Protein AF-A0A8T5Y228-F1 (afdb_monomer_lite)

Radius of gyration: 40.04 Å; chains: 1; bounding box: 99×86×116 Å

Secondary structure (DSSP, 8-state):
-EEEEEEE--SS-HHHHHHHHHHHHHHHHHHH-----SB--EE-----TT---SPPGGGGHHHHHHHHHTT-B--EEE---SSSSTTSSHHHHHHHHHHTT--SS-EEETT-SSS--EEEEE---SS-SEEEEEGGGTT-S--EEEEE-EEETTTEEESHHHHHHHHHB-HHHHHHHHSSS--EE-GGG-----HHHHT-TT--EEESSSEEE-TTT--S--HHHHH-TTS-EE-----S-HHHHHHHHHHHHHTT---EEEEEE-S-BSS-TTSSSPPPBSS---EEEEES-HHHHHHHHHHHHHHHHTS-TTGGGHHHHHHHHHTTS--S-EEEEETT---------------S--SSS-SS---TTSTTTHHHHTTSS-----SPEEEEEEEEEEE--HHHHHHHT-HHHHHHHHH-GGGGGTTTHHHHTT-SEEEEEE-S-B-SS-S---TT-SS---B-HHHHHHHHHHTTEEEEE--SSSTTTT-HHHHHHHHHHHHHTT-EEESEESSHHHHTPPEEEEEE-SS-EEEEEEEEEEE--HIIIIIS--B--SSS-EEPB--HHHHHHHHHHHHHH-TT-EEEEEEEETT-TTSPPPHHHHHHHHHHHHTT-SEEE-BSSSS---EEEETTEEEES---EEEE-SPP-HHHHT---EEEEEEEEEEEETTEEEEEEEEEEEE--HHHHTT--EEPPTTS-SS--GGGG-TTPEEEEETTEEEEE-PPPPS--HHHHHHTT--GGGS-TTSHHHHHHHHHHHHHHHHHHHHHHHHHHHHHTTSGGGTS-SHHHHHHHHHHHHH--GGG--HHHHHHHHHTT---TTT--HHHHHHHHHHHHHTT---GGGGGSSHHHHHHHHHHTT-----B----B-GGG-PPP-SSEEEEESS-STTTT-EEEEETTEEEETTTTEEESSHHHHHHHHHHHHHHHHTTS--S--SS-EEEEE--BSSTT-S-BPEEEEEEE-SS-EEEEEEE-SSSSTT--EEEETTSPBP--SSSGGG--------HHHHHHHHHHHHTS--S-EEEEEEEETTEEEEEEEESS-SSGGGS-HHHHHHHHHHHHHHHHHHHHHHHTT---HHHHHTT-

pLDDT: mean 83.0, std 16.74, range [26.05, 98.5]

Foldseek 3Di:
DFAKEWEWDDDLDLQSLLQQLLVQVVVCCVPVVDDDDLEAEAEADLFFAAEDLGNQLSSNVSVVVNCVVVNRAYAYEWEADLADGLSQFPVSVQVSSVVSPRPPHHYYHQQHGRLQAFDWFAQPDDLDRTATFRRNLVVAQEYAHEWEWAAAPPQLTTFSLLCQQCGRHGSLRVQVLQHVFDKDFQLVQFCLPCQLCVPDPQNQWDGDNGIDGFRVSGRNSSSSCSRRPRNGIGHPSDDPPNLLSSLSSSVSSPPSHQYKYKYFQASHANHDSNPNHYGDRPDHGTHMMITSARLCNSLVSQVSVCVVSVHNRSVSNVVSSVSSVVSPSGHSDYDYHYPPPPPPDDDDDDDDDDPDDDPPPPPDDDDDPVVVPVVVVVVPPDQPQPKDKAKEKEAFEDDLFPVFVVVVPDVVSNVCLVPPSLQQCVQVLLVQVRHPAYEYAHQAFADDPDDDFAPPDDDAHHDHLVSVLVNCVVSVHQEYEDQEDRLQRRHQVRNVVRQVSCVVSNHHYEQWDQAQVRNQAWDWDWADMPPGIAIETEGEHEEDDPCVVPVRVADGHHRHTHGHHPPLVVLLVVLLVVCVVHVQYAYEYEYEYPPQALHADDPVLVVSVLSNVVSPHAEYEYAHNQAWAAWDFFQQHIYGSHQHHDQDPHQFCCVVSVHAQKGWMWMWMWGQGPVGIDIWIWIWIWGQGCVVPVSHIHTDAPVNPPPDDCCSHPDPWDWDDRPRGTITTDDGDDPDDPPSQLQGPPPPSNQPCVPPVSVVVSVVSVVVSCVVVLVVLLVVVVVVCVDPLCVDLDPSNLVVLQVVLAVDEQSNCDPSNVVSCVVSVHHNLPHFFLVVVQVVQVVVVVVVDHFQLVVFQDPVLVVLLCVLVVNAAWDWPPDWDQLVRDDQDQDQKWKAAPAFPDQVLIKGDHGQQWIARLNPLDTHGGPVRSSVVSVVLVVCVVVVNHPGRPDSTMTMTHFFAADVSDSAGFWKWKFKDQQLDTAKIKTDGRHPLNPAIFIAGPVRDTDDQQPPVVRHDDDPGDDPVLSNVVSVSSNLGLARIWIFIWGQHPVGTHGDGIHRDPPVSVSGDSVVRNVSRVSSVVSNVVSVVCVVVPNDSCSSVVSVD

Structure (mmCIF, N/CA/C/O backbone):
data_AF-A0A8T5Y228-F1
#
_entry.id   AF-A0A8T5Y228-F1
#
loop_
_atom_site.group_PDB
_atom_site.id
_atom_site.type_symbol
_atom_site.label_atom_id
_atom_site.label_alt_id
_atom_site.label_comp_id
_atom_site.label_asym_id
_atom_site.label_entity_id
_atom_site.label_seq_id
_atom_site.pdbx_PDB_ins_code
_atom_site.Cartn_x
_atom_site.Cartn_y
_atom_site.Cartn_z
_atom_site.occupancy
_atom_site.B_iso_or_equiv
_atom_site.auth_seq_id
_atom_site.auth_comp_id
_atom_site.auth_asym_id
_atom_site.auth_atom_id
_atom_site.pdbx_PDB_model_num
ATOM 1 N N . MET A 1 1 ? -17.163 30.231 -22.251 1.00 75.31 1 MET A N 1
ATOM 2 C CA . MET A 1 1 ? -16.610 31.031 -21.138 1.00 75.31 1 MET A CA 1
ATOM 3 C C . MET A 1 1 ? -16.583 30.118 -19.931 1.00 75.31 1 MET A C 1
ATOM 5 O O . MET A 1 1 ? -17.630 29.567 -19.609 1.00 75.31 1 MET A O 1
ATOM 9 N N . SER A 1 2 ? -15.411 29.878 -19.354 1.00 91.62 2 SER A N 1
ATOM 10 C CA . SER A 1 2 ? -15.236 28.918 -18.253 1.00 91.62 2 SER A CA 1
ATOM 11 C C . SER A 1 2 ? -15.605 29.572 -16.919 1.00 91.62 2 SER A C 1
ATOM 13 O O . SER A 1 2 ? -15.329 30.753 -16.725 1.00 91.62 2 SER A O 1
ATOM 15 N N . LYS A 1 3 ? -16.245 28.858 -15.988 1.00 95.12 3 LYS A N 1
ATOM 16 C CA . LYS A 1 3 ? -16.592 29.443 -14.681 1.00 95.12 3 LYS A CA 1
ATOM 17 C C . LYS A 1 3 ? -15.433 29.323 -13.703 1.00 95.12 3 LYS A C 1
ATOM 19 O O . LYS A 1 3 ? -14.858 28.247 -13.556 1.00 95.12 3 LYS A O 1
ATOM 24 N N . VAL A 1 4 ? -15.144 30.410 -12.997 1.00 97.81 4 VAL A N 1
ATOM 25 C CA . VAL A 1 4 ? -14.143 30.451 -11.931 1.00 97.81 4 VAL A CA 1
ATOM 26 C C . VAL A 1 4 ? -14.820 30.906 -10.646 1.00 97.81 4 VAL A C 1
ATOM 28 O O . VAL A 1 4 ? -15.328 32.020 -10.555 1.00 97.81 4 VAL A O 1
ATOM 31 N N . TYR A 1 5 ? -14.832 30.038 -9.640 1.00 97.69 5 TYR A N 1
ATOM 32 C CA . TYR A 1 5 ? -15.422 30.332 -8.338 1.00 97.69 5 TYR A CA 1
ATOM 33 C C . TYR A 1 5 ? -14.361 30.929 -7.431 1.00 97.69 5 TYR A C 1
ATOM 35 O O . TYR A 1 5 ? -13.305 30.327 -7.263 1.00 97.69 5 TYR A O 1
ATOM 43 N N . PHE A 1 6 ? -14.636 32.080 -6.826 1.00 97.69 6 PHE A N 1
ATOM 44 C CA . PHE A 1 6 ? -13.676 32.793 -5.988 1.00 97.69 6 PHE A CA 1
ATOM 45 C C . PHE A 1 6 ? -14.248 33.046 -4.598 1.00 97.69 6 PHE A C 1
ATOM 47 O O . PHE A 1 6 ? -15.376 33.516 -4.451 1.00 97.69 6 PHE A O 1
ATOM 54 N N . LYS A 1 7 ? -13.461 32.755 -3.562 1.00 95.75 7 LYS A N 1
ATOM 55 C CA . LYS A 1 7 ? -13.769 33.125 -2.184 1.00 95.75 7 LYS A CA 1
ATOM 56 C C . LYS A 1 7 ? -12.626 33.957 -1.613 1.00 95.75 7 LYS A C 1
ATOM 58 O O . LYS A 1 7 ? -11.517 33.452 -1.437 1.00 95.75 7 LYS A O 1
ATOM 63 N N . ARG A 1 8 ? -12.928 35.221 -1.308 1.00 93.12 8 ARG A N 1
ATOM 64 C CA . ARG A 1 8 ? -12.016 36.139 -0.620 1.00 93.12 8 ARG A CA 1
ATOM 65 C C . ARG A 1 8 ? -11.765 35.679 0.818 1.00 93.12 8 ARG A C 1
ATOM 67 O O . ARG A 1 8 ? -12.718 35.258 1.484 1.00 93.12 8 ARG A O 1
ATOM 74 N N . VAL A 1 9 ? -10.515 35.798 1.266 1.00 90.69 9 VAL A N 1
ATOM 75 C CA . VAL A 1 9 ? -10.104 35.638 2.671 1.00 90.69 9 VAL A CA 1
ATOM 76 C C . VAL A 1 9 ? -9.750 37.006 3.240 1.00 90.69 9 VAL A C 1
ATOM 78 O O . VAL A 1 9 ? -9.217 37.856 2.532 1.00 90.69 9 VAL A O 1
ATOM 81 N N . SER A 1 10 ? -10.140 37.248 4.484 1.00 71.00 10 SER A N 1
ATOM 82 C CA . SER A 1 10 ? -10.078 38.566 5.125 1.00 71.00 10 SER A CA 1
ATOM 83 C C . SER A 1 10 ? -8.995 38.664 6.197 1.00 71.00 10 SER A C 1
ATOM 85 O O . SER A 1 10 ? -8.538 39.763 6.496 1.00 71.00 10 SER A O 1
ATOM 87 N N . ASN A 1 11 ? -8.543 37.526 6.725 1.00 59.50 11 ASN A N 1
ATOM 88 C CA . ASN A 1 11 ? -7.426 37.425 7.651 1.00 59.50 11 ASN A CA 1
ATOM 89 C C . ASN A 1 11 ? -6.384 36.439 7.102 1.00 59.50 11 ASN A C 1
ATOM 91 O O . ASN A 1 11 ? -6.749 35.449 6.470 1.00 59.50 11 ASN A O 1
ATOM 95 N N . ASN A 1 12 ? -5.103 36.622 7.449 1.00 64.62 12 ASN A N 1
ATOM 96 C CA . ASN A 1 12 ? -4.016 35.643 7.223 1.00 64.62 12 ASN A CA 1
ATOM 97 C C . ASN A 1 12 ? -4.210 34.342 8.052 1.00 64.62 12 ASN A C 1
ATOM 99 O O . ASN A 1 12 ? -3.250 33.705 8.491 1.00 64.62 12 ASN A O 1
ATOM 103 N N . SER A 1 13 ? -5.460 33.975 8.351 1.00 84.44 13 SER A N 1
ATOM 104 C CA . SER A 1 13 ? -5.845 32.773 9.070 1.00 84.44 13 SER A CA 1
ATOM 105 C C . SER A 1 13 ? -5.902 31.603 8.103 1.00 84.44 13 SER A C 1
ATOM 107 O O . SER A 1 13 ? -6.719 31.554 7.181 1.00 84.44 13 SER A O 1
ATOM 109 N N . ILE A 1 14 ? -5.059 30.609 8.360 1.00 90.25 14 ILE A N 1
ATOM 110 C CA . ILE A 1 14 ? -5.024 29.387 7.563 1.00 90.25 14 ILE A CA 1
ATOM 111 C C . ILE A 1 14 ? -6.339 28.591 7.640 1.00 90.25 14 ILE A C 1
ATOM 113 O O . ILE A 1 14 ? -6.699 27.912 6.680 1.00 90.25 14 ILE A O 1
ATOM 117 N N . ASP A 1 15 ? -7.103 28.735 8.727 1.00 87.94 15 ASP A N 1
ATOM 118 C CA . ASP A 1 15 ? -8.418 28.103 8.878 1.00 87.94 15 ASP A CA 1
ATOM 119 C C . ASP A 1 15 ? -9.449 28.718 7.919 1.00 87.94 15 ASP A C 1
ATOM 121 O O . ASP A 1 15 ? -10.268 28.006 7.334 1.00 87.94 15 ASP A O 1
ATOM 125 N N . GLU A 1 16 ? -9.382 30.038 7.700 1.00 91.31 16 GLU A N 1
ATOM 126 C CA . GLU A 1 16 ? -10.244 30.741 6.742 1.00 91.31 16 GLU A CA 1
ATOM 127 C C . GLU A 1 16 ? -9.912 30.332 5.302 1.00 91.31 16 GLU A C 1
ATOM 129 O O . GLU A 1 16 ? -10.818 30.104 4.497 1.00 91.31 16 GLU A O 1
ATOM 134 N N . VAL A 1 17 ? -8.623 30.160 4.991 1.00 93.56 17 VAL A N 1
ATOM 135 C CA . VAL A 1 17 ? -8.153 29.622 3.704 1.00 93.56 17 VAL A CA 1
ATOM 136 C C . VAL A 1 17 ? -8.683 28.207 3.484 1.00 93.56 17 VAL A C 1
ATOM 138 O O . VAL A 1 17 ? -9.256 27.917 2.433 1.00 93.56 17 VAL A O 1
ATOM 141 N N . SER A 1 18 ? -8.544 27.342 4.488 1.00 95.19 18 SER A N 1
ATOM 142 C CA . SER A 1 18 ? -8.988 25.948 4.446 1.00 95.19 18 SER A CA 1
ATOM 143 C C . SER A 1 18 ? -10.501 25.831 4.231 1.00 95.19 18 SER A C 1
ATOM 145 O O . SER A 1 18 ? -10.979 25.094 3.359 1.00 95.19 18 SER A O 1
ATOM 147 N N . LEU A 1 19 ? -11.280 26.638 4.958 1.00 93.44 19 LEU A N 1
ATOM 148 C CA . LEU A 1 19 ? -12.725 26.730 4.777 1.00 93.44 19 LEU A CA 1
ATOM 149 C C . LEU A 1 19 ? -13.093 27.280 3.392 1.00 93.44 19 LEU A C 1
ATOM 151 O O . LEU A 1 19 ? -14.011 26.769 2.750 1.00 93.44 19 LEU A O 1
ATOM 155 N N . SER A 1 20 ? -12.376 28.293 2.910 1.00 94.69 20 SER A N 1
ATOM 156 C CA . SER A 1 20 ? -12.613 28.889 1.594 1.00 94.69 20 SER A CA 1
ATOM 157 C C . SER A 1 20 ? -12.362 27.887 0.471 1.00 94.69 20 SER A C 1
ATOM 159 O O . SER A 1 20 ? -13.207 27.762 -0.414 1.00 94.69 20 SER A O 1
ATOM 161 N N . ALA A 1 21 ? -11.284 27.101 0.562 1.00 96.50 21 ALA A N 1
ATOM 162 C CA . ALA A 1 21 ? -10.969 26.018 -0.367 1.00 96.50 21 ALA A CA 1
ATOM 163 C C . ALA A 1 21 ? -12.088 24.964 -0.432 1.00 96.50 21 ALA A C 1
ATOM 165 O O . ALA A 1 21 ? -12.522 24.575 -1.517 1.00 96.50 21 ALA A O 1
ATOM 166 N N . LYS A 1 22 ? -12.634 24.569 0.726 1.00 96.69 22 LYS A N 1
ATOM 167 C CA . LYS A 1 22 ? -13.810 23.689 0.804 1.00 96.69 22 LYS A CA 1
ATOM 168 C C . LYS A 1 22 ? -15.040 24.286 0.122 1.00 96.69 22 LYS A C 1
ATOM 170 O O . LYS A 1 22 ? -15.768 23.567 -0.559 1.00 96.69 22 LYS A O 1
ATOM 175 N N . LEU A 1 23 ? -15.311 25.574 0.334 1.00 95.62 23 LEU A N 1
ATOM 176 C CA . LEU A 1 23 ? -16.505 26.237 -0.194 1.00 95.62 23 LEU A CA 1
ATOM 177 C C . LEU A 1 23 ? -16.464 26.382 -1.716 1.00 95.62 23 LEU A C 1
ATOM 179 O O . LEU A 1 23 ? -17.464 26.074 -2.366 1.00 95.62 23 LEU A O 1
ATOM 183 N N . VAL A 1 24 ? -15.328 26.803 -2.286 1.00 96.19 24 VAL A N 1
ATOM 184 C CA . VAL A 1 24 ? -15.187 26.902 -3.749 1.00 96.19 24 VAL A CA 1
ATOM 185 C C . VAL A 1 24 ? -15.253 25.525 -4.409 1.00 96.19 24 VAL A C 1
ATOM 187 O O . VAL A 1 24 ? -15.942 25.379 -5.415 1.00 96.19 24 VAL A O 1
ATOM 190 N N . LEU A 1 25 ? -14.644 24.499 -3.799 1.00 95.31 25 LEU A N 1
ATOM 191 C CA . LEU A 1 25 ? -14.707 23.120 -4.287 1.00 95.31 25 LEU A CA 1
ATOM 192 C C . LEU A 1 25 ? -16.139 22.577 -4.262 1.00 95.31 25 LEU A C 1
ATOM 194 O O . LEU A 1 25 ? -16.640 22.084 -5.270 1.00 95.31 25 LEU A O 1
ATOM 198 N N . LYS A 1 26 ? -16.826 22.719 -3.123 1.00 93.75 26 LYS A N 1
ATOM 199 C CA . LYS A 1 26 ? -18.222 22.304 -2.972 1.00 93.75 26 LYS A CA 1
ATOM 200 C C . LYS A 1 26 ? -19.115 22.990 -4.008 1.00 93.75 26 LYS A C 1
ATOM 202 O O . LYS A 1 26 ? -19.934 22.322 -4.630 1.00 93.75 26 LYS A O 1
ATOM 207 N N . LYS A 1 27 ? -18.954 24.304 -4.212 1.00 92.94 27 LYS A N 1
ATOM 208 C CA . LYS A 1 27 ? -19.769 25.042 -5.183 1.00 92.94 27 LYS A CA 1
ATOM 209 C C . LYS A 1 27 ? -19.527 24.567 -6.612 1.00 92.94 27 LYS A C 1
ATOM 211 O O . LYS A 1 27 ? -20.490 24.391 -7.355 1.00 92.94 27 LYS A O 1
ATOM 216 N N . LEU A 1 28 ? -18.264 24.363 -6.980 1.00 92.50 28 LEU A N 1
ATOM 217 C CA . LEU A 1 28 ? -17.889 23.860 -8.295 1.00 92.50 28 LEU A CA 1
ATOM 218 C C . LEU A 1 28 ? -18.551 22.503 -8.571 1.00 92.50 28 LEU A C 1
ATOM 220 O O . LEU A 1 28 ? -19.144 22.322 -9.627 1.00 92.50 28 LEU A O 1
ATOM 224 N N . ILE A 1 29 ? -18.552 21.592 -7.599 1.00 87.25 29 ILE A N 1
ATOM 225 C CA . ILE A 1 29 ? -19.192 20.274 -7.728 1.00 87.25 29 ILE A CA 1
ATOM 226 C C . ILE A 1 29 ? -20.712 20.387 -7.847 1.00 87.25 29 ILE A C 1
ATOM 228 O O . ILE A 1 29 ? -21.306 19.739 -8.704 1.00 87.25 29 ILE A O 1
ATOM 232 N N . GLU A 1 30 ? -21.346 21.227 -7.025 1.00 86.19 30 GLU A N 1
ATOM 233 C CA . GLU A 1 30 ? -22.800 21.435 -7.062 1.00 86.19 30 GLU A CA 1
ATOM 234 C C . GLU A 1 30 ? -23.284 21.971 -8.416 1.00 86.19 30 GLU A C 1
ATOM 236 O O . GLU A 1 30 ? -24.354 21.584 -8.884 1.00 86.19 30 GLU A O 1
ATOM 241 N N . VAL A 1 31 ? -22.524 22.878 -9.034 1.00 84.62 31 VAL A N 1
ATOM 242 C CA . VAL A 1 31 ? -22.946 23.5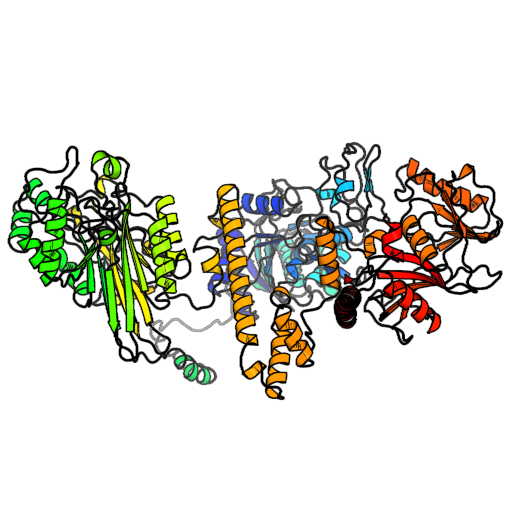68 -10.262 1.00 84.62 31 VAL A CA 1
ATOM 243 C C . VAL A 1 31 ? -22.485 22.836 -11.520 1.00 84.62 31 VAL A C 1
ATOM 245 O O . VAL A 1 31 ? -23.265 22.719 -12.462 1.00 84.62 31 VAL A O 1
ATOM 248 N N . GLU A 1 32 ? -21.250 22.336 -11.539 1.00 82.25 32 GLU A N 1
ATOM 249 C CA . GLU A 1 32 ? -20.654 21.677 -12.710 1.00 82.25 32 GLU A CA 1
ATOM 250 C C . GLU A 1 32 ? -20.854 20.151 -12.705 1.00 82.25 32 GLU A C 1
ATOM 252 O O . GLU A 1 32 ? -20.461 19.480 -13.653 1.00 82.25 32 GLU A O 1
ATOM 257 N N . ARG A 1 33 ? -21.484 19.589 -11.658 1.00 78.06 33 ARG A N 1
ATOM 258 C CA . ARG A 1 33 ? -21.792 18.150 -11.516 1.00 78.06 33 ARG A CA 1
ATOM 259 C C . ARG A 1 33 ? -20.565 17.239 -11.660 1.00 78.06 33 ARG A C 1
ATOM 261 O O . ARG A 1 33 ? -20.658 16.143 -12.207 1.00 78.06 33 ARG A O 1
ATOM 268 N N . CYS A 1 34 ? -19.416 17.689 -11.157 1.00 76.69 34 CYS A N 1
ATOM 269 C CA . CYS A 1 34 ? -18.181 16.907 -11.155 1.00 76.69 34 CYS A CA 1
ATOM 270 C C . CYS A 1 34 ? -18.334 15.656 -10.270 1.00 76.69 34 CYS A C 1
ATOM 272 O O . CYS A 1 34 ? -18.764 15.756 -9.120 1.00 76.69 34 CYS A O 1
ATOM 274 N N . ILE A 1 35 ? -17.976 14.485 -10.801 1.00 77.88 35 ILE A N 1
ATOM 275 C CA . ILE A 1 35 ? -17.981 13.209 -10.075 1.00 77.88 35 ILE A CA 1
ATOM 276 C C . ILE A 1 35 ? -16.533 12.841 -9.759 1.00 77.88 35 ILE A C 1
ATOM 278 O O . ILE A 1 35 ? -15.676 12.877 -10.644 1.00 77.88 35 ILE A O 1
ATOM 282 N N . PHE A 1 36 ? -16.263 12.490 -8.501 1.00 83.12 36 PHE A N 1
ATOM 283 C CA . PHE A 1 36 ? -14.939 12.033 -8.090 1.00 83.12 36 PHE A CA 1
ATOM 284 C C . PHE A 1 36 ? -14.790 10.516 -8.195 1.00 83.12 36 PHE A C 1
ATOM 286 O O . PHE A 1 36 ? -15.689 9.766 -7.808 1.00 83.12 36 PHE A O 1
ATOM 293 N N . SER A 1 37 ? -13.621 10.070 -8.653 1.00 77.50 37 SER A N 1
ATOM 294 C CA . SER A 1 37 ? -13.177 8.678 -8.539 1.00 77.50 37 SER A CA 1
ATOM 295 C C . SER A 1 37 ? -13.093 8.240 -7.066 1.00 77.50 37 SER A C 1
ATOM 297 O O . SER A 1 37 ? -12.904 9.052 -6.164 1.00 77.50 37 SER A O 1
ATOM 299 N N . HIS A 1 38 ? -13.157 6.931 -6.791 1.00 78.06 38 HIS A N 1
ATOM 300 C CA . HIS A 1 38 ? -13.000 6.396 -5.424 1.00 78.06 38 HIS A CA 1
ATOM 301 C C . HIS A 1 38 ? -11.646 6.736 -4.769 1.00 78.06 38 HIS A C 1
ATOM 303 O O . HIS A 1 38 ? -11.506 6.647 -3.544 1.00 78.06 38 HIS A O 1
ATOM 309 N N . PHE A 1 39 ? -10.646 7.097 -5.576 1.00 88.00 39 PHE A N 1
ATOM 310 C CA . PHE A 1 39 ? -9.381 7.665 -5.134 1.00 88.00 39 PHE A CA 1
ATOM 311 C C . PHE A 1 39 ? -9.018 8.863 -6.024 1.00 88.00 39 PHE A C 1
ATOM 313 O O . PHE A 1 39 ? -8.858 8.693 -7.232 1.00 88.00 39 PHE A O 1
ATOM 320 N N . THR A 1 40 ? -8.865 10.049 -5.432 1.00 92.31 40 THR A N 1
ATOM 321 C CA . THR A 1 40 ? -8.490 11.284 -6.140 1.00 92.31 40 THR A CA 1
ATOM 322 C C . THR A 1 40 ? -7.344 11.977 -5.398 1.00 92.31 40 THR A C 1
ATOM 324 O O . THR A 1 40 ? -7.572 12.579 -4.344 1.00 92.31 40 THR A O 1
ATOM 327 N N . PRO A 1 41 ? -6.099 11.908 -5.895 1.00 96.75 41 PRO A N 1
ATOM 328 C CA . PRO A 1 41 ? -4.961 12.550 -5.247 1.00 96.75 41 PRO A CA 1
ATOM 329 C C . PRO A 1 41 ? -4.969 14.082 -5.405 1.00 96.75 41 PRO A C 1
ATOM 331 O O . PRO A 1 41 ? -5.447 14.634 -6.400 1.00 96.75 41 PRO A O 1
ATOM 334 N N . ILE A 1 42 ? -4.399 14.775 -4.416 1.00 97.88 42 ILE A N 1
ATOM 335 C CA . ILE A 1 42 ? -4.228 16.231 -4.395 1.00 97.88 42 ILE A CA 1
ATOM 336 C C . ILE A 1 42 ? -2.784 16.549 -4.793 1.00 97.88 42 ILE A C 1
ATOM 338 O O . ILE A 1 42 ? -1.838 16.330 -4.029 1.00 97.88 42 ILE A O 1
ATOM 342 N N . LYS A 1 43 ? -2.600 17.083 -6.002 1.00 97.31 43 LYS A N 1
ATOM 343 C CA . LYS A 1 43 ? -1.298 17.540 -6.491 1.00 97.31 43 LYS A CA 1
ATOM 344 C C . LYS A 1 43 ? -0.959 18.874 -5.833 1.00 97.31 43 LYS A C 1
ATOM 346 O O . LYS A 1 43 ? -1.522 19.902 -6.199 1.00 97.31 43 LYS A O 1
ATOM 351 N N . VAL A 1 44 ? 0.024 18.867 -4.937 1.00 95.44 44 VAL A N 1
ATOM 352 C CA . VAL A 1 44 ? 0.480 20.051 -4.180 1.00 95.44 44 VAL A CA 1
ATOM 353 C C . VAL A 1 44 ? 1.958 20.355 -4.447 1.00 95.44 44 VAL A C 1
ATOM 355 O O . VAL A 1 44 ? 2.600 19.697 -5.264 1.00 95.44 44 VAL A O 1
ATOM 358 N N . THR A 1 45 ? 2.516 21.378 -3.798 1.00 91.00 45 THR A N 1
ATOM 359 C CA . THR A 1 45 ? 3.970 21.576 -3.671 1.00 91.00 45 THR A CA 1
ATOM 360 C C . THR A 1 45 ? 4.326 21.574 -2.192 1.00 91.00 45 THR A C 1
ATOM 362 O O . THR A 1 45 ? 3.768 22.352 -1.427 1.00 91.00 45 THR A O 1
ATOM 365 N N . PHE A 1 46 ? 5.294 20.753 -1.788 1.00 92.75 46 PHE A N 1
ATOM 366 C CA . PHE A 1 46 ? 5.720 20.699 -0.385 1.00 92.75 46 PHE A CA 1
ATOM 367 C C . PHE A 1 46 ? 6.634 21.860 0.028 1.00 92.75 46 PHE A C 1
ATOM 369 O O . PHE A 1 46 ? 6.933 22.016 1.204 1.00 92.75 46 PHE A O 1
ATOM 376 N N . GLY A 1 47 ? 7.091 22.685 -0.923 1.00 88.50 47 GLY A N 1
ATOM 377 C CA . GLY A 1 47 ? 8.099 23.718 -0.667 1.00 88.50 47 GLY A CA 1
ATOM 378 C C . GLY A 1 47 ? 9.506 23.137 -0.478 1.00 88.50 47 GLY A C 1
ATOM 379 O O . GLY A 1 47 ? 9.692 21.936 -0.321 1.00 88.50 47 GLY A O 1
ATOM 380 N N . GLU A 1 48 ? 10.535 23.979 -0.570 1.00 90.19 48 GLU A N 1
ATOM 381 C CA . GLU A 1 48 ? 11.924 23.563 -0.329 1.00 90.19 48 GLU A CA 1
ATOM 382 C C . GLU A 1 48 ? 12.346 23.829 1.120 1.00 90.19 48 GLU A C 1
ATOM 384 O O . GLU A 1 48 ? 11.848 24.768 1.740 1.00 90.19 48 GLU A O 1
ATOM 389 N N . LYS A 1 49 ? 13.311 23.065 1.648 1.00 89.38 49 LYS A N 1
ATOM 390 C CA . LYS A 1 49 ? 13.838 23.281 3.003 1.00 89.38 49 LYS A CA 1
ATOM 391 C C . LYS A 1 49 ? 14.234 24.745 3.219 1.00 89.38 49 LYS A C 1
ATOM 393 O O . LYS A 1 49 ? 15.002 25.307 2.439 1.00 89.38 49 LYS A O 1
ATOM 398 N N . GLY A 1 50 ? 13.709 25.352 4.284 1.00 86.00 50 GLY A N 1
ATOM 399 C CA . GLY A 1 50 ? 13.938 26.760 4.636 1.00 86.00 50 GLY A CA 1
ATOM 400 C C . GLY A 1 50 ? 12.965 27.755 3.991 1.00 86.00 50 GLY A C 1
ATOM 401 O O . GLY A 1 50 ? 12.942 28.922 4.386 1.00 86.00 50 GLY A O 1
ATOM 402 N N . ASN A 1 51 ? 12.140 27.319 3.036 1.00 86.94 51 ASN A N 1
ATOM 403 C CA . ASN A 1 51 ? 10.987 28.083 2.576 1.00 86.94 51 ASN A CA 1
ATOM 404 C C . ASN A 1 51 ? 9.849 27.963 3.605 1.00 86.94 51 ASN A C 1
ATOM 406 O O . ASN A 1 51 ? 9.625 26.886 4.143 1.00 86.94 51 ASN A O 1
ATOM 410 N N . LYS A 1 52 ? 9.147 29.063 3.889 1.00 86.38 52 LYS A N 1
ATOM 411 C CA . LYS A 1 52 ? 7.985 29.100 4.800 1.00 86.38 52 LYS A CA 1
ATOM 412 C C . LYS A 1 52 ? 6.778 29.830 4.198 1.00 86.38 52 LYS A C 1
ATOM 414 O O . LYS A 1 52 ? 5.874 30.208 4.927 1.00 86.38 52 LYS A O 1
ATOM 419 N N . THR A 1 53 ? 6.821 30.114 2.898 1.00 89.69 53 THR A N 1
ATOM 420 C CA . THR A 1 53 ? 5.809 30.897 2.173 1.00 89.69 53 THR A CA 1
ATOM 421 C C . THR A 1 53 ? 4.951 30.030 1.255 1.00 89.69 53 THR A C 1
ATOM 423 O O . THR A 1 53 ? 4.095 30.563 0.571 1.00 89.69 53 THR A O 1
ATOM 426 N N . PHE A 1 54 ? 5.175 28.713 1.201 1.00 91.69 54 PHE A N 1
ATOM 427 C CA . PHE A 1 54 ? 4.268 27.784 0.519 1.00 91.69 54 PHE A CA 1
ATOM 428 C C . PHE A 1 54 ? 2.934 27.672 1.281 1.00 91.69 54 PHE A C 1
ATOM 430 O O . PHE A 1 54 ? 2.863 28.026 2.457 1.00 91.69 54 PHE A O 1
ATOM 437 N N . VAL A 1 55 ? 1.883 27.164 0.629 1.00 93.56 55 VAL A N 1
ATOM 438 C CA . VAL A 1 55 ? 0.578 26.924 1.272 1.00 93.56 55 VAL A CA 1
ATOM 439 C C . VAL A 1 55 ? 0.741 25.874 2.381 1.00 93.56 55 VAL A C 1
ATOM 441 O O . VAL A 1 55 ? 1.100 24.734 2.073 1.00 93.56 55 VAL A O 1
ATOM 444 N N . PRO A 1 56 ? 0.499 26.217 3.660 1.00 92.56 56 PRO A N 1
ATOM 445 C CA . PRO A 1 56 ? 0.638 25.265 4.756 1.00 92.56 56 PRO A CA 1
ATOM 446 C C . PRO A 1 56 ? -0.283 24.046 4.580 1.00 92.56 56 PRO A C 1
ATOM 448 O O . PRO A 1 56 ? -1.384 24.204 4.050 1.00 92.56 56 PRO A O 1
ATOM 451 N N . PRO A 1 57 ? 0.096 22.854 5.085 1.00 94.06 57 PRO A N 1
ATOM 452 C CA . PRO A 1 57 ? -0.714 21.641 4.957 1.00 94.06 57 PRO A CA 1
ATOM 453 C C . PRO A 1 57 ? -2.158 21.807 5.447 1.00 94.06 57 PRO A C 1
ATOM 455 O O . PRO A 1 57 ? -3.083 21.305 4.815 1.00 94.06 57 PRO A O 1
ATOM 458 N N . SER A 1 58 ? -2.366 22.570 6.527 1.00 93.69 58 SER A N 1
ATOM 459 C CA . SER A 1 58 ? -3.698 22.832 7.087 1.00 93.69 58 SER A CA 1
ATOM 460 C C . SER A 1 58 ? -4.614 23.635 6.156 1.00 93.69 58 SER A C 1
ATOM 462 O O . SER A 1 58 ? -5.838 23.529 6.244 1.00 93.69 58 SER A O 1
ATOM 464 N N . GLY A 1 59 ? -4.051 24.367 5.188 1.00 93.06 59 GLY A N 1
ATOM 465 C CA . GLY A 1 59 ? -4.812 25.033 4.129 1.00 93.06 59 GLY A CA 1
ATOM 466 C C . GLY A 1 59 ? -5.548 24.059 3.200 1.00 93.06 59 GLY A C 1
ATOM 467 O O . GLY A 1 59 ? -6.491 24.463 2.522 1.00 93.06 59 GLY A O 1
ATOM 468 N N . TYR A 1 60 ? -5.161 22.778 3.187 1.00 97.19 60 TYR A N 1
ATOM 469 C CA . TYR A 1 60 ? -5.821 21.722 2.413 1.00 97.19 60 TYR A CA 1
ATOM 470 C C . TYR A 1 60 ? -6.867 20.936 3.216 1.00 97.19 60 TYR A C 1
ATOM 472 O O . TYR A 1 60 ? -7.624 20.163 2.629 1.00 97.19 60 TYR A O 1
ATOM 480 N N . ASP A 1 61 ? -6.952 21.131 4.535 1.00 96.00 61 ASP A N 1
ATOM 481 C CA . ASP A 1 61 ? -7.801 20.322 5.420 1.00 96.00 61 ASP A CA 1
ATOM 482 C C . ASP A 1 61 ? -9.278 20.344 5.013 1.00 96.00 61 ASP A C 1
ATOM 484 O O . ASP A 1 61 ? -9.930 19.303 4.985 1.00 96.00 61 ASP A O 1
ATOM 488 N N . GLY A 1 62 ? -9.797 21.504 4.609 1.00 94.56 62 GLY A N 1
ATOM 489 C CA . GLY A 1 62 ? -11.170 21.644 4.146 1.00 94.56 62 GLY A CA 1
ATOM 490 C C . GLY A 1 62 ? -11.464 20.863 2.862 1.00 94.56 62 GLY A C 1
ATOM 491 O O . GLY A 1 62 ? -12.579 20.355 2.713 1.00 94.56 62 GLY A O 1
ATOM 492 N N . ILE A 1 63 ? -10.481 20.726 1.962 1.00 96.12 63 ILE A N 1
ATOM 493 C CA . ILE A 1 63 ? -10.579 19.872 0.766 1.00 96.12 63 ILE A CA 1
ATOM 494 C C . ILE A 1 63 ? -10.611 18.402 1.198 1.00 96.12 63 ILE A C 1
ATOM 496 O O . ILE A 1 63 ? -11.503 17.662 0.788 1.00 96.12 63 ILE A O 1
ATOM 500 N N . ILE A 1 64 ? -9.680 17.996 2.065 1.00 96.56 64 ILE A N 1
ATOM 501 C CA . ILE A 1 64 ? -9.542 16.612 2.546 1.00 96.56 64 ILE A CA 1
ATOM 502 C C . ILE A 1 64 ? -10.808 16.155 3.276 1.00 96.56 64 ILE A C 1
ATOM 504 O O . ILE A 1 64 ? -11.357 15.098 2.973 1.00 96.56 64 ILE A O 1
ATOM 508 N N . ASP A 1 65 ? -11.322 16.976 4.190 1.00 93.62 65 ASP A N 1
ATOM 509 C CA . ASP A 1 65 ? -12.540 16.678 4.945 1.00 93.62 65 ASP A CA 1
ATOM 510 C C . ASP A 1 65 ? -13.767 16.580 4.051 1.00 93.62 65 ASP A C 1
ATOM 512 O O . ASP A 1 65 ? -14.665 15.771 4.296 1.00 93.62 65 ASP A O 1
ATOM 516 N N . TYR A 1 66 ? -13.821 17.408 3.009 1.00 92.94 66 TYR A N 1
ATOM 517 C CA . TYR A 1 66 ? -14.893 17.335 2.035 1.00 92.94 66 TYR A CA 1
ATOM 518 C C . TYR A 1 66 ? -14.834 16.024 1.240 1.00 92.94 66 TYR A C 1
ATOM 520 O O . TYR A 1 66 ? -15.852 15.335 1.170 1.00 92.94 66 TYR A O 1
ATOM 528 N N . LEU A 1 67 ? -13.662 15.635 0.725 1.00 89.44 67 LEU A N 1
ATOM 529 C CA . LEU A 1 67 ? -13.472 14.378 -0.009 1.00 89.44 67 LEU A CA 1
ATOM 530 C C . LEU A 1 67 ? -13.787 13.145 0.848 1.00 89.44 67 LEU A C 1
ATOM 532 O O . LEU A 1 67 ? -14.568 12.290 0.432 1.00 89.44 67 LEU A O 1
ATOM 536 N N . HIS A 1 68 ? -13.267 13.082 2.076 1.00 88.12 68 HIS A N 1
ATOM 537 C CA . HIS A 1 68 ? -13.532 11.966 2.987 1.00 88.12 68 HIS A CA 1
ATOM 538 C C . HIS A 1 68 ? -15.019 11.843 3.333 1.00 88.12 68 HIS A C 1
ATOM 540 O O . HIS A 1 68 ? -15.547 10.735 3.390 1.00 88.12 68 HIS A O 1
ATOM 546 N N . LYS A 1 69 ? -15.730 12.969 3.493 1.00 87.25 69 LYS A N 1
ATOM 547 C CA . LYS A 1 69 ? -17.186 12.957 3.697 1.00 87.25 69 LYS A CA 1
ATOM 548 C C . LYS A 1 69 ? -17.948 12.396 2.489 1.00 87.25 69 LYS A C 1
ATOM 550 O O . LYS A 1 69 ? -19.050 11.888 2.665 1.00 87.25 69 LYS A O 1
ATOM 555 N N . GLN A 1 70 ? -17.385 12.496 1.284 1.00 79.12 70 GLN A N 1
ATOM 556 C CA . GLN A 1 70 ? -17.929 11.886 0.065 1.00 79.12 70 GLN A CA 1
ATOM 557 C C . GLN A 1 70 ? -17.412 10.453 -0.174 1.00 79.12 70 GLN A C 1
ATOM 559 O O . GLN A 1 70 ? -17.636 9.905 -1.248 1.00 79.12 70 GLN A O 1
ATOM 564 N N . ASN A 1 71 ? -16.730 9.832 0.799 1.00 80.12 71 ASN A N 1
ATOM 565 C CA . ASN A 1 71 ? -16.078 8.521 0.661 1.00 80.12 71 ASN A CA 1
ATOM 566 C C . ASN A 1 71 ? -15.023 8.454 -0.465 1.00 80.12 71 ASN A C 1
ATOM 568 O O . ASN A 1 71 ? -14.757 7.382 -1.011 1.00 80.12 71 ASN A O 1
ATOM 572 N N . VAL A 1 72 ? -14.397 9.585 -0.803 1.00 84.50 72 VAL A N 1
ATOM 573 C CA . VAL A 1 72 ? -13.280 9.654 -1.753 1.00 84.50 72 VAL A CA 1
ATOM 574 C C . VAL A 1 72 ? -11.973 9.551 -0.975 1.00 84.50 72 VAL A C 1
ATOM 576 O O . VAL A 1 72 ? -11.680 10.395 -0.127 1.00 84.50 72 VAL A O 1
ATOM 579 N N . ARG A 1 73 ? -11.172 8.518 -1.252 1.00 87.31 73 ARG A N 1
ATOM 580 C CA . ARG A 1 73 ? -9.820 8.395 -0.689 1.00 87.31 73 ARG A CA 1
ATOM 581 C C . ARG A 1 73 ? -8.875 9.367 -1.393 1.00 87.31 73 ARG A C 1
ATOM 583 O O . ARG A 1 73 ? -9.049 9.667 -2.570 1.00 87.31 73 ARG A O 1
ATOM 590 N N . THR A 1 74 ? -7.857 9.853 -0.692 1.00 92.56 74 THR A N 1
ATOM 591 C CA . THR A 1 74 ? -6.921 10.823 -1.267 1.00 92.56 74 THR A CA 1
ATOM 592 C C . THR A 1 74 ? -5.510 10.679 -0.696 1.00 92.56 74 THR A C 1
ATOM 594 O O . THR A 1 74 ? -5.299 10.019 0.322 1.00 92.56 74 THR A O 1
ATOM 597 N N . ALA A 1 75 ? -4.543 11.287 -1.376 1.00 95.81 75 ALA A N 1
ATOM 598 C CA . ALA A 1 75 ? -3.142 11.381 -0.989 1.00 95.81 75 ALA A CA 1
ATOM 599 C C . ALA A 1 75 ? -2.563 12.698 -1.520 1.00 95.81 75 ALA A C 1
ATOM 601 O O . ALA A 1 75 ? -3.000 13.196 -2.561 1.00 95.81 75 ALA A O 1
ATOM 602 N N . TYR A 1 76 ? -1.559 13.247 -0.841 1.00 97.62 76 TYR A N 1
ATOM 603 C CA . TYR A 1 76 ? -0.718 14.281 -1.429 1.00 97.62 76 TYR A CA 1
ATOM 604 C C . TYR A 1 76 ? 0.184 13.648 -2.483 1.00 97.62 76 TYR A C 1
ATOM 606 O O . TYR A 1 76 ? 0.813 12.628 -2.208 1.00 97.62 76 TYR A O 1
ATOM 614 N N . ILE A 1 77 ? 0.286 14.254 -3.666 1.00 96.31 77 ILE A N 1
ATOM 615 C CA . ILE A 1 77 ? 1.126 13.717 -4.743 1.00 96.31 77 ILE A CA 1
ATOM 616 C C . ILE A 1 77 ? 2.064 14.767 -5.356 1.00 96.31 77 ILE A C 1
ATOM 618 O O . ILE A 1 77 ? 1.703 15.939 -5.512 1.00 96.31 77 ILE A O 1
ATOM 622 N N . GLU A 1 78 ? 3.293 14.361 -5.685 1.00 95.12 78 GLU A N 1
ATOM 623 C CA . GLU A 1 78 ? 4.368 15.222 -6.205 1.00 95.12 78 GLU A CA 1
ATOM 624 C C . GLU A 1 78 ? 5.397 14.444 -7.058 1.00 95.12 78 GLU A C 1
ATOM 626 O O . GLU A 1 78 ? 5.253 13.242 -7.254 1.00 95.12 78 GLU A O 1
ATOM 631 N N . THR A 1 79 ? 6.415 15.122 -7.602 1.00 95.81 79 THR A N 1
ATOM 632 C CA . THR A 1 79 ? 7.506 14.562 -8.416 1.00 95.81 79 THR A CA 1
ATOM 633 C C . THR A 1 79 ? 8.851 15.209 -8.072 1.00 95.81 79 THR A C 1
ATOM 635 O O . THR A 1 79 ? 8.986 16.425 -7.966 1.00 95.81 79 THR A O 1
ATOM 638 N N . ASN A 1 80 ? 9.916 14.425 -7.973 1.00 93.94 80 ASN A N 1
ATOM 639 C CA . ASN A 1 80 ? 11.238 14.910 -7.580 1.00 93.94 80 ASN A CA 1
ATOM 640 C C . ASN A 1 80 ? 11.739 16.114 -8.396 1.00 93.94 80 ASN A C 1
ATOM 642 O O . ASN A 1 80 ? 11.562 16.223 -9.615 1.00 93.94 80 ASN A O 1
ATOM 646 N N . VAL A 1 81 ? 12.408 17.054 -7.721 1.00 89.12 81 VAL A N 1
ATOM 647 C CA . VAL A 1 81 ? 12.860 18.293 -8.367 1.00 89.12 81 VAL A CA 1
ATOM 648 C C . VAL A 1 81 ? 14.132 18.079 -9.190 1.00 89.12 81 VAL A C 1
ATOM 650 O O . VAL A 1 81 ? 15.005 17.276 -8.864 1.00 89.12 81 VAL A O 1
ATOM 653 N N . LEU A 1 82 ? 14.276 18.869 -10.257 1.00 85.69 82 LEU A N 1
ATOM 654 C CA . LEU A 1 82 ? 15.443 18.811 -11.141 1.00 85.69 82 LEU A CA 1
ATOM 655 C C . 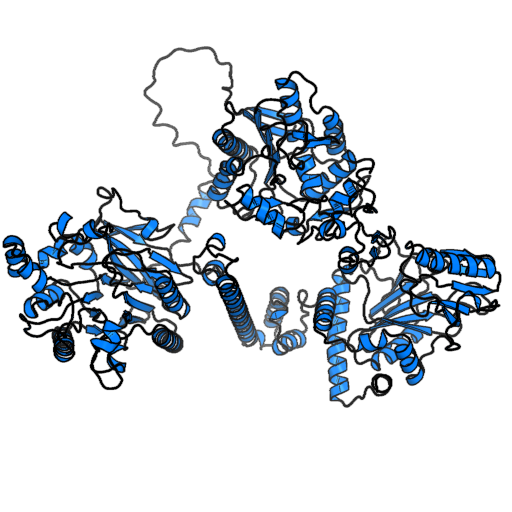LEU A 1 82 ? 16.749 19.222 -10.437 1.00 85.69 82 LEU A C 1
ATOM 657 O O . LEU A 1 82 ? 17.810 18.637 -10.672 1.00 85.69 82 LEU A O 1
ATOM 661 N N . TYR A 1 83 ? 16.675 20.253 -9.593 1.00 81.12 83 TYR A N 1
ATOM 662 C CA . TYR A 1 83 ? 17.820 20.814 -8.880 1.00 81.12 83 TYR A CA 1
ATOM 663 C C . TYR A 1 83 ? 18.177 19.981 -7.638 1.00 81.12 83 TYR A C 1
ATOM 665 O O . TYR A 1 83 ? 17.451 19.076 -7.247 1.00 81.12 83 TYR A O 1
ATOM 673 N N . ARG A 1 84 ? 19.314 20.276 -6.996 1.00 80.44 84 ARG A N 1
ATOM 674 C CA . ARG A 1 84 ? 19.711 19.581 -5.764 1.00 80.44 84 ARG A CA 1
ATOM 675 C C . ARG A 1 84 ? 19.201 20.327 -4.528 1.00 80.44 84 ARG A C 1
ATOM 677 O O . ARG A 1 84 ? 19.609 21.460 -4.278 1.00 80.44 84 ARG A O 1
ATOM 684 N N . GLY A 1 85 ? 18.339 19.666 -3.767 1.00 82.19 85 GLY A N 1
ATOM 685 C CA . GLY A 1 85 ? 17.712 20.127 -2.524 1.00 82.19 85 GLY A CA 1
ATOM 686 C C . GLY A 1 85 ? 17.236 18.947 -1.672 1.00 82.19 85 GLY A C 1
ATOM 687 O O . GLY A 1 85 ? 17.675 17.817 -1.884 1.00 82.19 85 GLY A O 1
ATOM 688 N N . SER A 1 86 ? 16.329 19.182 -0.730 1.00 88.00 86 SER A N 1
ATOM 689 C CA . SER A 1 86 ? 15.749 18.099 0.083 1.00 88.00 86 SER A CA 1
ATOM 690 C C . SER A 1 86 ? 14.692 17.305 -0.699 1.00 88.00 86 SER A C 1
ATOM 692 O O . SER A 1 86 ? 14.357 16.196 -0.326 1.00 88.00 86 SER A O 1
ATOM 694 N N . ARG A 1 87 ? 14.251 17.814 -1.856 1.00 91.31 87 ARG A N 1
ATOM 695 C CA . ARG A 1 87 ? 13.294 17.161 -2.771 1.00 91.31 87 ARG A CA 1
ATOM 696 C C . ARG A 1 87 ? 13.938 16.365 -3.914 1.00 91.31 87 ARG A C 1
ATOM 698 O O . ARG A 1 87 ? 13.348 16.196 -4.977 1.00 91.31 87 ARG A O 1
ATOM 705 N N . THR A 1 88 ? 15.207 15.988 -3.746 1.00 85.56 88 THR A N 1
ATOM 706 C CA . THR A 1 88 ? 16.025 15.399 -4.823 1.00 85.56 88 THR A CA 1
ATOM 707 C C . THR A 1 88 ? 15.712 13.926 -5.074 1.00 85.56 88 THR A C 1
ATOM 709 O O . THR A 1 88 ? 15.844 13.488 -6.216 1.00 85.56 88 THR A O 1
ATOM 712 N N . THR A 1 89 ? 15.385 13.183 -4.017 1.00 87.12 89 THR A N 1
ATOM 713 C CA . THR A 1 89 ? 15.073 11.748 -4.035 1.00 87.12 89 THR A CA 1
ATOM 714 C C . THR A 1 89 ? 13.785 11.516 -3.262 1.00 87.12 89 THR A C 1
ATOM 716 O O . THR A 1 89 ? 13.525 12.259 -2.315 1.00 87.12 89 THR A O 1
ATOM 719 N N . THR A 1 90 ? 13.018 10.487 -3.616 1.00 90.31 90 THR A N 1
ATOM 720 C CA . THR A 1 90 ? 11.691 10.226 -3.039 1.00 90.31 90 THR A CA 1
ATOM 721 C C . THR A 1 90 ? 11.730 10.098 -1.523 1.00 90.31 90 THR A C 1
ATOM 723 O O . THR A 1 90 ? 10.966 10.771 -0.841 1.00 90.31 90 THR A O 1
ATOM 726 N N . GLU A 1 91 ? 12.692 9.357 -0.979 1.00 87.88 91 GLU A N 1
ATOM 727 C CA . GLU A 1 91 ? 12.888 9.244 0.472 1.00 87.88 91 GLU A CA 1
ATOM 728 C C . GLU A 1 91 ? 13.082 10.610 1.165 1.00 87.88 91 GLU A C 1
ATOM 730 O O . GLU A 1 91 ? 12.358 10.959 2.099 1.00 87.88 91 GLU A O 1
ATOM 735 N N . ASN A 1 92 ? 14.017 11.435 0.676 1.00 88.19 92 ASN A N 1
ATOM 736 C CA . ASN A 1 92 ? 14.277 12.757 1.255 1.00 88.19 92 ASN A CA 1
ATOM 737 C C . ASN A 1 92 ? 13.104 13.721 1.033 1.00 88.19 92 ASN A C 1
ATOM 739 O O . ASN A 1 92 ? 12.851 14.598 1.859 1.00 88.19 92 ASN A O 1
ATOM 743 N N . HIS A 1 93 ? 12.392 13.560 -0.079 1.00 94.81 93 HIS A N 1
ATOM 744 C CA . HIS A 1 93 ? 11.251 14.380 -0.445 1.00 94.81 93 HIS A CA 1
ATOM 745 C C . HIS A 1 93 ? 10.056 14.102 0.469 1.00 94.81 93 HIS A C 1
ATOM 747 O O . HIS A 1 93 ? 9.468 15.048 0.989 1.00 94.81 93 HIS A O 1
ATOM 753 N N . ILE A 1 94 ? 9.753 12.827 0.731 1.00 93.38 94 ILE A N 1
ATOM 754 C CA . ILE A 1 94 ? 8.742 12.410 1.708 1.00 93.38 94 ILE A CA 1
ATOM 755 C C . ILE A 1 94 ? 9.140 12.907 3.096 1.00 93.38 94 ILE A C 1
ATOM 757 O O . ILE A 1 94 ? 8.325 13.526 3.776 1.00 93.38 94 ILE A O 1
ATOM 761 N N . LYS A 1 95 ? 10.409 12.736 3.491 1.00 94.12 95 LYS A N 1
ATOM 762 C CA . LYS A 1 95 ? 10.909 13.260 4.767 1.00 94.12 95 LYS A CA 1
ATOM 763 C C . LYS A 1 95 ? 10.687 14.769 4.892 1.00 94.12 95 LYS A C 1
ATOM 765 O O . LYS A 1 95 ? 10.163 15.218 5.905 1.00 94.12 95 LYS A O 1
ATOM 770 N N . LEU A 1 96 ? 11.021 15.546 3.860 1.00 93.19 96 LEU A N 1
ATOM 771 C CA . LEU A 1 96 ? 10.781 16.990 3.853 1.00 93.19 96 LEU A CA 1
ATOM 772 C C . LEU A 1 96 ? 9.286 17.323 3.930 1.00 93.19 96 LEU A C 1
ATOM 774 O O . LEU A 1 96 ? 8.908 18.239 4.654 1.00 93.19 96 LEU A O 1
ATOM 778 N N . ALA A 1 97 ? 8.438 16.598 3.195 1.00 93.88 97 ALA A N 1
ATOM 779 C CA . ALA A 1 97 ? 6.993 16.789 3.238 1.00 93.88 97 ALA A CA 1
ATOM 780 C C . ALA A 1 97 ? 6.463 16.593 4.669 1.00 93.88 97 ALA A C 1
ATOM 782 O O . ALA A 1 97 ? 5.731 17.442 5.176 1.00 93.88 97 ALA A O 1
ATOM 783 N N . LEU A 1 98 ? 6.911 15.540 5.360 1.00 92.94 98 LEU A N 1
ATOM 784 C CA . LEU A 1 98 ? 6.571 15.282 6.761 1.00 92.94 98 LEU A CA 1
ATOM 785 C C . LEU A 1 98 ? 7.134 16.357 7.707 1.00 92.94 98 LEU A C 1
ATOM 787 O O . LEU A 1 98 ? 6.401 16.837 8.569 1.00 92.94 98 LEU A O 1
ATOM 791 N N . GLU A 1 99 ? 8.384 16.800 7.516 1.00 92.88 99 GLU A N 1
ATOM 792 C CA . GLU A 1 99 ? 8.989 17.916 8.270 1.00 92.88 99 GLU A CA 1
ATOM 793 C C . GLU A 1 99 ? 8.201 19.227 8.095 1.00 92.88 99 GLU A C 1
ATOM 795 O O . GLU A 1 99 ? 8.112 20.037 9.017 1.00 92.88 99 GLU A O 1
ATOM 800 N N . HIS A 1 100 ? 7.607 19.437 6.919 1.00 93.31 100 HIS A N 1
ATOM 801 C CA . HIS A 1 100 ? 6.740 20.573 6.611 1.00 93.31 100 HIS A CA 1
ATOM 802 C C . HIS A 1 100 ? 5.271 20.355 7.029 1.00 93.31 100 HIS A C 1
ATOM 804 O O . HIS A 1 100 ? 4.451 21.250 6.826 1.00 93.31 100 HIS A O 1
ATOM 810 N N . GLY A 1 101 ? 4.938 19.208 7.637 1.00 91.75 101 GLY A N 1
ATOM 811 C CA . GLY A 1 101 ? 3.628 18.906 8.224 1.00 91.75 101 GLY A CA 1
ATOM 812 C C . GLY A 1 101 ? 2.631 18.187 7.306 1.00 91.75 101 GLY A C 1
ATOM 813 O O . GLY A 1 101 ? 1.462 18.057 7.666 1.00 91.75 101 GLY A O 1
ATOM 814 N N . PHE A 1 102 ? 3.043 17.707 6.129 1.00 93.25 102 PHE A N 1
ATOM 815 C CA . PHE A 1 102 ? 2.187 16.950 5.204 1.00 93.25 102 PHE A CA 1
ATOM 816 C C . PHE A 1 102 ? 2.018 15.486 5.652 1.00 93.25 102 PHE A C 1
ATOM 818 O O . PHE A 1 102 ? 2.492 14.570 4.990 1.00 93.25 102 PHE A O 1
ATOM 825 N N . SER A 1 103 ? 1.351 15.256 6.789 1.00 89.81 103 SER A N 1
ATOM 826 C CA . SER A 1 103 ? 1.171 13.919 7.395 1.00 89.81 103 SER A CA 1
ATOM 827 C C . SER A 1 103 ? -0.288 13.458 7.532 1.00 89.81 103 SER A C 1
ATOM 829 O O . SER A 1 103 ? -0.541 12.322 7.929 1.00 89.81 103 SER A O 1
ATOM 831 N N . ARG A 1 104 ? -1.264 14.322 7.207 1.00 85.94 104 ARG A N 1
ATOM 832 C CA . ARG A 1 104 ? -2.707 14.046 7.374 1.00 85.94 104 ARG A CA 1
ATOM 833 C C . ARG A 1 104 ? -3.237 12.926 6.472 1.00 85.94 104 ARG A C 1
ATOM 835 O O . ARG A 1 104 ? -4.137 12.194 6.870 1.00 85.94 104 ARG A O 1
ATOM 842 N N . ILE A 1 105 ? -2.703 12.825 5.260 1.00 93.81 105 ILE A N 1
ATOM 843 C CA . ILE A 1 105 ? -3.022 11.810 4.246 1.00 93.81 105 ILE A CA 1
ATOM 844 C C . ILE A 1 105 ? -1.700 11.294 3.654 1.00 93.81 105 ILE A C 1
ATOM 846 O O . ILE A 1 105 ? -0.684 11.981 3.808 1.00 93.81 105 ILE A O 1
ATOM 850 N N . PRO A 1 106 ? -1.669 10.114 3.003 1.00 92.50 106 PRO A N 1
ATOM 851 C CA . PRO A 1 106 ? -0.436 9.562 2.442 1.00 92.50 106 PRO A CA 1
ATOM 852 C C . PRO A 1 106 ? 0.277 10.537 1.498 1.00 92.50 106 PRO A C 1
ATOM 854 O O . PRO A 1 106 ? -0.373 11.332 0.820 1.00 92.50 106 PRO A O 1
ATOM 857 N N . VAL A 1 107 ? 1.607 10.456 1.436 1.00 94.44 107 VAL A N 1
ATOM 858 C CA . VAL A 1 107 ? 2.442 11.217 0.495 1.00 94.44 107 VAL A CA 1
ATOM 859 C C . VAL A 1 107 ? 2.956 10.270 -0.582 1.00 94.44 107 VAL A C 1
ATOM 861 O O . VAL A 1 107 ? 3.551 9.242 -0.272 1.00 94.44 107 VAL A O 1
ATOM 864 N N . ILE A 1 108 ? 2.746 10.634 -1.844 1.00 93.88 108 ILE A N 1
ATOM 865 C CA . ILE A 1 108 ? 3.163 9.873 -3.020 1.00 93.88 108 ILE A CA 1
ATOM 866 C C . ILE A 1 108 ? 4.126 10.732 -3.844 1.00 93.88 108 ILE A C 1
ATOM 868 O O . ILE A 1 108 ? 3.815 11.874 -4.187 1.00 93.88 108 ILE A O 1
ATOM 872 N N . ILE A 1 109 ? 5.283 10.175 -4.201 1.00 96.75 109 ILE A N 1
ATOM 873 C CA . ILE A 1 109 ? 6.192 10.763 -5.192 1.00 96.75 109 ILE A CA 1
ATOM 874 C C . ILE A 1 109 ? 6.149 9.884 -6.443 1.00 96.75 109 ILE A C 1
ATOM 876 O O . ILE A 1 109 ? 6.482 8.705 -6.384 1.00 96.75 109 ILE A O 1
ATOM 880 N N . ALA A 1 110 ? 5.677 10.443 -7.555 1.00 93.94 110 ALA A N 1
ATOM 881 C CA . ALA A 1 110 ? 5.174 9.673 -8.693 1.00 93.94 110 ALA A CA 1
ATOM 882 C C . ALA A 1 110 ? 6.215 9.356 -9.785 1.00 93.94 110 ALA A C 1
ATOM 884 O O . ALA A 1 110 ? 5.859 8.753 -10.797 1.00 93.94 110 ALA A O 1
ATOM 885 N N . ASP A 1 111 ? 7.473 9.788 -9.634 1.00 93.06 111 ASP A N 1
ATOM 886 C CA . ASP A 1 111 ? 8.516 9.680 -10.668 1.00 93.06 111 ASP A CA 1
ATOM 887 C C . ASP A 1 111 ? 9.710 8.783 -10.289 1.00 93.06 111 ASP A C 1
ATOM 889 O O . ASP A 1 111 ? 10.790 8.936 -10.852 1.00 93.06 111 ASP A O 1
ATOM 893 N N . GLY A 1 112 ? 9.538 7.821 -9.378 1.00 85.50 112 GLY A N 1
ATOM 894 C CA . GLY A 1 112 ? 10.605 6.885 -8.980 1.00 85.50 112 GLY A CA 1
ATOM 895 C C . GLY A 1 112 ? 11.548 7.453 -7.917 1.00 85.50 112 GLY A C 1
ATOM 896 O O . GLY A 1 112 ? 11.343 8.560 -7.420 1.00 85.50 112 GLY A O 1
ATOM 897 N N . GLN A 1 113 ? 12.579 6.705 -7.510 1.00 87.19 113 GLN A N 1
ATOM 898 C CA . GLN A 1 113 ? 13.398 7.076 -6.342 1.00 87.19 113 GLN A CA 1
ATOM 899 C C . GLN A 1 113 ? 14.236 8.339 -6.578 1.00 87.19 113 GLN A C 1
ATOM 901 O O . GLN A 1 113 ? 14.477 9.106 -5.641 1.00 87.19 113 GLN A O 1
ATOM 906 N N . VAL A 1 114 ? 14.685 8.585 -7.807 1.00 82.50 114 VAL A N 1
ATOM 907 C CA . VAL A 1 114 ? 15.476 9.766 -8.178 1.00 82.50 114 VAL A CA 1
ATOM 908 C C . VAL A 1 114 ? 14.847 10.614 -9.280 1.00 82.50 114 VAL A C 1
ATOM 910 O O . VAL A 1 114 ? 15.473 11.586 -9.719 1.00 82.50 114 VAL A O 1
ATOM 913 N N . GLY A 1 115 ? 13.605 10.323 -9.667 1.00 82.81 115 GLY A N 1
ATOM 914 C CA . GLY A 1 115 ? 12.844 11.055 -10.678 1.00 82.81 115 GLY A CA 1
ATOM 915 C C . GLY A 1 115 ? 12.936 10.476 -12.097 1.00 82.81 115 GLY A C 1
ATOM 916 O O . GLY A 1 115 ? 12.647 11.177 -13.066 1.00 82.81 115 GLY A O 1
ATOM 917 N N . GLU A 1 116 ? 13.419 9.244 -12.221 1.00 83.06 116 GLU A N 1
ATOM 918 C CA . GLU A 1 116 ? 13.731 8.514 -13.446 1.00 83.06 116 GLU A CA 1
ATOM 919 C C . GLU A 1 116 ? 12.524 7.877 -14.142 1.00 83.06 116 GLU A C 1
ATOM 921 O O . GLU A 1 116 ? 12.608 7.599 -15.339 1.00 83.06 116 GLU A O 1
ATOM 926 N N . GLU A 1 117 ? 11.415 7.657 -13.433 1.00 85.88 117 GLU A N 1
ATOM 927 C CA . GLU A 1 117 ? 10.254 6.950 -13.971 1.00 85.88 117 GLU A CA 1
ATOM 928 C C . GLU A 1 117 ? 9.293 7.901 -14.684 1.00 85.88 117 GLU A C 1
ATOM 930 O O . GLU A 1 117 ? 8.807 8.889 -14.123 1.00 85.88 117 GLU A O 1
ATOM 935 N N . TYR A 1 118 ? 8.986 7.590 -15.941 1.00 92.75 118 TYR A N 1
ATOM 936 C CA . TYR A 1 118 ? 8.050 8.362 -16.745 1.00 92.75 118 TYR A CA 1
ATOM 937 C C . TYR A 1 118 ? 7.327 7.516 -17.780 1.00 92.75 118 TYR A C 1
ATOM 939 O O . TYR A 1 118 ? 7.832 6.490 -18.233 1.00 92.75 118 TYR A O 1
ATOM 947 N N . GLU A 1 119 ? 6.171 8.016 -18.187 1.00 91.19 119 GLU A N 1
ATOM 948 C CA . GLU A 1 119 ? 5.464 7.629 -19.395 1.00 91.19 119 GLU A CA 1
ATOM 949 C C . GLU A 1 119 ? 5.621 8.729 -20.451 1.00 91.19 119 GLU A C 1
ATOM 951 O O . GLU A 1 119 ? 5.744 9.917 -20.131 1.00 91.19 119 GLU A O 1
ATOM 956 N N . GLN A 1 120 ? 5.670 8.333 -21.722 1.00 92.69 120 GLN A N 1
ATOM 957 C CA . GLN A 1 120 ? 5.684 9.267 -22.841 1.00 92.69 120 GLN A CA 1
ATOM 958 C C . GLN A 1 120 ? 4.260 9.479 -23.341 1.00 92.69 120 GLN A C 1
ATOM 960 O O . GLN A 1 120 ? 3.690 8.598 -23.973 1.00 92.69 120 GLN A O 1
ATOM 965 N N . ILE A 1 121 ? 3.710 10.661 -23.072 1.00 94.00 121 ILE A N 1
ATOM 966 C CA . ILE A 1 121 ? 2.377 11.049 -23.529 1.00 94.00 121 ILE A CA 1
ATOM 967 C C . ILE A 1 121 ? 2.509 11.747 -24.875 1.00 94.00 121 ILE A C 1
ATOM 969 O O . ILE A 1 121 ? 3.164 12.788 -24.972 1.00 94.00 121 ILE A O 1
ATOM 973 N N . GLU A 1 122 ? 1.906 11.167 -25.906 1.00 94.44 122 GLU A N 1
ATOM 974 C CA . GLU A 1 122 ? 1.859 11.741 -27.247 1.00 94.44 122 GLU A CA 1
ATOM 975 C C . GLU A 1 122 ? 0.887 12.931 -27.293 1.00 94.44 122 GLU A C 1
ATOM 977 O O . GLU A 1 122 ? -0.260 12.833 -26.861 1.00 94.44 122 GLU A O 1
ATOM 982 N N . ILE A 1 123 ? 1.353 14.072 -27.805 1.00 93.56 123 ILE A N 1
ATOM 983 C CA . ILE A 1 123 ? 0.564 15.312 -27.918 1.00 93.56 123 ILE A CA 1
ATOM 984 C C . ILE A 1 123 ? 0.663 15.979 -29.294 1.00 93.56 123 ILE A C 1
ATOM 986 O O . ILE A 1 123 ? -0.174 16.827 -29.608 1.00 93.56 123 ILE A O 1
ATOM 990 N N . ASN A 1 124 ? 1.679 15.622 -30.093 1.00 90.56 124 ASN A N 1
ATOM 991 C CA . ASN A 1 124 ? 1.919 16.142 -31.444 1.00 90.56 124 ASN A CA 1
ATOM 992 C C . ASN A 1 124 ? 1.824 17.676 -31.550 1.00 90.56 124 ASN A C 1
ATOM 994 O O . ASN A 1 124 ? 1.156 18.215 -32.434 1.00 90.56 124 ASN A O 1
ATOM 998 N N . LYS A 1 125 ? 2.487 18.386 -30.629 1.00 91.88 125 LYS A N 1
ATOM 999 C CA . LYS A 1 125 ? 2.564 19.853 -30.619 1.00 91.88 125 LYS A CA 1
ATOM 1000 C C . LYS A 1 125 ? 3.891 20.337 -31.221 1.00 91.88 125 LYS A C 1
ATOM 1002 O O . LYS A 1 125 ? 4.708 19.545 -31.687 1.00 91.88 125 LYS A O 1
ATOM 1007 N N . ALA A 1 126 ? 4.066 21.655 -31.290 1.00 87.88 126 ALA A N 1
ATOM 1008 C CA . ALA A 1 126 ? 5.124 22.299 -32.063 1.00 87.88 126 ALA A CA 1
ATOM 1009 C C . ALA A 1 126 ? 6.538 21.984 -31.547 1.00 87.88 126 ALA A C 1
ATOM 1011 O O . ALA A 1 126 ? 7.462 21.853 -32.349 1.00 87.88 126 ALA A O 1
ATOM 1012 N N . PHE A 1 127 ? 6.718 21.868 -30.229 1.00 88.56 127 PHE A N 1
ATOM 1013 C CA . PHE A 1 127 ? 8.019 21.599 -29.616 1.00 88.56 127 PHE A CA 1
ATOM 1014 C C . PHE A 1 127 ? 8.216 20.122 -29.283 1.00 88.56 127 PHE A C 1
ATOM 1016 O O . PHE A 1 127 ? 9.336 19.620 -29.405 1.00 88.56 127 PHE A O 1
ATOM 1023 N N . TYR A 1 128 ? 7.151 19.416 -28.904 1.00 89.75 128 TYR A N 1
ATOM 1024 C CA . TYR A 1 128 ? 7.203 18.007 -28.546 1.00 89.75 128 TYR A CA 1
ATOM 1025 C C . TYR A 1 128 ? 6.106 17.188 -29.218 1.00 89.75 128 TYR A C 1
ATOM 1027 O O . TYR A 1 128 ? 4.911 17.455 -29.099 1.00 89.75 128 TYR A O 1
ATOM 1035 N N . LYS A 1 129 ? 6.532 16.083 -29.839 1.00 85.62 129 LYS A N 1
ATOM 1036 C CA . LYS A 1 129 ? 5.624 14.986 -30.193 1.00 85.62 129 LYS A CA 1
ATOM 1037 C C . LYS A 1 129 ? 5.168 14.220 -28.950 1.00 85.62 129 LYS A C 1
ATOM 1039 O O . LYS A 1 129 ? 4.001 13.862 -28.858 1.00 85.62 129 LYS A O 1
ATOM 1044 N N . HIS A 1 130 ? 6.075 14.038 -27.984 1.00 92.00 130 HIS A N 1
ATOM 1045 C CA . HIS A 1 130 ? 5.832 13.313 -26.738 1.00 92.00 130 HIS A CA 1
ATOM 1046 C C . HIS A 1 130 ? 6.399 14.069 -25.534 1.00 92.00 130 HIS A C 1
ATOM 1048 O O . HIS A 1 130 ? 7.522 14.570 -25.599 1.00 92.00 130 HIS A O 1
ATOM 1054 N N . CYS A 1 131 ? 5.674 14.074 -24.418 1.00 94.19 131 CYS A N 1
ATOM 1055 C CA . CYS A 1 131 ? 6.120 14.639 -23.144 1.00 94.19 131 CYS A CA 1
ATOM 1056 C C . CYS A 1 131 ? 6.333 13.542 -22.094 1.00 94.19 131 CYS A C 1
ATOM 1058 O O . CYS A 1 131 ? 5.552 12.600 -22.000 1.00 94.19 131 CYS A O 1
ATOM 1060 N N . LYS A 1 132 ? 7.382 13.678 -21.275 1.00 94.56 132 LYS A N 1
ATOM 1061 C CA . LYS A 1 132 ? 7.746 12.720 -20.219 1.00 94.56 132 LYS A CA 1
ATOM 1062 C C . LYS A 1 132 ? 7.034 13.053 -18.903 1.00 94.56 132 LYS A C 1
ATOM 1064 O O . LYS A 1 132 ? 7.559 13.802 -18.071 1.00 94.56 132 LYS A O 1
ATOM 1069 N N . ILE A 1 133 ? 5.836 12.511 -18.723 1.00 96.31 133 ILE A N 1
ATOM 1070 C CA . ILE A 1 133 ? 5.023 12.666 -17.508 1.00 96.31 133 ILE A CA 1
ATOM 1071 C C . ILE A 1 133 ? 5.399 11.573 -16.507 1.00 96.31 133 ILE A C 1
ATOM 1073 O O . ILE A 1 133 ? 5.739 10.465 -16.901 1.00 96.31 133 ILE A O 1
ATOM 1077 N N . ALA A 1 134 ? 5.409 11.879 -15.213 1.00 96.00 134 ALA A N 1
ATOM 1078 C CA . ALA A 1 134 ? 5.762 10.900 -14.191 1.00 96.00 134 ALA A CA 1
ATOM 1079 C C . ALA A 1 134 ? 4.821 9.687 -14.219 1.00 96.00 134 ALA A C 1
ATOM 1081 O O . ALA A 1 134 ? 3.600 9.844 -14.251 1.00 96.00 134 ALA A O 1
ATOM 1082 N N . LYS A 1 135 ? 5.405 8.484 -14.200 1.00 91.88 135 LYS A N 1
ATOM 1083 C CA . LYS A 1 135 ? 4.688 7.227 -14.455 1.00 91.88 135 LYS A CA 1
ATOM 1084 C C . LYS A 1 135 ? 3.546 6.985 -13.464 1.00 91.88 135 LYS A C 1
ATOM 1086 O O . LYS A 1 135 ? 2.470 6.563 -13.868 1.00 91.88 135 LYS A O 1
ATOM 1091 N N . GLY A 1 136 ? 3.745 7.319 -12.189 1.00 88.44 136 GLY A N 1
ATOM 1092 C CA . GLY A 1 136 ? 2.728 7.136 -11.151 1.00 88.44 136 GLY A CA 1
ATOM 1093 C C . GLY A 1 136 ? 1.475 7.999 -11.333 1.00 88.44 136 GLY A C 1
ATOM 1094 O O . GLY A 1 136 ? 0.502 7.797 -10.619 1.00 88.44 136 GLY A O 1
ATOM 1095 N N . PHE A 1 137 ? 1.452 8.964 -12.262 1.00 91.06 137 PHE A N 1
ATOM 1096 C CA . PHE A 1 137 ? 0.224 9.701 -12.581 1.00 91.06 137 PHE A CA 1
ATOM 1097 C C . PHE A 1 137 ? -0.714 8.962 -13.537 1.00 91.06 137 PHE A C 1
ATOM 1099 O O . PHE A 1 137 ? -1.896 9.307 -13.619 1.00 91.06 137 PHE A O 1
ATOM 1106 N N . SER A 1 138 ? -0.222 7.954 -14.251 1.00 85.88 138 SER A N 1
ATOM 1107 C CA . SER A 1 138 ? -1.023 7.183 -15.202 1.00 85.88 138 SER A CA 1
ATOM 1108 C C . SER A 1 138 ? -2.063 6.305 -14.513 1.00 85.88 138 SER A C 1
ATOM 1110 O O . SER A 1 138 ? -3.132 6.080 -15.075 1.00 85.88 138 SER A O 1
ATOM 1112 N N . ASP A 1 139 ? -1.814 5.953 -13.251 1.00 83.69 139 ASP A N 1
ATOM 1113 C CA . ASP A 1 139 ? -2.721 5.190 -12.389 1.00 83.69 139 ASP A CA 1
ATOM 1114 C C . ASP A 1 139 ? -4.003 5.957 -12.011 1.00 83.69 139 ASP A C 1
ATOM 1116 O O . ASP A 1 139 ? -4.950 5.367 -11.489 1.00 83.69 139 ASP A O 1
ATOM 1120 N N . TYR A 1 140 ? -4.059 7.273 -12.261 1.00 88.69 140 TYR A N 1
ATOM 1121 C CA . TYR A 1 140 ? -5.176 8.125 -11.848 1.00 88.69 140 TYR A CA 1
ATOM 1122 C C . TYR A 1 140 ? -5.756 8.890 -13.029 1.00 88.69 140 TYR A C 1
ATOM 1124 O O . TYR A 1 140 ? -5.054 9.642 -13.696 1.00 88.69 140 TYR A O 1
ATOM 1132 N N . ASN A 1 141 ? -7.057 8.770 -13.265 1.00 88.94 141 ASN A N 1
ATOM 1133 C CA . ASN A 1 141 ? -7.781 9.528 -14.291 1.00 88.94 141 ASN A CA 1
ATOM 1134 C C . ASN A 1 141 ? -8.213 10.937 -13.833 1.00 88.94 141 ASN A C 1
ATOM 1136 O O . ASN A 1 141 ? -8.779 11.688 -14.620 1.00 88.94 141 ASN A O 1
ATOM 1140 N N . GLN A 1 142 ? -7.957 11.308 -12.576 1.00 94.12 142 GLN A N 1
ATOM 1141 C CA . GLN A 1 142 ? -8.434 12.561 -11.999 1.00 94.12 142 GLN A CA 1
ATOM 1142 C C . GLN A 1 142 ? -7.548 13.034 -10.844 1.00 94.12 142 GLN A C 1
ATOM 1144 O O . GLN A 1 142 ? -7.160 12.241 -9.987 1.00 94.12 142 GLN A O 1
ATOM 1149 N N . PHE A 1 143 ? -7.293 14.343 -10.786 1.00 97.50 143 PHE A N 1
ATOM 1150 C CA . PHE A 1 143 ? -6.533 15.010 -9.729 1.00 97.50 143 PHE A CA 1
ATOM 1151 C C . PHE A 1 143 ? -7.248 16.270 -9.237 1.00 97.50 143 PHE A C 1
ATOM 1153 O O . PHE A 1 143 ? -7.885 16.979 -10.018 1.00 97.50 143 PHE A O 1
ATOM 1160 N N . ILE A 1 144 ? -7.045 16.617 -7.962 1.00 97.81 144 ILE A N 1
ATOM 1161 C CA . ILE A 1 144 ? -7.188 18.009 -7.517 1.00 97.81 144 ILE A CA 1
ATOM 1162 C C . ILE A 1 144 ? -5.823 18.682 -7.654 1.00 97.81 144 ILE A C 1
ATOM 1164 O O . ILE A 1 144 ? -4.901 18.412 -6.884 1.00 97.81 144 ILE A O 1
ATOM 1168 N N . VAL A 1 145 ? -5.678 19.563 -8.638 1.00 98.12 145 VAL A N 1
ATOM 1169 C CA . VAL A 1 145 ? -4.454 20.325 -8.896 1.00 98.12 145 VAL A CA 1
ATOM 1170 C C . VAL A 1 145 ? -4.481 21.609 -8.072 1.00 98.12 145 VAL A C 1
ATOM 1172 O O . VAL A 1 145 ? -5.000 22.644 -8.492 1.00 98.12 145 VAL A O 1
ATOM 1175 N N . ALA A 1 146 ? -3.919 21.520 -6.869 1.00 97.88 146 ALA A N 1
ATOM 1176 C CA . ALA A 1 146 ? -3.862 22.595 -5.891 1.00 97.88 146 ALA A CA 1
ATOM 1177 C C . ALA A 1 146 ? -2.552 23.393 -6.022 1.00 97.88 146 ALA A C 1
ATOM 1179 O O . ALA A 1 146 ? -1.467 22.931 -5.655 1.00 97.88 146 ALA A O 1
ATOM 1180 N N . SER A 1 147 ? -2.654 24.619 -6.531 1.00 97.06 147 SER A N 1
ATOM 1181 C CA . SER A 1 147 ? -1.512 25.457 -6.898 1.00 97.06 147 SER A CA 1
ATOM 1182 C C . SER A 1 147 ? -1.392 26.684 -6.002 1.00 97.06 147 SER A C 1
ATOM 1184 O O . SER A 1 147 ? -2.366 27.379 -5.729 1.00 97.06 147 SER A O 1
ATOM 1186 N N . HIS A 1 148 ? -0.168 26.992 -5.580 1.00 95.69 148 HIS A N 1
ATOM 1187 C CA . HIS A 1 148 ? 0.155 28.256 -4.924 1.00 95.69 148 HIS A CA 1
ATOM 1188 C C . HIS A 1 148 ? 0.443 29.324 -5.989 1.00 95.69 148 HIS A C 1
ATOM 1190 O O . HIS A 1 148 ? 1.434 29.204 -6.720 1.00 95.69 148 HIS A O 1
ATOM 1196 N N . PHE A 1 149 ? -0.421 30.340 -6.095 1.00 96.50 149 PHE A N 1
ATOM 1197 C CA . PHE A 1 149 ? -0.300 31.390 -7.103 1.00 96.50 149 PHE A CA 1
ATOM 1198 C C . PHE A 1 149 ? 0.706 32.463 -6.678 1.00 96.50 149 PHE A C 1
ATOM 1200 O O . PHE A 1 149 ? 0.451 33.250 -5.771 1.00 96.50 149 PHE A O 1
ATOM 1207 N N . LYS A 1 150 ? 1.867 32.508 -7.343 1.00 93.94 150 LYS A N 1
ATOM 1208 C CA . LYS A 1 150 ? 2.977 33.410 -6.970 1.00 93.94 150 LYS A CA 1
ATOM 1209 C C . LYS A 1 150 ? 3.995 33.608 -8.091 1.00 93.94 150 LYS A C 1
ATOM 1211 O O . LYS A 1 150 ? 4.088 32.799 -9.015 1.00 93.94 150 LYS A O 1
ATOM 1216 N N . GLY A 1 151 ? 4.850 34.619 -7.989 1.00 90.50 151 GLY A N 1
ATOM 1217 C CA . GLY A 1 151 ? 5.794 35.026 -9.032 1.00 90.50 151 GLY A CA 1
ATOM 1218 C C . GLY A 1 151 ? 6.820 33.972 -9.467 1.00 90.50 151 GLY A C 1
ATOM 1219 O O . GLY A 1 151 ? 7.288 33.119 -8.702 1.00 90.50 151 GLY A O 1
ATOM 1220 N N . HIS A 1 152 ? 7.192 33.994 -10.747 1.00 89.44 152 HIS A N 1
ATOM 1221 C CA . HIS A 1 152 ? 8.232 33.135 -11.304 1.00 89.44 152 HIS A CA 1
ATOM 1222 C C . HIS A 1 152 ? 9.012 33.827 -12.429 1.00 89.44 152 HIS A C 1
ATOM 1224 O O . HIS A 1 152 ? 8.470 34.167 -13.475 1.00 89.44 152 HIS A O 1
ATOM 1230 N N . HIS A 1 153 ? 10.332 33.914 -12.252 1.00 80.56 153 HIS A N 1
ATOM 1231 C CA . HIS A 1 153 ? 11.260 34.632 -13.136 1.00 80.56 153 HIS A CA 1
ATOM 1232 C C . HIS A 1 153 ? 11.173 34.324 -14.647 1.00 80.56 153 HIS A C 1
ATOM 1234 O O . HIS A 1 153 ? 11.512 35.194 -15.443 1.00 80.56 153 HIS A O 1
ATOM 1240 N N . ARG A 1 154 ? 10.735 33.122 -15.064 1.00 82.44 154 ARG A N 1
ATOM 1241 C CA . ARG A 1 154 ? 10.652 32.735 -16.493 1.00 82.44 154 ARG A CA 1
ATOM 1242 C C . ARG A 1 154 ? 9.240 32.658 -17.071 1.00 82.44 154 ARG A C 1
ATOM 1244 O O . ARG A 1 154 ? 9.103 32.762 -18.278 1.00 82.44 154 ARG A O 1
ATOM 1251 N N . THR A 1 155 ? 8.220 32.456 -16.240 1.00 86.38 155 THR A N 1
ATOM 1252 C CA . THR A 1 155 ? 6.821 32.232 -16.682 1.00 86.38 155 THR A CA 1
ATOM 1253 C C . THR A 1 155 ? 5.883 33.347 -16.244 1.00 86.38 155 THR A C 1
ATOM 1255 O O . THR A 1 155 ? 4.681 33.245 -16.447 1.00 86.38 155 THR A O 1
ATOM 1258 N N . GLY A 1 156 ? 6.407 34.392 -15.597 1.00 89.06 156 GLY A N 1
ATOM 1259 C CA . GLY A 1 156 ? 5.619 35.436 -14.942 1.00 89.06 156 GLY A CA 1
ATOM 1260 C C . GLY A 1 156 ? 5.157 34.992 -13.559 1.00 89.06 156 GLY A C 1
ATOM 1261 O O . GLY A 1 156 ? 5.628 35.524 -12.556 1.00 89.06 156 GLY A O 1
ATOM 1262 N N . PHE A 1 157 ? 4.323 33.955 -13.503 1.00 94.00 157 PHE A N 1
ATOM 1263 C CA . PHE A 1 157 ? 3.798 33.366 -12.270 1.00 94.00 157 PHE A CA 1
ATOM 1264 C C . PHE A 1 157 ? 3.922 31.831 -12.283 1.00 94.00 157 PHE A C 1
ATOM 1266 O O . PHE A 1 157 ? 4.341 31.211 -13.264 1.00 94.00 157 PHE A O 1
ATOM 1273 N N . GLY A 1 158 ? 3.640 31.206 -11.147 1.00 92.00 158 GLY A N 1
ATOM 1274 C CA . GLY A 1 158 ? 3.318 29.793 -11.033 1.00 92.00 158 GLY A CA 1
ATOM 1275 C C . GLY A 1 158 ? 1.884 29.666 -10.555 1.00 92.00 158 GLY A C 1
ATOM 1276 O O . GLY A 1 158 ? 1.563 30.268 -9.544 1.00 92.00 158 GLY A O 1
ATOM 1277 N N . GLY A 1 159 ? 1.077 28.922 -11.301 1.00 94.56 159 GLY A N 1
ATOM 1278 C CA . GLY A 1 159 ? -0.324 28.599 -11.035 1.00 94.56 159 GLY A CA 1
ATOM 1279 C C . GLY A 1 159 ? -0.623 27.200 -11.580 1.00 94.56 159 GLY A C 1
ATOM 1280 O O . GLY A 1 159 ? 0.310 26.395 -11.715 1.00 94.56 159 GLY A O 1
ATOM 1281 N N . ALA A 1 160 ? -1.875 26.922 -11.927 1.00 97.62 160 ALA A N 1
ATOM 1282 C CA . ALA A 1 160 ? -2.338 25.635 -12.437 1.00 97.62 160 ALA A CA 1
ATOM 1283 C C . ALA A 1 160 ? -1.522 25.136 -13.641 1.00 97.62 160 ALA A C 1
ATOM 1285 O O . ALA A 1 160 ? -1.065 23.993 -13.627 1.00 97.62 160 ALA A O 1
ATOM 1286 N N . ILE A 1 161 ? -1.229 25.989 -14.630 1.00 97.56 161 ILE A N 1
ATOM 1287 C CA . ILE A 1 161 ? -0.469 25.595 -15.832 1.00 97.56 161 ILE A CA 1
ATOM 1288 C C . ILE A 1 161 ? 0.948 25.150 -15.461 1.00 97.56 161 ILE A C 1
ATOM 1290 O O . ILE A 1 161 ? 1.441 24.130 -15.939 1.00 97.56 161 ILE A O 1
ATOM 1294 N N . LYS A 1 162 ? 1.621 25.880 -14.562 1.00 94.81 162 LYS A N 1
ATOM 1295 C CA . LYS A 1 162 ? 2.965 25.492 -14.111 1.00 94.81 162 LYS A CA 1
ATOM 1296 C C . LYS A 1 162 ? 2.918 24.221 -13.263 1.00 94.81 162 LYS A C 1
ATOM 1298 O O . LYS A 1 162 ? 3.862 23.434 -13.320 1.00 94.81 162 LYS A O 1
ATOM 1303 N N . GLN A 1 163 ? 1.872 24.040 -12.463 1.00 95.12 163 GLN A N 1
ATOM 1304 C CA . GLN A 1 163 ? 1.705 22.853 -11.634 1.00 95.12 163 GLN A CA 1
ATOM 1305 C C . GLN A 1 163 ? 1.446 21.609 -12.491 1.00 95.12 163 GLN A C 1
ATOM 1307 O O . GLN A 1 163 ? 2.057 20.580 -12.221 1.00 95.12 163 GLN A O 1
ATOM 1312 N N . LEU A 1 164 ? 0.651 21.726 -13.558 1.00 96.19 164 LEU A N 1
ATOM 1313 C CA . LEU A 1 164 ? 0.501 20.702 -14.591 1.00 96.19 164 LEU A CA 1
ATOM 1314 C C . LEU A 1 164 ? 1.830 20.459 -15.317 1.00 96.19 164 LEU A C 1
ATOM 1316 O O . LEU A 1 164 ? 2.394 19.380 -15.222 1.00 96.19 164 LEU A O 1
ATOM 1320 N N . GLY A 1 165 ? 2.405 21.470 -15.968 1.00 95.12 165 GLY A N 1
ATOM 1321 C CA . GLY A 1 165 ? 3.571 21.260 -16.828 1.00 95.12 165 GLY A CA 1
ATOM 1322 C C . GLY A 1 165 ? 4.843 20.851 -16.079 1.00 95.12 165 GLY A C 1
ATOM 1323 O O . GLY A 1 165 ? 5.490 19.864 -16.422 1.00 95.12 165 GLY A O 1
ATOM 1324 N N . MET A 1 166 ? 5.216 21.581 -15.025 1.00 93.19 166 MET A N 1
ATOM 1325 C CA . MET A 1 166 ? 6.437 21.297 -14.259 1.00 93.19 166 MET A CA 1
ATOM 1326 C C . MET A 1 166 ? 6.194 20.277 -13.146 1.00 93.19 166 MET A C 1
ATOM 1328 O O . MET A 1 166 ? 7.094 19.507 -12.833 1.00 93.19 166 MET A O 1
ATOM 1332 N N . GLY A 1 167 ? 5.020 20.294 -12.510 1.00 93.38 167 GLY A N 1
ATOM 1333 C CA . GLY A 1 167 ? 4.721 19.419 -11.374 1.00 93.38 167 GLY A CA 1
ATOM 1334 C C . GLY A 1 167 ? 4.337 17.996 -11.778 1.00 93.38 167 GLY A C 1
ATOM 1335 O O . GLY A 1 167 ? 4.546 17.092 -10.968 1.00 93.38 167 GLY A O 1
ATOM 1336 N N . PHE A 1 168 ? 3.820 17.775 -12.996 1.00 96.56 168 PHE A N 1
ATOM 1337 C CA . PHE A 1 168 ? 3.551 16.421 -13.492 1.00 96.56 168 PHE A CA 1
ATOM 1338 C C . PHE A 1 168 ? 4.717 15.802 -14.273 1.00 96.56 168 PHE A C 1
ATOM 1340 O O . PHE A 1 168 ? 4.792 14.582 -14.407 1.00 96.56 168 PHE A O 1
ATOM 1347 N N . ALA A 1 169 ? 5.646 16.615 -14.778 1.00 95.31 169 ALA A N 1
ATOM 1348 C CA . ALA A 1 169 ? 6.811 16.110 -15.494 1.00 95.31 169 ALA A CA 1
ATOM 1349 C C . ALA A 1 169 ? 7.729 15.293 -14.577 1.00 95.31 169 ALA A C 1
ATOM 1351 O O . ALA A 1 169 ? 8.012 15.698 -13.450 1.00 95.31 169 ALA A O 1
ATOM 1352 N N . SER A 1 170 ? 8.278 14.193 -15.081 1.00 92.94 170 SER A N 1
ATOM 1353 C CA . SER A 1 170 ? 9.387 13.496 -14.419 1.00 92.94 170 SER A CA 1
ATOM 1354 C C . SER A 1 170 ? 10.662 14.338 -14.459 1.00 92.94 170 SER A C 1
ATOM 1356 O O . SER A 1 170 ? 10.738 15.346 -15.167 1.00 92.94 170 SER A O 1
ATOM 1358 N N . ARG A 1 171 ? 11.713 13.952 -13.737 1.00 89.31 171 ARG A N 1
ATOM 1359 C CA . ARG A 1 171 ? 12.983 14.693 -13.766 1.00 89.31 171 ARG A CA 1
ATOM 1360 C C . ARG A 1 171 ? 13.578 14.848 -15.184 1.00 89.31 171 ARG A C 1
ATOM 1362 O O . ARG A 1 171 ? 13.997 15.969 -15.494 1.00 89.31 171 ARG A O 1
ATOM 1369 N N . PRO A 1 172 ? 13.567 13.826 -16.068 1.00 86.88 172 PRO A N 1
ATOM 1370 C CA . PRO A 1 172 ? 13.889 13.998 -17.485 1.00 86.88 172 PRO A CA 1
ATOM 1371 C C . PRO A 1 172 ? 12.984 15.013 -18.200 1.00 86.88 172 PRO A C 1
ATOM 1373 O O . PRO A 1 172 ? 13.481 15.852 -18.947 1.00 86.88 172 PRO A O 1
ATOM 1376 N N . GLY A 1 173 ? 11.671 15.000 -17.948 1.00 90.88 173 GLY A N 1
ATOM 1377 C CA . GLY A 1 173 ? 10.750 15.960 -18.566 1.00 90.88 173 GLY A CA 1
ATOM 1378 C C . GLY A 1 173 ? 10.982 17.401 -18.099 1.00 90.88 173 GLY A C 1
ATOM 1379 O O . GLY A 1 173 ? 11.024 18.335 -18.900 1.00 90.88 173 GLY A O 1
ATOM 1380 N N . LYS A 1 174 ? 11.263 17.591 -16.805 1.00 90.38 174 LYS A N 1
ATOM 1381 C CA . LYS A 1 174 ? 11.692 18.885 -16.248 1.00 90.38 174 LYS A CA 1
ATOM 1382 C C . LYS A 1 174 ? 13.004 19.357 -16.886 1.00 90.38 174 LYS A C 1
ATOM 1384 O O . LYS A 1 174 ? 13.210 20.560 -17.069 1.00 90.38 174 LYS A O 1
ATOM 1389 N N . MET A 1 175 ? 13.909 18.428 -17.207 1.00 86.06 175 MET A N 1
ATOM 1390 C CA . MET A 1 175 ? 15.160 18.732 -17.903 1.00 86.06 175 MET A CA 1
ATOM 1391 C C . MET A 1 175 ? 14.905 19.210 -19.333 1.00 86.06 175 MET A C 1
ATOM 1393 O O . MET A 1 175 ? 15.465 20.243 -19.691 1.00 86.06 175 MET A O 1
ATOM 1397 N N . GLU A 1 176 ? 14.040 18.543 -20.102 1.00 86.62 176 GLU A N 1
ATOM 1398 C CA . GLU A 1 176 ? 13.674 18.942 -21.474 1.00 86.62 176 GLU A CA 1
ATOM 1399 C C . GLU A 1 176 ? 13.071 20.348 -21.534 1.00 86.62 176 GLU A C 1
ATOM 1401 O O . GLU A 1 176 ? 13.443 21.161 -22.385 1.00 86.62 176 GLU A O 1
ATOM 1406 N N . GLN A 1 177 ? 12.203 20.675 -20.572 1.00 88.50 177 GLN A N 1
ATOM 1407 C CA . GLN A 1 177 ? 11.623 22.012 -20.470 1.00 88.50 177 GLN A CA 1
ATOM 1408 C C . GLN A 1 177 ? 12.712 23.076 -20.242 1.00 88.50 177 GLN A C 1
ATOM 1410 O O . GLN A 1 177 ? 12.685 24.142 -20.852 1.00 88.50 177 GLN A O 1
ATOM 1415 N N . HIS A 1 178 ? 13.702 22.809 -19.382 1.00 80.81 178 HIS A N 1
ATOM 1416 C CA . HIS A 1 178 ? 14.720 23.793 -18.992 1.00 80.81 178 HIS A CA 1
ATOM 1417 C C . HIS A 1 178 ? 15.978 23.838 -19.878 1.00 80.81 178 HIS A C 1
ATOM 1419 O O . HIS A 1 178 ? 16.694 24.851 -19.845 1.00 80.81 178 HIS A O 1
ATOM 1425 N N . THR A 1 179 ? 16.282 22.756 -20.598 1.00 68.44 179 THR A N 1
ATOM 1426 C CA . THR A 1 179 ? 17.526 22.530 -21.352 1.00 68.44 179 THR A CA 1
ATOM 1427 C C . THR A 1 179 ? 17.315 21.548 -22.504 1.00 68.44 179 THR A C 1
ATOM 1429 O O . THR A 1 179 ? 16.516 20.628 -22.384 1.00 68.44 179 THR A O 1
ATOM 1432 N N . ASP A 1 180 ? 18.121 21.650 -23.557 1.00 60.28 180 ASP A N 1
ATOM 1433 C CA . ASP A 1 180 ? 18.122 20.689 -24.667 1.00 60.28 180 ASP A CA 1
ATOM 1434 C C . ASP A 1 180 ? 18.989 19.446 -24.341 1.00 60.28 180 ASP A C 1
ATOM 1436 O O . ASP A 1 180 ? 19.869 19.092 -25.106 1.00 60.28 180 ASP A O 1
ATOM 1440 N N . PHE A 1 181 ? 18.759 18.788 -23.194 1.00 60.34 181 PHE A N 1
ATOM 1441 C CA . PHE A 1 181 ? 19.228 17.432 -22.803 1.00 60.34 181 PHE A CA 1
ATOM 1442 C C . PHE A 1 181 ? 20.442 17.242 -21.860 1.00 60.34 181 PHE A C 1
ATOM 1444 O O . PHE A 1 181 ? 20.371 16.327 -21.045 1.00 60.34 181 PHE A O 1
ATOM 1451 N N . THR A 1 182 ? 21.529 18.031 -21.863 1.00 73.25 182 THR A N 1
ATOM 1452 C CA . THR A 1 182 ? 22.760 17.620 -21.114 1.00 73.25 182 THR A CA 1
ATOM 1453 C C . THR A 1 182 ? 23.076 18.449 -19.843 1.00 73.25 182 THR A C 1
ATOM 1455 O O . THR A 1 182 ? 23.150 19.682 -19.914 1.00 73.25 182 THR A O 1
ATOM 1458 N N . PRO A 1 183 ? 23.324 17.823 -18.665 1.00 79.12 183 PRO A N 1
ATOM 1459 C CA . PRO A 1 183 ? 23.839 18.508 -17.472 1.00 79.12 183 PRO A CA 1
ATOM 1460 C C . PRO A 1 183 ? 25.279 19.038 -17.640 1.00 79.12 183 PRO A C 1
ATOM 1462 O O . PRO A 1 183 ? 26.079 18.516 -18.402 1.00 79.12 183 PRO A O 1
ATOM 1465 N N . LEU A 1 184 ? 25.645 20.053 -16.859 1.00 83.25 184 LEU A N 1
ATOM 1466 C CA . LEU A 1 184 ? 26.972 20.670 -16.803 1.00 83.25 184 LEU A CA 1
ATOM 1467 C C . LEU A 1 184 ? 27.729 20.288 -15.528 1.00 83.25 184 LEU A C 1
ATOM 1469 O O . LEU A 1 184 ? 27.156 20.277 -14.436 1.00 83.25 184 LEU A O 1
ATOM 1473 N N . ILE A 1 185 ? 29.047 20.112 -15.638 1.00 86.94 185 ILE A N 1
ATOM 1474 C CA . ILE A 1 185 ? 29.925 19.818 -14.497 1.00 86.94 185 ILE A CA 1
ATOM 1475 C C . ILE A 1 185 ? 30.735 21.052 -14.088 1.00 86.94 185 ILE A C 1
ATOM 1477 O O . ILE A 1 185 ? 31.389 21.709 -14.896 1.00 86.94 185 ILE A O 1
ATOM 1481 N N . ARG A 1 186 ? 30.687 21.388 -12.795 1.00 88.19 186 ARG A N 1
ATOM 1482 C CA . ARG A 1 186 ? 31.535 22.398 -12.157 1.00 88.19 186 ARG A CA 1
ATOM 1483 C C . ARG A 1 186 ? 32.866 21.762 -11.787 1.00 88.19 186 ARG A C 1
ATOM 1485 O O . ARG A 1 186 ? 32.968 21.120 -10.742 1.00 88.19 186 ARG A O 1
ATOM 1492 N N . LYS A 1 187 ? 33.870 21.969 -12.642 1.00 88.25 187 LYS A N 1
ATOM 1493 C CA . LYS A 1 187 ? 35.208 21.379 -12.495 1.00 88.25 187 LYS A CA 1
ATOM 1494 C C . LYS A 1 187 ? 35.792 21.593 -11.091 1.00 88.25 187 LYS A C 1
ATOM 1496 O O . LYS A 1 187 ? 36.151 20.631 -10.434 1.00 88.25 187 LYS A O 1
ATOM 1501 N N . ASN A 1 188 ? 35.716 22.817 -10.567 1.00 86.88 188 ASN A N 1
ATOM 1502 C CA . ASN A 1 188 ? 36.223 23.190 -9.238 1.00 86.88 188 ASN A CA 1
ATOM 1503 C C . ASN A 1 188 ? 35.519 22.541 -8.027 1.00 86.88 188 ASN A C 1
ATOM 1505 O O . ASN A 1 188 ? 35.954 22.744 -6.899 1.00 86.88 188 ASN A O 1
ATOM 1509 N N . ARG A 1 189 ? 34.404 21.824 -8.217 1.00 87.75 189 ARG A N 1
ATOM 1510 C CA . ARG A 1 189 ? 33.700 21.098 -7.143 1.00 87.75 189 ARG A CA 1
ATOM 1511 C C . ARG A 1 189 ? 33.718 19.588 -7.336 1.00 87.75 189 ARG A C 1
ATOM 1513 O O . ARG A 1 189 ? 33.245 18.861 -6.463 1.00 87.75 189 ARG A O 1
ATOM 1520 N N . CYS A 1 190 ? 34.163 19.101 -8.489 1.00 90.81 190 CYS A N 1
ATOM 1521 C CA . CYS A 1 190 ? 34.208 17.675 -8.753 1.00 90.81 190 CYS A CA 1
ATOM 1522 C C . CYS A 1 190 ? 35.452 17.075 -8.099 1.00 90.81 190 CYS A C 1
ATOM 1524 O O . CYS A 1 190 ? 36.541 17.599 -8.269 1.00 90.81 190 CYS A O 1
ATOM 1526 N N . THR A 1 191 ? 35.280 15.977 -7.367 1.00 90.50 191 THR A N 1
ATOM 1527 C CA . THR A 1 191 ? 36.376 15.245 -6.709 1.00 90.50 191 THR A CA 1
ATOM 1528 C C . THR A 1 191 ? 36.737 13.952 -7.437 1.00 90.50 191 THR A C 1
ATOM 1530 O O . THR A 1 191 ? 37.367 13.083 -6.850 1.00 90.50 191 THR A O 1
ATOM 1533 N N . ALA A 1 192 ? 36.236 13.760 -8.663 1.00 89.25 192 ALA A N 1
ATOM 1534 C CA . ALA A 1 192 ? 36.406 12.527 -9.435 1.00 89.25 192 ALA A CA 1
ATOM 1535 C C . ALA A 1 192 ? 36.007 11.223 -8.696 1.00 89.25 192 ALA A C 1
ATOM 1537 O O . ALA A 1 192 ? 36.440 10.137 -9.048 1.00 89.25 192 ALA A O 1
ATOM 1538 N N . CYS A 1 193 ? 35.111 11.287 -7.702 1.00 88.44 193 CYS A N 1
ATOM 1539 C CA . CYS A 1 193 ? 34.733 10.122 -6.878 1.00 88.44 193 CYS A CA 1
ATOM 1540 C C . CYS A 1 193 ? 34.020 8.964 -7.614 1.00 88.44 193 CYS A C 1
ATOM 1542 O O . CYS A 1 193 ? 33.768 7.916 -7.026 1.00 88.44 193 CYS A O 1
ATOM 1544 N N . GLY A 1 194 ? 33.597 9.158 -8.865 1.00 86.88 194 GLY A N 1
ATOM 1545 C CA . GLY A 1 194 ? 32.994 8.112 -9.696 1.00 86.88 194 GLY A CA 1
ATOM 1546 C C . GLY A 1 194 ? 31.574 7.655 -9.380 1.00 86.88 194 GLY A C 1
ATOM 1547 O O . GLY A 1 194 ? 31.011 6.890 -10.158 1.00 86.88 194 GLY A O 1
ATOM 1548 N N . VAL A 1 195 ? 30.935 8.176 -8.331 1.00 88.06 195 VAL A N 1
ATOM 1549 C CA . VAL A 1 195 ? 29.545 7.822 -7.982 1.00 88.06 195 VAL A CA 1
ATOM 1550 C C . VAL A 1 195 ? 28.576 8.079 -9.143 1.00 88.06 195 VAL A C 1
ATOM 1552 O O . VAL A 1 195 ? 27.762 7.227 -9.472 1.00 88.06 195 VAL A O 1
ATOM 1555 N N . CYS A 1 196 ? 28.690 9.231 -9.809 1.00 86.81 196 CYS A N 1
ATOM 1556 C CA . CYS A 1 196 ? 27.828 9.579 -10.941 1.00 86.81 196 CYS A CA 1
ATOM 1557 C C . CYS A 1 196 ? 28.015 8.665 -12.163 1.00 86.81 196 CYS A C 1
ATOM 1559 O O . CYS A 1 196 ? 27.039 8.413 -12.860 1.00 86.81 196 CYS A O 1
ATOM 1561 N N . ALA A 1 197 ? 29.226 8.150 -12.392 1.00 85.50 197 ALA A N 1
ATOM 1562 C CA . ALA A 1 197 ? 29.504 7.198 -13.463 1.00 85.50 197 ALA A CA 1
ATOM 1563 C C . ALA A 1 197 ? 28.922 5.815 -13.161 1.00 85.50 197 ALA A C 1
ATOM 1565 O O . ALA A 1 197 ? 28.238 5.252 -14.006 1.00 85.50 197 ALA A O 1
ATOM 1566 N N . LYS A 1 198 ? 29.097 5.316 -11.929 1.00 82.56 198 LYS A N 1
ATOM 1567 C CA . LYS A 1 198 ? 28.534 4.026 -11.492 1.00 82.56 198 LYS A CA 1
ATOM 1568 C C . LYS A 1 198 ? 27.005 3.968 -11.571 1.00 82.56 198 LYS A C 1
ATOM 1570 O O . LYS A 1 198 ? 26.457 2.896 -11.768 1.00 82.56 198 LYS A O 1
ATOM 1575 N N . GLN A 1 199 ? 26.340 5.106 -11.383 1.00 75.44 199 GLN A N 1
ATOM 1576 C CA . GLN A 1 199 ? 24.877 5.226 -11.386 1.00 75.44 199 GLN A CA 1
ATOM 1577 C C . GLN A 1 199 ? 24.300 5.583 -12.767 1.00 75.44 199 GLN A C 1
ATOM 1579 O O . GLN A 1 199 ? 23.112 5.870 -12.883 1.00 75.44 199 GLN A O 1
ATOM 1584 N N . CYS A 1 200 ? 25.126 5.667 -13.814 1.00 73.25 200 CYS A N 1
ATOM 1585 C CA . CYS A 1 200 ? 24.660 6.026 -15.146 1.00 73.25 200 CYS A CA 1
ATOM 1586 C C . CYS A 1 200 ? 24.371 4.772 -15.979 1.00 73.25 200 CYS A C 1
ATOM 1588 O O . CYS A 1 200 ? 25.286 4.207 -16.563 1.00 73.25 200 CYS A O 1
ATOM 1590 N N . ASP A 1 201 ? 23.093 4.412 -16.133 1.00 65.94 201 ASP A N 1
ATOM 1591 C CA . ASP A 1 201 ? 22.647 3.260 -16.950 1.00 65.94 201 ASP A CA 1
ATOM 1592 C C . ASP A 1 201 ? 22.961 3.374 -18.454 1.00 65.94 201 ASP A C 1
ATOM 1594 O O . ASP A 1 201 ? 22.738 2.441 -19.225 1.00 65.94 201 ASP A O 1
ATOM 1598 N N . PHE A 1 202 ? 23.443 4.541 -18.885 1.00 72.69 202 PHE A N 1
ATOM 1599 C CA . PHE A 1 202 ? 23.738 4.868 -20.280 1.00 72.69 202 PHE A CA 1
ATOM 1600 C C . PHE A 1 202 ? 25.242 4.970 -20.552 1.00 72.69 202 PHE A C 1
ATOM 1602 O O . PHE A 1 202 ? 25.632 5.379 -21.647 1.00 72.69 202 PHE A O 1
ATOM 1609 N N . ASP A 1 203 ? 26.082 4.675 -19.550 1.00 77.62 203 ASP A N 1
ATOM 1610 C CA . ASP A 1 203 ? 27.542 4.822 -19.610 1.00 77.62 203 ASP A CA 1
ATOM 1611 C C . ASP A 1 203 ? 27.975 6.196 -20.159 1.00 77.62 203 ASP A C 1
ATOM 1613 O O . ASP A 1 203 ? 28.972 6.333 -20.880 1.00 77.62 203 ASP A O 1
ATOM 1617 N N . ALA A 1 204 ? 27.173 7.224 -19.859 1.00 82.62 204 ALA A N 1
ATOM 1618 C CA . ALA A 1 204 ? 27.315 8.576 -20.386 1.00 82.62 204 ALA A CA 1
ATOM 1619 C C . ALA A 1 204 ? 28.280 9.434 -19.567 1.00 82.62 204 ALA A C 1
ATOM 1621 O O . ALA A 1 204 ? 28.488 10.593 -19.905 1.00 82.62 204 ALA A O 1
ATOM 1622 N N . ILE A 1 205 ? 28.828 8.913 -18.467 1.00 87.44 205 ILE A N 1
ATOM 1623 C CA . ILE A 1 205 ? 29.676 9.679 -17.553 1.00 87.44 205 ILE A CA 1
ATOM 1624 C C . ILE A 1 205 ? 31.007 8.959 -17.370 1.00 87.44 205 ILE A C 1
ATOM 1626 O O . ILE A 1 205 ? 31.049 7.858 -16.826 1.00 87.44 205 ILE A O 1
ATOM 1630 N N . SER A 1 206 ? 32.093 9.601 -17.794 1.00 87.44 206 SER A N 1
ATOM 1631 C CA . SER A 1 206 ? 33.470 9.192 -17.501 1.00 87.44 206 SER A CA 1
ATOM 1632 C C . SER A 1 206 ? 34.030 9.939 -16.310 1.00 87.44 206 SER A C 1
ATOM 1634 O O . SER A 1 206 ? 33.618 11.053 -15.986 1.00 87.44 206 SER A O 1
ATOM 1636 N N . ILE A 1 207 ? 35.031 9.323 -15.689 1.00 89.38 207 ILE A N 1
ATOM 1637 C CA . ILE A 1 207 ? 35.798 9.907 -14.598 1.00 89.38 207 ILE A CA 1
ATOM 1638 C C . ILE A 1 207 ? 37.254 9.999 -15.036 1.00 89.38 207 ILE A C 1
ATOM 1640 O O . ILE A 1 207 ? 37.875 8.977 -15.325 1.00 89.38 207 ILE A O 1
ATOM 1644 N N . GLN A 1 208 ? 37.764 11.226 -15.090 1.00 81.12 208 GLN A N 1
ATOM 1645 C CA . GLN A 1 208 ? 39.191 11.540 -15.177 1.00 81.12 208 GLN A CA 1
ATOM 1646 C C . GLN A 1 208 ? 39.563 12.386 -13.947 1.00 81.12 208 GLN A C 1
ATOM 1648 O O . GLN A 1 208 ? 39.214 11.996 -12.837 1.00 81.12 208 GLN A O 1
ATOM 1653 N N . ASP A 1 209 ? 40.171 13.564 -14.124 1.00 78.25 209 ASP A N 1
ATOM 1654 C CA . ASP A 1 209 ? 40.427 14.532 -13.040 1.00 78.25 209 ASP A CA 1
ATOM 1655 C C . ASP A 1 209 ? 39.135 15.189 -12.523 1.00 78.25 209 ASP A C 1
ATOM 1657 O O . ASP A 1 209 ? 39.019 15.604 -11.371 1.00 78.25 209 ASP A O 1
ATOM 1661 N N . VAL A 1 210 ? 38.123 15.263 -13.389 1.00 87.25 210 VAL A N 1
ATOM 1662 C CA . VAL A 1 210 ? 36.739 15.617 -13.070 1.00 87.25 210 VAL A CA 1
ATOM 1663 C C . VAL A 1 210 ? 35.813 14.652 -13.810 1.00 87.25 210 VAL A C 1
ATOM 1665 O O . VAL A 1 210 ? 36.218 13.977 -14.755 1.00 87.25 210 VAL A O 1
ATOM 1668 N N . ALA A 1 211 ? 34.559 14.560 -13.378 1.00 90.12 211 ALA A N 1
ATOM 1669 C CA . ALA A 1 211 ? 33.545 13.851 -14.143 1.00 90.12 211 ALA A CA 1
ATOM 1670 C C . ALA A 1 211 ? 33.261 14.613 -15.449 1.00 90.12 211 ALA A C 1
ATOM 1672 O O . ALA A 1 211 ? 33.174 15.845 -15.440 1.00 90.12 211 ALA A O 1
ATOM 1673 N N . GLU A 1 212 ? 33.083 13.888 -16.549 1.00 88.44 212 GLU A N 1
ATOM 1674 C CA . GLU A 1 212 ? 32.691 14.429 -17.852 1.00 88.44 212 GLU A CA 1
ATOM 1675 C C . GLU A 1 212 ? 31.450 13.689 -18.355 1.00 88.44 212 GLU A C 1
ATOM 1677 O O . GLU A 1 212 ? 31.344 12.474 -18.203 1.00 88.44 212 GLU A O 1
ATOM 1682 N N . ILE A 1 213 ? 30.478 14.433 -18.892 1.00 84.88 213 ILE A N 1
ATOM 1683 C CA . ILE A 1 213 ? 29.229 13.870 -19.419 1.00 84.88 213 ILE A CA 1
ATOM 1684 C C . ILE A 1 213 ? 29.310 13.893 -20.938 1.00 84.88 213 ILE A C 1
ATOM 1686 O O . ILE A 1 213 ? 29.428 14.965 -21.528 1.00 84.88 213 ILE A O 1
ATOM 1690 N N . ASP A 1 214 ? 29.215 12.718 -21.546 1.00 77.69 214 ASP A N 1
ATOM 1691 C CA . ASP A 1 214 ? 29.085 12.530 -22.983 1.00 77.69 214 ASP A CA 1
ATOM 1692 C C . ASP A 1 214 ? 27.662 12.942 -23.415 1.00 77.69 214 ASP A C 1
ATOM 1694 O O . ASP A 1 214 ? 26.694 12.251 -23.071 1.00 77.69 214 ASP A O 1
ATOM 1698 N N . PRO A 1 215 ? 27.499 14.056 -24.153 1.00 70.81 215 PRO A N 1
ATOM 1699 C CA . PRO A 1 215 ? 26.185 14.558 -24.550 1.00 70.81 215 PRO A CA 1
ATOM 1700 C C . PRO A 1 215 ? 25.470 13.645 -25.556 1.00 70.81 215 PRO A C 1
ATOM 1702 O O . PRO A 1 215 ? 24.258 13.754 -25.701 1.00 70.81 215 PRO A O 1
ATOM 1705 N N . ILE A 1 216 ? 26.186 12.742 -26.238 1.00 68.88 216 ILE A N 1
ATOM 1706 C CA . ILE A 1 216 ? 25.610 11.812 -27.221 1.00 68.88 216 ILE A CA 1
ATOM 1707 C C . ILE A 1 216 ? 24.989 10.606 -26.510 1.00 68.88 216 ILE A C 1
ATOM 1709 O O . ILE A 1 216 ? 23.935 10.114 -26.909 1.00 68.88 216 ILE A O 1
ATOM 1713 N N . LYS A 1 217 ? 25.633 10.121 -25.445 1.00 66.44 217 LYS A N 1
ATOM 1714 C CA . LYS A 1 217 ? 25.108 9.025 -24.614 1.00 66.44 217 LYS A CA 1
ATOM 1715 C C . LYS A 1 217 ? 24.107 9.498 -23.567 1.00 66.44 217 LYS A C 1
ATOM 1717 O O . LYS A 1 217 ? 23.283 8.717 -23.094 1.00 66.44 217 LYS A O 1
ATOM 1722 N N . CYS A 1 218 ? 24.200 10.759 -23.153 1.00 73.81 218 CYS A N 1
ATOM 1723 C CA . CYS A 1 218 ? 23.323 11.311 -22.138 1.00 73.81 218 CYS A CA 1
ATOM 1724 C C . CYS A 1 218 ? 21.899 11.440 -22.683 1.00 73.81 218 CYS A C 1
ATOM 1726 O O . CYS A 1 218 ? 21.592 12.328 -23.467 1.00 73.81 218 CYS A O 1
ATOM 1728 N N . VAL A 1 219 ? 20.988 10.608 -22.185 1.00 67.94 219 VAL A N 1
ATOM 1729 C CA . VAL A 1 219 ? 19.558 10.687 -22.536 1.00 67.94 219 VAL A CA 1
ATOM 1730 C C . VAL A 1 219 ? 18.804 11.802 -21.793 1.00 67.94 219 VAL A C 1
ATOM 1732 O O . VAL A 1 219 ? 17.573 11.834 -21.786 1.00 67.94 219 VAL A O 1
ATOM 1735 N N . GLY A 1 220 ? 19.529 12.678 -21.089 1.00 69.62 220 GLY A N 1
ATOM 1736 C CA . GLY A 1 220 ? 18.949 13.745 -20.275 1.00 69.62 220 GLY A CA 1
ATOM 1737 C C . GLY A 1 220 ? 18.107 13.256 -19.097 1.00 69.62 220 GLY A C 1
ATOM 1738 O O . GLY A 1 220 ? 17.162 13.927 -18.696 1.00 69.62 220 GLY A O 1
ATOM 1739 N N . CYS A 1 221 ? 18.433 12.092 -18.514 1.00 69.50 221 CYS A N 1
ATOM 1740 C CA . CYS A 1 221 ? 17.672 11.554 -17.378 1.00 69.50 221 CYS A CA 1
ATOM 1741 C C . CYS A 1 221 ? 17.861 12.347 -16.074 1.00 69.50 221 CYS A C 1
ATOM 1743 O O . CYS A 1 221 ? 17.087 12.202 -15.133 1.00 69.50 221 CYS A O 1
ATOM 1745 N N . ALA A 1 222 ? 18.912 13.171 -16.005 1.00 75.12 222 ALA A N 1
ATOM 1746 C CA . ALA A 1 222 ? 19.271 14.005 -14.859 1.00 75.12 222 ALA A CA 1
ATOM 1747 C C . ALA A 1 222 ? 19.597 13.267 -13.541 1.00 75.12 222 ALA A C 1
ATOM 1749 O O . ALA A 1 222 ? 19.879 13.941 -12.547 1.00 75.12 222 ALA A O 1
ATOM 1750 N N . GLY A 1 223 ? 19.623 11.928 -13.510 1.00 78.75 223 GLY A N 1
ATOM 1751 C CA . GLY A 1 223 ? 19.888 11.142 -12.294 1.00 78.75 223 GLY A CA 1
ATOM 1752 C C . GLY A 1 223 ? 21.261 11.421 -11.669 1.00 78.75 223 GLY A C 1
ATOM 1753 O O . GLY A 1 223 ? 21.406 11.510 -10.452 1.00 78.75 223 GLY A O 1
ATOM 1754 N N . CYS A 1 224 ? 22.274 11.710 -12.486 1.00 83.12 224 CYS A N 1
ATOM 1755 C CA . CYS A 1 224 ? 23.612 12.061 -12.003 1.00 83.12 224 CYS A CA 1
ATOM 1756 C C . CYS A 1 224 ? 23.655 13.348 -11.153 1.00 83.12 224 CYS A C 1
ATOM 1758 O O . CYS A 1 224 ? 24.529 13.488 -10.292 1.00 83.12 224 CYS A O 1
ATOM 1760 N N . ILE A 1 225 ? 22.695 14.267 -11.339 1.00 84.19 225 ILE A N 1
ATOM 1761 C CA . ILE A 1 225 ? 22.537 15.460 -10.492 1.00 84.19 225 ILE A CA 1
ATOM 1762 C C . ILE A 1 225 ? 22.160 15.048 -9.061 1.00 84.19 225 ILE A C 1
ATOM 1764 O O . ILE A 1 225 ? 22.620 15.682 -8.108 1.00 84.19 225 ILE A O 1
ATOM 1768 N N . ALA A 1 226 ? 21.367 13.981 -8.905 1.00 78.75 226 ALA A N 1
ATOM 1769 C CA . ALA A 1 226 ? 20.946 13.465 -7.607 1.00 78.75 226 ALA A CA 1
ATOM 1770 C C . ALA A 1 226 ? 22.107 12.816 -6.842 1.00 78.75 226 ALA A C 1
ATOM 1772 O O . ALA A 1 226 ? 22.340 13.146 -5.679 1.00 78.75 226 ALA A O 1
ATOM 1773 N N . PHE A 1 227 ? 22.872 11.952 -7.514 1.00 80.06 227 PHE A N 1
ATOM 1774 C CA . PHE A 1 227 ? 23.879 11.105 -6.867 1.00 80.06 227 PHE A CA 1
ATOM 1775 C C . PHE A 1 227 ? 25.264 11.741 -6.700 1.00 80.06 227 PHE A C 1
ATOM 1777 O O . PHE A 1 227 ? 26.076 11.232 -5.934 1.00 80.06 227 PHE A O 1
ATOM 1784 N N . CYS A 1 228 ? 25.584 12.841 -7.393 1.00 85.31 228 CYS A N 1
ATOM 1785 C CA . CYS A 1 228 ? 26.896 13.483 -7.262 1.00 85.31 228 CYS A CA 1
ATOM 1786 C C . CYS A 1 228 ? 27.098 14.011 -5.830 1.00 85.31 228 CYS A C 1
ATOM 1788 O O . CYS A 1 228 ? 26.445 14.996 -5.495 1.00 85.31 228 CYS A O 1
ATOM 1790 N N . PRO A 1 229 ? 28.016 13.476 -5.000 1.00 82.88 229 PRO A N 1
ATOM 1791 C CA . PRO A 1 229 ? 28.100 13.825 -3.578 1.00 82.88 229 PRO A CA 1
ATOM 1792 C C . PRO A 1 229 ? 28.482 15.294 -3.349 1.00 82.88 229 PRO A C 1
ATOM 1794 O O . PRO A 1 229 ? 27.876 15.962 -2.508 1.00 82.88 229 PRO A O 1
ATOM 1797 N N . THR A 1 230 ? 29.354 15.861 -4.187 1.00 86.81 230 THR A N 1
ATOM 1798 C CA . THR A 1 230 ? 29.918 17.215 -4.021 1.00 86.81 230 THR A CA 1
ATOM 1799 C C . THR A 1 230 ? 29.142 18.351 -4.702 1.00 86.81 230 THR A C 1
ATOM 1801 O O . THR A 1 230 ? 29.595 19.495 -4.727 1.00 86.81 230 THR A O 1
ATOM 1804 N N . LYS A 1 231 ? 27.947 18.080 -5.251 1.00 86.62 231 LYS A N 1
ATOM 1805 C CA . LYS A 1 231 ? 27.112 19.075 -5.972 1.00 86.62 231 LYS A CA 1
ATOM 1806 C C . LYS A 1 231 ? 27.834 19.655 -7.200 1.00 86.62 231 LYS A C 1
ATOM 1808 O O . LYS A 1 231 ? 27.614 20.815 -7.556 1.00 86.62 231 LYS A O 1
ATOM 1813 N N . ALA A 1 232 ? 28.719 18.874 -7.820 1.00 88.62 232 ALA A N 1
ATOM 1814 C CA . ALA A 1 232 ? 29.481 19.306 -8.987 1.00 88.62 232 ALA A CA 1
ATOM 1815 C C . ALA A 1 232 ? 28.633 19.322 -10.268 1.00 88.62 232 ALA A C 1
ATOM 1817 O O . ALA A 1 232 ? 28.845 20.184 -11.115 1.00 88.62 232 ALA A O 1
ATOM 1818 N N . ILE A 1 233 ? 27.652 18.425 -10.399 1.00 87.06 233 ILE A N 1
ATOM 1819 C CA . ILE A 1 233 ? 26.777 18.340 -11.578 1.00 87.06 233 ILE A CA 1
ATOM 1820 C C . ILE A 1 233 ? 25.542 19.233 -11.381 1.00 87.06 233 ILE A C 1
ATOM 1822 O O . ILE A 1 233 ? 24.882 19.173 -10.344 1.00 87.06 233 ILE A O 1
ATOM 1826 N N . ARG A 1 234 ? 25.231 20.080 -12.368 1.00 81.50 234 ARG A N 1
ATOM 1827 C CA . ARG A 1 234 ? 24.073 20.992 -12.383 1.00 81.50 234 ARG A CA 1
ATOM 1828 C C . ARG A 1 234 ? 23.471 21.096 -13.779 1.00 81.50 234 ARG A C 1
ATOM 1830 O O . ARG A 1 234 ? 24.134 20.813 -14.757 1.00 81.50 234 ARG A O 1
ATOM 1837 N N . ASN A 1 235 ? 22.260 21.607 -13.907 1.00 78.81 235 ASN A N 1
ATOM 1838 C CA . ASN A 1 235 ? 21.698 22.003 -15.198 1.00 78.81 235 ASN A CA 1
ATOM 1839 C C . ASN A 1 235 ? 22.171 23.409 -15.638 1.00 78.81 235 ASN A C 1
ATOM 1841 O O . ASN A 1 235 ? 22.636 24.216 -14.823 1.00 78.81 235 ASN A O 1
ATOM 1845 N N . SER A 1 236 ? 22.071 23.699 -16.943 1.00 70.19 236 SER A N 1
ATOM 1846 C CA . SER A 1 236 ? 22.544 24.959 -17.543 1.00 70.19 236 SER A CA 1
ATOM 1847 C C . SER A 1 236 ? 21.578 26.135 -17.371 1.00 70.19 236 SER A C 1
ATOM 1849 O O . SER A 1 236 ? 22.025 27.278 -17.383 1.00 70.19 236 SER A O 1
ATOM 1851 N N . TRP A 1 237 ? 20.281 25.866 -17.175 1.00 70.06 237 TRP A N 1
ATOM 1852 C CA . TRP A 1 237 ? 19.186 26.850 -17.088 1.00 70.06 237 TRP A CA 1
ATOM 1853 C C . TRP A 1 237 ? 19.008 27.753 -18.326 1.00 70.06 237 TRP A C 1
ATOM 1855 O O . TRP A 1 237 ? 18.225 28.700 -18.265 1.00 70.06 237 TRP A O 1
ATOM 1865 N N . LYS A 1 238 ? 19.694 27.464 -19.442 1.00 66.25 238 LYS A N 1
ATOM 1866 C CA . LYS A 1 238 ? 19.793 28.335 -20.629 1.00 66.25 238 LYS A CA 1
ATOM 1867 C C . LYS A 1 238 ? 18.892 27.946 -21.819 1.00 66.25 238 LYS A C 1
ATOM 1869 O O . LYS A 1 238 ? 19.055 28.532 -22.879 1.00 66.25 238 LYS A O 1
ATOM 1874 N N . GLY A 1 239 ? 17.964 26.993 -21.682 1.00 67.44 239 GLY A N 1
ATOM 1875 C CA . GLY A 1 239 ? 17.094 26.588 -22.801 1.00 67.44 239 GLY A CA 1
ATOM 1876 C C . GLY A 1 239 ? 16.166 27.709 -23.293 1.00 67.44 239 GLY A C 1
ATOM 1877 O O . GLY A 1 239 ? 15.711 28.520 -22.482 1.00 67.44 239 GLY A O 1
ATOM 1878 N N . SER A 1 240 ? 15.872 27.751 -24.593 1.00 76.00 240 SER A N 1
ATOM 1879 C CA . SER A 1 240 ? 14.881 28.644 -25.218 1.00 76.00 240 SER A CA 1
ATOM 1880 C C . SER A 1 240 ? 13.454 28.075 -25.126 1.00 76.00 240 SER A C 1
ATOM 1882 O O . SER A 1 240 ? 13.267 26.913 -24.758 1.00 76.00 240 SER A O 1
ATOM 1884 N N . ASN A 1 241 ? 12.447 28.906 -25.432 1.00 87.00 241 ASN A N 1
ATOM 1885 C CA . ASN A 1 241 ? 11.031 28.515 -25.572 1.00 87.00 241 ASN A CA 1
ATOM 1886 C C . ASN A 1 241 ? 10.427 27.822 -24.334 1.00 87.00 241 ASN A C 1
ATOM 1888 O O . ASN A 1 241 ? 9.665 26.864 -24.422 1.00 87.00 241 ASN A O 1
ATOM 1892 N N . PHE A 1 242 ? 10.825 28.270 -23.138 1.00 89.00 242 PHE A N 1
ATOM 1893 C CA . PHE A 1 242 ? 10.418 27.641 -21.875 1.00 89.00 242 PHE A CA 1
ATOM 1894 C C . PHE A 1 242 ? 8.909 27.707 -21.623 1.00 89.00 242 PHE A C 1
ATOM 1896 O O . PHE A 1 242 ? 8.365 26.804 -20.999 1.00 89.00 242 PHE A O 1
ATOM 1903 N N . ILE A 1 243 ? 8.248 28.781 -22.060 1.00 91.75 243 ILE A N 1
ATOM 1904 C CA . ILE A 1 243 ? 6.815 28.990 -21.826 1.00 91.75 243 ILE A CA 1
ATOM 1905 C C . ILE A 1 243 ? 6.006 28.008 -22.673 1.00 91.75 243 ILE A C 1
ATOM 1907 O O . ILE A 1 243 ? 5.078 27.371 -22.177 1.00 91.75 243 ILE A O 1
ATOM 1911 N N . GLU A 1 244 ? 6.406 27.852 -23.926 1.00 94.38 244 GLU A N 1
ATOM 1912 C CA . GLU A 1 244 ? 5.788 26.969 -24.897 1.00 94.38 244 GLU A CA 1
ATOM 1913 C C . GLU A 1 244 ? 5.975 25.509 -24.480 1.00 94.38 244 GLU A C 1
ATOM 1915 O O . GLU A 1 244 ? 5.000 24.786 -24.287 1.00 94.38 244 GLU A O 1
ATOM 1920 N N . LYS A 1 245 ? 7.223 25.122 -24.181 1.00 94.25 245 LYS A N 1
ATOM 1921 C CA . LYS A 1 245 ? 7.573 23.793 -23.659 1.00 94.25 245 LYS A CA 1
ATOM 1922 C C . LYS A 1 245 ? 6.811 23.453 -22.371 1.00 94.25 245 LYS A C 1
ATOM 1924 O O . LYS A 1 245 ? 6.338 22.331 -22.217 1.00 94.25 245 LYS A O 1
ATOM 1929 N N . LEU A 1 246 ? 6.671 24.406 -21.443 1.00 95.19 246 LEU A N 1
ATOM 1930 C CA . LEU A 1 246 ? 5.895 24.213 -20.211 1.00 95.19 246 LEU A CA 1
ATOM 1931 C C . LEU A 1 246 ? 4.406 23.985 -20.504 1.00 95.19 246 LEU A C 1
ATOM 1933 O O . LEU A 1 246 ? 3.790 23.129 -19.874 1.00 95.19 246 LEU A O 1
ATOM 1937 N N . SER A 1 247 ? 3.837 24.752 -21.435 1.00 96.94 247 SER A N 1
ATOM 1938 C CA . SER A 1 247 ? 2.415 24.676 -21.788 1.00 96.94 247 SER A CA 1
ATOM 1939 C C . SER A 1 247 ? 2.084 23.368 -22.511 1.00 96.94 247 SER A C 1
ATOM 1941 O O . SER A 1 247 ? 1.070 22.748 -22.212 1.00 96.94 247 SER A O 1
ATOM 1943 N N . GLU A 1 248 ? 2.965 22.889 -23.393 1.00 97.44 248 GLU A N 1
ATOM 1944 C CA . GLU A 1 248 ? 2.824 21.573 -24.031 1.00 97.44 248 GLU A CA 1
ATOM 1945 C C . GLU A 1 248 ? 2.884 20.427 -23.011 1.00 97.44 248 GLU A C 1
ATOM 1947 O O . GLU A 1 248 ? 2.070 19.507 -23.058 1.00 97.44 248 GLU A O 1
ATOM 1952 N N . TYR A 1 249 ? 3.772 20.516 -22.016 1.00 97.50 249 TYR A N 1
ATOM 1953 C CA . TYR A 1 249 ? 3.791 19.567 -20.901 1.00 97.50 249 TYR A CA 1
ATOM 1954 C C . TYR A 1 249 ? 2.528 19.648 -20.031 1.00 97.50 249 TYR A C 1
ATOM 1956 O O . TYR A 1 249 ? 2.064 18.628 -19.525 1.00 97.50 249 TYR A O 1
ATOM 1964 N N . ALA A 1 250 ? 1.953 20.841 -19.856 1.00 97.81 250 ALA A N 1
ATOM 1965 C CA . ALA A 1 250 ? 0.686 21.000 -19.150 1.00 97.81 250 ALA A CA 1
ATOM 1966 C C . ALA A 1 250 ? -0.480 20.371 -19.933 1.00 97.81 250 ALA A C 1
ATOM 1968 O O . ALA A 1 250 ? -1.331 19.721 -19.332 1.00 97.81 250 ALA A O 1
ATOM 1969 N N . PHE A 1 251 ? -0.465 20.488 -21.265 1.00 97.81 251 PHE A N 1
ATOM 1970 C CA . PHE A 1 251 ? -1.385 19.790 -22.165 1.00 97.81 251 PHE A CA 1
ATOM 1971 C C . PHE A 1 251 ? -1.249 18.271 -22.060 1.00 97.81 251 PHE A C 1
ATOM 1973 O O . PHE A 1 251 ? -2.251 17.585 -21.878 1.00 97.81 251 PHE A O 1
ATOM 1980 N N . ALA A 1 252 ? -0.022 17.749 -22.069 1.00 97.06 252 ALA A N 1
ATOM 1981 C CA . ALA A 1 252 ? 0.231 16.325 -21.866 1.00 97.06 252 ALA A CA 1
ATOM 1982 C C . ALA A 1 252 ? -0.294 15.817 -20.513 1.00 97.06 252 ALA A C 1
ATOM 1984 O O . ALA A 1 252 ? -0.923 14.767 -20.452 1.00 97.06 252 ALA A O 1
ATOM 1985 N N . ALA A 1 253 ? -0.072 16.570 -19.432 1.00 96.69 253 ALA A N 1
ATOM 1986 C CA . ALA A 1 253 ? -0.540 16.206 -18.094 1.00 96.69 253 ALA A CA 1
ATOM 1987 C C . ALA A 1 253 ? -2.074 16.238 -17.952 1.00 96.69 253 ALA A C 1
ATOM 1989 O O . ALA A 1 253 ? -2.624 15.545 -17.095 1.00 96.69 253 ALA A O 1
ATOM 1990 N N . GLN A 1 254 ? -2.754 17.050 -18.766 1.00 94.81 254 GLN A N 1
ATOM 1991 C CA . GLN A 1 254 ? -4.210 17.186 -18.765 1.00 94.81 254 GLN A CA 1
ATOM 1992 C C . GLN A 1 254 ? -4.919 16.153 -19.650 1.00 94.81 254 GLN A C 1
ATOM 1994 O O . GLN A 1 254 ? -6.104 15.881 -19.452 1.00 94.81 254 GLN A O 1
ATOM 1999 N N . LEU A 1 255 ? -4.221 15.584 -20.633 1.00 92.81 255 LEU A N 1
ATOM 2000 C CA . LEU A 1 255 ? -4.820 14.702 -21.626 1.00 92.81 255 LEU A CA 1
ATOM 2001 C C . LEU A 1 255 ? -5.483 13.482 -20.963 1.00 92.81 255 LEU A C 1
ATOM 2003 O O . LEU A 1 255 ? -4.849 12.755 -20.200 1.00 92.81 255 LEU A O 1
ATOM 2007 N N . ASN A 1 256 ? -6.760 13.253 -21.280 1.00 86.69 256 ASN A N 1
ATOM 2008 C CA . ASN A 1 256 ? -7.584 12.174 -20.722 1.00 86.69 256 ASN A CA 1
ATOM 2009 C C . ASN A 1 256 ? -7.724 12.207 -19.184 1.00 86.69 256 ASN A C 1
ATOM 2011 O O . ASN A 1 256 ? -7.852 11.150 -18.562 1.00 86.69 256 ASN A O 1
ATOM 2015 N N . LYS A 1 257 ? -7.676 13.399 -18.564 1.00 91.12 257 LYS A N 1
ATOM 2016 C CA . LYS A 1 257 ? -7.875 13.578 -17.117 1.00 91.12 257 LYS A CA 1
ATOM 2017 C C . LYS A 1 257 ? -9.001 14.566 -16.799 1.00 91.12 257 LYS A C 1
ATOM 2019 O O . LYS A 1 257 ? -9.011 15.689 -17.300 1.00 91.12 257 LYS A O 1
ATOM 2024 N N . ASP A 1 258 ? -9.865 14.205 -15.855 1.00 91.94 258 ASP A N 1
ATOM 2025 C CA . ASP A 1 258 ? -11.005 15.030 -15.415 1.00 91.94 258 ASP A CA 1
ATOM 2026 C C . ASP A 1 258 ? -10.647 15.929 -14.218 1.00 91.94 258 ASP A C 1
ATOM 2028 O O . ASP A 1 258 ? -11.294 15.910 -13.168 1.00 91.94 258 ASP A O 1
ATOM 2032 N N . ASN A 1 259 ? -9.552 16.681 -14.352 1.00 95.88 259 ASN A N 1
ATOM 2033 C CA . ASN A 1 259 ? -8.929 17.427 -13.257 1.00 95.88 259 ASN A CA 1
ATOM 2034 C C . ASN A 1 259 ? -9.773 18.599 -12.725 1.00 95.88 259 ASN A C 1
ATOM 2036 O O . ASN A 1 259 ? -10.436 19.315 -13.470 1.00 95.88 259 ASN A O 1
ATOM 2040 N N . VAL A 1 260 ? -9.651 18.849 -11.418 1.00 97.19 260 VAL A N 1
ATOM 2041 C CA . VAL A 1 260 ? -10.181 20.039 -10.736 1.00 97.19 260 VAL A CA 1
ATOM 2042 C C . VAL A 1 260 ? -9.016 20.928 -10.316 1.00 97.19 260 VAL A C 1
ATOM 2044 O O . VAL A 1 260 ? -8.074 20.453 -9.686 1.00 97.19 260 VAL A O 1
ATOM 2047 N N . TYR A 1 261 ? -9.078 22.225 -10.605 1.00 98.44 261 TYR A N 1
ATOM 2048 C CA . TYR A 1 261 ? -8.014 23.176 -10.276 1.00 98.44 261 TYR A CA 1
ATOM 2049 C C . TYR A 1 261 ? -8.405 24.054 -9.106 1.00 98.44 261 TYR A C 1
ATOM 2051 O O . TYR A 1 261 ? -9.517 24.580 -9.070 1.00 98.44 261 TYR A O 1
ATOM 2059 N N . ILE A 1 262 ? -7.469 24.251 -8.179 1.00 98.50 262 ILE A N 1
ATOM 2060 C CA . ILE A 1 262 ? -7.617 25.176 -7.056 1.00 98.50 262 ILE A CA 1
ATOM 2061 C C . ILE A 1 262 ? -6.371 26.058 -6.982 1.00 98.50 262 ILE A C 1
ATOM 2063 O O . ILE A 1 262 ? -5.266 25.542 -6.824 1.00 98.50 262 ILE A O 1
ATOM 2067 N N . ASN A 1 263 ? -6.542 27.377 -7.057 1.00 98.44 263 ASN A N 1
ATOM 2068 C CA . ASN A 1 263 ? -5.456 28.343 -6.887 1.00 98.44 263 ASN A CA 1
ATOM 2069 C C . ASN A 1 263 ? -5.576 29.030 -5.524 1.00 98.44 263 ASN A C 1
ATOM 2071 O O . ASN A 1 263 ? -6.621 29.584 -5.186 1.00 98.44 263 ASN A O 1
ATOM 2075 N N . PHE A 1 264 ? -4.484 29.023 -4.764 1.00 97.75 264 PHE A N 1
ATOM 2076 C CA . PHE A 1 264 ? -4.347 29.728 -3.494 1.00 97.75 264 PHE A CA 1
ATOM 2077 C C . PHE A 1 264 ? -3.578 31.031 -3.723 1.00 97.75 264 PHE A C 1
ATOM 2079 O O . PHE A 1 264 ? -2.406 30.994 -4.104 1.00 97.75 264 PHE A O 1
ATOM 2086 N N . LEU A 1 265 ? -4.233 32.170 -3.498 1.00 96.31 265 LEU A N 1
ATOM 2087 C CA . LEU A 1 265 ? -3.670 33.519 -3.620 1.00 96.31 265 LEU A CA 1
ATOM 2088 C C . LEU A 1 265 ? -3.365 34.031 -2.214 1.00 96.31 265 LEU A C 1
ATOM 2090 O O . LEU A 1 265 ? -3.974 34.984 -1.736 1.00 96.31 265 LEU A O 1
ATOM 2094 N N . ILE A 1 266 ? -2.463 33.328 -1.540 1.00 94.06 266 ILE A N 1
ATOM 2095 C CA . ILE A 1 266 ? -1.953 33.653 -0.205 1.00 94.06 266 ILE A CA 1
ATOM 2096 C C . ILE A 1 266 ? -0.432 33.632 -0.253 1.00 94.06 266 ILE A C 1
ATOM 2098 O O . ILE A 1 266 ? 0.119 33.008 -1.154 1.00 94.06 266 ILE A O 1
ATOM 2102 N N . ASN A 1 267 ? 0.251 34.269 0.694 1.00 92.12 267 ASN A N 1
ATOM 2103 C CA . ASN A 1 267 ? 1.711 34.336 0.763 1.00 92.12 267 ASN A CA 1
ATOM 2104 C C . ASN A 1 267 ? 2.358 34.700 -0.592 1.00 92.12 267 ASN A C 1
ATOM 2106 O O . ASN A 1 267 ? 3.382 34.133 -0.994 1.00 92.12 267 ASN A O 1
ATOM 2110 N N . ILE A 1 268 ? 1.764 35.659 -1.310 1.00 93.00 268 ILE A N 1
ATOM 2111 C CA . ILE A 1 268 ? 2.147 35.984 -2.686 1.00 93.00 268 ILE A CA 1
ATOM 2112 C C . ILE A 1 268 ? 3.531 36.637 -2.688 1.00 93.00 268 ILE A C 1
ATOM 2114 O O . ILE A 1 268 ? 3.752 37.711 -2.130 1.00 93.00 268 ILE A O 1
ATOM 2118 N N . THR A 1 269 ? 4.485 35.987 -3.352 1.00 92.94 269 THR A N 1
ATOM 2119 C CA . THR A 1 269 ? 5.896 36.400 -3.417 1.00 92.94 269 THR A CA 1
ATOM 2120 C C . THR A 1 269 ? 6.328 36.646 -4.862 1.00 92.94 269 THR A C 1
ATOM 2122 O O . THR A 1 269 ? 5.730 36.128 -5.805 1.00 92.94 269 THR A O 1
ATOM 2125 N N . GLU A 1 270 ? 7.409 37.404 -5.071 1.00 88.12 270 GLU A N 1
ATOM 2126 C CA . GLU A 1 270 ? 7.971 37.634 -6.417 1.00 88.12 270 GLU A CA 1
ATOM 2127 C C . GLU A 1 270 ? 8.641 36.376 -7.009 1.00 88.12 270 GLU A C 1
ATOM 2129 O O . GLU A 1 270 ? 8.842 36.233 -8.220 1.00 88.12 270 GLU A O 1
ATOM 2134 N N . HIS A 1 271 ? 9.045 35.444 -6.147 1.00 87.50 271 HIS A N 1
ATOM 2135 C CA . HIS A 1 271 ? 9.874 34.300 -6.506 1.00 87.50 271 HIS A CA 1
ATOM 2136 C C . HIS A 1 271 ? 9.204 32.974 -6.160 1.00 87.50 271 HIS A C 1
ATOM 2138 O O . HIS A 1 271 ? 8.178 32.911 -5.509 1.00 87.50 271 HIS A O 1
ATOM 2144 N N . CYS A 1 272 ? 9.785 31.872 -6.629 1.00 84.06 272 CYS A N 1
ATOM 2145 C CA . CYS A 1 272 ? 9.171 30.557 -6.506 1.00 84.06 272 CYS A CA 1
ATOM 2146 C C . CYS A 1 272 ? 9.500 29.824 -5.208 1.00 84.06 272 CYS A C 1
ATOM 2148 O O . CYS A 1 272 ? 10.640 29.881 -4.756 1.00 84.06 272 CYS A O 1
ATOM 2150 N N . ASP A 1 273 ? 8.571 28.981 -4.746 1.00 82.81 273 ASP A N 1
ATOM 2151 C CA . ASP A 1 273 ? 8.740 28.084 -3.586 1.00 82.81 273 ASP A CA 1
ATOM 2152 C C . ASP A 1 273 ? 9.900 27.082 -3.698 1.00 82.81 273 ASP A C 1
ATOM 2154 O O . ASP A 1 273 ? 10.254 26.406 -2.735 1.00 82.81 273 ASP A O 1
ATOM 2158 N N . CYS A 1 274 ? 10.531 26.975 -4.873 1.00 80.94 274 CYS A N 1
ATOM 2159 C CA . CYS A 1 274 ? 11.773 26.225 -5.042 1.00 80.94 274 CYS A CA 1
ATOM 2160 C C . CYS A 1 274 ? 12.997 26.913 -4.422 1.00 80.94 274 CYS A C 1
ATOM 2162 O O . CYS A 1 274 ? 14.073 26.321 -4.355 1.00 80.94 274 CYS A O 1
ATOM 2164 N N . LYS A 1 275 ? 12.867 28.166 -3.974 1.00 83.31 275 LYS A N 1
ATOM 2165 C CA . LYS A 1 275 ? 13.915 28.872 -3.238 1.00 83.31 275 LYS A CA 1
ATOM 2166 C C . LYS A 1 275 ? 13.858 28.443 -1.770 1.00 83.31 275 LYS A C 1
ATOM 2168 O O . LYS A 1 275 ? 12.890 28.752 -1.086 1.00 83.31 275 LYS A O 1
ATOM 2173 N N . GLY A 1 276 ? 14.909 27.777 -1.288 1.00 81.62 276 GLY A N 1
ATOM 2174 C CA . GLY A 1 276 ? 15.052 27.307 0.101 1.00 81.62 276 GLY A CA 1
ATOM 2175 C C . GLY A 1 276 ? 15.343 28.411 1.126 1.00 81.62 276 GLY A C 1
ATOM 2176 O O . GLY A 1 276 ? 16.277 28.301 1.914 1.00 81.62 276 GLY A O 1
ATOM 2177 N N . ARG A 1 277 ? 14.602 29.520 1.065 1.00 83.62 277 ARG A N 1
ATOM 2178 C CA . ARG A 1 277 ? 14.646 30.629 2.028 1.00 83.62 277 ARG A CA 1
ATOM 2179 C C . ARG A 1 277 ? 13.264 31.265 2.139 1.00 83.62 277 ARG A C 1
ATOM 2181 O O . ARG A 1 277 ? 12.496 31.200 1.180 1.00 83.62 277 ARG A O 1
ATOM 2188 N N . LYS A 1 278 ? 12.972 31.934 3.257 1.00 84.19 278 LYS A N 1
ATOM 2189 C CA . LYS A 1 278 ? 11.780 32.787 3.371 1.00 84.19 278 LYS A CA 1
ATOM 2190 C C . LYS A 1 278 ? 11.856 33.901 2.320 1.00 84.19 278 LYS A C 1
ATOM 2192 O O . LYS A 1 278 ? 12.900 34.537 2.169 1.00 84.19 278 LYS A O 1
ATOM 2197 N N . LEU A 1 279 ? 10.772 34.095 1.578 1.00 86.56 279 LEU A N 1
ATOM 2198 C CA . LEU A 1 279 ? 10.668 35.111 0.535 1.00 86.56 279 LEU A CA 1
ATOM 2199 C C . LEU A 1 279 ? 9.843 36.303 1.043 1.00 86.56 279 LEU A C 1
ATOM 2201 O O . LEU A 1 279 ? 8.921 36.095 1.832 1.00 86.56 279 LEU A O 1
ATOM 2205 N N . PRO A 1 280 ? 10.174 37.539 0.632 1.00 88.44 280 PRO A N 1
ATOM 2206 C CA . PRO A 1 280 ? 9.354 38.700 0.943 1.00 88.44 280 PRO A CA 1
ATOM 2207 C C . PRO A 1 280 ? 8.027 38.628 0.181 1.00 88.44 280 PRO A C 1
ATOM 2209 O O . PRO A 1 280 ? 8.001 38.267 -1.002 1.00 88.44 280 PRO A O 1
ATOM 2212 N N . LEU A 1 281 ? 6.943 38.968 0.876 1.00 91.56 281 LEU A N 1
ATOM 2213 C CA . LEU A 1 281 ? 5.618 39.094 0.280 1.00 91.56 281 LEU A CA 1
ATOM 2214 C C . LEU A 1 281 ? 5.563 40.370 -0.563 1.00 91.56 281 LEU A C 1
ATOM 2216 O O . LEU A 1 281 ? 6.152 41.385 -0.190 1.00 91.56 281 LEU A O 1
ATOM 2220 N N . VAL A 1 282 ? 4.880 40.310 -1.704 1.00 91.75 282 VAL A N 1
ATOM 2221 C CA . VAL A 1 282 ? 4.673 41.473 -2.586 1.00 91.75 282 VAL A CA 1
ATOM 2222 C C . VAL A 1 282 ? 3.281 42.082 -2.440 1.00 91.75 282 VAL A C 1
ATOM 2224 O O . VAL A 1 282 ? 3.057 43.189 -2.926 1.00 91.75 282 VAL A O 1
ATOM 2227 N N . MET A 1 283 ? 2.368 41.364 -1.784 1.00 89.06 283 MET A N 1
ATOM 2228 C CA . MET A 1 283 ? 1.023 41.808 -1.428 1.00 89.06 283 MET A CA 1
ATOM 2229 C C . MET A 1 283 ? 0.419 40.892 -0.355 1.00 89.06 283 MET A C 1
ATOM 2231 O O . MET A 1 283 ? 0.974 39.824 -0.076 1.00 89.06 283 MET A O 1
ATOM 2235 N N . ASP A 1 284 ? -0.710 41.319 0.204 1.00 90.06 284 ASP A N 1
ATOM 2236 C CA . ASP A 1 284 ? -1.484 40.567 1.193 1.00 90.06 284 ASP A CA 1
ATOM 2237 C C . ASP A 1 284 ? -2.257 39.391 0.572 1.00 90.06 284 ASP A C 1
ATOM 2239 O O . ASP A 1 284 ? -2.418 39.290 -0.650 1.00 90.06 284 ASP A O 1
ATOM 2243 N N . ASP A 1 285 ? -2.732 38.497 1.439 1.00 92.75 285 ASP A N 1
ATOM 2244 C CA . ASP A 1 285 ? -3.558 37.350 1.071 1.00 92.75 285 ASP A CA 1
ATOM 2245 C C . ASP A 1 285 ? -4.898 37.813 0.475 1.00 92.75 285 ASP A C 1
ATOM 2247 O O . ASP A 1 285 ? -5.570 38.690 1.012 1.00 92.75 285 ASP A O 1
ATOM 2251 N N . ILE A 1 286 ? -5.302 37.205 -0.642 1.00 94.56 286 ILE A N 1
ATOM 2252 C CA . ILE A 1 286 ? -6.506 37.592 -1.389 1.00 94.56 286 ILE A CA 1
ATOM 2253 C C . ILE A 1 286 ? -7.608 36.542 -1.252 1.00 94.56 286 ILE A C 1
ATOM 2255 O O . ILE A 1 286 ? -8.757 36.873 -0.957 1.00 94.56 286 ILE A O 1
ATOM 2259 N N . GLY A 1 287 ? -7.299 35.261 -1.481 1.00 95.25 287 GLY A N 1
ATOM 2260 C CA . GLY A 1 287 ? -8.299 34.197 -1.365 1.00 95.25 287 GLY A CA 1
ATOM 2261 C C . GLY A 1 287 ? -7.993 32.911 -2.117 1.00 95.25 287 GLY A C 1
ATOM 2262 O O . GLY A 1 287 ? -6.847 32.614 -2.451 1.00 95.25 287 GLY A O 1
ATOM 2263 N N . VAL A 1 288 ? -9.044 32.129 -2.363 1.00 97.88 288 VAL A N 1
ATOM 2264 C CA . VAL A 1 288 ? -8.964 30.814 -3.014 1.00 97.88 288 VAL A CA 1
ATOM 2265 C C . VAL A 1 288 ? -9.916 30.761 -4.205 1.00 97.88 288 VAL A C 1
ATOM 2267 O O . VAL A 1 288 ? -11.059 31.213 -4.107 1.00 97.88 288 VAL A O 1
ATOM 2270 N N . LEU A 1 289 ? -9.447 30.213 -5.327 1.00 98.50 289 LEU A N 1
ATOM 2271 C CA . LEU A 1 289 ? -10.227 30.023 -6.551 1.00 98.50 289 LEU A CA 1
ATOM 2272 C C . LEU A 1 289 ? -10.376 28.537 -6.881 1.00 98.50 289 LEU A C 1
ATOM 2274 O O . LEU A 1 289 ? -9.473 27.763 -6.573 1.00 98.50 289 LEU A O 1
ATOM 2278 N N . ALA A 1 290 ? -11.458 28.157 -7.568 1.00 98.25 290 ALA A N 1
ATOM 2279 C CA . ALA A 1 290 ? -11.624 26.832 -8.170 1.00 98.25 290 ALA A CA 1
ATOM 2280 C C . ALA A 1 290 ? -12.210 26.890 -9.592 1.00 98.25 290 ALA A C 1
ATOM 2282 O O . ALA A 1 290 ? -13.049 27.744 -9.886 1.00 98.25 290 ALA A O 1
ATOM 2283 N N . SER A 1 291 ? -11.780 25.970 -10.462 1.00 97.94 291 SER A N 1
ATOM 2284 C CA . SER A 1 291 ? -12.208 25.851 -11.867 1.00 97.94 291 SER A CA 1
ATOM 2285 C C . SER A 1 291 ? -12.002 24.422 -12.393 1.00 97.94 291 SER A C 1
ATOM 2287 O O . SER A 1 291 ? -11.212 23.665 -11.830 1.00 97.94 291 SER A O 1
ATOM 2289 N N . LEU A 1 292 ? -12.671 24.071 -13.495 1.00 96.44 292 LEU A N 1
ATOM 2290 C CA . LEU A 1 292 ? -12.369 22.882 -14.316 1.00 96.44 292 LEU A CA 1
ATOM 2291 C C . LEU A 1 292 ? -11.441 23.203 -15.503 1.00 96.44 292 LEU A C 1
ATOM 2293 O O . LEU A 1 292 ? -11.070 22.316 -16.260 1.00 96.44 292 LEU A O 1
ATOM 2297 N N . ASP A 1 293 ? -11.073 24.473 -15.673 1.00 97.44 293 ASP A N 1
ATOM 2298 C CA . ASP A 1 293 ? -10.220 24.965 -16.756 1.00 97.44 293 ASP A CA 1
ATOM 2299 C C . ASP A 1 293 ? -8.942 25.600 -16.164 1.00 97.44 293 ASP A C 1
ATOM 2301 O O . ASP A 1 293 ? -9.048 26.583 -15.407 1.00 97.44 293 ASP A O 1
ATOM 2305 N N . PRO A 1 294 ? -7.745 25.060 -16.482 1.00 97.75 294 PRO A N 1
ATOM 2306 C CA . PRO A 1 294 ? -6.474 25.516 -15.919 1.00 97.75 294 PRO A CA 1
ATOM 2307 C C . PRO A 1 294 ? -6.032 26.880 -16.456 1.00 97.75 294 PRO A C 1
ATOM 2309 O O . PRO A 1 294 ? -5.301 27.596 -15.771 1.00 97.75 294 PRO A O 1
ATOM 2312 N N . VAL A 1 295 ? -6.455 27.256 -17.666 1.00 98.31 295 VAL A N 1
ATOM 2313 C CA . VAL A 1 295 ? -6.111 28.550 -18.268 1.00 98.31 295 VAL A CA 1
ATOM 2314 C C . VAL A 1 295 ? -7.002 29.636 -17.676 1.00 98.31 295 VAL A C 1
ATOM 2316 O O . VAL A 1 295 ? -6.509 30.703 -17.305 1.00 98.31 295 VAL A O 1
ATOM 2319 N N . ALA A 1 296 ? -8.288 29.337 -17.489 1.00 98.31 296 ALA A N 1
ATOM 2320 C CA . ALA A 1 296 ? -9.255 30.268 -16.917 1.00 98.31 296 ALA A CA 1
ATOM 2321 C C . ALA A 1 296 ? -8.914 30.651 -15.470 1.00 98.31 296 ALA A C 1
ATOM 2323 O O . ALA A 1 296 ? -8.953 31.828 -15.114 1.00 98.31 296 ALA A O 1
ATOM 2324 N N . ILE A 1 297 ? -8.548 29.673 -14.630 1.00 98.44 297 ILE A N 1
ATOM 2325 C CA . ILE A 1 297 ? -8.224 29.934 -13.219 1.00 98.44 297 ILE A CA 1
ATOM 2326 C C . ILE A 1 297 ? -6.940 30.751 -13.062 1.00 98.44 297 ILE A C 1
ATOM 2328 O O . ILE A 1 297 ? -6.872 31.619 -12.192 1.00 98.44 297 ILE A O 1
ATOM 2332 N N . ASP A 1 298 ? -5.939 30.517 -13.913 1.00 98.44 298 ASP A N 1
ATOM 2333 C CA . ASP A 1 298 ? -4.688 31.274 -13.911 1.00 98.44 298 ASP A CA 1
ATOM 2334 C C . ASP A 1 298 ? -4.886 32.693 -14.468 1.00 98.44 298 ASP A C 1
ATOM 2336 O O . ASP A 1 298 ? -4.321 33.640 -13.916 1.00 98.44 298 ASP A O 1
ATOM 2340 N N . ALA A 1 299 ? -5.733 32.867 -15.491 1.00 98.25 299 ALA A N 1
ATOM 2341 C CA . ALA A 1 299 ? -6.133 34.182 -15.995 1.00 98.25 299 ALA A CA 1
ATOM 2342 C C . ALA A 1 299 ? -6.867 34.999 -14.921 1.00 98.25 299 ALA A C 1
ATOM 2344 O O . ALA A 1 299 ? -6.461 36.123 -14.626 1.00 98.25 299 ALA A O 1
ATOM 2345 N N . ALA A 1 300 ? -7.867 34.404 -14.263 1.00 98.38 300 ALA A N 1
ATOM 2346 C CA . ALA A 1 300 ? -8.601 35.041 -13.172 1.00 98.38 300 ALA A CA 1
ATOM 2347 C C . ALA A 1 300 ? -7.692 35.408 -11.994 1.00 98.38 300 ALA A C 1
ATOM 2349 O O . ALA A 1 300 ? -7.799 36.494 -11.428 1.00 98.38 300 ALA A O 1
ATOM 2350 N N . SER A 1 301 ? -6.755 34.522 -11.652 1.00 98.31 301 SER A N 1
ATOM 2351 C CA . SER A 1 301 ? -5.801 34.762 -10.570 1.00 98.31 301 SER A CA 1
ATOM 2352 C C . SER A 1 301 ? -4.865 35.934 -10.890 1.00 98.31 301 SER A C 1
ATOM 2354 O O . SER A 1 301 ? -4.628 36.779 -10.028 1.00 98.31 301 SER A O 1
ATOM 2356 N N . LEU A 1 302 ? -4.372 36.026 -12.133 1.00 97.75 302 LEU A N 1
ATOM 2357 C CA . LEU A 1 302 ? -3.546 37.146 -12.591 1.00 97.75 302 LEU A CA 1
ATOM 2358 C C . LEU A 1 302 ? -4.320 38.470 -12.575 1.00 97.75 302 LEU A C 1
ATOM 2360 O O . LEU A 1 302 ? -3.806 39.465 -12.067 1.00 97.75 302 LEU A O 1
ATOM 2364 N N . ASP A 1 303 ? -5.550 38.477 -13.090 1.00 97.75 303 ASP A N 1
ATOM 2365 C CA . ASP A 1 303 ? -6.394 39.674 -13.148 1.00 97.75 303 ASP A CA 1
ATOM 2366 C C . ASP A 1 303 ? -6.719 40.209 -11.752 1.00 97.75 303 ASP A C 1
ATOM 2368 O O . ASP A 1 303 ? -6.597 41.409 -11.507 1.00 97.75 303 ASP A O 1
ATOM 2372 N N . ILE A 1 304 ? -7.073 39.324 -10.814 1.00 97.12 304 ILE A N 1
ATOM 2373 C CA . ILE A 1 304 ? -7.340 39.693 -9.420 1.00 97.12 304 ILE A CA 1
ATOM 2374 C C . ILE A 1 304 ? -6.078 40.264 -8.767 1.00 97.12 304 ILE A C 1
ATOM 2376 O O . ILE A 1 304 ? -6.135 41.338 -8.175 1.00 97.12 304 ILE A O 1
ATOM 2380 N N . VAL A 1 305 ? -4.923 39.606 -8.916 1.00 96.00 305 VAL A N 1
ATOM 2381 C CA . VAL A 1 305 ? -3.649 40.091 -8.357 1.00 96.00 305 VAL A CA 1
ATOM 2382 C C . VAL A 1 305 ? -3.282 41.475 -8.900 1.00 96.00 305 VAL A C 1
ATOM 2384 O O . VAL A 1 305 ? -2.896 42.360 -8.134 1.00 96.00 305 VAL A O 1
ATOM 2387 N N . GLN A 1 306 ? -3.413 41.697 -10.209 1.00 96.06 306 GLN A N 1
ATOM 2388 C CA . GLN A 1 306 ? -3.104 42.992 -10.823 1.00 96.06 306 GLN A CA 1
ATOM 2389 C C . GLN A 1 306 ? -4.094 44.082 -10.394 1.00 96.06 306 GLN A C 1
ATOM 2391 O O . GLN A 1 306 ? -3.684 45.207 -10.104 1.00 96.06 306 GLN A O 1
ATOM 2396 N N . LYS A 1 307 ? -5.383 43.739 -10.292 1.00 95.38 307 LYS A N 1
ATOM 2397 C CA . LYS A 1 307 ? -6.436 44.653 -9.840 1.00 95.38 307 LYS A CA 1
ATOM 2398 C C . LYS A 1 307 ? -6.236 45.082 -8.387 1.00 95.38 307 LYS A C 1
ATOM 2400 O O . LYS A 1 307 ? -6.254 46.276 -8.111 1.00 95.38 307 LYS A O 1
ATOM 2405 N N . GLU A 1 308 ? -6.030 44.135 -7.473 1.00 92.69 308 GLU A N 1
ATOM 2406 C CA . GLU A 1 308 ? -5.892 44.411 -6.034 1.00 92.69 308 GLU A CA 1
ATOM 2407 C C . GLU A 1 308 ? -4.563 45.111 -5.712 1.00 92.69 308 GLU A C 1
ATOM 2409 O O . GLU A 1 308 ? -4.510 45.973 -4.842 1.00 92.69 308 GLU A O 1
ATOM 2414 N N . SER A 1 309 ? -3.483 44.795 -6.439 1.00 91.19 309 SER A N 1
ATOM 2415 C CA . SER A 1 309 ? -2.188 45.465 -6.245 1.00 91.19 309 SER A CA 1
ATOM 2416 C C . SER A 1 309 ? -2.084 46.839 -6.917 1.00 91.19 309 SER A C 1
ATOM 2418 O O . SER A 1 309 ? -1.140 47.580 -6.632 1.00 91.19 309 SER A O 1
ATOM 2420 N N . GLY A 1 310 ? -2.987 47.164 -7.852 1.00 91.62 310 GLY A N 1
ATOM 2421 C CA . GLY A 1 310 ? -2.902 48.360 -8.698 1.00 91.62 310 GLY A CA 1
ATOM 2422 C C . GLY A 1 310 ? -1.670 48.390 -9.617 1.00 91.62 310 GLY A C 1
ATOM 2423 O O . GLY A 1 310 ? -1.308 49.447 -10.134 1.00 91.62 310 GLY A O 1
ATOM 2424 N N . LYS A 1 311 ? -0.985 47.253 -9.799 1.00 91.19 311 LYS A N 1
ATOM 2425 C CA . LYS A 1 311 ? 0.275 47.121 -10.545 1.00 91.19 311 LYS A CA 1
ATOM 2426 C C . LYS A 1 311 ? 0.173 45.987 -11.560 1.00 91.19 311 LYS A C 1
ATOM 2428 O O . LYS A 1 311 ? -0.502 44.989 -11.338 1.00 91.19 311 LYS A O 1
ATOM 2433 N N . GLN A 1 312 ? 0.948 46.078 -12.639 1.00 91.19 312 GLN A N 1
ATOM 2434 C CA . GLN A 1 312 ? 1.095 45.013 -13.644 1.00 91.19 312 GLN A CA 1
ATOM 2435 C C . GLN A 1 312 ? 2.008 43.871 -13.147 1.00 91.19 312 GLN A C 1
ATOM 2437 O O . GLN A 1 312 ? 2.976 43.474 -13.800 1.00 91.19 312 GLN A O 1
ATOM 2442 N N . LEU A 1 313 ? 1.743 43.356 -11.940 1.00 90.81 313 LEU A N 1
ATOM 2443 C CA . LEU A 1 313 ? 2.492 42.235 -11.377 1.00 90.81 313 LEU A CA 1
ATOM 2444 C C . LEU A 1 313 ? 2.312 40.989 -12.250 1.00 90.81 313 LEU A C 1
ATOM 2446 O O . LEU A 1 313 ? 1.224 40.699 -12.741 1.00 90.81 313 LEU A O 1
ATOM 2450 N N . PHE A 1 314 ? 3.411 40.261 -12.457 1.00 94.38 314 PHE A N 1
ATOM 2451 C CA . PHE A 1 314 ? 3.469 39.002 -13.213 1.00 94.38 314 PHE A CA 1
ATOM 2452 C C . PHE A 1 314 ? 2.957 39.055 -14.662 1.00 94.38 314 PHE A C 1
ATOM 2454 O O . PHE A 1 314 ? 2.730 38.001 -15.253 1.00 94.38 314 PHE A O 1
ATOM 2461 N N . ASP A 1 315 ? 2.869 40.242 -15.269 1.00 92.69 315 ASP A N 1
ATOM 2462 C CA . ASP A 1 315 ? 2.296 40.456 -16.607 1.00 92.69 315 ASP A CA 1
ATOM 2463 C C . ASP A 1 315 ? 2.930 39.590 -17.714 1.00 92.69 315 ASP A C 1
ATOM 2465 O O . ASP A 1 315 ? 2.247 39.089 -18.605 1.00 92.69 315 ASP A O 1
ATOM 2469 N N . LYS A 1 316 ? 4.223 39.254 -17.586 1.00 88.81 316 LYS A N 1
ATOM 2470 C CA . LYS A 1 316 ? 4.906 38.289 -18.475 1.00 88.81 316 LYS A CA 1
ATOM 2471 C C . LYS A 1 316 ? 4.170 36.945 -18.604 1.00 88.81 316 LYS A C 1
ATOM 2473 O O . LYS A 1 316 ? 4.350 36.255 -19.605 1.00 88.81 316 LYS A O 1
ATOM 2478 N N . GLY A 1 317 ? 3.360 36.572 -17.613 1.00 91.75 317 GLY A N 1
ATOM 2479 C CA . GLY A 1 317 ? 2.545 35.362 -17.612 1.00 91.75 317 GLY A CA 1
ATOM 2480 C C . GLY A 1 317 ? 1.387 35.372 -18.609 1.00 91.75 317 GLY A C 1
ATOM 2481 O O . GLY A 1 317 ? 0.923 34.295 -18.973 1.00 91.75 317 GLY A O 1
ATOM 2482 N N . ARG A 1 318 ? 0.984 36.538 -19.143 1.00 95.00 318 ARG A N 1
ATOM 2483 C CA . ARG A 1 318 ? 0.012 36.639 -20.249 1.00 95.00 318 ARG A CA 1
ATOM 2484 C C . ARG A 1 318 ? 0.438 35.807 -21.460 1.00 95.00 318 ARG A C 1
ATOM 2486 O O . ARG A 1 318 ? -0.403 35.168 -22.078 1.00 95.00 318 ARG A O 1
ATOM 2493 N N . LYS A 1 319 ? 1.745 35.738 -21.747 1.00 94.00 319 LYS A N 1
ATOM 2494 C CA . LYS A 1 319 ? 2.292 34.905 -22.834 1.00 94.00 319 LYS A CA 1
ATOM 2495 C C . LYS A 1 319 ? 2.055 33.411 -22.598 1.00 94.00 319 LYS A C 1
ATOM 2497 O O . LYS A 1 319 ? 1.729 32.690 -23.534 1.00 94.00 319 LYS A O 1
ATOM 2502 N N . THR A 1 320 ? 2.175 32.958 -21.348 1.00 94.38 320 THR A N 1
ATOM 2503 C CA . THR A 1 320 ? 1.874 31.571 -20.957 1.00 94.38 320 THR A CA 1
ATOM 2504 C C . THR A 1 320 ? 0.402 31.244 -21.184 1.00 94.38 320 THR A C 1
ATOM 2506 O O . THR A 1 320 ? 0.099 30.194 -21.743 1.00 94.38 320 THR A O 1
ATOM 2509 N N . LEU A 1 321 ? -0.501 32.158 -20.809 1.00 96.81 321 LEU A N 1
ATOM 2510 C CA . LEU A 1 321 ? -1.943 32.004 -21.023 1.00 96.81 321 LEU A CA 1
ATOM 2511 C C . LEU A 1 321 ? -2.290 31.946 -22.518 1.00 96.81 321 LEU A C 1
ATOM 2513 O O . LEU A 1 321 ? -2.981 31.027 -22.942 1.00 96.81 321 LEU A O 1
ATOM 2517 N N . GLN A 1 322 ? -1.756 32.877 -23.315 1.00 96.75 322 GLN A N 1
ATOM 2518 C CA . GLN A 1 322 ? -1.998 32.956 -24.762 1.00 96.75 322 GLN A CA 1
ATOM 2519 C C . GLN A 1 322 ? -1.566 31.685 -25.496 1.00 96.75 322 GLN A C 1
ATOM 2521 O O . GLN A 1 322 ? -2.318 31.156 -26.310 1.00 96.75 322 GLN A O 1
ATOM 2526 N N . TYR A 1 323 ? -0.364 31.182 -25.203 1.00 96.38 323 TYR A N 1
ATOM 2527 C CA . TYR A 1 323 ? 0.122 29.966 -25.846 1.00 96.38 323 TYR A CA 1
ATOM 2528 C C . TYR A 1 323 ? -0.614 28.714 -25.345 1.00 96.38 323 TYR A C 1
ATOM 2530 O O . TYR A 1 323 ? -0.927 27.827 -26.129 1.00 96.38 323 TYR A O 1
ATOM 2538 N N . SER A 1 324 ? -0.949 28.645 -24.052 1.00 97.25 324 SER A N 1
ATOM 2539 C CA . SER A 1 324 ? -1.758 27.543 -23.510 1.00 97.25 324 SER A CA 1
ATOM 2540 C C . SER A 1 324 ? -3.144 27.471 -24.162 1.00 97.25 324 SER A C 1
ATOM 2542 O O . SER A 1 324 ? -3.608 26.387 -24.513 1.00 97.25 324 SER A O 1
ATOM 2544 N N . GLU A 1 325 ? -3.790 28.618 -24.376 1.00 97.19 325 GLU A N 1
ATOM 2545 C CA . GLU A 1 325 ? -5.066 28.696 -25.094 1.00 97.19 325 GLU A CA 1
ATOM 2546 C C . GLU A 1 325 ? -4.912 28.292 -26.569 1.00 97.19 325 GLU A C 1
ATOM 2548 O O . GLU A 1 325 ? -5.717 27.508 -27.069 1.00 97.19 325 GLU A O 1
ATOM 2553 N N . SER A 1 326 ? -3.848 28.730 -27.256 1.00 96.81 326 SER A N 1
ATOM 2554 C CA . SER A 1 326 ? -3.644 28.411 -28.679 1.00 96.81 326 SER A CA 1
ATOM 2555 C C . SER A 1 326 ? -3.402 26.924 -28.957 1.00 96.81 326 SER A C 1
ATOM 2557 O O . SER A 1 326 ? -3.760 26.441 -30.030 1.00 96.81 326 SER A O 1
ATOM 2559 N N . ILE A 1 327 ? -2.840 26.177 -27.999 1.00 96.31 327 ILE A N 1
ATOM 2560 C CA . ILE A 1 327 ? -2.663 24.721 -28.116 1.00 96.31 327 ILE A CA 1
ATOM 2561 C C . ILE A 1 327 ? -3.881 23.917 -27.640 1.00 96.31 327 ILE A C 1
ATOM 2563 O O . ILE A 1 327 ? -3.851 22.687 -27.735 1.00 96.31 327 ILE A O 1
ATOM 2567 N N . GLY A 1 328 ? -4.937 24.584 -27.162 1.00 95.19 328 GLY A N 1
ATOM 2568 C CA . GLY A 1 328 ? -6.185 23.960 -26.720 1.00 95.19 328 GLY A CA 1
ATOM 2569 C C . GLY A 1 328 ? -6.168 23.422 -25.287 1.00 95.19 328 GLY A C 1
ATOM 2570 O O . GLY A 1 328 ? -6.912 22.493 -24.995 1.00 95.19 328 GLY A O 1
ATOM 2571 N N . LEU A 1 329 ? -5.327 23.960 -24.393 1.00 96.31 329 LEU A N 1
ATOM 2572 C CA . LEU A 1 329 ? -5.293 23.542 -22.980 1.00 96.31 329 LEU A CA 1
ATOM 2573 C C . LEU A 1 329 ? -6.521 24.022 -22.180 1.00 96.31 329 LEU A C 1
ATOM 2575 O O . LEU A 1 329 ? -6.897 23.406 -21.188 1.00 96.31 329 LEU A O 1
ATOM 2579 N N . GLY A 1 330 ? -7.124 25.136 -22.588 1.00 96.12 330 GLY A N 1
ATOM 2580 C CA . GLY A 1 330 ? -8.243 25.787 -21.906 1.00 96.12 330 GLY A CA 1
ATOM 2581 C C . GLY A 1 330 ? -8.488 27.174 -22.492 1.00 96.12 330 GLY A C 1
ATOM 2582 O O . GLY A 1 330 ? -7.890 27.516 -23.513 1.00 96.12 330 GLY A O 1
ATOM 2583 N N . SER A 1 331 ? -9.332 27.987 -21.857 1.00 95.88 331 SER A N 1
ATOM 2584 C CA . SER A 1 331 ? -9.605 29.355 -22.312 1.00 95.88 331 SER A CA 1
ATOM 2585 C C . SER A 1 331 ? -9.202 30.412 -21.293 1.00 95.88 331 SER A C 1
ATOM 2587 O O . SER A 1 331 ? -9.432 30.272 -20.096 1.00 95.88 331 SER A O 1
ATOM 2589 N N . SER A 1 332 ? -8.660 31.531 -21.777 1.00 94.75 332 SER A N 1
ATOM 2590 C CA . SER A 1 332 ? -8.395 32.710 -20.945 1.00 94.75 332 SER A CA 1
ATOM 2591 C C . SER A 1 332 ? -9.667 33.504 -20.617 1.00 94.75 332 SER A C 1
ATOM 2593 O O . SER A 1 332 ? -9.640 34.373 -19.746 1.00 94.75 332 SER A O 1
ATOM 2595 N N . LYS A 1 333 ? -10.796 33.206 -21.279 1.00 95.88 333 LYS A N 1
ATOM 2596 C CA . LYS A 1 333 ? -12.091 33.861 -21.050 1.00 95.88 333 LYS A CA 1
ATOM 2597 C C . LYS A 1 333 ? -12.884 33.147 -19.960 1.00 95.88 333 LYS A C 1
ATOM 2599 O O . LYS A 1 333 ? -13.346 32.017 -20.156 1.00 95.88 333 LYS A O 1
ATOM 2604 N N . TYR A 1 334 ? -13.148 33.852 -18.865 1.00 97.12 334 TYR A N 1
ATOM 2605 C CA . TYR A 1 334 ? -13.848 33.299 -17.712 1.00 97.12 334 TYR A CA 1
ATOM 2606 C C . TYR A 1 334 ? -15.014 34.164 -17.223 1.00 97.12 334 TYR A C 1
ATOM 2608 O O . TYR A 1 334 ? -15.070 35.364 -17.479 1.00 97.12 334 TYR A O 1
ATOM 2616 N N . ASP A 1 335 ? -15.941 33.523 -16.513 1.00 96.06 335 ASP A N 1
ATOM 2617 C CA . ASP A 1 335 ? -16.967 34.161 -15.688 1.00 96.06 335 ASP A CA 1
ATOM 2618 C C . ASP A 1 335 ? -16.590 34.000 -14.210 1.00 96.06 335 ASP A C 1
ATOM 2620 O O . ASP A 1 335 ? -16.406 32.872 -13.738 1.00 96.06 335 ASP A O 1
ATOM 2624 N N . LEU A 1 336 ? -16.429 35.111 -13.487 1.00 95.94 336 LEU A N 1
ATOM 2625 C CA . LEU A 1 336 ? -16.003 35.097 -12.087 1.00 95.94 336 LEU A CA 1
ATOM 2626 C C . LEU A 1 336 ? -17.216 35.068 -11.156 1.00 95.94 336 LEU A C 1
ATOM 2628 O O . LEU A 1 336 ? -17.958 36.042 -11.044 1.00 95.94 336 LEU A O 1
ATOM 2632 N N . VAL A 1 337 ? -17.369 33.972 -10.418 1.00 94.94 337 VAL A N 1
ATOM 2633 C CA . VAL A 1 337 ? -18.448 33.779 -9.446 1.00 94.94 337 VAL A CA 1
ATOM 2634 C C . VAL A 1 337 ? -17.900 33.967 -8.032 1.00 94.94 337 VAL A C 1
ATOM 2636 O O . VAL A 1 337 ? -17.311 33.053 -7.451 1.00 94.94 337 VAL A O 1
ATOM 2639 N N . GLU A 1 338 ? -18.099 35.154 -7.457 1.00 93.00 338 GLU A N 1
ATOM 2640 C CA . GLU A 1 338 ? -17.634 35.462 -6.099 1.00 93.00 338 GLU A CA 1
ATOM 2641 C C . GLU A 1 338 ? -18.599 34.932 -5.021 1.00 93.00 338 GLU A C 1
ATOM 2643 O O . GLU A 1 338 ? -19.801 35.210 -5.015 1.00 93.00 338 GLU A O 1
ATOM 2648 N N . LEU A 1 339 ? -18.067 34.151 -4.078 1.00 89.81 339 LEU A N 1
ATOM 2649 C CA . LEU A 1 339 ? -18.815 33.513 -3.001 1.00 89.81 339 LEU A CA 1
ATOM 2650 C C . LEU A 1 339 ? -18.887 34.395 -1.750 1.00 89.81 339 LEU A C 1
ATOM 2652 O O . LEU A 1 339 ? -17.883 34.688 -1.095 1.00 89.81 339 LEU A O 1
ATOM 2656 N N . GLY A 1 340 ? -20.110 34.735 -1.342 1.00 72.81 340 GLY A N 1
ATOM 2657 C CA . GLY A 1 340 ? -20.375 35.499 -0.117 1.00 72.81 340 GLY A CA 1
ATOM 2658 C C . GLY A 1 340 ? -20.605 36.996 -0.329 1.00 72.81 340 GLY A C 1
ATOM 2659 O O . GLY A 1 340 ? -20.801 37.709 0.651 1.00 72.81 340 GLY A O 1
ATOM 2660 N N . VAL A 1 341 ? -20.662 37.466 -1.577 1.00 45.78 341 VAL A N 1
ATOM 2661 C CA . VAL A 1 341 ? -21.253 38.770 -1.897 1.00 45.78 341 VAL A CA 1
ATOM 2662 C C . VAL A 1 341 ? -22.764 38.569 -2.006 1.00 45.78 341 VAL A C 1
ATOM 2664 O O . VAL A 1 341 ? -23.231 37.753 -2.802 1.00 45.78 341 VAL A O 1
ATOM 2667 N N . LYS A 1 342 ? -23.552 39.281 -1.187 1.00 33.47 342 LYS A N 1
ATOM 2668 C CA . LYS A 1 342 ? -25.002 39.391 -1.408 1.00 33.47 342 LYS A CA 1
ATOM 2669 C C . LYS A 1 342 ? -25.193 39.927 -2.824 1.00 33.47 342 LYS A C 1
ATOM 2671 O O . LYS A 1 342 ? -24.904 41.095 -3.064 1.00 33.47 342 LYS A O 1
ATOM 2676 N N . GLN A 1 343 ? -25.680 39.096 -3.744 1.00 31.08 343 GLN A N 1
ATOM 2677 C CA . GLN A 1 343 ? -26.212 39.598 -5.004 1.00 31.08 343 GLN A CA 1
ATOM 2678 C C . GLN A 1 343 ? -27.338 40.573 -4.661 1.00 31.08 343 GLN A C 1
ATOM 2680 O O . GLN A 1 343 ? -28.406 40.183 -4.188 1.00 31.08 343 GLN A O 1
ATOM 2685 N N . THR A 1 344 ? -27.074 41.855 -4.875 1.00 32.78 344 THR A N 1
ATOM 2686 C CA . THR A 1 344 ? -28.075 42.908 -4.953 1.00 32.78 344 THR A CA 1
ATOM 2687 C C . THR A 1 344 ? -28.924 42.650 -6.194 1.00 32.78 344 THR A C 1
ATOM 2689 O O . THR A 1 344 ? -28.706 43.215 -7.261 1.00 32.78 344 THR A O 1
ATOM 2692 N N . SER A 1 345 ? -29.905 41.756 -6.075 1.00 28.66 345 SER A N 1
ATOM 2693 C CA . SER A 1 345 ? -30.975 41.657 -7.060 1.00 28.66 345 SER A CA 1
ATOM 2694 C C . SER A 1 345 ? -32.066 42.665 -6.709 1.00 28.66 345 SER A C 1
ATOM 2696 O O . SER A 1 345 ? -32.759 42.580 -5.698 1.00 28.66 345 SER A O 1
ATOM 2698 N N . LYS A 1 346 ? -32.146 43.671 -7.579 1.00 33.53 346 LYS A N 1
ATOM 2699 C CA . LYS A 1 346 ? -33.308 44.506 -7.874 1.00 33.53 346 LYS A CA 1
ATOM 2700 C C . LYS A 1 346 ? -34.627 43.754 -7.642 1.00 33.53 346 LYS A C 1
ATOM 2702 O O . LYS A 1 346 ? -35.005 42.977 -8.500 1.00 33.53 346 LYS A O 1
ATOM 2707 N N . PHE A 1 347 ? -35.329 44.044 -6.552 1.00 27.89 347 PHE A N 1
ATOM 2708 C CA . PHE A 1 347 ? -36.794 44.121 -6.494 1.00 27.89 347 PHE A CA 1
ATOM 2709 C C . PHE A 1 347 ? -37.149 45.032 -5.317 1.00 27.89 347 PHE A C 1
ATOM 2711 O O . PHE A 1 347 ? -37.240 44.618 -4.164 1.00 27.89 347 PHE A O 1
ATOM 2718 N N . ALA A 1 348 ? -37.258 46.323 -5.620 1.00 29.27 348 ALA A N 1
ATOM 2719 C CA . ALA A 1 348 ? -37.868 47.295 -4.734 1.00 29.27 348 ALA A CA 1
ATOM 2720 C C . ALA A 1 348 ? -39.394 47.151 -4.833 1.00 29.27 348 ALA A C 1
ATOM 2722 O O . ALA A 1 348 ? -39.935 47.165 -5.936 1.00 29.27 348 ALA A O 1
ATOM 2723 N N . GLY A 1 349 ? -40.062 47.055 -3.682 1.00 34.44 349 GLY A N 1
ATOM 2724 C CA . GLY A 1 349 ? -41.502 47.288 -3.554 1.00 34.44 349 GLY A CA 1
ATOM 2725 C C . GLY A 1 349 ? -42.304 46.114 -2.993 1.00 34.44 349 GLY A C 1
ATOM 2726 O O . GLY A 1 349 ? -42.743 45.265 -3.757 1.00 34.44 349 GLY A O 1
ATOM 2727 N N . LEU A 1 350 ? -42.525 46.110 -1.668 1.00 26.92 350 LEU A N 1
ATOM 2728 C CA . LEU A 1 350 ? -43.824 45.964 -0.962 1.00 26.92 350 LEU A CA 1
ATOM 2729 C C . LEU A 1 350 ? -43.610 45.570 0.525 1.00 26.92 350 LEU A C 1
ATOM 2731 O O . LEU A 1 350 ? -42.565 45.017 0.872 1.00 26.92 350 LEU A O 1
ATOM 2735 N N . PRO A 1 351 ? -44.530 45.934 1.444 1.00 30.44 351 PRO A N 1
ATOM 2736 C CA . PRO A 1 351 ? -44.196 46.221 2.837 1.00 30.44 351 PRO A CA 1
ATOM 2737 C C . PRO A 1 351 ? -44.270 45.012 3.771 1.00 30.44 351 PRO A C 1
ATO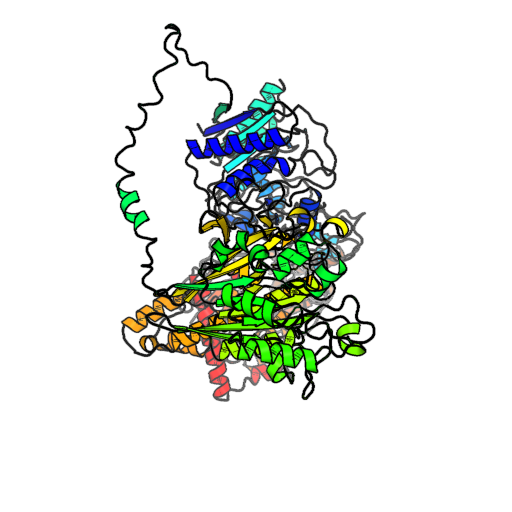M 2739 O O . PRO A 1 351 ? -45.043 44.076 3.583 1.00 30.44 351 PRO A O 1
ATOM 2742 N N . LYS A 1 352 ? -43.515 45.131 4.869 1.00 37.28 352 LYS A N 1
ATOM 2743 C CA . LYS A 1 352 ? -43.571 44.305 6.080 1.00 37.28 352 LYS A CA 1
ATOM 2744 C C . LYS A 1 352 ? -45.015 44.053 6.540 1.00 37.28 352 LYS A C 1
ATOM 2746 O O . LYS A 1 352 ? -45.634 44.956 7.097 1.00 37.28 352 LYS A O 1
ATOM 2751 N N . ARG A 1 353 ? -45.485 42.807 6.431 1.00 32.75 353 ARG A N 1
ATOM 2752 C CA . ARG A 1 353 ? -46.370 42.132 7.401 1.00 32.75 353 ARG A CA 1
ATOM 2753 C C . ARG A 1 353 ? -46.458 40.638 7.070 1.00 32.75 353 ARG A C 1
ATOM 2755 O O . ARG A 1 353 ? -46.389 40.257 5.912 1.00 32.75 353 ARG A O 1
ATOM 2762 N N . CYS A 1 354 ? -46.605 39.827 8.118 1.00 26.94 354 CYS A N 1
ATOM 2763 C CA . CYS A 1 354 ? -46.736 38.362 8.116 1.00 26.94 354 CYS A CA 1
ATOM 2764 C C . CYS A 1 354 ? -45.439 37.538 8.031 1.00 26.94 354 CYS A C 1
ATOM 2766 O O . CYS A 1 354 ? -45.305 36.607 7.243 1.00 26.94 354 CYS A O 1
ATOM 2768 N N . ALA A 1 355 ? -44.535 37.786 8.981 1.00 32.94 355 ALA A N 1
ATOM 2769 C CA . ALA A 1 355 ? -43.702 36.726 9.544 1.00 32.94 355 ALA A CA 1
ATOM 2770 C C . ALA A 1 355 ? -44.544 35.886 10.529 1.00 32.94 355 ALA A C 1
ATOM 2772 O O . ALA A 1 355 ? -44.501 36.141 11.725 1.00 32.94 355 ALA A O 1
ATOM 2773 N N . SER A 1 356 ? -45.361 34.958 10.011 1.00 33.06 356 SER A N 1
ATOM 2774 C CA . SER A 1 356 ? -45.985 33.837 10.752 1.00 33.06 356 SER A CA 1
ATOM 2775 C C . SER A 1 356 ? -47.039 33.125 9.889 1.00 33.06 356 SER A C 1
ATOM 2777 O O . SER A 1 356 ? -48.231 33.311 10.098 1.00 33.06 356 SER A O 1
ATOM 2779 N N . LYS A 1 357 ? -46.608 32.356 8.874 1.00 30.69 357 LYS A N 1
ATOM 2780 C CA . LYS A 1 357 ? -47.363 31.269 8.193 1.00 30.69 357 LYS A CA 1
ATOM 2781 C C . LYS A 1 357 ? -46.637 30.873 6.900 1.00 30.69 357 LYS A C 1
ATOM 2783 O O . LYS A 1 357 ? -47.021 31.317 5.829 1.00 30.69 357 LYS A O 1
ATOM 2788 N N . LEU A 1 358 ? -45.561 30.084 6.989 1.00 26.05 358 LEU A N 1
ATOM 2789 C CA . LEU A 1 358 ? -44.973 29.395 5.819 1.00 26.05 358 LEU A CA 1
ATOM 2790 C C . LEU A 1 358 ? -43.976 28.283 6.216 1.00 26.05 358 LEU A C 1
ATOM 2792 O O . LEU A 1 358 ? -42.942 28.109 5.586 1.00 26.05 358 LEU A O 1
ATOM 2796 N N . ILE A 1 359 ? -44.302 27.514 7.265 1.00 29.48 359 ILE A N 1
ATOM 2797 C CA . ILE A 1 359 ?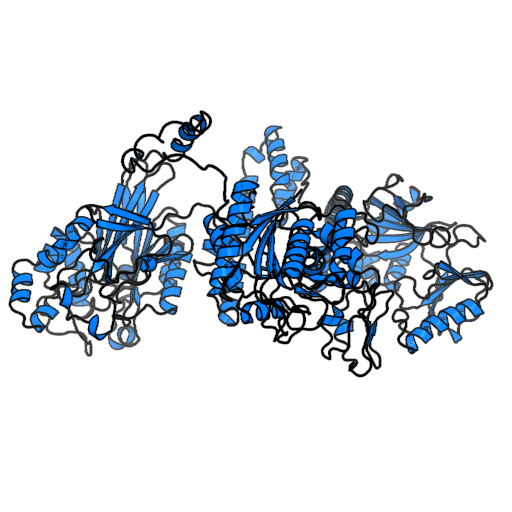 -43.620 26.242 7.605 1.00 29.48 359 ILE A CA 1
ATOM 2798 C C . ILE A 1 359 ? -44.423 25.011 7.116 1.00 29.48 359 ILE A C 1
ATOM 2800 O O . ILE A 1 359 ? -43.964 23.886 7.232 1.00 29.48 359 ILE A O 1
ATOM 2804 N N . GLU A 1 360 ? -45.573 25.188 6.459 1.00 30.00 360 GLU A N 1
ATOM 2805 C CA . GLU A 1 360 ? -46.478 24.064 6.139 1.00 30.00 360 GLU A CA 1
ATOM 2806 C C . GLU A 1 360 ? -46.746 23.796 4.647 1.00 30.00 360 GLU A C 1
ATOM 2808 O O . GLU A 1 360 ? -47.672 23.062 4.320 1.00 30.00 360 GLU A O 1
ATOM 2813 N N . LYS A 1 361 ? -45.962 24.335 3.698 1.00 28.12 361 LYS A N 1
ATOM 2814 C CA . LYS A 1 361 ? -46.271 24.131 2.262 1.00 28.12 361 LYS A CA 1
ATOM 2815 C C . LYS A 1 361 ? -45.077 23.997 1.309 1.00 28.12 361 LYS A C 1
ATOM 2817 O O . LYS A 1 361 ? -45.097 24.527 0.205 1.00 28.12 361 LYS A O 1
ATOM 2822 N N . THR A 1 362 ? -44.061 23.230 1.699 1.00 27.55 362 THR A N 1
ATOM 2823 C CA . THR A 1 362 ? -42.975 22.780 0.798 1.00 27.55 362 THR A CA 1
ATOM 2824 C C . THR A 1 362 ? -42.752 21.262 0.861 1.00 27.55 362 THR A C 1
ATOM 2826 O O . THR A 1 362 ? -41.627 20.785 0.765 1.00 27.55 362 THR A O 1
ATOM 2829 N N . SER A 1 363 ? -43.834 20.486 0.997 1.00 29.03 363 SER A N 1
ATOM 2830 C CA . SER A 1 363 ? -43.838 19.015 0.887 1.00 29.03 363 SER A CA 1
ATOM 2831 C C . SER A 1 363 ? -44.412 18.488 -0.436 1.00 29.03 363 SER A C 1
ATOM 2833 O O . SER A 1 363 ? -44.630 17.290 -0.587 1.00 29.03 363 SER A O 1
ATOM 2835 N N . SER A 1 364 ? -44.642 19.343 -1.432 1.00 32.25 364 SER A N 1
ATOM 2836 C CA . SER A 1 364 ? -45.182 18.909 -2.722 1.00 32.25 364 SER A CA 1
ATOM 2837 C C . SER A 1 364 ? -44.558 19.711 -3.854 1.00 32.25 364 SER A C 1
ATOM 2839 O O . SER A 1 364 ? -45.045 20.797 -4.149 1.00 32.25 364 SER A O 1
ATOM 2841 N N . LEU A 1 365 ? -43.457 19.201 -4.418 1.00 31.11 365 LEU A N 1
ATOM 2842 C CA . LEU A 1 365 ? -42.982 19.379 -5.803 1.00 31.11 365 LEU A CA 1
ATOM 2843 C C . LEU A 1 365 ? -41.562 18.782 -5.912 1.00 31.11 365 LEU A C 1
ATOM 2845 O O . LEU A 1 365 ? -40.572 19.496 -6.040 1.00 31.11 365 LEU A O 1
ATOM 2849 N N . ILE A 1 366 ? -41.470 17.451 -5.845 1.00 30.53 366 ILE A N 1
ATOM 2850 C CA . ILE A 1 366 ? -40.332 16.699 -6.388 1.00 30.53 366 ILE A CA 1
ATOM 2851 C C . ILE A 1 366 ? -40.899 15.732 -7.432 1.00 30.53 366 ILE A C 1
ATOM 2853 O O . ILE A 1 366 ? -41.927 15.089 -7.221 1.00 30.53 366 ILE A O 1
ATOM 2857 N N . SER A 1 367 ? -40.281 15.764 -8.611 1.00 29.86 367 SER A N 1
ATOM 2858 C CA . SER A 1 367 ? -40.752 15.162 -9.858 1.00 29.86 367 SER A CA 1
ATOM 2859 C C . SER A 1 367 ? -40.693 13.617 -9.867 1.00 29.86 367 SER A C 1
ATOM 2861 O O . SER A 1 367 ? -39.977 13.031 -9.056 1.00 29.86 367 SER A O 1
ATOM 2863 N N . PRO A 1 368 ? -41.386 12.935 -10.804 1.00 29.70 368 PRO A N 1
ATOM 2864 C CA . PRO A 1 368 ? -41.682 11.493 -10.763 1.00 29.70 368 PRO A CA 1
ATOM 2865 C C . PRO A 1 368 ? -40.501 10.520 -10.943 1.00 29.70 368 PRO A C 1
ATOM 2867 O O . PRO A 1 368 ? -40.730 9.319 -11.062 1.00 29.70 368 PRO A O 1
ATOM 2870 N N . PHE A 1 369 ? -39.253 10.990 -10.969 1.00 26.62 369 PHE A N 1
ATOM 2871 C CA . PHE A 1 369 ? -38.083 10.148 -11.254 1.00 26.62 369 PHE A CA 1
ATOM 2872 C C . PHE A 1 369 ? -37.502 9.434 -10.015 1.00 26.62 369 PHE A C 1
ATOM 2874 O O . PHE A 1 369 ? -36.743 8.480 -10.155 1.00 26.62 369 PHE A O 1
ATOM 2881 N N . GLU A 1 370 ? -37.904 9.825 -8.801 1.00 30.14 370 GLU A N 1
ATOM 2882 C CA . GLU A 1 370 ? -37.432 9.208 -7.545 1.00 30.14 370 GLU A CA 1
ATOM 2883 C C . GLU A 1 370 ? -38.295 8.020 -7.077 1.00 30.14 370 GLU A C 1
ATOM 2885 O O . GLU A 1 370 ? -37.835 7.175 -6.311 1.00 30.14 370 GLU A O 1
ATOM 2890 N N . LYS A 1 371 ? -39.511 7.855 -7.616 1.00 28.77 371 LYS A N 1
ATOM 2891 C CA . LYS A 1 371 ? -40.424 6.764 -7.224 1.00 28.77 371 LYS A CA 1
ATOM 2892 C C . LYS A 1 371 ? -40.106 5.397 -7.838 1.00 28.77 371 LYS A C 1
ATOM 2894 O O . LYS A 1 371 ? -40.699 4.409 -7.419 1.00 28.77 371 LYS A O 1
ATOM 2899 N N . PHE A 1 372 ? -39.184 5.316 -8.800 1.00 26.75 372 PHE A N 1
ATOM 2900 C CA . PHE A 1 372 ? -38.788 4.041 -9.416 1.00 26.75 372 PHE A CA 1
ATOM 2901 C C . PHE A 1 372 ? -37.573 3.391 -8.722 1.00 26.75 372 PHE A C 1
ATOM 2903 O O . PHE A 1 372 ? -37.412 2.173 -8.783 1.00 26.75 372 PHE A O 1
ATOM 2910 N N . HIS A 1 373 ? -36.759 4.174 -7.997 1.00 28.11 373 HIS A N 1
ATOM 2911 C CA . HIS A 1 373 ? -35.561 3.681 -7.302 1.00 28.11 373 HIS A CA 1
ATOM 2912 C C . HIS A 1 373 ? -35.781 3.329 -5.819 1.00 28.11 373 HIS A C 1
ATOM 2914 O O . HIS A 1 373 ? -35.053 2.494 -5.279 1.00 28.11 373 HIS A O 1
ATOM 2920 N N . GLU A 1 374 ? -36.822 3.860 -5.171 1.00 26.73 374 GLU A N 1
ATOM 2921 C CA . GLU A 1 374 ? -37.136 3.553 -3.764 1.00 26.73 374 GLU A CA 1
ATOM 2922 C C . GLU A 1 374 ? -37.790 2.173 -3.553 1.00 26.73 374 GLU A C 1
ATOM 2924 O O . GLU A 1 374 ? -37.681 1.579 -2.478 1.00 26.73 374 GLU A O 1
ATOM 2929 N N . THR A 1 375 ? -38.395 1.589 -4.591 1.00 27.05 375 THR A N 1
ATOM 2930 C CA . THR A 1 375 ? -39.022 0.256 -4.526 1.00 27.05 375 THR A CA 1
ATOM 2931 C C . THR A 1 375 ? -38.070 -0.920 -4.770 1.00 27.05 375 THR A C 1
ATOM 2933 O O . THR A 1 375 ? -38.459 -2.059 -4.517 1.00 27.05 375 THR A O 1
ATOM 2936 N N . GLN A 1 376 ? -36.825 -0.686 -5.208 1.00 28.16 376 GLN A N 1
ATOM 2937 C CA . GLN A 1 376 ? -35.824 -1.757 -5.370 1.00 28.16 376 GLN A CA 1
ATOM 2938 C C . GLN A 1 376 ? -34.675 -1.721 -4.354 1.00 28.16 376 GLN A C 1
ATOM 2940 O O . GLN A 1 376 ? -34.075 -2.762 -4.095 1.00 28.16 376 GLN A O 1
ATOM 2945 N N . ILE A 1 377 ? -34.416 -0.589 -3.692 1.00 29.28 377 ILE A N 1
ATOM 2946 C CA . ILE A 1 377 ? -33.360 -0.506 -2.665 1.00 29.28 377 ILE A CA 1
ATOM 2947 C C . ILE A 1 377 ? -33.839 -1.050 -1.304 1.00 29.28 377 ILE A C 1
ATOM 2949 O O . ILE A 1 377 ? -33.049 -1.630 -0.565 1.00 29.28 377 ILE A O 1
ATOM 2953 N N . ASN A 1 378 ? -35.150 -1.058 -1.036 1.00 28.16 378 ASN A N 1
ATOM 2954 C CA . ASN A 1 378 ? -35.735 -1.769 0.114 1.00 28.16 378 ASN A CA 1
ATOM 2955 C C . ASN A 1 378 ? -35.922 -3.289 -0.101 1.00 28.16 378 ASN A C 1
ATOM 2957 O O . ASN A 1 378 ? -36.624 -3.942 0.668 1.00 28.16 378 ASN A O 1
ATOM 2961 N N . LYS A 1 379 ? -35.282 -3.881 -1.124 1.00 27.84 379 LYS A N 1
ATOM 2962 C CA . LYS A 1 379 ? -35.286 -5.337 -1.373 1.00 27.84 379 LYS A CA 1
ATOM 2963 C C . LYS A 1 379 ? -33.901 -5.998 -1.377 1.00 27.84 379 LYS A C 1
ATOM 2965 O O . LYS A 1 379 ? -33.809 -7.186 -1.667 1.00 27.84 379 LYS A O 1
ATOM 2970 N N . ALA A 1 380 ? -32.847 -5.278 -0.981 1.00 30.23 380 ALA A N 1
ATOM 2971 C CA . ALA A 1 380 ? -31.490 -5.823 -0.831 1.00 30.23 380 ALA A CA 1
ATOM 2972 C C . ALA A 1 380 ? -30.969 -5.841 0.625 1.00 30.23 380 ALA A C 1
ATOM 2974 O O . ALA A 1 380 ? -29.771 -5.984 0.848 1.00 30.23 380 ALA A O 1
ATOM 2975 N N . SER A 1 381 ? -31.852 -5.743 1.630 1.00 33.34 381 SER A N 1
ATOM 2976 C CA . SER A 1 381 ? -31.492 -5.936 3.049 1.00 33.34 381 SER A CA 1
ATOM 2977 C C . SER A 1 381 ? -32.477 -6.819 3.825 1.00 33.34 381 SER A C 1
ATOM 2979 O O . SER A 1 381 ? -32.721 -6.599 5.010 1.00 33.34 381 SER A O 1
ATOM 2981 N N . SER A 1 382 ? -33.046 -7.835 3.179 1.00 30.11 382 SER A N 1
ATOM 2982 C CA . SER A 1 382 ? -33.750 -8.907 3.883 1.00 30.11 382 SER A CA 1
ATOM 2983 C C . SER A 1 382 ? -33.057 -10.240 3.616 1.00 30.11 382 SER A C 1
ATOM 2985 O O . SER A 1 382 ? -33.524 -11.054 2.823 1.00 30.11 382 SER A O 1
ATOM 2987 N N . THR A 1 383 ? -31.940 -10.490 4.301 1.00 35.03 383 THR A N 1
ATOM 2988 C CA . THR A 1 383 ? -31.689 -11.865 4.738 1.00 35.03 383 THR A CA 1
ATOM 2989 C C . THR A 1 383 ? -32.834 -12.204 5.677 1.00 35.03 383 THR A C 1
ATOM 2991 O O . THR A 1 383 ? -32.970 -11.580 6.728 1.00 35.03 383 THR A O 1
ATOM 2994 N N . THR A 1 384 ? -33.713 -13.109 5.271 1.00 37.22 384 THR A N 1
ATOM 2995 C CA . THR A 1 384 ? -34.791 -13.614 6.116 1.00 37.22 384 THR A CA 1
ATOM 2996 C C . THR A 1 384 ? -34.191 -14.188 7.402 1.00 37.22 384 THR A C 1
ATOM 2998 O O . THR A 1 384 ? -33.597 -15.261 7.383 1.00 37.22 384 THR A O 1
ATOM 3001 N N . GLU A 1 385 ? -34.301 -13.463 8.522 1.00 47.88 385 GLU A N 1
ATOM 3002 C CA . GLU A 1 385 ? -33.909 -13.929 9.860 1.00 47.88 385 GLU A CA 1
ATOM 3003 C C . GLU A 1 385 ? -34.865 -15.056 10.297 1.00 47.88 385 GLU A C 1
ATOM 3005 O O . GLU A 1 385 ? -35.828 -14.835 11.025 1.00 47.88 385 GLU A O 1
ATOM 3010 N N . SER A 1 386 ? -34.651 -16.274 9.791 1.00 48.62 386 SER A N 1
ATOM 3011 C CA . SER A 1 386 ? -35.520 -17.432 10.053 1.00 48.62 386 SER A CA 1
ATOM 3012 C C . SER A 1 386 ? -35.008 -18.351 11.184 1.00 48.62 386 SER A C 1
ATOM 3014 O O . SER A 1 386 ? -35.750 -19.224 11.658 1.00 48.62 386 SER A O 1
ATOM 3016 N N . GLY A 1 387 ? -33.766 -18.154 11.651 1.00 63.41 387 GLY A N 1
ATOM 3017 C CA . GLY A 1 387 ? -33.054 -19.031 12.594 1.00 63.41 387 GLY A CA 1
ATOM 3018 C C . GLY A 1 387 ? -33.208 -18.692 14.085 1.00 63.41 387 GLY A C 1
ATOM 3019 O O . GLY A 1 387 ? -33.696 -17.631 14.470 1.00 63.41 387 GLY A O 1
ATOM 3020 N N . ARG A 1 388 ? -32.808 -19.630 14.960 1.00 83.62 388 ARG A N 1
ATOM 3021 C CA . ARG A 1 388 ? -32.834 -19.460 16.430 1.00 83.62 388 ARG A CA 1
ATOM 3022 C C . ARG A 1 388 ? -31.678 -18.553 16.884 1.00 83.62 388 ARG A C 1
ATOM 3024 O O . ARG A 1 388 ? -30.549 -18.719 16.427 1.00 83.62 388 ARG A O 1
ATOM 3031 N N . LYS A 1 389 ? -31.955 -17.624 17.807 1.00 90.00 389 LYS A N 1
ATOM 3032 C CA . LYS A 1 389 ? -30.968 -16.728 18.435 1.00 90.00 389 LYS A CA 1
ATOM 3033 C C . LYS A 1 389 ? -30.572 -17.256 19.817 1.00 90.00 389 LYS A C 1
ATOM 3035 O O . LYS A 1 389 ? -31.449 -17.640 20.583 1.00 90.00 389 LYS A O 1
ATOM 3040 N N . PHE A 1 390 ? -29.278 -17.232 20.119 1.00 95.12 390 PHE A N 1
ATOM 3041 C CA . PHE A 1 390 ? -28.694 -17.558 21.421 1.00 95.12 390 PHE A CA 1
ATOM 3042 C C . PHE A 1 390 ? -27.907 -16.371 21.969 1.00 95.12 390 PHE A C 1
ATOM 3044 O O . PHE A 1 390 ? -27.345 -15.586 21.202 1.00 95.12 390 PHE A O 1
ATOM 3051 N N . ILE A 1 391 ? -27.829 -16.261 23.291 1.00 95.75 391 ILE A N 1
ATOM 3052 C CA . ILE A 1 391 ? -27.110 -15.205 23.987 1.00 95.75 391 ILE A CA 1
ATOM 3053 C C . ILE A 1 391 ? -26.127 -15.775 25.005 1.00 95.75 391 ILE A C 1
ATOM 3055 O O . ILE A 1 391 ? -26.510 -16.445 25.964 1.00 95.75 391 ILE A O 1
ATOM 3059 N N . ILE A 1 392 ? -24.855 -15.417 24.840 1.00 97.19 392 ILE A N 1
ATOM 3060 C CA . ILE A 1 392 ? -23.808 -15.682 25.826 1.00 97.19 392 ILE A CA 1
ATOM 3061 C C . ILE A 1 392 ? -23.335 -14.348 26.397 1.00 97.19 392 ILE A C 1
ATOM 3063 O O . ILE A 1 392 ? -22.825 -13.507 25.662 1.00 97.19 392 ILE A O 1
ATOM 3067 N N . THR A 1 393 ? -23.479 -14.149 27.702 1.00 97.50 393 THR A N 1
ATOM 3068 C CA . THR A 1 393 ? -23.030 -12.932 28.383 1.00 97.50 393 THR A CA 1
ATOM 3069 C C . THR A 1 393 ? -21.758 -13.209 29.171 1.00 97.50 393 THR A C 1
ATOM 3071 O O . THR A 1 393 ? -21.699 -14.171 29.933 1.00 97.50 393 THR A O 1
ATOM 3074 N N . PHE A 1 394 ? -20.751 -12.352 29.009 1.00 97.88 394 PHE A N 1
ATOM 3075 C CA . PHE A 1 394 ? -19.500 -12.383 29.758 1.00 97.88 394 PHE A CA 1
ATOM 3076 C C . PHE A 1 394 ? -19.421 -11.198 30.720 1.00 97.88 394 PHE A C 1
ATOM 3078 O O . PHE A 1 394 ? -19.663 -10.051 30.332 1.00 97.88 394 PHE A O 1
ATOM 3085 N N . ALA A 1 395 ? -19.044 -11.488 31.962 1.00 97.00 395 ALA A N 1
ATOM 3086 C CA . ALA A 1 395 ? -18.750 -10.512 32.999 1.00 97.00 395 ALA A CA 1
ATOM 3087 C C . ALA A 1 395 ? -17.308 -10.649 33.504 1.00 97.00 395 ALA A C 1
ATOM 3089 O O . ALA A 1 395 ? -16.699 -11.720 33.458 1.00 97.00 395 ALA A O 1
ATOM 3090 N N . GLY A 1 396 ? -16.774 -9.523 33.967 1.00 95.62 396 GLY A N 1
ATOM 3091 C CA . GLY A 1 396 ? -15.412 -9.390 34.456 1.00 95.62 396 GLY A CA 1
ATOM 3092 C C . GLY A 1 396 ? -15.146 -9.974 35.835 1.00 95.62 396 GLY A C 1
ATOM 3093 O O . GLY A 1 396 ? -15.810 -10.906 36.297 1.00 95.62 396 GLY A O 1
ATOM 3094 N N . ASP A 1 397 ? -14.130 -9.406 36.475 1.00 96.38 397 ASP A N 1
ATOM 3095 C CA . ASP A 1 397 ? -13.627 -9.834 37.777 1.00 96.38 397 ASP A CA 1
ATOM 3096 C C . ASP A 1 397 ? -14.739 -9.732 38.828 1.00 96.38 397 ASP A C 1
ATOM 3098 O O . ASP A 1 397 ? -15.324 -8.663 39.037 1.00 96.38 397 ASP A O 1
ATOM 3102 N N . THR A 1 398 ? -15.070 -10.867 39.447 1.00 97.25 398 THR A N 1
ATOM 3103 C CA . THR A 1 398 ? -16.227 -11.000 40.333 1.00 97.25 398 THR A CA 1
ATOM 3104 C C . THR A 1 398 ? -15.840 -11.601 41.681 1.00 97.25 398 THR A C 1
ATOM 3106 O O . THR A 1 398 ? -15.264 -12.687 41.745 1.00 97.25 398 THR A O 1
ATOM 3109 N N . SER A 1 399 ? -16.210 -10.907 42.756 1.00 95.81 399 SER A N 1
ATOM 3110 C CA . SER A 1 399 ? -16.163 -11.356 44.150 1.00 95.81 399 SER A CA 1
ATOM 3111 C C . SER A 1 399 ? -17.222 -10.595 44.952 1.00 95.81 399 SER A C 1
ATOM 3113 O O . SER A 1 399 ? -17.284 -9.360 44.902 1.00 95.81 399 SER A O 1
ATOM 3115 N N . LEU A 1 400 ? -18.046 -11.320 45.719 1.00 94.56 400 LEU A N 1
ATOM 3116 C CA . LEU A 1 400 ? -19.051 -10.700 46.597 1.00 94.56 400 LEU A CA 1
ATOM 3117 C C . LEU A 1 400 ? -18.406 -9.894 47.731 1.00 94.56 400 LEU A C 1
ATOM 3119 O O . LEU A 1 400 ? -19.045 -8.998 48.288 1.00 94.56 400 LEU A O 1
ATOM 3123 N N . GLY A 1 401 ? -17.136 -10.170 48.021 1.00 91.56 401 GLY A N 1
ATOM 3124 C CA . GLY A 1 401 ? -16.284 -9.429 48.930 1.00 91.56 401 GLY A CA 1
ATOM 3125 C C . GLY A 1 401 ? -16.529 -9.759 50.395 1.00 91.56 401 GLY A C 1
ATOM 3126 O O . GLY A 1 401 ? -16.345 -8.866 51.218 1.00 91.56 401 GLY A O 1
ATOM 3127 N N . ASP A 1 402 ? -16.904 -10.993 50.760 1.00 93.44 402 ASP A N 1
ATOM 3128 C CA . ASP A 1 402 ? -17.108 -11.375 52.172 1.00 93.44 402 ASP A CA 1
ATOM 3129 C C . ASP A 1 402 ? -15.893 -10.995 53.028 1.00 93.44 402 ASP A C 1
ATOM 3131 O O . ASP A 1 402 ? -16.022 -10.344 54.068 1.00 93.44 402 ASP A O 1
ATOM 3135 N N . ASN A 1 403 ? -14.691 -11.348 52.573 1.00 92.56 403 ASN A N 1
ATOM 3136 C CA . ASN A 1 403 ? -13.455 -11.006 53.268 1.00 92.56 403 ASN A CA 1
ATOM 3137 C C . ASN A 1 403 ? -13.198 -9.489 53.313 1.00 92.56 403 ASN A C 1
ATOM 3139 O O . ASN A 1 403 ? -12.796 -8.955 54.351 1.00 92.56 403 ASN A O 1
ATOM 3143 N N . TYR A 1 404 ? -13.413 -8.778 52.203 1.00 90.88 404 TYR A N 1
ATOM 3144 C CA . TYR A 1 404 ? -13.135 -7.343 52.119 1.00 90.88 404 TYR A CA 1
ATOM 3145 C C . TYR A 1 404 ? -14.133 -6.505 52.922 1.00 90.88 404 TYR A C 1
ATOM 3147 O O . TYR A 1 404 ? -13.708 -5.674 53.725 1.00 90.88 404 TYR A O 1
ATOM 3155 N N . ILE A 1 405 ? -15.437 -6.737 52.768 1.00 91.69 405 ILE A N 1
ATOM 3156 C CA . ILE A 1 405 ? -16.499 -6.003 53.469 1.00 91.69 405 ILE A CA 1
ATOM 3157 C C . ILE A 1 405 ? -16.369 -6.192 54.984 1.00 91.69 405 ILE A C 1
ATOM 3159 O O . ILE A 1 405 ? -16.422 -5.212 55.732 1.00 91.69 405 ILE A O 1
ATOM 3163 N N . ARG A 1 406 ? -16.086 -7.418 55.453 1.00 88.25 406 ARG A N 1
ATOM 3164 C CA . ARG A 1 406 ? -15.843 -7.679 56.885 1.00 88.25 406 ARG A CA 1
ATOM 3165 C C . ARG A 1 406 ? -14.637 -6.899 57.416 1.00 88.25 406 ARG A C 1
ATOM 3167 O O . ARG A 1 406 ? -14.706 -6.357 58.518 1.00 88.25 406 ARG A O 1
ATOM 3174 N N . LYS A 1 407 ? -13.559 -6.773 56.631 1.00 87.44 407 LYS A N 1
ATOM 3175 C CA . LYS A 1 407 ? -12.380 -5.962 56.995 1.00 87.44 407 LYS A CA 1
ATOM 3176 C C . LYS A 1 407 ? -12.659 -4.458 57.013 1.00 87.44 407 LYS A C 1
ATOM 3178 O O . LYS A 1 407 ? -12.030 -3.752 57.796 1.00 87.44 407 LYS A O 1
ATOM 3183 N N . MET A 1 408 ? -13.599 -3.963 56.203 1.00 88.69 408 MET A N 1
ATOM 3184 C CA . MET A 1 408 ? -13.970 -2.539 56.176 1.00 88.69 408 MET A CA 1
ATOM 3185 C C . MET A 1 408 ? -14.745 -2.079 57.416 1.00 88.69 408 MET A C 1
ATOM 3187 O O . MET A 1 408 ? -14.848 -0.875 57.633 1.00 88.69 408 MET A O 1
ATOM 3191 N N . LYS A 1 409 ? -15.302 -3.004 58.214 1.00 84.12 409 LYS A N 1
ATOM 3192 C CA . LYS A 1 409 ? -16.092 -2.704 59.424 1.00 84.12 409 LYS A CA 1
ATOM 3193 C C . LYS A 1 409 ? -17.242 -1.705 59.179 1.00 84.12 409 LYS A C 1
ATOM 3195 O O . LYS A 1 409 ? -17.511 -0.856 60.022 1.00 84.12 409 LYS A O 1
ATOM 3200 N N . LYS A 1 410 ? -17.939 -1.811 58.038 1.00 86.62 410 LYS A N 1
ATOM 3201 C CA . LYS A 1 410 ? -19.129 -1.000 57.700 1.00 86.62 410 LYS A CA 1
ATOM 3202 C C . LYS A 1 410 ? -20.422 -1.800 57.948 1.00 86.62 410 LYS A C 1
ATOM 3204 O O . LYS A 1 410 ? -20.743 -2.656 57.123 1.00 86.62 410 LYS A O 1
ATOM 3209 N N . PRO A 1 411 ? -21.186 -1.541 59.033 1.00 87.44 411 PRO A N 1
ATOM 3210 C CA . PRO A 1 411 ? -22.347 -2.360 59.401 1.00 87.44 411 PRO A CA 1
ATOM 3211 C C . PRO A 1 411 ? -23.431 -2.434 58.321 1.00 87.44 411 PRO A C 1
ATOM 3213 O O . PRO A 1 411 ? -23.999 -3.500 58.104 1.00 87.44 411 PRO A O 1
ATOM 3216 N N . SER A 1 412 ? -23.683 -1.334 57.605 1.00 88.44 412 SER A N 1
ATOM 3217 C CA . SER A 1 412 ? -24.679 -1.276 56.527 1.00 88.44 412 SER A CA 1
ATOM 3218 C C . SER A 1 412 ? -24.343 -2.211 55.360 1.00 88.44 412 SER A C 1
ATOM 3220 O O . SER A 1 412 ? -25.213 -2.949 54.902 1.00 88.44 412 SER A O 1
ATOM 3222 N N . LEU A 1 413 ? -23.081 -2.236 54.919 1.00 89.94 413 LEU A N 1
ATOM 3223 C CA . LEU A 1 413 ? -22.619 -3.118 53.841 1.00 89.94 413 LEU A CA 1
ATOM 3224 C C . LEU A 1 413 ? -22.571 -4.580 54.279 1.00 89.94 413 LEU A C 1
ATOM 3226 O O . LEU A 1 413 ? -22.992 -5.446 53.518 1.00 89.94 413 LEU A O 1
ATOM 3230 N N . SER A 1 414 ? -22.126 -4.859 55.509 1.00 91.38 414 SER A N 1
ATOM 3231 C CA . SER A 1 414 ? -22.189 -6.212 56.071 1.00 91.38 414 SER A CA 1
ATOM 3232 C C . SER A 1 414 ? -23.633 -6.715 56.122 1.00 91.38 414 SER A C 1
ATOM 3234 O O . SER A 1 414 ? -23.914 -7.822 55.681 1.00 91.38 414 SER A O 1
ATOM 3236 N N . ASN A 1 415 ? -24.571 -5.885 56.585 1.00 92.12 415 ASN A N 1
ATOM 3237 C CA . ASN A 1 415 ? -25.989 -6.236 56.632 1.00 92.12 415 ASN A CA 1
ATOM 3238 C C . ASN A 1 415 ? -26.583 -6.443 55.227 1.00 92.12 415 ASN A C 1
ATOM 3240 O O . ASN A 1 415 ? -27.368 -7.365 55.033 1.00 92.12 415 ASN A O 1
ATOM 3244 N N . ARG A 1 416 ? -26.186 -5.635 54.233 1.00 94.12 416 ARG A N 1
ATOM 3245 C CA . ARG A 1 416 ? -26.588 -5.820 52.827 1.00 94.12 416 ARG A CA 1
ATOM 3246 C C . ARG A 1 416 ? -26.073 -7.145 52.268 1.00 94.12 416 ARG A C 1
ATOM 3248 O O . ARG A 1 416 ? -26.855 -7.890 51.694 1.00 94.12 416 ARG A O 1
ATOM 3255 N N . LEU A 1 417 ? -24.797 -7.463 52.488 1.00 94.12 417 LEU A N 1
ATOM 3256 C CA . LEU A 1 417 ? -24.206 -8.734 52.072 1.00 94.12 417 LEU A CA 1
ATOM 3257 C C . LEU A 1 417 ? -24.935 -9.934 52.706 1.00 94.12 417 LEU A C 1
ATOM 3259 O O . LEU A 1 417 ? -25.163 -10.926 52.019 1.00 94.12 417 LEU A O 1
ATOM 3263 N N . GLU A 1 418 ? -25.310 -9.853 53.989 1.00 92.62 418 GLU A N 1
ATOM 3264 C CA . GLU A 1 418 ? -26.022 -10.919 54.721 1.00 92.62 418 GLU A CA 1
ATOM 3265 C C . GLU A 1 418 ? -27.495 -11.057 54.334 1.00 92.62 418 GLU A C 1
ATOM 3267 O O . GLU A 1 418 ? -27.965 -12.173 54.138 1.00 92.62 418 GLU A O 1
ATOM 3272 N N . LYS A 1 419 ? -28.230 -9.950 54.196 1.00 94.19 419 LYS A N 1
ATOM 3273 C CA . LYS A 1 419 ? -29.690 -9.993 54.014 1.00 94.19 419 LYS A CA 1
ATOM 3274 C C . LYS A 1 419 ? -30.151 -9.859 52.567 1.00 94.19 419 LYS A C 1
ATOM 3276 O O . LYS A 1 419 ? -31.243 -10.312 52.242 1.00 94.19 419 LYS A O 1
ATOM 3281 N N . ASN A 1 420 ? -29.376 -9.197 51.710 1.00 94.56 420 ASN A N 1
ATOM 3282 C CA . ASN A 1 420 ? -29.766 -8.919 50.328 1.00 94.56 420 ASN A CA 1
ATOM 3283 C C . ASN A 1 420 ? -28.555 -8.834 49.372 1.00 94.56 420 ASN A C 1
ATOM 3285 O O . ASN A 1 420 ? -28.338 -7.798 48.745 1.00 94.56 420 ASN A O 1
ATOM 3289 N N . PRO A 1 421 ? -27.752 -9.903 49.225 1.00 94.44 421 PRO A N 1
ATOM 3290 C CA . PRO A 1 421 ? -26.547 -9.866 48.392 1.00 94.44 421 PRO A CA 1
ATOM 3291 C C . PRO A 1 421 ? -26.832 -9.666 46.894 1.00 94.44 421 PRO A C 1
ATOM 3293 O O . PRO A 1 421 ? -25.970 -9.176 46.169 1.00 94.44 421 PRO A O 1
ATOM 3296 N N . LEU A 1 422 ? -28.038 -9.982 46.407 1.00 93.75 422 LEU A N 1
ATOM 3297 C CA . LEU A 1 422 ? -28.411 -9.700 45.015 1.00 93.75 422 LEU A CA 1
ATOM 3298 C C . LEU A 1 422 ? -28.464 -8.206 44.697 1.00 93.75 422 LEU A C 1
ATOM 3300 O O . LEU A 1 422 ? -28.308 -7.838 43.533 1.00 93.75 422 LEU A O 1
ATOM 3304 N N . SER A 1 423 ? -28.635 -7.340 45.703 1.00 93.62 423 SER A N 1
ATOM 3305 C CA . SER A 1 423 ? -28.768 -5.904 45.462 1.00 93.62 423 SER A CA 1
ATOM 3306 C C . SER A 1 423 ? -27.566 -5.307 44.731 1.00 93.62 423 SER A C 1
ATOM 3308 O O . SER A 1 423 ? -27.737 -4.343 43.993 1.00 93.62 423 SER A O 1
ATOM 3310 N N . PHE A 1 424 ? -26.371 -5.895 44.873 1.00 94.00 424 PHE A N 1
ATOM 3311 C CA . PHE A 1 424 ? -25.159 -5.457 44.169 1.00 94.00 424 PHE A CA 1
ATOM 3312 C C . PHE A 1 424 ? -25.272 -5.547 42.632 1.00 94.00 424 PHE A C 1
ATOM 3314 O O . PHE A 1 424 ? -24.532 -4.866 41.924 1.00 94.00 424 PHE A O 1
ATOM 3321 N N . PHE A 1 425 ? -26.224 -6.338 42.116 1.00 94.12 425 PHE A N 1
ATOM 3322 C CA . PHE A 1 425 ? -26.423 -6.624 40.690 1.00 94.12 425 PHE A CA 1
ATOM 3323 C C . PHE A 1 425 ? -27.704 -6.004 40.104 1.00 94.12 425 PHE A C 1
ATOM 3325 O O . PHE A 1 425 ? -27.937 -6.101 38.898 1.00 94.12 425 PHE A O 1
ATOM 3332 N N . ASN A 1 426 ? -28.559 -5.371 40.916 1.00 89.19 426 ASN A N 1
ATOM 3333 C CA . ASN A 1 426 ? -29.899 -4.951 40.480 1.00 89.19 426 ASN A CA 1
ATOM 3334 C C . ASN A 1 426 ? -29.882 -4.058 39.229 1.00 89.19 426 ASN A C 1
ATOM 3336 O O . ASN A 1 426 ? -30.688 -4.253 38.321 1.00 89.19 426 ASN A O 1
ATOM 3340 N N . ASN A 1 427 ? -28.926 -3.130 39.137 1.00 88.88 427 ASN A N 1
ATOM 3341 C CA . ASN A 1 427 ? -28.887 -2.145 38.050 1.00 88.88 427 ASN A CA 1
ATOM 3342 C C . ASN A 1 427 ? -28.282 -2.689 36.744 1.00 88.88 427 ASN A C 1
ATOM 3344 O O . ASN A 1 427 ? -28.302 -2.000 35.730 1.00 88.88 427 ASN A O 1
ATOM 3348 N N . VAL A 1 428 ? -27.764 -3.920 36.748 1.00 90.19 428 VAL A N 1
ATOM 3349 C CA . VAL A 1 428 ? -27.284 -4.636 35.550 1.00 90.19 428 VAL A CA 1
ATOM 3350 C C . VAL A 1 428 ? -28.184 -5.809 35.166 1.00 90.19 428 VAL A C 1
ATOM 3352 O O . VAL A 1 428 ? -28.094 -6.311 34.042 1.00 90.19 428 VAL A O 1
ATOM 3355 N N . HIS A 1 429 ? -29.101 -6.203 36.058 1.00 89.06 429 HIS A N 1
ATOM 3356 C CA . HIS A 1 429 ? -30.089 -7.256 35.837 1.00 89.06 429 HIS A CA 1
ATOM 3357 C C . HIS A 1 429 ? -30.806 -7.169 34.469 1.00 89.06 429 HIS A C 1
ATOM 3359 O O . HIS A 1 429 ? -30.915 -8.205 33.807 1.00 89.06 429 HIS A O 1
ATOM 3365 N N . PRO A 1 430 ? -31.222 -5.980 33.967 1.00 86.81 430 PRO A N 1
ATOM 3366 C CA . PRO A 1 430 ? -31.900 -5.861 32.672 1.00 86.81 430 PRO A CA 1
ATOM 3367 C C . PRO A 1 430 ? -31.108 -6.368 31.460 1.00 86.81 430 PRO A C 1
ATOM 3369 O O . PRO A 1 430 ? -31.724 -6.708 30.456 1.00 86.81 430 PRO A O 1
ATOM 3372 N N . VAL A 1 431 ? -29.773 -6.412 31.529 1.00 86.75 431 VAL A N 1
ATOM 3373 C CA . VAL A 1 431 ? -28.904 -6.846 30.417 1.00 86.75 431 VAL A CA 1
ATOM 3374 C C . VAL A 1 431 ? -28.484 -8.315 30.555 1.00 86.75 431 VAL A C 1
ATOM 3376 O O . VAL A 1 431 ? -28.164 -8.959 29.554 1.00 86.75 431 VAL A O 1
ATOM 3379 N N . ILE A 1 432 ? -28.504 -8.868 31.772 1.00 91.31 432 ILE A N 1
ATOM 3380 C CA . ILE A 1 432 ? -28.028 -10.234 32.053 1.00 91.31 432 ILE A CA 1
ATOM 3381 C C . ILE A 1 432 ? -29.150 -11.279 32.097 1.00 91.31 432 ILE A C 1
ATOM 3383 O O . ILE A 1 432 ? -28.892 -12.425 31.739 1.00 91.31 432 ILE A O 1
ATOM 3387 N N . LYS A 1 433 ? -30.380 -10.907 32.482 1.00 88.50 433 LYS A N 1
ATOM 3388 C CA . LYS A 1 433 ? -31.470 -11.861 32.773 1.00 88.50 433 LYS A CA 1
ATOM 3389 C C . LYS A 1 433 ? -31.853 -12.783 31.605 1.00 88.50 433 LYS A C 1
ATOM 3391 O O . LYS A 1 433 ? -32.210 -13.931 31.827 1.00 88.50 433 LYS A O 1
ATOM 3396 N N . ASP A 1 434 ? -31.721 -12.298 30.370 1.00 89.44 434 ASP A N 1
ATOM 3397 C CA . ASP A 1 434 ? -32.128 -13.012 29.153 1.00 89.44 434 ASP A CA 1
ATOM 3398 C C . ASP A 1 434 ? -30.917 -13.699 28.486 1.00 89.44 434 ASP A C 1
ATOM 3400 O O . ASP A 1 434 ? -30.782 -13.680 27.261 1.00 89.44 434 ASP A O 1
ATOM 3404 N N . SER A 1 435 ? -29.944 -14.167 29.273 1.00 93.62 435 SER A N 1
ATOM 3405 C CA . SER A 1 435 ? -28.753 -14.867 28.766 1.00 93.62 435 SER A CA 1
ATOM 3406 C C . SER A 1 435 ? -28.969 -16.377 28.818 1.00 93.62 435 SER A C 1
ATOM 3408 O O . SER A 1 435 ? -29.297 -16.903 29.876 1.00 93.62 435 SER A O 1
ATOM 3410 N N . ASP A 1 436 ? -28.714 -17.087 27.717 1.00 94.94 436 ASP A N 1
ATOM 3411 C CA . ASP A 1 436 ? -28.707 -18.558 27.718 1.00 94.94 436 ASP A CA 1
ATOM 3412 C C . ASP A 1 436 ? -27.508 -19.097 28.513 1.00 94.94 436 ASP A C 1
ATOM 3414 O O . ASP A 1 436 ? -27.609 -20.087 29.240 1.00 94.94 436 ASP A O 1
ATOM 3418 N N . TYR A 1 437 ? -26.369 -18.403 28.407 1.00 96.12 437 TYR A N 1
ATOM 3419 C CA . TYR A 1 437 ? -25.157 -18.687 29.168 1.00 96.12 437 TYR A CA 1
ATOM 3420 C C . TYR A 1 437 ? -24.602 -17.401 29.768 1.00 96.12 437 TYR A C 1
ATOM 3422 O O . TYR A 1 437 ? -24.141 -16.528 29.038 1.00 96.12 437 TYR A O 1
ATOM 3430 N N . PHE A 1 438 ? -24.601 -17.293 31.096 1.00 97.69 438 PHE A N 1
ATOM 3431 C CA . PHE A 1 438 ? -23.900 -16.218 31.793 1.00 97.69 438 PHE A CA 1
ATOM 3432 C C . PHE A 1 438 ? -22.580 -16.740 32.373 1.00 97.69 438 PHE A C 1
ATOM 3434 O O . PHE A 1 438 ? -22.568 -17.706 33.140 1.00 97.69 438 PHE A O 1
ATOM 3441 N N . ILE A 1 439 ? -21.466 -16.140 31.952 1.00 98.19 439 ILE A N 1
ATOM 3442 C CA . ILE A 1 439 ? -20.101 -16.578 32.251 1.00 98.19 439 ILE A CA 1
ATOM 3443 C C . ILE A 1 439 ? -19.347 -15.426 32.914 1.00 98.19 439 ILE A C 1
ATOM 3445 O O . ILE A 1 439 ? -19.388 -14.301 32.421 1.00 98.19 439 ILE A O 1
ATOM 3449 N N . LEU A 1 440 ? -18.633 -15.689 34.007 1.00 96.69 440 LEU A N 1
ATOM 3450 C CA . LEU A 1 440 ? -17.880 -14.653 34.725 1.00 96.69 440 LEU A CA 1
ATOM 3451 C C . LEU A 1 440 ? -16.479 -15.108 35.152 1.00 96.69 440 LEU A C 1
ATOM 3453 O O . LEU A 1 440 ? -16.205 -16.308 35.229 1.00 96.69 440 LEU A O 1
ATOM 3457 N N . ASN A 1 441 ? -15.580 -14.159 35.427 1.00 98.00 441 ASN A N 1
ATOM 3458 C CA . ASN A 1 441 ? -14.300 -14.453 36.074 1.00 98.00 441 ASN A CA 1
ATOM 3459 C C . ASN A 1 441 ? -14.477 -14.421 37.597 1.00 98.00 441 ASN A C 1
ATOM 3461 O O . ASN A 1 441 ? -14.643 -13.350 38.178 1.00 98.00 441 ASN A O 1
ATOM 3465 N N . PHE A 1 442 ? -14.448 -15.584 38.250 1.00 98.06 442 PHE A N 1
ATOM 3466 C CA . PHE A 1 442 ? -14.589 -15.673 39.702 1.00 98.06 442 PHE A CA 1
ATOM 3467 C C . PHE A 1 442 ? -13.221 -15.522 40.366 1.00 98.06 442 PHE A C 1
ATOM 3469 O O . PHE A 1 442 ? -12.424 -16.459 40.396 1.00 98.06 442 PHE A O 1
ATOM 3476 N N . GLU A 1 443 ? -12.933 -14.329 40.875 1.00 95.69 443 GLU A N 1
ATOM 3477 C CA . GLU A 1 443 ? -11.617 -13.948 41.394 1.00 95.69 443 GLU A CA 1
ATOM 3478 C C . GLU A 1 443 ? -11.595 -13.998 42.931 1.00 95.69 443 GLU A C 1
ATOM 3480 O O . GLU A 1 443 ? -11.401 -13.016 43.650 1.00 95.69 443 GLU A O 1
ATOM 3485 N N . SER A 1 444 ? -11.862 -15.199 43.439 1.00 96.12 444 SER A N 1
ATOM 3486 C CA . SER A 1 444 ? -11.912 -15.529 44.861 1.00 96.12 444 SER A CA 1
ATOM 3487 C C . SER A 1 444 ? -11.832 -17.052 45.034 1.00 96.12 444 SER A C 1
ATOM 3489 O O . SER A 1 444 ? -11.733 -17.799 44.056 1.00 96.12 444 SER A O 1
ATOM 3491 N N . VAL A 1 445 ? -11.897 -17.523 46.277 1.00 97.00 445 VAL A N 1
ATOM 3492 C CA . VAL A 1 445 ? -12.161 -18.932 46.604 1.00 97.00 445 VAL A CA 1
ATOM 3493 C C . VAL A 1 445 ? -13.442 -19.048 47.417 1.00 97.00 445 VAL A C 1
ATOM 3495 O O . VAL A 1 445 ? -13.790 -18.129 48.161 1.00 97.00 445 VAL A O 1
ATOM 3498 N N . LEU A 1 446 ? -14.122 -20.188 47.315 1.00 97.44 446 LEU A N 1
ATOM 3499 C CA . LEU A 1 446 ? -15.265 -20.495 48.168 1.00 97.44 446 LEU A CA 1
ATOM 3500 C C . LEU A 1 446 ? -14.770 -21.166 49.447 1.00 97.44 446 LEU A C 1
ATOM 3502 O O . LEU A 1 446 ? -14.395 -22.338 49.442 1.00 97.44 446 LEU A O 1
ATOM 3506 N N . ALA A 1 447 ? -14.765 -20.416 50.547 1.00 94.00 447 ALA A N 1
ATOM 3507 C CA . ALA A 1 447 ? -14.319 -20.912 51.844 1.00 94.00 447 ALA A CA 1
ATOM 3508 C C . ALA A 1 447 ? -14.935 -20.111 52.996 1.00 94.00 447 ALA A C 1
ATOM 3510 O O . ALA A 1 447 ? -15.167 -18.913 52.873 1.00 94.00 447 ALA A O 1
ATOM 3511 N N . ASP A 1 448 ? -15.117 -20.744 54.153 1.00 88.06 448 ASP A N 1
ATOM 3512 C CA . ASP A 1 448 ? -15.638 -20.079 55.349 1.00 88.06 448 ASP A CA 1
ATOM 3513 C C . ASP A 1 448 ? -14.505 -19.667 56.288 1.00 88.06 448 ASP A C 1
ATOM 3515 O O . ASP A 1 448 ? -13.995 -20.468 57.072 1.00 88.06 448 ASP A O 1
ATOM 3519 N N . LYS A 1 449 ? -14.104 -18.391 56.210 1.00 85.50 449 LYS A N 1
ATOM 3520 C CA . LYS A 1 449 ? -13.045 -17.796 57.054 1.00 85.50 449 LYS A CA 1
ATOM 3521 C C . LYS A 1 449 ? -11.780 -18.679 57.145 1.00 85.50 449 LYS A C 1
ATOM 3523 O O . LYS A 1 449 ? -11.328 -18.997 58.252 1.00 85.50 449 LYS A O 1
ATOM 3528 N N . PRO A 1 450 ? -11.191 -19.082 56.006 1.00 89.06 450 PRO A N 1
ATOM 3529 C CA . PRO A 1 450 ? -10.011 -19.939 55.995 1.00 89.06 450 PRO A CA 1
ATOM 3530 C C . PRO A 1 450 ? -8.849 -19.312 56.783 1.00 89.06 450 PRO A C 1
ATOM 3532 O O . PRO A 1 450 ? -8.544 -18.126 56.644 1.00 89.06 450 PRO A O 1
ATOM 3535 N N . LYS A 1 451 ? -8.195 -20.118 57.631 1.00 80.75 451 LYS A N 1
ATOM 3536 C CA . LYS A 1 451 ? -7.179 -19.638 58.588 1.00 80.75 451 LYS A CA 1
ATOM 3537 C C . LYS A 1 451 ? -5.784 -19.452 57.981 1.00 80.75 451 LYS A C 1
ATOM 3539 O O . LYS A 1 451 ? -5.053 -18.574 58.426 1.00 80.75 451 LYS A O 1
ATOM 3544 N N . LYS A 1 452 ? -5.401 -20.275 56.998 1.00 87.12 452 LYS A N 1
ATOM 3545 C CA . LYS A 1 452 ? -4.049 -20.298 56.417 1.00 87.12 452 LYS A CA 1
ATOM 3546 C C . LYS A 1 452 ? -4.109 -20.026 54.920 1.00 87.12 452 LYS A C 1
ATOM 3548 O O . LYS A 1 452 ? -4.702 -20.806 54.186 1.00 87.12 452 LYS A O 1
ATOM 3553 N N . TYR A 1 453 ? -3.482 -18.939 54.492 1.00 90.25 453 TYR A N 1
ATOM 3554 C CA . TYR A 1 453 ? -3.257 -18.602 53.088 1.00 90.25 453 TYR A CA 1
ATOM 3555 C C . TYR A 1 453 ? -1.790 -18.847 52.716 1.00 90.25 453 TYR A C 1
ATOM 3557 O O . TYR A 1 453 ? -0.960 -19.103 53.591 1.00 90.25 453 TYR A O 1
ATOM 3565 N N . LEU A 1 454 ? -1.473 -18.793 51.423 1.00 88.00 454 LEU A N 1
ATOM 3566 C CA . LEU A 1 454 ? -0.108 -18.996 50.936 1.00 88.00 454 LEU A CA 1
ATOM 3567 C C . LEU A 1 454 ? 0.874 -17.996 51.561 1.00 88.00 454 LEU A C 1
ATOM 3569 O O . LEU A 1 454 ? 0.604 -16.795 51.643 1.00 88.00 454 LEU A O 1
ATOM 3573 N N . GLU A 1 455 ? 2.025 -18.498 52.002 1.00 83.94 455 GLU A N 1
ATOM 3574 C CA . GLU A 1 455 ? 3.018 -17.703 52.721 1.00 83.94 455 GLU A CA 1
ATOM 3575 C C . GLU A 1 455 ? 3.485 -16.503 51.885 1.00 83.94 455 GLU A C 1
ATOM 3577 O O . GLU A 1 455 ? 3.746 -16.595 50.687 1.00 83.94 455 GLU A O 1
ATOM 3582 N N . GLY A 1 456 ? 3.514 -15.321 52.504 1.00 80.94 456 GLY A N 1
ATOM 3583 C CA . GLY A 1 456 ? 3.857 -14.074 51.824 1.00 80.94 456 GLY A CA 1
ATOM 3584 C C . GLY A 1 456 ? 2.807 -13.551 50.830 1.00 80.94 456 GLY A C 1
ATOM 3585 O O . GLY A 1 456 ? 3.051 -12.497 50.231 1.00 80.94 456 GLY A O 1
ATOM 3586 N N . LYS A 1 457 ? 1.654 -14.213 50.623 1.00 86.19 457 LYS A N 1
ATOM 3587 C CA . LYS A 1 457 ? 0.581 -13.703 49.749 1.00 86.19 457 LYS A CA 1
ATOM 3588 C C . LYS A 1 457 ? -0.000 -12.409 50.301 1.00 86.19 457 LYS A C 1
ATOM 3590 O O . LYS A 1 457 ? -0.515 -12.344 51.415 1.00 86.19 457 LYS A O 1
ATOM 3595 N N . GLN A 1 458 ? 0.065 -11.365 49.481 1.00 80.56 458 GLN A N 1
ATOM 3596 C CA . GLN A 1 458 ? -0.568 -10.090 49.784 1.00 80.56 458 GLN A CA 1
ATOM 3597 C C . GLN A 1 458 ? -2.038 -10.128 49.354 1.00 80.56 458 GLN A C 1
ATOM 3599 O O . GLN A 1 458 ? -2.358 -10.563 48.246 1.00 80.56 458 GLN A O 1
ATOM 3604 N N . PHE A 1 459 ? -2.910 -9.647 50.242 1.00 86.12 459 PHE A N 1
ATOM 3605 C CA . PHE A 1 459 ? -4.355 -9.503 50.029 1.00 86.12 459 PHE A CA 1
ATOM 3606 C C . PHE A 1 459 ? -5.099 -10.812 49.692 1.00 86.12 459 PHE A C 1
ATOM 3608 O O . PHE A 1 459 ? -5.751 -10.864 48.655 1.00 86.12 459 PHE A O 1
ATOM 3615 N N . PRO A 1 460 ? -5.054 -11.852 50.545 1.00 91.12 460 PRO A N 1
ATOM 3616 C CA . PRO A 1 460 ? -5.842 -13.061 50.316 1.00 91.12 460 PRO A CA 1
ATOM 3617 C C . PRO A 1 460 ? -7.348 -12.752 50.334 1.00 91.12 460 PRO A C 1
ATOM 3619 O O . PRO A 1 460 ? -7.796 -11.973 51.189 1.00 91.12 460 PRO A O 1
ATOM 3622 N N . ASN A 1 461 ? -8.119 -13.363 49.433 1.00 93.94 461 ASN A N 1
ATOM 3623 C CA . ASN A 1 461 ? -9.555 -13.140 49.265 1.00 93.94 461 ASN A CA 1
ATOM 3624 C C . ASN A 1 461 ? -10.368 -14.443 49.258 1.00 93.94 461 ASN A C 1
ATOM 3626 O O . ASN A 1 461 ? -9.952 -15.431 48.665 1.00 93.94 461 ASN A O 1
ATOM 3630 N N . TRP A 1 462 ? -11.526 -14.424 49.916 1.00 95.75 462 TRP A N 1
ATOM 3631 C CA . TRP A 1 462 ? -12.466 -15.542 49.981 1.00 95.75 462 TRP A CA 1
ATOM 3632 C C . TRP A 1 462 ? -13.899 -15.012 50.047 1.00 95.75 462 TRP A C 1
ATOM 3634 O O . TRP A 1 462 ? -14.137 -13.935 50.606 1.00 95.75 462 TRP A O 1
ATOM 3644 N N . ASP A 1 463 ? -14.828 -15.800 49.509 1.00 97.19 463 ASP A N 1
ATOM 3645 C CA . ASP A 1 463 ? -16.270 -15.579 49.570 1.00 97.19 463 ASP A CA 1
ATOM 3646 C C . ASP A 1 463 ? -16.992 -16.783 50.186 1.00 97.19 463 ASP A C 1
ATOM 3648 O O . ASP A 1 463 ? -16.529 -17.923 50.089 1.00 97.19 463 ASP A O 1
ATOM 3652 N N . SER A 1 464 ? -18.125 -16.527 50.849 1.00 96.56 464 SER A N 1
ATOM 3653 C CA . SER A 1 464 ? -18.907 -17.586 51.492 1.00 96.56 464 SER A CA 1
ATOM 3654 C C . SER A 1 464 ? -19.465 -18.551 50.434 1.00 96.56 464 SER A C 1
ATOM 3656 O O . SER A 1 464 ? -20.108 -18.085 49.482 1.00 96.56 464 SER A O 1
ATOM 3658 N N . PRO A 1 465 ? -19.266 -19.878 50.582 1.00 96.88 465 PRO A N 1
ATOM 3659 C CA . PRO A 1 465 ? -19.751 -20.868 49.627 1.00 96.88 465 PRO A CA 1
ATOM 3660 C C . PRO A 1 465 ? -21.259 -20.783 49.390 1.00 96.88 465 PRO A C 1
ATOM 3662 O O . PRO A 1 465 ? -21.690 -20.605 48.255 1.00 96.88 465 PRO A O 1
ATOM 3665 N N . GLU A 1 466 ? -22.060 -20.864 50.454 1.00 95.44 466 GLU A N 1
ATOM 3666 C CA . GLU A 1 466 ? -23.525 -20.920 50.354 1.00 95.44 466 GLU A CA 1
ATOM 3667 C C . GLU A 1 466 ? -24.093 -19.668 49.683 1.00 95.44 466 GLU A C 1
ATOM 3669 O O . GLU A 1 466 ? -24.843 -19.757 48.710 1.00 95.44 466 GLU A O 1
ATOM 3674 N N . ARG A 1 467 ? -23.655 -18.493 50.148 1.00 95.56 467 ARG A N 1
ATOM 3675 C CA . ARG A 1 467 ? -24.094 -17.192 49.633 1.00 95.56 467 ARG A CA 1
ATOM 3676 C C . ARG A 1 467 ? -23.742 -17.016 48.160 1.00 95.56 467 ARG A C 1
ATOM 3678 O O . ARG A 1 467 ? -24.581 -16.594 47.370 1.00 95.56 467 ARG A O 1
ATOM 3685 N N . THR A 1 468 ? -22.498 -17.319 47.791 1.00 97.44 468 THR A N 1
ATOM 3686 C CA . THR A 1 468 ? -22.018 -17.104 46.420 1.00 97.44 468 THR A CA 1
ATOM 3687 C C . THR A 1 468 ? -22.722 -18.032 45.442 1.00 97.44 468 THR A C 1
ATOM 3689 O O . THR A 1 468 ? -23.141 -17.587 44.375 1.00 97.44 468 THR A O 1
ATOM 3692 N N . LEU A 1 469 ? -22.909 -19.301 45.817 1.00 97.88 469 LEU A N 1
ATOM 3693 C CA . LEU A 1 469 ? -23.616 -20.273 44.988 1.00 97.88 469 LEU A CA 1
ATOM 3694 C C . LEU A 1 469 ? -25.100 -19.916 44.828 1.00 97.88 469 LEU A C 1
ATOM 3696 O O . LEU A 1 469 ? -25.603 -20.006 43.709 1.00 97.88 469 LEU A O 1
ATOM 3700 N N . ASP A 1 470 ? -25.791 -19.473 45.889 1.00 96.50 470 ASP A N 1
ATOM 3701 C CA . ASP A 1 470 ? -27.181 -18.992 45.791 1.00 96.50 470 ASP A CA 1
ATOM 3702 C C . ASP A 1 470 ? -27.295 -17.805 44.828 1.00 96.50 470 ASP A C 1
ATOM 3704 O O . ASP A 1 470 ? -28.068 -17.839 43.867 1.00 96.50 470 ASP A O 1
ATOM 3708 N N . VAL A 1 471 ? -26.460 -16.781 45.028 1.00 96.88 471 VAL A N 1
ATOM 3709 C CA . VAL A 1 471 ? -26.454 -15.577 44.190 1.00 96.88 471 VAL A CA 1
ATOM 3710 C C . VAL A 1 471 ? -26.177 -15.932 42.730 1.00 96.88 471 VAL A C 1
ATOM 3712 O O . VAL A 1 471 ? -26.919 -15.510 41.846 1.00 96.88 471 VAL A O 1
ATOM 3715 N N . PHE A 1 472 ? -25.153 -16.741 42.454 1.00 97.12 472 PHE A N 1
ATOM 3716 C CA . PHE A 1 472 ? -24.789 -17.106 41.083 1.00 97.12 472 PHE A CA 1
ATOM 3717 C C . PHE A 1 472 ? -25.864 -17.962 40.406 1.00 97.12 472 PHE A C 1
ATOM 3719 O O . PHE A 1 472 ? -26.164 -17.728 39.234 1.00 97.12 472 PHE A O 1
ATOM 3726 N N . LYS A 1 473 ? -26.512 -18.885 41.134 1.00 95.44 473 LYS A N 1
ATOM 3727 C CA . LYS A 1 473 ? -27.659 -19.648 40.615 1.00 95.44 473 LYS A CA 1
ATOM 3728 C C . LYS A 1 473 ? -28.823 -18.733 40.251 1.00 95.44 473 LYS A C 1
ATOM 3730 O O . LYS A 1 473 ? -29.367 -18.853 39.156 1.00 95.44 473 LYS A O 1
ATOM 3735 N N . ARG A 1 474 ? -29.179 -17.796 41.134 1.00 94.19 474 ARG A N 1
ATOM 3736 C CA . ARG A 1 474 ? -30.289 -16.853 40.914 1.00 94.19 474 ARG A CA 1
ATOM 3737 C C . ARG A 1 474 ? -30.012 -15.865 39.781 1.00 94.19 474 ARG A C 1
ATOM 3739 O O . ARG A 1 474 ? -30.944 -15.472 39.092 1.00 94.19 474 ARG A O 1
ATOM 3746 N N . LEU A 1 475 ? -28.747 -15.512 39.554 1.00 93.81 475 LEU A N 1
ATOM 3747 C CA . LEU A 1 475 ? -28.312 -14.713 38.402 1.00 93.81 475 LEU A CA 1
ATOM 3748 C C . LEU A 1 475 ? -28.228 -15.518 37.092 1.00 93.81 475 LEU A C 1
ATOM 3750 O O . LEU A 1 475 ? -28.003 -14.929 36.038 1.00 93.81 475 LEU A O 1
ATOM 3754 N N . GLY A 1 476 ? -28.378 -16.847 37.136 1.00 94.38 476 GLY A N 1
ATOM 3755 C CA . GLY A 1 476 ? -28.298 -17.708 35.954 1.00 94.38 476 GLY A CA 1
ATOM 3756 C C . GLY A 1 476 ? -26.873 -17.975 35.458 1.00 94.38 476 GLY A C 1
ATOM 3757 O O . GLY A 1 476 ? -26.692 -18.326 34.292 1.00 94.38 476 GLY A O 1
ATOM 3758 N N . VAL A 1 477 ? -25.857 -17.829 36.316 1.00 97.62 477 VAL A N 1
ATOM 3759 C CA . VAL A 1 477 ? -24.460 -18.141 35.972 1.00 97.62 477 VAL A CA 1
ATOM 3760 C C . VAL A 1 477 ? -24.346 -19.621 35.603 1.00 97.62 477 VAL A C 1
ATOM 3762 O O . VAL A 1 477 ? -24.750 -20.497 36.364 1.00 97.62 477 VAL A O 1
ATOM 3765 N N . LYS A 1 478 ? -23.798 -19.905 34.419 1.00 97.62 478 LYS A N 1
ATOM 3766 C CA . LYS A 1 478 ? -23.606 -21.268 33.894 1.00 97.62 478 LYS A CA 1
ATOM 3767 C C . LYS A 1 478 ? -22.161 -21.730 33.948 1.00 97.62 478 LYS A C 1
ATOM 3769 O O . LYS A 1 478 ? -21.920 -22.935 33.997 1.00 97.62 478 LYS A O 1
ATOM 3774 N N . ALA A 1 479 ? -21.210 -20.800 33.934 1.00 98.25 479 ALA A N 1
ATOM 3775 C CA . ALA A 1 479 ? -19.804 -21.139 34.054 1.00 98.25 479 ALA A CA 1
ATOM 3776 C C . ALA A 1 479 ? -18.982 -20.028 34.711 1.00 98.25 479 ALA A C 1
ATOM 3778 O O . ALA A 1 479 ? -19.301 -18.845 34.585 1.00 98.25 479 ALA A O 1
ATOM 3779 N N . VAL A 1 480 ? -17.885 -20.414 35.359 1.00 98.38 480 VAL A N 1
ATOM 3780 C CA . VAL A 1 480 ? -16.913 -19.493 35.950 1.00 98.38 480 VAL A CA 1
ATOM 3781 C C . VAL A 1 480 ? -15.490 -19.836 35.517 1.00 98.38 480 VAL A C 1
ATOM 3783 O O . VAL A 1 480 ? -15.077 -20.998 35.512 1.00 98.38 480 VAL A O 1
ATOM 3786 N N . SER A 1 481 ? -14.729 -18.806 35.152 1.00 98.12 481 SER A N 1
ATOM 3787 C CA . SER A 1 481 ? -13.280 -18.911 34.972 1.00 98.12 481 SER A CA 1
ATOM 3788 C C . SER A 1 481 ? -12.595 -18.759 36.325 1.00 98.12 481 SER A C 1
ATOM 3790 O O . SER A 1 481 ? -12.886 -17.815 37.059 1.00 98.12 481 SER A O 1
ATOM 3792 N N . MET A 1 482 ? -11.652 -19.655 36.619 1.00 97.81 482 MET A N 1
ATOM 3793 C CA . MET A 1 482 ? -10.813 -19.619 37.825 1.00 97.81 482 MET A CA 1
ATOM 3794 C C . MET A 1 482 ? -9.330 -19.361 37.515 1.00 97.81 482 MET A C 1
ATOM 3796 O O . MET A 1 482 ? -8.492 -19.400 38.411 1.00 97.81 482 MET A O 1
ATOM 3800 N N . ALA A 1 483 ? -8.964 -19.090 36.258 1.00 96.44 483 ALA A N 1
ATOM 3801 C CA . ALA A 1 483 ? -7.579 -18.785 35.897 1.00 96.44 483 ALA A CA 1
ATOM 3802 C C . ALA A 1 483 ? -7.194 -17.345 36.278 1.00 96.44 483 ALA A C 1
ATOM 3804 O O . ALA A 1 483 ? -6.969 -16.511 35.406 1.00 96.44 483 ALA A O 1
ATOM 3805 N N . ASN A 1 484 ? -7.114 -17.049 37.575 1.00 95.94 484 ASN A N 1
ATOM 3806 C CA . ASN A 1 484 ? -6.804 -15.724 38.113 1.00 95.94 484 ASN A CA 1
ATOM 3807 C C . ASN A 1 484 ? -5.966 -15.793 39.400 1.00 95.94 484 ASN A C 1
ATOM 3809 O O . ASN A 1 484 ? -5.690 -16.868 39.936 1.00 95.94 484 ASN A O 1
ATOM 3813 N N . ASN A 1 485 ? -5.520 -14.630 39.886 1.00 93.50 485 ASN A N 1
ATOM 3814 C CA . ASN A 1 485 ? -4.547 -14.545 40.982 1.00 93.50 485 ASN A CA 1
ATOM 3815 C C . ASN A 1 485 ? -5.120 -14.747 42.384 1.00 93.50 485 ASN A C 1
ATOM 3817 O O . ASN A 1 485 ? -4.350 -14.668 43.344 1.00 93.50 485 ASN A O 1
ATOM 3821 N N . HIS A 1 486 ? -6.417 -15.017 42.506 1.00 95.06 486 HIS A N 1
ATOM 3822 C CA . HIS A 1 486 ? -7.061 -15.295 43.787 1.00 95.06 486 HIS A CA 1
ATOM 3823 C C . HIS A 1 486 ? -7.511 -16.750 43.935 1.00 95.06 486 HIS A C 1
ATOM 3825 O O . HIS A 1 486 ? -7.641 -17.223 45.061 1.00 95.06 486 HIS A O 1
ATOM 3831 N N . ALA A 1 487 ? -7.641 -17.500 42.838 1.00 95.94 487 ALA A N 1
ATOM 3832 C CA . ALA A 1 487 ? -8.110 -18.886 42.869 1.00 95.94 487 ALA A CA 1
ATOM 3833 C C . ALA A 1 487 ? -7.240 -19.842 43.709 1.00 95.94 487 ALA A C 1
ATOM 3835 O O . ALA A 1 487 ? -7.738 -20.859 44.177 1.00 95.94 487 ALA A O 1
ATOM 3836 N N . MET A 1 488 ? -5.958 -19.522 43.919 1.00 94.75 488 MET A N 1
ATOM 3837 C CA . MET A 1 488 ? -5.018 -20.322 44.722 1.00 94.75 488 MET A CA 1
ATOM 3838 C C . MET A 1 488 ? -4.609 -19.638 46.033 1.00 94.75 488 MET A C 1
ATOM 3840 O O . MET A 1 488 ? -3.688 -20.113 46.690 1.00 94.75 488 MET A O 1
ATOM 3844 N N . ASP A 1 489 ? -5.269 -18.553 46.457 1.00 95.00 489 ASP A N 1
ATOM 3845 C CA . ASP A 1 489 ? -4.879 -17.786 47.657 1.00 95.00 489 ASP A CA 1
ATOM 3846 C C . ASP A 1 489 ? -4.708 -18.655 48.917 1.00 95.00 489 ASP A C 1
ATOM 3848 O O . ASP A 1 489 ? -3.855 -18.369 49.760 1.00 95.00 489 ASP A O 1
ATOM 3852 N N . PHE A 1 490 ? -5.487 -19.735 49.020 1.00 94.88 490 PHE A N 1
ATOM 3853 C CA . PHE A 1 490 ? -5.500 -20.682 50.140 1.00 94.88 490 PHE A CA 1
ATOM 3854 C C . PHE A 1 490 ? -4.964 -22.074 49.765 1.00 94.88 490 PHE A C 1
ATOM 3856 O O . PHE A 1 490 ? -5.210 -23.056 50.463 1.00 94.88 490 PHE A O 1
ATOM 3863 N N . GLY A 1 491 ? -4.201 -22.153 48.674 1.00 94.06 491 GLY A N 1
ATOM 3864 C CA . GLY A 1 491 ? -3.552 -23.370 48.204 1.00 94.06 491 GLY A CA 1
ATOM 3865 C C . GLY A 1 491 ? -4.439 -24.290 47.350 1.00 94.06 491 GLY A C 1
ATOM 3866 O O . GLY A 1 491 ? -5.640 -24.051 47.185 1.00 94.06 491 GLY A O 1
ATOM 3867 N N . PRO A 1 492 ? -3.842 -25.365 46.801 1.00 94.94 492 PRO A N 1
ATOM 3868 C CA . PRO A 1 492 ? -4.475 -26.240 45.811 1.00 94.94 492 PRO A CA 1
ATOM 3869 C C . PRO A 1 492 ? -5.724 -26.956 46.327 1.00 94.94 492 PRO A C 1
ATOM 3871 O O . PRO A 1 492 ? -6.688 -27.100 45.583 1.00 94.94 492 PRO A O 1
ATOM 3874 N N . SER A 1 493 ? -5.752 -27.369 47.598 1.00 94.69 493 SER A N 1
ATOM 3875 C CA . SER A 1 493 ? -6.896 -28.101 48.157 1.00 94.69 493 SER A CA 1
ATOM 3876 C C . SER A 1 493 ? -8.165 -27.248 48.199 1.00 94.69 493 SER A C 1
ATOM 3878 O O . SER A 1 493 ? -9.236 -27.719 47.831 1.00 94.69 493 SER A O 1
ATOM 3880 N N . VAL A 1 494 ? -8.049 -25.976 48.597 1.00 96.44 494 VAL A N 1
ATOM 3881 C CA . VAL A 1 494 ? -9.192 -25.047 48.646 1.00 96.44 494 VAL A CA 1
ATOM 3882 C C . VAL A 1 494 ? -9.632 -24.641 47.237 1.00 96.44 494 VAL A C 1
ATOM 3884 O O . VAL A 1 494 ? -10.825 -24.482 46.983 1.00 96.44 494 VAL A O 1
ATOM 3887 N N . MET A 1 495 ? -8.685 -24.522 46.304 1.00 97.19 495 MET A N 1
ATOM 3888 C CA . MET A 1 495 ? -8.975 -24.283 44.889 1.00 97.19 495 MET A CA 1
ATOM 3889 C C . MET A 1 495 ? -9.784 -25.436 44.272 1.00 97.19 495 MET A C 1
ATOM 3891 O O . MET A 1 495 ? -10.829 -25.195 43.666 1.00 97.19 495 MET A O 1
ATOM 3895 N N . LEU A 1 496 ? -9.354 -26.686 44.475 1.00 97.56 496 LEU A N 1
ATOM 3896 C CA . LEU A 1 496 ? -10.065 -27.871 43.981 1.00 97.56 496 LEU A CA 1
ATOM 3897 C C . LEU A 1 496 ? -11.442 -28.026 44.634 1.00 97.56 496 LEU A C 1
ATOM 3899 O O . LEU A 1 496 ? -12.413 -28.346 43.954 1.00 97.56 496 LEU A O 1
ATOM 3903 N N . GLU A 1 497 ? -11.551 -27.737 45.930 1.00 97.38 497 GLU A N 1
ATOM 3904 C CA . GLU A 1 497 ? -12.833 -27.732 46.637 1.00 97.38 497 GLU A CA 1
ATOM 3905 C C . GLU A 1 497 ? -13.779 -26.649 46.098 1.00 97.38 497 GLU A C 1
ATOM 3907 O O . GLU A 1 497 ? -14.969 -26.895 45.908 1.00 97.38 497 GLU A O 1
ATOM 3912 N N . THR A 1 498 ? -13.251 -25.462 45.781 1.00 98.00 498 THR A N 1
ATOM 3913 C CA . THR A 1 498 ? -14.016 -24.393 45.124 1.00 98.00 498 THR A CA 1
ATOM 3914 C C . THR A 1 498 ? -14.564 -24.866 43.777 1.00 98.00 498 THR A C 1
ATOM 3916 O O . THR A 1 498 ? -15.756 -24.702 43.514 1.00 98.00 498 THR A O 1
ATOM 3919 N N . LYS A 1 499 ? -13.720 -25.500 42.949 1.00 97.88 499 LYS A N 1
ATOM 3920 C CA . LYS A 1 499 ? -14.122 -26.088 41.664 1.00 97.88 499 LYS A CA 1
ATOM 3921 C C . LYS A 1 499 ? -15.234 -27.128 41.847 1.00 97.88 499 LYS A C 1
ATOM 3923 O O . LYS A 1 499 ? -16.275 -27.018 41.203 1.00 97.88 499 LYS A O 1
ATOM 3928 N N . ARG A 1 500 ? -15.048 -28.082 42.767 1.00 97.88 500 ARG A N 1
ATOM 3929 C CA . ARG A 1 500 ? -16.027 -29.140 43.068 1.00 97.88 500 ARG A CA 1
ATOM 3930 C C . ARG A 1 500 ? -17.389 -28.561 43.456 1.00 97.88 500 ARG A C 1
ATOM 3932 O O . ARG A 1 500 ? -18.408 -28.987 42.926 1.00 97.88 500 ARG A O 1
ATOM 3939 N N . ARG A 1 501 ? -17.413 -27.551 44.332 1.00 98.12 501 ARG A N 1
ATOM 3940 C CA . ARG A 1 501 ? -18.655 -26.903 44.792 1.00 98.12 501 ARG A CA 1
ATOM 3941 C C . ARG A 1 501 ? -19.434 -26.227 43.669 1.00 98.12 501 ARG A C 1
ATOM 3943 O O . ARG A 1 501 ? -20.660 -26.300 43.655 1.00 98.12 501 ARG A O 1
ATOM 3950 N N . PHE A 1 502 ? -18.748 -25.568 42.738 1.00 98.31 502 PHE A N 1
ATOM 3951 C CA . PHE A 1 502 ? -19.406 -25.007 41.559 1.00 98.31 502 PHE A CA 1
ATOM 3952 C C . PHE A 1 502 ? -19.974 -26.109 40.660 1.00 98.31 502 PHE A C 1
ATOM 3954 O O . PHE A 1 502 ? -21.135 -26.018 40.261 1.00 98.31 502 PHE A O 1
ATOM 3961 N N . GLU A 1 503 ? -19.207 -27.170 40.400 1.00 96.75 503 GLU A N 1
ATOM 3962 C CA . GLU A 1 503 ? -19.647 -28.285 39.554 1.00 96.75 503 GLU A CA 1
ATOM 3963 C C . GLU A 1 503 ? -20.868 -29.009 40.145 1.00 96.75 503 GLU A C 1
ATOM 3965 O O . GLU A 1 503 ? -21.844 -29.242 39.432 1.00 96.75 503 GLU A O 1
ATOM 3970 N N . GLU A 1 504 ? -20.886 -29.257 41.457 1.00 97.19 504 GLU A N 1
ATOM 3971 C CA . GLU A 1 504 ? -22.041 -29.814 42.185 1.00 97.19 504 GLU A CA 1
ATOM 3972 C C . GLU A 1 504 ? -23.255 -28.882 42.183 1.00 97.19 504 GLU A C 1
ATOM 3974 O O . GLU A 1 504 ? -24.405 -29.322 42.194 1.00 97.19 504 GLU A O 1
ATOM 3979 N N . ALA A 1 505 ? -23.016 -27.574 42.126 1.00 96.56 505 ALA A N 1
ATOM 3980 C CA . ALA A 1 505 ? -24.053 -26.570 41.960 1.00 96.56 505 ALA A CA 1
ATOM 3981 C C . ALA A 1 505 ? -24.559 -26.439 40.510 1.00 96.56 505 ALA A C 1
ATOM 3983 O O . ALA A 1 505 ? -25.462 -25.634 40.271 1.00 96.56 505 ALA A O 1
ATOM 3984 N N . GLY A 1 506 ? -24.015 -27.207 39.557 1.00 96.31 506 GLY A N 1
ATOM 3985 C CA . GLY A 1 506 ? -24.368 -27.139 38.137 1.00 96.31 506 GLY A CA 1
ATOM 3986 C C . GLY A 1 506 ? -23.741 -25.953 37.395 1.00 96.31 506 GLY A C 1
ATOM 3987 O O . GLY A 1 506 ? -24.215 -25.580 36.321 1.00 96.31 506 GLY A O 1
ATOM 3988 N N . ILE A 1 507 ? -22.696 -25.347 37.962 1.00 98.19 507 ILE A N 1
ATOM 3989 C CA . ILE A 1 507 ? -21.934 -24.242 37.378 1.00 98.19 507 ILE A CA 1
ATOM 3990 C C . ILE A 1 507 ? -20.597 -24.806 36.893 1.00 98.19 507 ILE A C 1
ATOM 3992 O O . ILE A 1 507 ? -19.788 -25.287 37.678 1.00 98.19 507 ILE A O 1
ATOM 3996 N N . SER A 1 508 ? -20.347 -24.759 35.586 1.00 97.62 508 SER A N 1
ATOM 3997 C CA . SER A 1 508 ? -19.108 -25.305 35.019 1.00 97.62 508 SER A CA 1
ATOM 3998 C C . SER A 1 508 ? -17.890 -24.464 35.407 1.00 97.62 508 SER A C 1
ATOM 4000 O O . SER A 1 508 ? -17.904 -23.242 35.270 1.00 97.62 508 SER A O 1
ATOM 4002 N N . CYS A 1 509 ? -16.799 -25.109 35.804 1.00 96.81 509 CYS A N 1
ATOM 4003 C CA . CYS A 1 509 ? -15.529 -24.443 36.080 1.00 96.81 509 CYS A CA 1
ATOM 4004 C C . CYS A 1 509 ? -14.506 -24.730 34.986 1.00 96.81 509 CYS A C 1
ATOM 4006 O O . CYS A 1 509 ? -14.394 -25.853 34.499 1.00 96.81 509 CYS A O 1
ATOM 4008 N N . PHE A 1 510 ? -13.725 -23.717 34.619 1.00 97.88 510 PHE A N 1
ATOM 4009 C CA . PHE A 1 510 ? -12.615 -23.872 33.682 1.00 97.88 510 PHE A CA 1
ATOM 4010 C C . PHE A 1 510 ? -11.443 -22.956 34.055 1.00 97.88 510 PHE A C 1
ATOM 4012 O O . PHE A 1 510 ? -11.603 -21.962 34.769 1.00 97.88 510 PHE A O 1
ATOM 4019 N N . GLY A 1 511 ? -10.241 -23.297 33.585 1.00 97.00 511 GLY A N 1
ATOM 4020 C CA . GLY A 1 511 ? -9.027 -22.531 33.877 1.00 97.00 511 GLY A CA 1
ATOM 4021 C C . GLY A 1 511 ? -8.290 -22.911 35.160 1.00 97.00 511 GLY A C 1
ATOM 4022 O O . GLY A 1 511 ? -7.311 -22.253 35.503 1.00 97.00 511 GLY A O 1
ATOM 4023 N N . ALA A 1 512 ? -8.727 -23.953 35.858 1.00 97.62 512 ALA A N 1
ATOM 4024 C CA . ALA A 1 512 ? -8.023 -24.556 36.983 1.00 97.62 512 ALA A CA 1
ATOM 4025 C C . ALA A 1 512 ? -8.369 -26.049 37.056 1.00 97.62 512 ALA A C 1
ATOM 4027 O O . ALA A 1 512 ? -9.432 -26.453 36.579 1.00 97.62 512 ALA A O 1
ATOM 4028 N N . GLY A 1 513 ? -7.476 -26.861 37.614 1.00 97.06 513 GLY A N 1
ATOM 4029 C CA . GLY A 1 513 ? -7.659 -28.310 37.665 1.00 97.06 513 GLY A CA 1
ATOM 4030 C C . GLY A 1 513 ? -6.610 -29.029 38.504 1.00 97.06 513 GLY A C 1
ATOM 4031 O O . GLY A 1 513 ? -5.689 -28.405 39.041 1.00 97.06 513 GLY A O 1
ATOM 4032 N N . ALA A 1 514 ? -6.768 -30.346 38.614 1.00 96.25 514 ALA A N 1
ATOM 4033 C CA . ALA A 1 514 ? -5.861 -31.261 39.304 1.00 96.25 514 ALA A CA 1
ATOM 4034 C C . ALA A 1 514 ? -4.507 -31.403 38.593 1.00 96.25 514 ALA A C 1
ATOM 4036 O O . ALA A 1 514 ? -3.504 -31.725 39.227 1.00 96.25 514 ALA A O 1
ATOM 4037 N N . ASP A 1 515 ? -4.474 -31.112 37.294 1.00 95.69 515 ASP A N 1
ATOM 4038 C CA . ASP A 1 515 ? -3.279 -31.102 36.462 1.00 95.69 515 ASP A CA 1
ATOM 4039 C C . ASP A 1 515 ? -3.417 -30.104 35.298 1.00 95.69 515 ASP A C 1
ATOM 4041 O O . ASP A 1 515 ? -4.445 -29.443 35.103 1.00 95.69 515 ASP A O 1
ATOM 4045 N N . HIS A 1 516 ? -2.347 -29.963 34.515 1.00 93.31 516 HIS A N 1
ATOM 4046 C CA . HIS A 1 516 ? -2.309 -29.052 33.375 1.00 93.31 516 HIS A CA 1
ATOM 4047 C C . HIS A 1 516 ? -3.268 -29.433 32.233 1.00 93.31 516 HIS A C 1
ATOM 4049 O O . HIS A 1 516 ? -3.667 -28.545 31.476 1.00 93.31 516 HIS A O 1
ATOM 4055 N N . LEU A 1 517 ? -3.639 -30.708 32.066 1.00 92.75 517 LEU A N 1
ATOM 4056 C CA . LEU A 1 517 ? -4.566 -31.139 31.015 1.00 92.75 517 LEU A CA 1
ATOM 4057 C C . LEU A 1 517 ? -5.986 -30.698 31.355 1.00 92.75 517 LEU A C 1
ATOM 4059 O O . LEU A 1 517 ? -6.684 -30.168 30.490 1.00 92.75 517 LEU A O 1
ATOM 4063 N N . GLU A 1 518 ? -6.391 -30.862 32.614 1.00 95.94 518 GLU A N 1
ATOM 4064 C CA . GLU A 1 518 ? -7.674 -30.375 33.108 1.00 95.94 518 GLU A CA 1
ATOM 4065 C C . GLU A 1 518 ? -7.708 -28.843 33.115 1.00 95.94 518 GLU A C 1
ATOM 4067 O O . GLU A 1 518 ? -8.620 -28.249 32.540 1.00 95.94 518 GLU A O 1
ATOM 4072 N N . ALA A 1 519 ? -6.687 -28.188 33.680 1.00 96.31 519 ALA A N 1
ATOM 4073 C CA . ALA A 1 519 ? -6.653 -26.730 33.776 1.00 96.31 519 ALA A CA 1
ATOM 4074 C C . ALA A 1 519 ? -6.673 -26.048 32.395 1.00 96.31 519 ALA A C 1
ATOM 4076 O O . ALA A 1 519 ? -7.316 -25.009 32.228 1.00 96.31 519 ALA A O 1
ATOM 4077 N N . SER A 1 520 ? -5.998 -26.626 31.392 1.00 94.75 520 SER A N 1
ATOM 4078 C CA . SER A 1 520 ? -5.940 -26.078 30.028 1.00 94.75 520 SER A CA 1
ATOM 4079 C C . SER A 1 520 ? -7.144 -26.420 29.146 1.00 94.75 520 SER A C 1
ATOM 4081 O O . SER A 1 520 ? -7.254 -25.893 28.032 1.00 94.75 520 SER A O 1
ATOM 4083 N N . LYS A 1 521 ? -8.061 -27.270 29.622 1.00 95.25 521 LYS A N 1
ATOM 4084 C CA . LYS A 1 521 ? -9.252 -27.670 28.874 1.00 95.25 521 LYS A CA 1
ATOM 4085 C C . LYS A 1 521 ? -10.195 -26.468 28.700 1.00 95.25 521 LYS A C 1
ATOM 4087 O O . LYS A 1 521 ? -10.619 -25.876 29.693 1.00 95.25 521 LYS A O 1
ATOM 4092 N N . PRO A 1 522 ? -10.557 -26.092 27.459 1.00 96.75 522 PRO A N 1
ATOM 4093 C CA . PRO A 1 522 ? -11.520 -25.022 27.242 1.00 96.75 522 PRO A CA 1
ATOM 4094 C C . PRO A 1 522 ? -12.924 -25.465 27.660 1.00 96.75 522 PRO A C 1
ATOM 4096 O O . PRO A 1 522 ? -13.294 -26.633 27.502 1.00 96.75 522 PRO A O 1
ATOM 4099 N N . LEU A 1 523 ? -13.740 -24.508 28.098 1.00 98.00 523 LEU A N 1
ATOM 4100 C CA . LEU A 1 523 ? -15.182 -24.712 28.189 1.00 98.00 523 LEU A CA 1
ATOM 4101 C C . LEU A 1 523 ? -15.726 -24.926 26.772 1.00 98.00 523 LEU A C 1
ATOM 4103 O O . LEU A 1 523 ? -15.452 -24.120 25.886 1.00 98.00 523 LEU A O 1
ATOM 4107 N N . LYS A 1 524 ? -16.498 -25.992 26.553 1.00 97.50 524 LYS A N 1
ATOM 4108 C CA . LYS A 1 524 ? -17.170 -26.265 25.277 1.00 97.50 524 LYS A CA 1
ATOM 4109 C C . LYS A 1 524 ? -18.678 -26.127 25.454 1.00 97.50 524 LYS A C 1
ATOM 4111 O O . LYS A 1 524 ? -19.265 -26.840 26.259 1.00 97.50 524 LYS A O 1
ATOM 4116 N N . ILE A 1 525 ? -19.299 -25.276 24.649 1.00 97.50 525 ILE A N 1
ATOM 4117 C CA . ILE A 1 525 ? -20.750 -25.093 24.567 1.00 97.50 525 ILE A CA 1
ATOM 4118 C C . ILE A 1 525 ? -21.183 -25.507 23.162 1.00 97.50 525 ILE A C 1
ATOM 4120 O O . ILE A 1 525 ? -20.556 -25.111 22.188 1.00 97.50 525 ILE A O 1
ATOM 4124 N N . THR A 1 526 ? -22.230 -26.318 23.036 1.00 96.69 526 THR A N 1
ATOM 4125 C CA . THR A 1 526 ? -22.793 -26.686 21.725 1.00 96.69 526 THR A CA 1
ATOM 4126 C C . THR A 1 526 ? -24.145 -26.007 21.580 1.00 96.69 526 THR A C 1
ATOM 4128 O O . THR A 1 526 ? -25.032 -26.244 22.396 1.00 96.69 526 THR A O 1
ATOM 4131 N N . LEU A 1 527 ? -24.292 -25.149 20.573 1.00 95.25 527 LEU A N 1
ATOM 4132 C CA . LEU A 1 527 ? -25.536 -24.450 20.268 1.00 95.25 527 LEU A CA 1
ATOM 4133 C C . LEU A 1 527 ? -26.209 -25.142 19.085 1.00 95.25 527 LEU A C 1
ATOM 4135 O O . LEU A 1 527 ? -25.611 -25.258 18.016 1.00 95.25 527 LEU A O 1
ATOM 4139 N N . THR A 1 528 ? -27.446 -25.595 19.277 1.00 93.69 528 THR A N 1
ATOM 4140 C CA . THR A 1 528 ? -28.218 -26.305 18.248 1.00 93.69 528 THR A CA 1
ATOM 4141 C C . THR A 1 528 ? -29.351 -25.417 17.755 1.00 93.69 528 THR A C 1
ATOM 4143 O O . THR A 1 528 ? -30.297 -25.124 18.489 1.00 93.69 528 THR A O 1
ATOM 4146 N N . GLY A 1 529 ? -29.221 -24.960 16.513 1.00 88.44 529 GLY A N 1
ATOM 4147 C CA . GLY A 1 529 ? -30.224 -24.178 15.805 1.00 88.44 529 GLY A CA 1
ATOM 4148 C C . GLY A 1 529 ? -31.345 -25.052 15.246 1.00 88.44 529 GLY A C 1
ATOM 4149 O O . GLY A 1 529 ? -31.521 -26.204 15.637 1.00 88.44 529 GLY A O 1
ATOM 4150 N N . LYS A 1 530 ? -32.123 -24.490 14.325 1.00 87.00 530 LYS A N 1
ATOM 4151 C CA . LYS A 1 530 ? -33.171 -25.200 13.588 1.00 87.00 530 LYS A CA 1
ATOM 4152 C C . LYS A 1 530 ? -32.594 -26.120 12.512 1.00 87.00 530 LYS A C 1
ATOM 4154 O O . LYS A 1 530 ? -33.165 -27.176 12.270 1.00 87.00 530 LYS A O 1
ATOM 4159 N N . THR A 1 531 ? -31.503 -25.718 11.857 1.00 85.00 531 THR A N 1
ATOM 4160 C CA . THR A 1 531 ? -30.960 -26.421 10.676 1.00 85.00 531 THR A CA 1
ATOM 4161 C C . THR A 1 531 ? -29.559 -26.986 10.887 1.00 85.00 531 THR A C 1
ATOM 4163 O O . THR A 1 531 ? -29.139 -27.898 10.180 1.00 85.00 531 THR A O 1
ATOM 4166 N N . SER A 1 532 ? -28.816 -26.456 11.855 1.00 88.94 532 SER A N 1
ATOM 4167 C CA . SER A 1 532 ? -27.416 -26.790 12.086 1.00 88.94 532 SER A CA 1
ATOM 4168 C C . SER A 1 532 ? -27.028 -26.606 13.555 1.00 88.94 532 SER A C 1
ATOM 4170 O O . SER A 1 532 ? -27.829 -26.174 14.381 1.00 88.94 532 SER A O 1
ATOM 4172 N N . SER A 1 533 ? -25.783 -26.933 13.900 1.00 92.12 533 SER A N 1
ATOM 4173 C CA . SER A 1 533 ? -25.212 -26.690 15.228 1.00 92.12 533 SER A CA 1
ATOM 4174 C C . SER A 1 533 ? -23.823 -26.071 15.124 1.00 92.12 533 SER A C 1
ATOM 4176 O O . SER A 1 533 ? -23.080 -26.390 14.192 1.00 92.12 533 SER A O 1
ATOM 4178 N N . VAL A 1 534 ? -23.439 -25.262 16.111 1.00 94.50 534 VAL A N 1
ATOM 4179 C CA . VAL A 1 534 ? -22.093 -24.689 16.237 1.00 94.50 534 VAL A CA 1
ATOM 4180 C C . VAL A 1 534 ? -21.519 -24.933 17.630 1.00 94.50 534 VAL A C 1
ATOM 4182 O O . VAL A 1 534 ? -22.219 -24.834 18.637 1.00 94.50 534 VAL A O 1
ATOM 4185 N N . ASN A 1 535 ? -20.227 -25.251 17.696 1.00 97.62 535 ASN A N 1
ATOM 4186 C CA . ASN A 1 535 ? -19.504 -25.341 18.961 1.00 97.62 535 ASN A CA 1
ATOM 4187 C C . ASN A 1 535 ? -18.862 -23.993 19.299 1.00 97.62 535 ASN A C 1
ATOM 4189 O O . ASN A 1 535 ? -18.198 -23.397 18.454 1.00 97.62 535 ASN A O 1
ATOM 4193 N N . VAL A 1 536 ? -18.995 -23.557 20.548 1.00 97.75 536 VAL A N 1
ATOM 4194 C CA . VAL A 1 536 ? -18.291 -22.415 21.133 1.00 97.75 536 VAL A CA 1
ATOM 4195 C C . VAL A 1 536 ? -17.265 -22.941 22.132 1.00 97.75 536 VAL A C 1
ATOM 4197 O O . VAL A 1 536 ? -17.618 -23.680 23.050 1.00 97.75 536 VAL A O 1
ATOM 4200 N N . TYR A 1 537 ? -16.000 -22.569 21.970 1.00 98.25 537 TYR A N 1
ATOM 4201 C CA . TYR A 1 537 ? -14.917 -22.938 22.878 1.00 98.25 537 TYR A CA 1
ATOM 4202 C C . TYR A 1 537 ? -14.385 -21.698 23.588 1.00 98.25 537 TYR A C 1
ATOM 4204 O O . TYR A 1 537 ? -13.963 -20.756 22.923 1.00 98.25 537 TYR A O 1
ATOM 4212 N N . VAL A 1 538 ? -14.367 -21.710 24.922 1.00 98.19 538 VAL A N 1
ATOM 4213 C CA . VAL A 1 538 ? -13.841 -20.616 25.748 1.00 98.19 538 VAL A CA 1
ATOM 4214 C C . VAL A 1 538 ? -12.562 -21.071 26.444 1.00 98.19 538 VAL A C 1
ATOM 4216 O O . VAL A 1 538 ? -12.583 -21.886 27.366 1.00 98.19 538 VAL A O 1
ATOM 4219 N N . PHE A 1 539 ? -11.432 -20.549 25.982 1.00 97.81 539 PHE A N 1
ATOM 4220 C CA . PHE A 1 539 ? -10.125 -20.720 26.609 1.00 97.81 539 PHE A CA 1
ATOM 4221 C C . PHE A 1 539 ? -9.911 -19.640 27.669 1.00 97.81 539 PHE A C 1
ATOM 4223 O O . PHE A 1 539 ? -10.378 -18.518 27.519 1.00 97.81 539 PHE A O 1
ATOM 4230 N N . THR A 1 540 ? -9.151 -19.938 28.717 1.00 97.00 540 THR A N 1
ATOM 4231 C CA . THR A 1 540 ? -8.745 -18.958 29.737 1.00 97.00 540 THR A CA 1
ATOM 4232 C C . THR A 1 540 ? -7.341 -19.283 30.230 1.00 97.00 540 THR A C 1
ATOM 4234 O O . THR A 1 540 ? -6.868 -20.404 30.045 1.00 97.00 540 THR A O 1
ATOM 4237 N N . GLY A 1 541 ? -6.653 -18.321 30.835 1.00 96.25 541 GLY A N 1
ATOM 4238 C CA . GLY A 1 541 ? -5.327 -18.537 31.406 1.00 96.25 541 GLY A CA 1
ATOM 4239 C C . GLY A 1 541 ? -4.795 -17.304 32.121 1.00 96.25 541 GLY A C 1
ATOM 4240 O O . GLY A 1 541 ? -5.023 -16.175 31.682 1.00 96.25 541 GLY A O 1
ATOM 4241 N N . MET A 1 542 ? -4.023 -17.518 33.183 1.00 95.44 542 MET A N 1
ATOM 4242 C CA . MET A 1 542 ? -3.449 -16.442 33.983 1.00 95.44 542 MET A CA 1
ATOM 4243 C C . MET A 1 542 ? -2.014 -16.124 33.554 1.00 95.44 542 MET A C 1
ATOM 4245 O O . MET A 1 542 ? -1.141 -16.995 33.502 1.00 95.44 542 MET A O 1
ATOM 4249 N N . ARG A 1 543 ? -1.729 -14.847 33.284 1.00 91.00 543 ARG A N 1
ATOM 4250 C CA . ARG A 1 543 ? -0.350 -14.342 33.223 1.00 91.00 543 ARG A CA 1
ATOM 4251 C C . ARG A 1 543 ? 0.213 -14.296 34.639 1.00 91.00 543 ARG A C 1
ATOM 4253 O O . ARG A 1 543 ? -0.464 -13.776 35.504 1.00 91.00 543 ARG A O 1
ATOM 4260 N N . ALA A 1 544 ? 1.466 -14.681 34.868 1.00 79.19 544 ALA A N 1
ATOM 4261 C CA . ALA A 1 544 ? 2.091 -14.464 36.178 1.00 79.19 544 ALA A CA 1
ATOM 4262 C C . ALA A 1 544 ? 3.450 -13.777 36.142 1.00 79.19 544 ALA A C 1
ATOM 4264 O O . ALA A 1 544 ? 4.227 -13.886 35.187 1.00 79.19 544 ALA A O 1
ATOM 4265 N N . SER A 1 545 ? 3.719 -13.096 37.253 1.00 81.94 545 SER A N 1
ATOM 4266 C CA . SER A 1 545 ? 5.046 -12.688 37.707 1.00 81.94 545 SER A CA 1
ATOM 4267 C C . SER A 1 545 ? 5.857 -13.874 38.251 1.00 81.94 545 SER A C 1
ATOM 4269 O O . SER A 1 545 ? 5.304 -14.937 38.533 1.00 81.94 545 SER A O 1
ATOM 4271 N N . LYS A 1 546 ? 7.174 -13.678 38.415 1.00 82.69 546 LYS A N 1
ATOM 4272 C CA . LYS A 1 546 ? 8.094 -14.688 38.967 1.00 82.69 546 LYS A CA 1
ATOM 4273 C C . LYS A 1 546 ? 7.588 -15.242 40.303 1.00 82.69 546 LYS A C 1
ATOM 4275 O O . LYS A 1 546 ? 7.476 -16.445 40.455 1.00 82.69 546 LYS A O 1
ATOM 4280 N N . ARG A 1 547 ? 7.127 -14.355 41.187 1.00 85.56 547 ARG A N 1
ATOM 4281 C CA . ARG A 1 547 ? 6.563 -14.688 42.500 1.00 85.56 547 ARG A CA 1
ATOM 4282 C C . ARG A 1 547 ? 5.403 -15.688 42.448 1.00 85.56 547 ARG A C 1
ATOM 4284 O O . ARG A 1 547 ? 5.372 -16.644 43.206 1.00 85.56 547 ARG A O 1
ATOM 4291 N N . TYR A 1 548 ? 4.458 -15.500 41.527 1.00 86.50 548 TYR A N 1
ATOM 4292 C CA . TYR A 1 548 ? 3.319 -16.418 41.389 1.00 86.50 548 TYR A CA 1
ATOM 4293 C C . TYR A 1 548 ? 3.724 -17.782 40.819 1.00 86.50 548 TYR A C 1
ATOM 4295 O O . TYR A 1 548 ? 3.059 -18.779 41.087 1.00 86.50 548 TYR A O 1
ATOM 4303 N N . ARG A 1 549 ? 4.795 -17.828 40.022 1.00 83.88 549 ARG A N 1
ATOM 4304 C CA . ARG A 1 549 ? 5.290 -19.065 39.419 1.00 83.88 549 ARG A CA 1
ATOM 4305 C C . ARG A 1 549 ? 6.175 -19.854 40.377 1.00 83.88 549 ARG A C 1
ATOM 4307 O O . ARG A 1 549 ? 5.916 -21.031 40.583 1.00 83.88 549 ARG A O 1
ATOM 4314 N N . ASP A 1 550 ? 7.182 -19.191 40.930 1.00 83.88 550 ASP A N 1
ATOM 4315 C CA . ASP A 1 550 ? 8.303 -19.838 41.606 1.00 83.88 550 ASP A CA 1
ATOM 4316 C C . ASP A 1 550 ? 8.061 -19.914 43.121 1.00 83.88 550 ASP A C 1
ATOM 4318 O O . ASP A 1 550 ? 8.283 -20.961 43.717 1.00 83.88 550 ASP A O 1
ATOM 4322 N N . ASP A 1 551 ? 7.538 -18.842 43.731 1.00 84.62 551 ASP A N 1
ATOM 4323 C CA . ASP A 1 551 ? 7.379 -18.775 45.193 1.00 84.62 551 ASP A CA 1
ATOM 4324 C C . ASP A 1 551 ? 6.044 -19.387 45.640 1.00 84.62 551 ASP A C 1
ATOM 4326 O O . ASP A 1 551 ? 5.968 -20.068 46.658 1.00 84.62 551 ASP A O 1
ATOM 4330 N N . TYR A 1 552 ? 4.967 -19.128 44.891 1.00 86.81 552 TYR A N 1
ATOM 4331 C CA . TYR A 1 552 ? 3.622 -19.562 45.278 1.00 86.81 552 TYR A CA 1
ATOM 4332 C C . TYR A 1 552 ? 3.149 -20.861 44.616 1.00 86.81 552 TYR A C 1
ATOM 4334 O O . TYR A 1 552 ? 2.136 -21.408 45.046 1.00 86.81 552 TYR A O 1
ATOM 4342 N N . GLY A 1 553 ? 3.806 -21.321 43.546 1.00 88.44 553 GLY A N 1
ATOM 4343 C CA . GLY A 1 553 ? 3.410 -22.541 42.833 1.00 88.44 553 GLY A CA 1
ATOM 4344 C C . GLY A 1 553 ? 1.967 -22.527 42.308 1.00 88.44 553 GLY A C 1
ATOM 4345 O O . GLY A 1 553 ? 1.264 -23.524 42.421 1.00 88.44 553 GLY A O 1
ATOM 4346 N N . PHE A 1 554 ? 1.487 -21.402 41.757 1.00 92.69 554 PHE A N 1
ATOM 4347 C CA . PHE A 1 554 ? 0.070 -21.258 41.367 1.00 92.69 554 PHE A CA 1
ATOM 4348 C C . PHE A 1 554 ? -0.372 -22.173 40.219 1.00 92.69 554 PHE A C 1
ATOM 4350 O O . PHE A 1 554 ? -1.568 -22.405 40.056 1.00 92.69 554 PHE A O 1
ATOM 4357 N N . PHE A 1 555 ? 0.553 -22.611 39.368 1.00 94.75 555 PHE A N 1
ATOM 4358 C CA . PHE A 1 555 ? 0.220 -23.204 38.076 1.00 94.75 555 PHE A CA 1
ATOM 4359 C C . PHE A 1 555 ? 0.149 -24.717 38.123 1.00 94.75 555 PHE A C 1
ATOM 4361 O O . PHE A 1 555 ? 0.998 -25.369 38.727 1.00 94.75 555 PHE A O 1
ATOM 4368 N N . ALA A 1 556 ? -0.836 -25.259 37.409 1.00 95.38 556 ALA A N 1
ATOM 4369 C CA . ALA A 1 556 ? -0.963 -26.694 37.260 1.00 95.38 556 ALA A CA 1
ATOM 4370 C C . ALA A 1 556 ? 0.229 -27.263 36.474 1.00 95.38 556 ALA A C 1
ATOM 4372 O O . ALA A 1 556 ? 0.591 -26.753 35.408 1.00 95.38 556 ALA A O 1
ATOM 4373 N N . GLY A 1 557 ? 0.840 -28.315 37.011 1.00 91.62 557 GLY A N 1
ATOM 4374 C CA . GLY A 1 557 ? 1.917 -29.071 36.375 1.00 91.62 557 GLY A CA 1
ATOM 4375 C C . GLY A 1 557 ? 1.402 -30.376 35.776 1.00 91.62 557 GLY A C 1
ATOM 4376 O O . GLY A 1 557 ? 0.196 -30.599 35.677 1.00 91.62 557 GLY A O 1
ATOM 4377 N N . SER A 1 558 ? 2.313 -31.274 35.392 1.00 89.56 558 SER A N 1
ATOM 4378 C CA . SER A 1 558 ? 1.926 -32.586 34.852 1.00 89.56 558 SER A CA 1
ATOM 4379 C C . SER A 1 558 ? 1.066 -33.393 35.824 1.00 89.56 558 SER A C 1
ATOM 4381 O O . SER A 1 558 ? 0.095 -33.987 35.385 1.00 89.56 558 SER A O 1
ATOM 4383 N N . ASN A 1 559 ? 1.398 -33.345 37.120 1.00 91.38 559 ASN A N 1
ATOM 4384 C CA . ASN A 1 559 ? 0.732 -34.093 38.194 1.00 91.38 559 ASN A CA 1
ATOM 4385 C C . ASN A 1 559 ? 0.439 -33.213 39.427 1.00 91.38 559 ASN A C 1
ATOM 4387 O O . ASN A 1 559 ? 0.327 -33.724 40.539 1.00 91.38 559 ASN A O 1
ATOM 4391 N N . THR A 1 560 ? 0.417 -31.885 39.271 1.00 94.56 560 THR A N 1
ATOM 4392 C CA . THR A 1 560 ? 0.208 -30.952 40.389 1.00 94.56 560 THR A CA 1
ATOM 4393 C C . THR A 1 560 ? -0.968 -30.020 40.103 1.00 94.56 560 THR A C 1
ATOM 4395 O O . THR A 1 560 ? -0.993 -29.423 39.020 1.00 94.56 560 THR A O 1
ATOM 4398 N N . PRO A 1 561 ? -1.903 -29.838 41.058 1.00 97.00 561 PRO A N 1
ATOM 4399 C CA . PRO A 1 561 ? -3.044 -28.951 40.869 1.00 97.00 561 PRO A CA 1
ATOM 4400 C C . PRO A 1 561 ? -2.642 -27.487 40.767 1.00 97.00 561 PRO A C 1
ATOM 4402 O O . PRO A 1 561 ? -1.667 -27.048 41.376 1.00 97.00 561 PRO A O 1
ATOM 4405 N N . GLY A 1 562 ? -3.445 -26.708 40.053 1.00 97.06 562 GLY A N 1
ATOM 4406 C CA . GLY A 1 562 ? -3.252 -25.269 39.958 1.00 97.06 562 GLY A CA 1
ATOM 4407 C C . GLY A 1 562 ? -4.135 -24.617 38.905 1.00 97.06 562 GLY A C 1
ATOM 4408 O O . GLY A 1 562 ? -5.022 -25.239 38.316 1.00 97.06 562 GLY A O 1
ATOM 4409 N N . VAL A 1 563 ? -3.873 -23.338 38.654 1.00 96.94 563 VAL A N 1
ATOM 4410 C CA . VAL A 1 563 ? -4.532 -22.581 37.588 1.00 96.94 563 VAL A CA 1
ATOM 4411 C C . VAL A 1 563 ? -3.832 -22.785 36.250 1.00 96.94 563 VAL A C 1
ATOM 4413 O O . VAL A 1 563 ? -2.643 -23.106 36.179 1.00 96.94 563 VAL A O 1
ATOM 4416 N N . ASN A 1 564 ? -4.559 -22.548 35.163 1.00 96.44 564 ASN A N 1
ATOM 4417 C CA . ASN A 1 564 ? -4.001 -22.612 33.827 1.00 96.44 564 ASN A CA 1
ATOM 4418 C C . ASN A 1 564 ? -3.034 -21.452 33.583 1.00 96.44 564 ASN A C 1
ATOM 4420 O O . ASN A 1 564 ? -3.389 -20.275 33.714 1.00 96.44 564 ASN A O 1
ATOM 4424 N N . TRP A 1 565 ? -1.816 -21.780 33.167 1.00 92.94 565 TRP A N 1
ATOM 4425 C CA . TRP A 1 565 ? -0.834 -20.788 32.751 1.00 92.94 565 TRP A CA 1
ATOM 4426 C C . TRP A 1 565 ? -1.229 -20.182 31.402 1.00 92.94 565 TRP A C 1
ATOM 4428 O O . TRP A 1 565 ? -1.543 -20.901 30.453 1.00 92.94 565 TRP A O 1
ATOM 4438 N N . LEU A 1 566 ? -1.140 -18.852 31.265 1.00 90.12 566 LEU A N 1
ATOM 4439 C CA . LEU A 1 566 ? -1.316 -18.172 29.976 1.00 90.12 566 LEU A CA 1
ATOM 4440 C C . LEU A 1 566 ? -0.088 -18.368 29.067 1.00 90.12 566 LEU A C 1
ATOM 4442 O O . LEU A 1 566 ? 0.672 -17.440 28.751 1.00 90.12 566 LEU A O 1
ATOM 4446 N N . GLY A 1 567 ? 0.100 -19.609 28.635 1.00 87.12 567 GLY A N 1
ATOM 4447 C CA . GLY A 1 567 ? 1.081 -20.023 27.651 1.00 87.12 567 GLY A CA 1
ATOM 4448 C C . GLY A 1 567 ? 0.584 -19.690 26.257 1.00 87.12 567 GLY A C 1
ATOM 4449 O O . GLY A 1 567 ? -0.027 -20.523 25.601 1.00 87.12 567 GLY A O 1
ATOM 4450 N N . VAL A 1 568 ? 0.827 -18.460 25.797 1.00 87.50 568 VAL A N 1
ATOM 4451 C CA . VAL A 1 568 ? 0.306 -17.973 24.504 1.00 87.50 568 VAL A CA 1
ATOM 4452 C C . VAL A 1 568 ? 0.666 -18.919 23.360 1.00 87.50 568 VAL A C 1
ATOM 4454 O O . VAL A 1 568 ? -0.202 -19.264 22.568 1.00 87.50 568 VAL A O 1
ATOM 4457 N N . LYS A 1 569 ? 1.900 -19.441 23.328 1.00 86.62 569 LYS A N 1
ATOM 4458 C CA . LYS A 1 569 ? 2.300 -20.453 22.342 1.00 86.62 569 LYS A CA 1
ATOM 4459 C C . LYS A 1 569 ? 1.430 -21.711 22.445 1.00 86.62 569 LYS A C 1
ATOM 4461 O O . LYS A 1 569 ? 0.924 -22.175 21.433 1.00 86.62 569 LYS A O 1
ATOM 4466 N N . GLN A 1 570 ? 1.225 -22.257 23.639 1.00 86.31 570 GLN A N 1
ATOM 4467 C CA . GLN A 1 570 ? 0.423 -23.464 23.864 1.00 86.31 570 GLN A CA 1
ATOM 4468 C C . GLN A 1 570 ? -1.047 -23.268 23.461 1.00 86.31 570 GLN A C 1
ATOM 4470 O O . GLN A 1 570 ? -1.637 -24.133 22.808 1.00 86.31 570 GLN A O 1
ATOM 4475 N N . ILE A 1 571 ? -1.623 -22.110 23.793 1.00 91.19 571 ILE A N 1
ATOM 4476 C CA . ILE A 1 571 ? -2.994 -21.760 23.410 1.00 91.19 571 ILE A CA 1
ATOM 4477 C C . ILE A 1 571 ? -3.090 -21.610 21.887 1.00 91.19 571 ILE A C 1
ATOM 4479 O O . ILE A 1 571 ? -3.982 -22.203 21.294 1.00 91.19 571 ILE A O 1
ATOM 4483 N N . ILE A 1 572 ? -2.136 -20.942 21.228 1.00 91.56 572 ILE A N 1
ATOM 4484 C CA . ILE A 1 572 ? -2.074 -20.839 19.757 1.00 91.56 572 ILE A CA 1
ATOM 4485 C C . ILE A 1 572 ? -2.061 -22.221 19.095 1.00 91.56 572 ILE A C 1
ATOM 4487 O O . ILE A 1 572 ? -2.839 -22.469 18.175 1.00 91.56 572 ILE A O 1
ATOM 4491 N N . HIS A 1 573 ? -1.224 -23.148 19.571 1.00 87.56 573 HIS A N 1
ATOM 4492 C CA . HIS A 1 573 ? -1.198 -24.515 19.037 1.00 87.56 573 HIS A CA 1
ATOM 4493 C C . HIS A 1 573 ? -2.546 -25.221 19.229 1.00 87.56 573 HIS A C 1
ATOM 4495 O O . HIS A 1 573 ? -3.012 -25.930 18.333 1.00 87.56 573 HIS A O 1
ATOM 4501 N N . SER A 1 574 ? -3.196 -24.997 20.373 1.00 89.50 574 SER A N 1
ATOM 4502 C CA . SER A 1 574 ? -4.513 -25.559 20.675 1.00 89.50 574 SER A CA 1
ATOM 4503 C C . SER A 1 574 ? -5.602 -24.988 19.770 1.00 89.50 574 SER A C 1
ATOM 4505 O O . SER A 1 574 ? -6.375 -25.768 19.220 1.00 89.50 574 SER A O 1
ATOM 4507 N N . ILE A 1 575 ? -5.613 -23.671 19.539 1.00 92.50 575 ILE A N 1
ATOM 4508 C CA . ILE A 1 575 ? -6.528 -22.992 18.612 1.00 92.50 575 ILE A CA 1
ATOM 4509 C C . ILE A 1 575 ? -6.320 -23.523 17.192 1.00 92.50 575 ILE A C 1
ATOM 4511 O O . ILE A 1 575 ? -7.276 -23.985 16.580 1.00 92.50 575 ILE A O 1
ATOM 4515 N N . LYS A 1 576 ? -5.081 -23.561 16.684 1.00 86.94 576 LYS A N 1
ATOM 4516 C CA . LYS A 1 576 ? -4.782 -24.067 15.329 1.00 86.94 576 LYS A CA 1
ATOM 4517 C C . LYS A 1 576 ? -5.188 -25.531 15.151 1.00 86.94 576 LYS A C 1
ATOM 4519 O O . LYS A 1 576 ? -5.702 -25.928 14.106 1.00 86.94 576 LYS A O 1
ATOM 4524 N N . ARG A 1 577 ? -4.963 -26.374 16.164 1.00 87.00 577 ARG A N 1
ATOM 4525 C CA . ARG A 1 577 ? -5.420 -27.773 16.155 1.00 87.00 577 ARG A CA 1
ATOM 4526 C C . ARG A 1 577 ? -6.945 -27.863 16.171 1.00 87.00 577 ARG A C 1
ATOM 4528 O O . ARG A 1 577 ? -7.503 -28.661 15.423 1.00 87.00 577 ARG A O 1
ATOM 4535 N N . LEU A 1 578 ? -7.604 -27.051 16.992 1.00 89.94 578 LEU A N 1
ATOM 4536 C CA . LEU A 1 578 ? -9.055 -27.026 17.106 1.00 89.94 578 LEU A CA 1
ATOM 4537 C C . LEU A 1 578 ? -9.709 -26.529 15.816 1.00 89.94 578 LEU A C 1
ATOM 4539 O O . LEU A 1 578 ? -10.599 -27.199 15.316 1.00 89.94 578 LEU A O 1
ATOM 4543 N N . ARG A 1 579 ? -9.210 -25.443 15.222 1.00 87.38 579 ARG A N 1
ATOM 4544 C CA . ARG A 1 579 ? -9.691 -24.894 13.948 1.00 87.38 579 ARG A CA 1
ATOM 4545 C C . ARG A 1 579 ? -9.572 -25.901 12.799 1.00 87.38 579 ARG A C 1
ATOM 4547 O O . ARG A 1 579 ? -10.457 -25.954 11.960 1.00 87.38 579 ARG A O 1
ATOM 4554 N N . ARG A 1 580 ? -8.535 -26.753 12.779 1.00 82.44 580 ARG A N 1
ATOM 4555 C CA . ARG A 1 580 ? -8.437 -27.870 11.812 1.00 82.44 580 ARG A CA 1
ATOM 4556 C C . ARG A 1 580 ? -9.497 -28.952 12.036 1.00 82.44 580 ARG A C 1
ATOM 4558 O O . ARG A 1 580 ? -9.997 -29.516 11.071 1.00 82.44 580 ARG A O 1
ATOM 4565 N N . LYS A 1 581 ? -9.806 -29.267 13.296 1.00 87.69 581 LYS A N 1
ATOM 4566 C CA . LYS A 1 581 ? -10.768 -30.320 13.663 1.00 87.69 581 LYS A CA 1
ATOM 4567 C C . LYS A 1 581 ? -12.222 -29.852 13.561 1.00 87.69 581 LYS A C 1
ATOM 4569 O O . LYS A 1 581 ? -13.095 -30.648 13.240 1.00 87.69 581 LYS A O 1
ATOM 4574 N N . ASP A 1 582 ? -12.472 -28.585 13.860 1.00 88.88 582 ASP A N 1
ATOM 4575 C CA . ASP A 1 582 ? -13.791 -27.965 13.925 1.00 88.88 582 ASP A CA 1
ATOM 4576 C C . ASP A 1 582 ? -13.747 -26.564 13.279 1.00 88.88 582 ASP A C 1
ATOM 4578 O O . ASP A 1 582 ? -13.721 -25.541 13.977 1.00 88.88 582 ASP A O 1
ATOM 4582 N N . PRO A 1 583 ? -13.689 -26.498 11.932 1.00 84.06 583 PRO A N 1
ATOM 4583 C CA . PRO A 1 583 ? -13.452 -25.253 11.200 1.00 84.06 583 PRO A CA 1
ATOM 4584 C C . PRO A 1 583 ? -14.501 -24.171 11.447 1.00 84.06 583 PRO A C 1
ATOM 4586 O O . PRO A 1 583 ? -14.169 -22.988 11.408 1.00 84.06 583 PRO A O 1
ATOM 4589 N N . LYS A 1 584 ? -15.745 -24.569 11.741 1.00 85.25 584 LYS A N 1
ATOM 4590 C CA . LYS A 1 584 ? -16.891 -23.665 11.932 1.00 85.25 584 LYS A CA 1
ATOM 4591 C C . LYS A 1 584 ? -17.103 -23.227 13.384 1.00 85.25 584 LYS A C 1
ATOM 4593 O O . LYS A 1 584 ? -18.029 -22.469 13.649 1.00 85.25 584 LYS A O 1
ATOM 4598 N N . SER A 1 585 ? -16.284 -23.702 14.323 1.00 92.31 585 SER A N 1
ATOM 4599 C CA . SER A 1 585 ? -16.425 -23.355 15.739 1.00 92.31 585 SER A CA 1
ATOM 4600 C C . SER A 1 585 ? -16.193 -21.871 16.024 1.00 92.31 585 SER A C 1
ATOM 4602 O O . SER A 1 585 ? -15.402 -21.202 15.358 1.00 92.31 585 SER A O 1
ATOM 4604 N N . LEU A 1 586 ? -16.846 -21.360 17.063 1.00 95.06 586 LEU A N 1
ATOM 4605 C CA . LEU A 1 586 ? -16.554 -20.050 17.629 1.00 95.06 586 LEU A CA 1
ATOM 4606 C C . LEU A 1 586 ? -15.523 -20.224 18.744 1.00 95.06 586 LEU A C 1
ATOM 4608 O O . LEU A 1 586 ? -15.733 -20.994 19.677 1.00 95.06 586 LEU A O 1
ATOM 4612 N N . ILE A 1 587 ? -14.395 -19.529 18.654 1.00 97.56 587 ILE A N 1
ATOM 4613 C CA . ILE A 1 587 ? -13.299 -19.638 19.620 1.00 97.56 587 ILE A CA 1
ATOM 4614 C C . ILE A 1 587 ? -13.154 -18.306 20.355 1.00 97.56 587 ILE A C 1
ATOM 4616 O O . ILE A 1 587 ? -12.891 -17.273 19.741 1.00 97.56 587 ILE A O 1
ATOM 4620 N N . ILE A 1 588 ? -13.307 -18.347 21.674 1.00 98.19 588 ILE A N 1
ATOM 4621 C CA . ILE A 1 588 ? -13.208 -17.212 22.591 1.00 98.19 588 ILE A CA 1
ATOM 4622 C C . ILE A 1 588 ? -12.023 -17.465 23.522 1.00 98.19 588 ILE A C 1
ATOM 4624 O O . ILE A 1 588 ? -11.847 -18.579 24.016 1.00 98.19 588 ILE A O 1
ATOM 4628 N N . VAL A 1 589 ? -11.201 -16.451 23.778 1.00 98.25 589 VAL A N 1
ATOM 4629 C CA . VAL A 1 589 ? -10.114 -16.536 24.761 1.00 98.25 589 VAL A CA 1
ATOM 4630 C C . VAL A 1 589 ? -10.288 -15.446 25.811 1.00 98.25 589 VAL A C 1
ATOM 4632 O O . VAL A 1 589 ? -10.425 -14.277 25.471 1.00 98.25 589 VAL A O 1
ATOM 4635 N N . CYS A 1 590 ? -10.222 -15.806 27.089 1.00 97.75 590 CYS A N 1
ATOM 4636 C CA . CYS A 1 590 ? -10.354 -14.895 28.222 1.00 97.75 590 CYS A CA 1
ATOM 4637 C C . CYS A 1 590 ? -9.056 -14.857 29.051 1.00 97.75 590 CYS A C 1
ATOM 4639 O O . CYS A 1 590 ? -8.957 -15.541 30.067 1.00 97.75 590 CYS A O 1
ATOM 4641 N N . PRO A 1 591 ? -8.005 -14.132 28.622 1.00 97.12 591 PRO A N 1
ATOM 4642 C CA . PRO A 1 591 ? -6.778 -14.007 29.406 1.00 97.12 591 PRO A CA 1
ATOM 4643 C C . PRO A 1 591 ? -6.995 -13.228 30.707 1.00 97.12 591 PRO A C 1
ATOM 4645 O O . PRO A 1 591 ? -7.700 -12.225 30.706 1.00 97.12 591 PRO A O 1
ATOM 4648 N N . HIS A 1 592 ? -6.299 -13.603 31.779 1.00 96.62 592 HIS A N 1
ATOM 4649 C CA . HIS A 1 592 ? -6.294 -12.848 33.032 1.00 96.62 592 HIS A CA 1
ATOM 4650 C C . HIS A 1 592 ? -4.923 -12.214 33.314 1.00 96.62 592 HIS A C 1
ATOM 4652 O O . HIS A 1 592 ? -3.873 -12.875 33.303 1.00 96.62 592 HIS A O 1
ATOM 4658 N N . TRP A 1 593 ? -4.919 -10.907 33.565 1.00 94.50 593 TRP A N 1
ATOM 4659 C CA . TRP A 1 593 ? -3.730 -10.067 33.622 1.00 94.50 593 TRP A CA 1
ATOM 4660 C C . TRP A 1 593 ? -3.253 -9.752 35.043 1.00 94.50 593 TRP A C 1
ATOM 4662 O O . TRP A 1 593 ? -3.317 -8.613 35.487 1.00 94.50 593 TRP A O 1
ATOM 4672 N N . GLN A 1 594 ? -2.625 -10.716 35.715 1.00 90.31 594 GLN A N 1
ATOM 4673 C CA . GLN A 1 594 ? -2.035 -10.472 37.037 1.00 90.31 594 GLN A CA 1
ATOM 4674 C C . GLN A 1 594 ? -0.978 -9.350 37.000 1.00 90.31 594 GLN A C 1
ATOM 4676 O O . GLN A 1 594 ? -0.059 -9.373 36.164 1.00 90.31 594 GLN A O 1
ATOM 4681 N N . GLY A 1 595 ? -1.045 -8.412 37.951 1.00 84.50 595 GLY A N 1
ATOM 4682 C CA . GLY A 1 595 ? 0.028 -7.454 38.255 1.00 84.50 595 GLY A CA 1
ATOM 4683 C C . GLY A 1 595 ? 0.033 -6.186 37.398 1.00 84.50 595 GLY A C 1
ATOM 4684 O O . GLY A 1 595 ? 1.094 -5.589 37.183 1.00 84.50 595 GLY A O 1
ATOM 4685 N N . VAL A 1 596 ? -1.124 -5.809 36.864 1.00 86.88 596 VAL A N 1
ATOM 4686 C CA . VAL A 1 596 ? -1.365 -4.559 36.114 1.00 86.88 596 VAL A CA 1
ATOM 4687 C C . VAL A 1 596 ? -2.650 -3.866 36.584 1.00 86.88 596 VAL A C 1
ATOM 4689 O O . VAL A 1 596 ? -3.283 -3.125 35.840 1.00 86.88 596 VAL A O 1
ATOM 4692 N N . ASP A 1 597 ? -3.013 -4.110 37.836 1.00 89.62 597 ASP A N 1
ATOM 4693 C CA . ASP A 1 597 ? -4.213 -3.635 38.506 1.00 89.62 597 ASP A CA 1
ATOM 4694 C C . ASP A 1 597 ? -4.348 -2.109 38.363 1.00 89.62 597 ASP A C 1
ATOM 4696 O O . ASP A 1 597 ? -3.416 -1.362 38.683 1.00 89.62 597 ASP A O 1
ATOM 4700 N N . TYR A 1 598 ? -5.510 -1.653 37.891 1.00 91.00 598 TYR A N 1
ATOM 4701 C CA . TYR A 1 598 ? -5.869 -0.247 37.672 1.00 91.00 598 TYR A CA 1
ATOM 4702 C C . TYR A 1 598 ? -4.877 0.516 36.782 1.00 91.00 598 TYR A C 1
ATOM 4704 O O . TYR A 1 598 ? -4.662 1.717 36.948 1.00 91.00 598 TYR A O 1
ATOM 4712 N N . ARG A 1 599 ? -4.230 -0.188 35.847 1.00 89.94 599 ARG A N 1
ATOM 4713 C CA . ARG A 1 599 ? -3.287 0.391 34.887 1.00 89.94 599 ARG A CA 1
ATOM 4714 C C . ARG A 1 599 ? -3.629 -0.036 33.460 1.00 89.94 599 ARG A C 1
ATOM 4716 O O . ARG A 1 599 ? -4.142 -1.136 33.249 1.00 89.94 599 ARG A O 1
ATOM 4723 N N . PRO A 1 600 ? -3.286 0.788 32.453 1.00 85.69 600 PRO A N 1
ATOM 4724 C CA . PRO A 1 600 ? -3.430 0.405 31.056 1.00 85.69 600 PRO A CA 1
ATOM 4725 C C . PRO A 1 600 ? -2.668 -0.882 30.721 1.00 85.69 600 PRO A C 1
ATOM 4727 O O . PRO A 1 600 ? -1.560 -1.125 31.215 1.00 85.69 600 PRO A O 1
ATOM 4730 N N . VAL A 1 601 ? -3.235 -1.687 29.820 1.00 88.06 601 VAL A N 1
ATOM 4731 C CA . VAL A 1 601 ? -2.556 -2.876 29.294 1.00 88.06 601 VAL A CA 1
ATOM 4732 C C . VAL A 1 601 ? -1.262 -2.491 28.573 1.00 88.06 601 VAL A C 1
ATOM 4734 O O . VAL A 1 601 ? -1.201 -1.517 27.820 1.00 88.06 601 VAL A O 1
ATOM 4737 N N . LYS A 1 602 ? -0.203 -3.276 28.783 1.00 88.50 602 LYS A N 1
ATOM 4738 C CA . LYS A 1 602 ? 1.114 -3.024 28.177 1.00 88.50 602 LYS A CA 1
ATOM 4739 C C . LYS A 1 602 ? 1.144 -3.478 26.707 1.00 88.50 602 LYS A C 1
ATOM 4741 O O . LYS A 1 602 ? 0.476 -4.463 26.385 1.00 88.50 602 LYS A O 1
ATOM 4746 N N . PRO A 1 603 ? 1.995 -2.896 25.837 1.00 85.88 603 PRO A N 1
ATOM 4747 C CA . PRO A 1 603 ? 2.125 -3.311 24.431 1.00 85.88 603 PRO A CA 1
ATOM 4748 C C . PRO A 1 603 ? 2.343 -4.821 24.240 1.00 85.88 603 PRO A C 1
ATOM 4750 O O . PRO A 1 603 ? 1.705 -5.451 23.406 1.00 85.88 603 PRO A O 1
ATOM 4753 N N . LYS A 1 604 ? 3.151 -5.450 25.106 1.00 85.94 604 LYS A N 1
ATOM 4754 C CA . LYS A 1 604 ? 3.380 -6.906 25.085 1.00 85.94 604 LYS A CA 1
ATOM 4755 C C . LYS A 1 604 ? 2.116 -7.731 25.352 1.00 85.94 604 LYS A C 1
ATOM 4757 O O . LYS A 1 604 ? 2.028 -8.863 24.897 1.00 85.94 604 LYS A O 1
ATOM 4762 N N . MET A 1 605 ? 1.169 -7.217 26.134 1.00 90.12 605 MET A N 1
ATOM 4763 C CA . MET A 1 605 ? -0.117 -7.886 26.363 1.00 90.12 605 MET A CA 1
ATOM 4764 C C . MET A 1 605 ? -1.022 -7.722 25.147 1.00 90.12 605 MET A C 1
ATOM 4766 O O . MET A 1 605 ? -1.681 -8.685 24.772 1.00 90.12 605 MET A O 1
ATOM 4770 N N . LYS A 1 606 ? -0.966 -6.555 24.488 1.00 91.31 606 LYS A N 1
ATOM 4771 C CA . LYS A 1 606 ? -1.679 -6.327 23.231 1.00 91.31 606 LYS A CA 1
ATOM 4772 C C . LYS A 1 606 ? -1.245 -7.304 22.140 1.00 91.31 606 LYS A C 1
ATOM 4774 O O . LYS A 1 606 ? -2.066 -8.095 21.687 1.00 91.31 606 LYS A O 1
ATOM 4779 N N . LYS A 1 607 ? 0.069 -7.380 21.878 1.00 89.62 607 LYS A N 1
ATOM 4780 C CA . LYS A 1 607 ? 0.665 -8.331 20.918 1.00 89.62 607 LYS A CA 1
ATOM 4781 C C . LYS A 1 607 ? 0.250 -9.780 21.197 1.00 89.62 607 LYS A C 1
ATOM 4783 O O . LYS A 1 607 ? -0.022 -10.538 20.279 1.00 89.62 607 LYS A O 1
ATOM 4788 N N . LYS A 1 608 ? 0.123 -10.173 22.470 1.00 92.44 608 LYS A N 1
ATOM 4789 C CA . LYS A 1 608 ? -0.348 -11.520 22.834 1.00 92.44 608 LYS A CA 1
ATOM 4790 C C . LYS A 1 608 ? -1.806 -11.786 22.449 1.00 92.44 608 LYS A C 1
ATOM 4792 O O . LYS A 1 608 ? -2.097 -12.905 22.050 1.00 92.44 608 LYS A O 1
ATOM 4797 N N . CYS A 1 609 ? -2.717 -10.820 22.587 1.00 94.62 609 CYS A N 1
ATOM 4798 C CA . CYS A 1 609 ? -4.105 -10.998 22.140 1.00 94.62 609 CYS A CA 1
ATOM 4799 C C . CYS A 1 609 ? -4.208 -11.052 20.616 1.00 94.62 609 CYS A C 1
ATOM 4801 O O . CYS A 1 609 ? -4.943 -11.880 20.091 1.00 94.62 609 CYS A O 1
ATOM 4803 N N . GLN A 1 610 ? -3.443 -10.205 19.930 1.00 92.44 610 GLN A N 1
ATOM 4804 C CA . GLN A 1 610 ? -3.366 -10.149 18.468 1.00 92.44 610 GLN A CA 1
ATOM 4805 C C . GLN A 1 610 ? -2.935 -11.509 17.898 1.00 92.44 610 GLN A C 1
ATOM 4807 O O . GLN A 1 610 ? -3.654 -12.106 17.099 1.00 92.44 610 GLN A O 1
ATOM 4812 N N . GLN A 1 611 ? -1.884 -12.102 18.475 1.00 92.12 611 GLN A N 1
ATOM 4813 C CA . GLN A 1 611 ? -1.425 -13.457 18.145 1.00 92.12 611 GLN A CA 1
ATOM 4814 C C . GLN A 1 611 ? -2.475 -14.560 18.383 1.00 92.12 611 GLN A C 1
ATOM 4816 O O . GLN A 1 611 ? -2.461 -15.587 17.703 1.00 92.12 611 GLN A O 1
ATOM 4821 N N . LEU A 1 612 ? -3.374 -14.400 19.363 1.00 94.19 612 LEU A N 1
ATOM 4822 C CA . LEU A 1 612 ? -4.459 -15.362 19.600 1.00 94.19 612 LEU A CA 1
ATOM 4823 C C . LEU A 1 612 ? -5.521 -15.284 18.497 1.00 94.19 612 LEU A C 1
ATOM 4825 O O . LEU A 1 612 ? -6.020 -16.324 18.064 1.00 94.19 612 LEU A O 1
ATOM 4829 N N . VAL A 1 613 ? -5.838 -14.075 18.026 1.00 92.75 613 VAL A N 1
ATOM 4830 C CA . VAL A 1 613 ? -6.765 -13.861 16.907 1.00 92.75 613 VAL A CA 1
ATOM 4831 C C . VAL A 1 613 ? -6.164 -14.356 15.592 1.00 92.75 613 VAL A C 1
ATOM 4833 O O . VAL A 1 613 ? -6.811 -15.139 14.903 1.00 92.75 613 VAL A O 1
ATOM 4836 N N . GLU A 1 614 ? -4.903 -14.029 15.300 1.00 86.88 614 GLU A N 1
ATOM 4837 C CA . GLU A 1 614 ? -4.157 -14.542 14.133 1.00 86.88 614 GLU A CA 1
ATOM 4838 C C . GLU A 1 614 ? -4.081 -16.075 14.096 1.00 86.88 614 GLU A C 1
ATOM 4840 O O . GLU A 1 614 ? -4.059 -16.694 13.035 1.00 86.88 614 GLU A O 1
ATOM 4845 N N . ALA A 1 615 ? -4.064 -16.728 15.262 1.00 85.06 615 ALA A N 1
ATOM 4846 C CA . ALA A 1 615 ? -4.103 -18.184 15.350 1.00 85.06 615 ALA A CA 1
ATOM 4847 C C . ALA A 1 615 ? -5.482 -18.790 15.038 1.00 85.06 615 ALA A C 1
ATOM 4849 O O . ALA A 1 615 ? -5.580 -20.011 14.890 1.00 85.06 615 ALA A O 1
ATOM 4850 N N . GLY A 1 616 ? -6.526 -17.962 14.956 1.00 88.00 616 GLY A N 1
ATOM 4851 C CA . GLY A 1 616 ? -7.894 -18.346 14.630 1.00 88.00 616 GLY A CA 1
ATOM 4852 C C . GLY A 1 616 ? -8.908 -18.161 15.762 1.00 88.00 616 GLY A C 1
ATOM 4853 O O . GLY A 1 616 ? -9.972 -18.773 15.680 1.00 88.00 616 GLY A O 1
ATOM 4854 N N . ALA A 1 617 ? -8.624 -17.393 16.822 1.00 94.81 617 ALA A N 1
ATOM 4855 C CA . ALA A 1 617 ? -9.661 -16.998 17.783 1.00 94.81 617 ALA A CA 1
ATOM 4856 C C . ALA A 1 617 ? -10.610 -15.957 17.167 1.00 94.81 617 ALA A C 1
ATOM 4858 O O . ALA A 1 617 ? -10.168 -15.016 16.515 1.00 94.81 617 ALA A O 1
ATOM 4859 N N . ASN A 1 618 ? -11.914 -16.098 17.406 1.00 94.25 618 ASN A N 1
ATOM 4860 C CA . ASN A 1 618 ? -12.915 -15.123 16.973 1.00 94.25 618 ASN A CA 1
ATOM 4861 C C . ASN A 1 618 ? -12.966 -13.920 17.924 1.00 94.25 618 ASN A C 1
ATOM 4863 O O . ASN A 1 618 ? -13.098 -12.781 17.481 1.00 94.25 618 ASN A O 1
ATOM 4867 N N . PHE A 1 619 ? -12.845 -14.174 19.232 1.00 96.81 619 PHE A N 1
ATOM 4868 C CA . PHE A 1 619 ? -12.993 -13.146 20.260 1.00 96.81 619 PHE A CA 1
ATOM 4869 C C . PHE A 1 619 ? -11.957 -13.290 21.373 1.00 96.81 619 PHE A C 1
ATOM 4871 O O . PHE A 1 619 ? -11.631 -14.403 21.791 1.00 96.81 619 PHE A O 1
ATOM 4878 N N . VAL A 1 620 ? -11.479 -12.162 21.896 1.00 97.81 620 VAL A N 1
ATOM 4879 C CA . VAL A 1 620 ? -10.649 -12.116 23.105 1.00 97.81 620 VAL A CA 1
ATOM 4880 C C . VAL A 1 620 ? -11.285 -11.173 24.124 1.00 97.81 620 VAL A C 1
ATOM 4882 O O . VAL A 1 620 ? -11.440 -9.993 23.830 1.00 97.81 620 VAL A O 1
ATOM 4885 N N . PHE A 1 621 ? -11.626 -11.664 25.318 1.00 97.44 621 PHE A N 1
ATOM 4886 C CA . PHE A 1 621 ? -12.218 -10.874 26.410 1.00 97.44 621 PHE A CA 1
ATOM 4887 C C . PHE A 1 621 ? -11.369 -11.010 27.672 1.00 97.44 621 PHE A C 1
ATOM 4889 O O . PHE A 1 621 ? -11.585 -11.897 28.495 1.00 97.44 621 PHE A O 1
ATOM 4896 N N . ALA A 1 622 ? -10.343 -10.173 27.800 1.00 96.69 622 ALA A N 1
ATOM 4897 C CA . ALA A 1 622 ? -9.406 -10.301 28.910 1.00 96.69 622 ALA A CA 1
ATOM 4898 C C . ALA A 1 622 ? -9.938 -9.669 30.211 1.00 96.69 622 ALA A C 1
ATOM 4900 O O . ALA A 1 622 ? -10.854 -8.853 30.167 1.00 96.69 622 ALA A O 1
ATOM 4901 N N . SER A 1 623 ? -9.339 -9.993 31.358 1.00 95.00 623 SER A N 1
ATOM 4902 C CA . SER A 1 623 ? -9.664 -9.400 32.667 1.00 95.00 623 SER A CA 1
ATOM 4903 C C . SER A 1 623 ? -8.420 -9.254 33.567 1.00 95.00 623 SER A C 1
ATOM 4905 O O . SER A 1 623 ? -7.297 -9.467 33.100 1.00 95.00 623 SER A O 1
ATOM 4907 N N . GLY A 1 624 ? -8.571 -8.843 34.832 1.00 92.00 624 GLY A N 1
ATOM 4908 C CA . GLY A 1 624 ? -7.480 -8.742 35.816 1.00 92.00 624 GLY A CA 1
ATOM 4909 C C . GLY A 1 624 ? -6.784 -7.381 35.901 1.00 92.00 624 GLY A C 1
ATOM 4910 O O . GLY A 1 624 ? -5.960 -7.159 36.781 1.00 92.00 624 GLY A O 1
ATOM 4911 N N . THR A 1 625 ? -7.105 -6.424 35.022 1.00 92.81 625 THR A N 1
ATOM 4912 C CA . THR A 1 625 ? -6.699 -5.019 35.243 1.00 92.81 625 THR A CA 1
ATOM 4913 C C . THR A 1 625 ? -7.676 -4.269 36.147 1.00 92.81 625 THR A C 1
ATOM 4915 O O . THR A 1 625 ? -7.387 -3.131 36.505 1.00 92.81 625 THR A O 1
ATOM 4918 N N . HIS A 1 626 ? -8.835 -4.853 36.475 1.00 93.50 626 HIS A N 1
ATOM 4919 C CA . HIS A 1 626 ? -9.937 -4.221 37.212 1.00 93.50 626 HIS A CA 1
ATOM 4920 C C . HIS A 1 626 ? -10.531 -2.946 36.586 1.00 93.50 626 HIS A C 1
ATOM 4922 O O . HIS A 1 626 ? -11.296 -2.244 37.236 1.00 93.50 626 HIS A O 1
ATOM 4928 N N . MET A 1 627 ? -10.198 -2.621 35.336 1.00 91.31 627 MET A N 1
ATOM 4929 C CA . MET A 1 627 ? -10.747 -1.468 34.615 1.00 91.31 627 MET A CA 1
ATOM 4930 C C . MET A 1 627 ? -10.875 -1.766 33.122 1.00 91.31 627 MET A C 1
ATOM 4932 O O . MET A 1 627 ? -10.090 -2.543 32.573 1.00 91.31 627 MET A O 1
ATOM 4936 N N . LEU A 1 628 ? -11.818 -1.095 32.466 1.00 90.81 628 LEU A N 1
ATOM 4937 C CA . LEU A 1 628 ? -12.007 -1.109 31.022 1.00 90.81 628 LEU A CA 1
ATOM 4938 C C . LEU A 1 628 ? -10.705 -0.785 30.279 1.00 90.81 628 LEU A C 1
ATOM 4940 O O . LEU A 1 628 ? -10.014 0.193 30.575 1.00 90.81 628 LEU A O 1
ATOM 4944 N N . SER A 1 629 ? -10.414 -1.575 29.250 1.00 89.31 629 SER A N 1
ATOM 4945 C CA . SER A 1 629 ? -9.423 -1.248 28.230 1.00 89.31 629 SER A CA 1
ATOM 4946 C C . SER A 1 629 ? -10.020 -1.306 26.825 1.00 89.31 629 SER A C 1
ATOM 4948 O O . SER A 1 629 ? -11.086 -1.878 26.622 1.00 89.31 629 SER A O 1
ATOM 4950 N N . ASN A 1 630 ? -9.328 -0.708 25.853 1.00 87.81 630 ASN A N 1
ATOM 4951 C CA . ASN A 1 630 ? -9.850 -0.536 24.501 1.00 87.81 630 ASN A CA 1
ATOM 4952 C C . ASN A 1 630 ? -10.388 -1.848 23.908 1.00 87.81 630 ASN A C 1
ATOM 4954 O O . ASN A 1 630 ? -9.785 -2.915 24.066 1.00 87.81 630 ASN A O 1
ATOM 4958 N N . VAL A 1 631 ? -11.498 -1.730 23.189 1.00 89.31 631 VAL A N 1
ATOM 4959 C CA . VAL A 1 631 ? -11.981 -2.740 22.258 1.00 89.31 631 VAL A CA 1
ATOM 4960 C C . VAL A 1 631 ? -11.468 -2.370 20.875 1.00 89.31 631 VAL A C 1
ATOM 4962 O O . VAL A 1 631 ? -11.617 -1.232 20.427 1.00 89.31 631 VAL A O 1
ATOM 4965 N N . GLU A 1 632 ? -10.853 -3.326 20.200 1.00 83.69 632 GLU A N 1
ATOM 4966 C CA . GLU A 1 632 ? -10.439 -3.181 18.814 1.00 83.69 632 GLU A CA 1
ATOM 4967 C C . GLU A 1 632 ? -10.814 -4.421 18.016 1.00 83.69 632 GLU A C 1
ATOM 4969 O O . GLU A 1 632 ? -10.877 -5.535 18.535 1.00 83.69 632 GLU A O 1
ATOM 4974 N N . ARG A 1 633 ? -11.057 -4.223 16.727 1.00 82.75 633 ARG A N 1
ATOM 4975 C CA . ARG A 1 633 ? -10.995 -5.314 15.762 1.00 82.75 633 ARG A CA 1
ATOM 4976 C C . ARG A 1 633 ? -9.510 -5.612 15.476 1.00 82.75 633 ARG A C 1
ATOM 4978 O O . ARG A 1 633 ? -8.655 -4.761 15.697 1.00 82.75 633 ARG A O 1
ATOM 4985 N N . TRP A 1 634 ? -9.186 -6.835 15.085 1.00 82.81 634 TRP A N 1
ATOM 4986 C CA . TRP A 1 634 ? -7.843 -7.222 14.643 1.00 82.81 634 TRP A CA 1
ATOM 4987 C C . TRP A 1 634 ? -8.005 -8.362 13.646 1.00 82.81 634 TRP A C 1
ATOM 4989 O O . TRP A 1 634 ? -8.490 -9.429 14.026 1.00 82.81 634 TRP A O 1
ATOM 4999 N N . GLY A 1 635 ? -7.687 -8.138 12.368 1.00 74.75 635 GLY A N 1
ATOM 5000 C CA . GLY A 1 635 ? -8.071 -9.078 11.314 1.00 74.75 635 GLY A CA 1
ATOM 5001 C C . GLY A 1 635 ? -9.567 -9.405 11.391 1.00 74.75 635 GLY A C 1
ATOM 5002 O O . GLY A 1 635 ? -10.410 -8.522 11.551 1.00 74.75 635 GLY A O 1
ATOM 5003 N N . THR A 1 636 ? -9.905 -10.695 11.370 1.00 76.44 636 THR A N 1
ATOM 5004 C CA . THR A 1 636 ? -11.297 -11.171 11.440 1.00 76.44 636 THR A CA 1
ATOM 5005 C C . THR A 1 636 ? -11.892 -11.213 12.854 1.00 76.44 636 THR A C 1
ATOM 5007 O O . THR A 1 636 ? -13.085 -11.481 12.991 1.00 76.44 636 THR A O 1
ATOM 5010 N N . GLY A 1 637 ? -11.105 -10.970 13.909 1.00 85.00 637 GLY A N 1
ATOM 5011 C CA . GLY A 1 637 ? -11.551 -11.088 15.303 1.00 85.00 637 GLY A CA 1
ATOM 5012 C C . GLY A 1 637 ? -11.793 -9.753 16.014 1.00 85.00 637 GLY A C 1
ATOM 5013 O O . GLY A 1 637 ? -11.455 -8.682 15.510 1.00 85.00 637 GLY A O 1
ATOM 5014 N N . ILE A 1 638 ? -12.374 -9.822 17.217 1.00 91.75 638 ILE A N 1
ATOM 5015 C CA . ILE A 1 638 ? -12.562 -8.666 18.116 1.00 91.75 638 ILE A CA 1
ATOM 5016 C C . ILE A 1 638 ? -11.856 -8.922 19.450 1.00 91.75 638 ILE A C 1
ATOM 5018 O O . ILE A 1 638 ? -12.037 -9.965 20.081 1.00 91.75 638 ILE A O 1
ATOM 5022 N N . ILE A 1 639 ? -11.079 -7.943 19.902 1.00 95.00 639 ILE A N 1
ATOM 5023 C CA . ILE A 1 639 ? -10.293 -7.979 21.132 1.00 95.00 639 ILE A CA 1
ATOM 5024 C C . ILE A 1 639 ? -10.805 -6.897 22.083 1.00 95.00 639 ILE A C 1
ATOM 5026 O O . ILE A 1 639 ? -10.715 -5.713 21.787 1.00 95.00 639 ILE A O 1
ATOM 5030 N N . CYS A 1 640 ? -11.281 -7.294 23.260 1.00 95.44 640 CYS A N 1
ATOM 5031 C CA . CYS A 1 640 ? -11.400 -6.429 24.427 1.00 95.44 640 CYS A CA 1
ATOM 5032 C C . CYS A 1 640 ? -10.218 -6.704 25.363 1.00 95.44 640 CYS A C 1
ATOM 5034 O O . CYS A 1 640 ? -10.099 -7.782 25.957 1.00 95.44 640 CYS A O 1
ATOM 5036 N N . TYR A 1 641 ? -9.321 -5.724 25.482 1.00 94.38 641 TYR A N 1
ATOM 5037 C CA . TYR A 1 641 ? -8.071 -5.886 26.225 1.00 94.38 641 TYR A CA 1
ATOM 5038 C C . TYR A 1 641 ? -8.234 -5.993 27.737 1.00 94.38 641 TYR A C 1
ATOM 5040 O O . TYR A 1 641 ? -7.313 -6.465 28.407 1.00 94.38 641 TYR A O 1
ATOM 5048 N N . SER A 1 642 ? -9.368 -5.537 28.261 1.00 95.06 642 SER A N 1
ATOM 5049 C CA . SER A 1 642 ? -9.838 -5.830 29.607 1.00 95.06 642 SER A CA 1
ATOM 5050 C C . SER A 1 642 ? -11.300 -5.417 29.736 1.00 95.06 642 SER A C 1
ATOM 5052 O O . SER A 1 642 ? -11.629 -4.256 29.477 1.00 95.06 642 SER A O 1
ATOM 5054 N N . ILE A 1 643 ? -12.156 -6.344 30.159 1.00 95.19 643 ILE A N 1
ATOM 5055 C CA . ILE A 1 643 ? -13.559 -6.070 30.489 1.00 95.19 643 ILE A CA 1
ATOM 5056 C C . ILE A 1 643 ? -13.714 -5.437 31.881 1.00 95.19 643 ILE A C 1
ATOM 5058 O O . ILE A 1 643 ? -14.766 -4.886 32.174 1.00 95.19 643 ILE A O 1
ATOM 5062 N N . GLY A 1 644 ? -12.664 -5.442 32.709 1.00 94.31 644 GLY A N 1
ATOM 5063 C CA . GLY A 1 644 ? -12.655 -4.816 34.033 1.00 94.31 644 GLY A CA 1
ATOM 5064 C C . GLY A 1 644 ? -13.385 -5.614 35.114 1.00 94.31 644 GLY A C 1
ATOM 5065 O O . GLY A 1 644 ? -13.519 -6.834 35.020 1.00 94.31 644 GLY A O 1
ATOM 5066 N N . ASN A 1 645 ? -13.822 -4.917 36.162 1.00 94.81 645 ASN A N 1
ATOM 5067 C CA . ASN A 1 645 ? -14.612 -5.518 37.233 1.00 94.81 645 ASN A CA 1
ATOM 5068 C C . ASN A 1 645 ? -16.051 -5.758 36.775 1.00 94.81 645 ASN A C 1
ATOM 5070 O O . ASN A 1 645 ? -16.590 -5.036 35.942 1.00 94.81 645 ASN A O 1
ATOM 5074 N N . PHE A 1 646 ? -16.701 -6.744 37.379 1.00 95.06 646 PHE A N 1
ATOM 5075 C CA . PHE A 1 646 ? -18.153 -6.785 37.434 1.00 95.06 646 PHE A CA 1
ATOM 5076 C C . PHE A 1 646 ? -18.601 -6.336 38.826 1.00 95.06 646 PHE A C 1
ATOM 5078 O O . PHE A 1 646 ? -18.470 -5.157 39.141 1.00 95.06 646 PHE A O 1
ATOM 5085 N N . VAL A 1 647 ? -19.043 -7.250 39.692 1.00 94.06 647 VAL A N 1
ATOM 5086 C CA . VAL A 1 647 ? -19.186 -6.987 41.131 1.00 94.06 647 VAL A CA 1
ATOM 5087 C C . VAL A 1 647 ? -17.908 -7.432 41.822 1.00 94.06 647 VAL A C 1
ATOM 5089 O O . VAL A 1 647 ? -17.672 -8.627 41.960 1.00 94.06 647 VAL A O 1
ATOM 5092 N N . PHE A 1 648 ? -17.089 -6.481 42.266 1.00 92.44 648 PHE A N 1
ATOM 5093 C CA . PHE A 1 648 ? -15.849 -6.765 42.989 1.00 92.44 648 PHE A CA 1
ATOM 5094 C C . PHE A 1 648 ? -15.761 -5.874 44.228 1.00 92.44 648 PHE A C 1
ATOM 5096 O O . PHE A 1 648 ? -15.169 -4.789 44.207 1.00 92.44 648 PHE A O 1
ATOM 5103 N N . ASN A 1 649 ? -16.390 -6.317 45.316 1.00 88.44 649 ASN A N 1
ATOM 5104 C CA . ASN A 1 649 ? -16.647 -5.515 46.519 1.00 88.44 649 ASN A CA 1
ATOM 5105 C C . ASN A 1 649 ? -15.404 -5.337 47.420 1.00 88.44 649 ASN A C 1
ATOM 5107 O O . ASN A 1 649 ? -15.400 -5.653 48.610 1.00 88.44 649 ASN A O 1
ATOM 5111 N N . SER A 1 650 ? -14.325 -4.807 46.849 1.00 83.75 650 SER A N 1
ATOM 5112 C CA . SER A 1 650 ? -13.090 -4.427 47.540 1.00 83.75 650 SER A CA 1
ATOM 5113 C C . SER A 1 650 ? -13.054 -2.922 47.854 1.00 83.75 650 SER A C 1
ATOM 5115 O O . SER A 1 650 ? -13.947 -2.167 47.458 1.00 83.75 650 SER A O 1
ATOM 5117 N N . SER A 1 651 ? -12.047 -2.457 48.603 1.00 71.62 651 SER A N 1
ATOM 5118 C CA . SER A 1 651 ? -11.904 -1.023 48.884 1.00 71.62 651 SER A CA 1
ATOM 5119 C C . SER A 1 651 ? -11.672 -0.251 47.582 1.00 71.62 651 SER A C 1
ATOM 5121 O O . SER A 1 651 ? -10.839 -0.659 46.778 1.00 71.62 651 SER A O 1
ATOM 5123 N N . GLY A 1 652 ? -12.406 0.849 47.365 1.00 71.44 652 GLY A N 1
ATOM 5124 C CA . GLY A 1 652 ? -12.300 1.658 46.146 1.00 71.44 652 GLY A CA 1
ATOM 5125 C C . GLY A 1 652 ? -10.851 2.070 45.868 1.00 71.44 652 GLY A C 1
ATOM 5126 O O . GLY A 1 652 ? -10.185 2.656 46.724 1.00 71.44 652 GLY A O 1
ATOM 5127 N N . ARG A 1 653 ? -10.339 1.710 44.685 1.00 83.44 653 ARG A N 1
ATOM 5128 C CA . ARG A 1 653 ? -8.939 1.936 44.275 1.00 83.44 653 ARG A CA 1
ATOM 5129 C C . ARG A 1 653 ? -8.796 2.826 43.043 1.00 83.44 653 ARG A C 1
ATOM 5131 O O . ARG A 1 653 ? -7.699 3.318 42.805 1.00 83.44 653 ARG A O 1
ATOM 5138 N N . TYR A 1 654 ? -9.883 3.096 42.325 1.00 89.12 654 TYR A N 1
ATOM 5139 C CA . TYR A 1 654 ? -9.876 3.915 41.112 1.00 89.12 654 TYR A CA 1
ATOM 5140 C C . TYR A 1 654 ? -9.256 5.295 41.346 1.00 89.12 654 TYR A C 1
ATOM 5142 O O . TYR A 1 654 ? -8.258 5.623 40.711 1.00 89.12 654 TYR A O 1
ATOM 5150 N N . ALA A 1 655 ? -9.741 6.044 42.343 1.00 86.62 655 ALA A N 1
ATOM 5151 C CA . ALA A 1 655 ? -9.194 7.360 42.687 1.00 86.62 655 ALA A CA 1
ATOM 5152 C C . ALA A 1 655 ? -7.710 7.298 43.096 1.00 86.62 655 ALA A C 1
ATOM 5154 O O . ALA A 1 655 ? -6.907 8.112 42.650 1.00 86.62 655 ALA A O 1
ATOM 5155 N N . LYS A 1 656 ? -7.317 6.283 43.882 1.00 87.19 656 LYS A N 1
ATOM 5156 C CA . LYS A 1 656 ? -5.924 6.087 44.325 1.00 87.19 656 LYS A CA 1
ATOM 5157 C C . LYS A 1 656 ? -4.955 5.906 43.153 1.00 87.19 656 LYS A C 1
ATOM 5159 O O . LYS A 1 656 ? -3.805 6.323 43.248 1.00 87.19 656 LYS A O 1
ATOM 5164 N N . PHE A 1 657 ? -5.400 5.255 42.083 1.00 87.12 657 PHE A N 1
ATOM 5165 C CA . PHE A 1 657 ? -4.585 4.997 40.896 1.00 87.12 657 PHE A CA 1
ATOM 5166 C C . PHE A 1 657 ? -4.892 5.942 39.729 1.00 87.12 657 PHE A C 1
ATOM 5168 O O . PHE A 1 657 ? -4.334 5.752 38.652 1.00 87.12 657 PHE A O 1
ATOM 5175 N N . ASN A 1 658 ? -5.743 6.955 39.936 1.00 86.50 658 ASN A N 1
ATOM 5176 C CA . ASN A 1 658 ? -6.249 7.836 38.883 1.00 86.50 658 ASN A CA 1
ATOM 5177 C C . ASN A 1 658 ? -6.797 7.052 37.670 1.00 86.50 658 ASN A C 1
ATOM 5179 O O . ASN A 1 658 ? -6.540 7.388 36.513 1.00 86.50 658 ASN A O 1
ATOM 5183 N N . ALA A 1 659 ? -7.496 5.951 37.948 1.00 86.88 659 ALA A N 1
ATOM 5184 C CA . ALA A 1 659 ? -8.051 5.053 36.946 1.00 86.88 659 ALA A CA 1
ATOM 5185 C C . ALA A 1 659 ? -9.537 5.362 36.705 1.00 86.88 659 ALA A C 1
ATOM 5187 O O . ALA A 1 659 ? -10.267 5.615 37.667 1.00 86.88 659 ALA A O 1
ATOM 5188 N N . PRO A 1 660 ? -10.017 5.308 35.450 1.00 86.94 660 PRO A N 1
ATOM 5189 C CA . PRO A 1 660 ? -11.426 5.516 35.149 1.00 86.94 660 PRO A CA 1
ATOM 5190 C C . PRO A 1 660 ? -12.286 4.379 35.737 1.00 86.94 660 PRO A C 1
ATOM 5192 O O . PRO A 1 660 ? -11.897 3.214 35.630 1.00 86.94 660 PRO A O 1
ATOM 5195 N N . PRO A 1 661 ? -13.464 4.681 36.312 1.00 89.38 661 PRO A N 1
ATOM 5196 C CA . PRO A 1 661 ? -14.285 3.726 37.062 1.00 89.38 661 PRO A CA 1
ATOM 5197 C C . PRO A 1 661 ? -15.156 2.819 36.178 1.00 89.38 661 PRO A C 1
ATOM 5199 O O . PRO A 1 661 ? -16.198 2.339 36.623 1.00 89.38 661 PRO A O 1
ATOM 5202 N N . TYR A 1 662 ? -14.768 2.622 34.917 1.00 91.25 662 TYR A N 1
ATOM 5203 C CA . TYR A 1 662 ? -15.583 1.945 33.912 1.00 91.25 662 TYR A CA 1
ATOM 5204 C C . TYR A 1 662 ? -15.134 0.503 33.699 1.00 91.25 662 TYR A C 1
ATOM 5206 O O . TYR A 1 662 ? -13.937 0.219 33.698 1.00 91.25 662 TYR A O 1
ATOM 5214 N N . SER A 1 663 ? -16.101 -0.369 33.434 1.00 93.69 663 SER A N 1
ATOM 5215 C CA . SER A 1 663 ? -15.935 -1.768 33.025 1.00 93.69 663 SER A CA 1
ATOM 5216 C C . SER A 1 663 ? -16.978 -2.119 31.945 1.00 93.69 663 SER A C 1
ATOM 5218 O O . SER A 1 663 ? -17.741 -1.250 31.511 1.00 93.69 663 SER A O 1
ATOM 5220 N N . LEU A 1 664 ? -17.010 -3.367 31.470 1.00 93.94 664 LEU A N 1
ATOM 5221 C CA . LEU A 1 664 ? -17.931 -3.838 30.431 1.00 93.94 664 LEU A CA 1
ATOM 5222 C C . LEU A 1 664 ? -18.652 -5.128 30.819 1.00 93.94 664 LEU A C 1
ATOM 5224 O O . LEU A 1 664 ? -18.052 -6.075 31.323 1.00 93.94 664 LEU A O 1
ATOM 5228 N N . LEU A 1 665 ? -19.923 -5.194 30.433 1.00 94.81 665 LEU A N 1
ATOM 5229 C CA . LEU A 1 665 ? -20.632 -6.443 30.178 1.00 94.81 665 LEU A CA 1
ATOM 5230 C C . LEU A 1 665 ? -20.619 -6.733 28.677 1.00 94.81 665 LEU A C 1
ATOM 5232 O O . LEU A 1 665 ? -20.958 -5.862 27.875 1.00 94.81 665 LEU A O 1
ATOM 5236 N N . VAL A 1 666 ? -20.249 -7.952 28.286 1.00 95.75 666 VAL A N 1
ATOM 5237 C CA . VAL A 1 666 ? -20.221 -8.357 26.872 1.00 95.75 666 VAL A CA 1
ATOM 5238 C C . VAL A 1 666 ? -21.362 -9.325 26.607 1.00 95.75 666 VAL A C 1
ATOM 5240 O O . VAL A 1 666 ? -21.300 -10.479 27.014 1.00 95.75 666 VAL A O 1
ATOM 5243 N N . ARG A 1 667 ? -22.403 -8.873 25.911 1.00 94.38 667 ARG A N 1
ATOM 5244 C CA . ARG A 1 667 ? -23.546 -9.695 25.500 1.00 94.38 667 ARG A CA 1
ATOM 5245 C C . ARG A 1 667 ? -23.335 -10.147 24.059 1.00 94.38 667 ARG A C 1
ATOM 5247 O O . ARG A 1 667 ? -23.457 -9.352 23.133 1.00 94.38 667 ARG A O 1
ATOM 5254 N N . MET A 1 668 ? -22.976 -11.409 23.864 1.00 94.00 668 MET A N 1
ATOM 5255 C CA . MET A 1 668 ? -22.739 -12.001 22.550 1.00 94.00 668 MET A CA 1
ATOM 5256 C C . MET A 1 668 ? -24.026 -12.592 21.989 1.00 94.00 668 MET A C 1
ATOM 5258 O O . MET A 1 668 ? -24.570 -13.545 22.541 1.00 94.00 668 MET A O 1
ATOM 5262 N N . GLU A 1 669 ? -24.489 -12.034 20.876 1.00 93.12 669 GLU A N 1
ATOM 5263 C CA . GLU A 1 669 ? -25.637 -12.533 20.129 1.00 93.12 669 GLU A CA 1
ATOM 5264 C C . GLU A 1 669 ? -25.169 -13.518 19.057 1.00 93.12 669 GLU A C 1
ATOM 5266 O O . GLU A 1 669 ? -24.403 -13.147 18.171 1.00 93.12 669 GLU A O 1
ATOM 5271 N N . ILE A 1 670 ? -25.630 -14.765 19.125 1.00 93.50 670 ILE A N 1
ATOM 5272 C CA . ILE A 1 670 ? -25.280 -15.820 18.174 1.00 93.50 670 ILE A CA 1
ATOM 5273 C C . ILE A 1 670 ? -26.544 -16.227 17.417 1.00 93.50 670 ILE A C 1
ATOM 5275 O O . ILE A 1 670 ? -27.493 -16.737 18.011 1.00 93.50 670 ILE A O 1
ATOM 5279 N N . LEU A 1 671 ? -26.572 -15.972 16.112 1.00 91.25 671 LEU A N 1
ATOM 5280 C CA . LEU A 1 671 ? -27.734 -16.175 15.251 1.00 91.25 671 LEU A CA 1
ATOM 5281 C C . LEU A 1 671 ? -27.430 -17.208 14.167 1.00 91.25 671 LEU A C 1
ATOM 5283 O O . LEU A 1 671 ? -26.425 -17.106 13.464 1.00 91.25 671 LEU A O 1
ATOM 5287 N N . GLU A 1 672 ? -28.327 -18.174 14.001 1.00 88.31 672 GLU A N 1
ATOM 5288 C CA . GLU A 1 672 ? -28.320 -19.052 12.834 1.00 88.31 672 GLU A CA 1
ATOM 5289 C C . GLU A 1 672 ? -28.907 -18.324 11.614 1.00 88.31 672 GLU A C 1
ATOM 5291 O O . GLU A 1 672 ? -30.004 -17.767 11.677 1.00 88.31 672 GLU A O 1
ATOM 5296 N N . THR A 1 673 ? -28.176 -18.334 10.502 1.00 82.06 673 THR A N 1
ATOM 5297 C CA . THR A 1 673 ? -28.555 -17.723 9.221 1.00 82.06 673 THR A CA 1
ATOM 5298 C C . THR A 1 673 ? -28.456 -18.753 8.096 1.00 82.06 673 THR A C 1
ATOM 5300 O O . THR A 1 673 ? -27.754 -19.756 8.230 1.00 82.06 673 THR A O 1
ATOM 5303 N N . ASP A 1 674 ? -29.062 -18.466 6.942 1.00 73.19 674 ASP A N 1
ATOM 5304 C CA . ASP A 1 674 ? -28.995 -19.337 5.756 1.00 73.19 674 ASP A CA 1
ATOM 5305 C C . ASP A 1 674 ? -27.550 -19.561 5.251 1.00 73.19 674 ASP A C 1
ATOM 5307 O O . ASP A 1 674 ? -27.268 -20.537 4.557 1.00 73.19 674 ASP A O 1
ATOM 5311 N N . LYS A 1 675 ? -26.612 -18.672 5.615 1.00 67.75 675 LYS A N 1
ATOM 5312 C CA . LYS A 1 675 ? -25.183 -18.745 5.257 1.00 67.75 675 LYS A CA 1
ATOM 5313 C C . LYS A 1 675 ? -24.296 -19.343 6.362 1.00 67.75 675 LYS A C 1
ATOM 5315 O O . LYS A 1 675 ? -23.087 -19.455 6.172 1.00 67.75 675 LYS A O 1
ATOM 5320 N N . GLY A 1 676 ? -24.861 -19.741 7.504 1.00 82.56 676 GLY A N 1
ATOM 5321 C CA . GLY A 1 676 ? -24.121 -20.253 8.663 1.00 82.56 676 GLY A CA 1
ATOM 5322 C C . GLY A 1 676 ? -24.415 -19.486 9.953 1.00 82.56 676 GLY A C 1
ATOM 5323 O O . GLY A 1 676 ? -25.461 -18.860 10.096 1.00 82.56 676 GLY A O 1
ATOM 5324 N N . TRP A 1 677 ? -23.497 -19.543 10.917 1.00 85.94 677 TRP A N 1
ATOM 5325 C CA . TRP A 1 677 ? -23.671 -18.922 12.233 1.00 85.94 677 TRP A CA 1
ATOM 5326 C C . TRP A 1 677 ? -22.989 -17.562 12.302 1.00 85.94 677 TRP A C 1
ATOM 5328 O O . TRP A 1 677 ? -21.799 -17.455 12.014 1.00 85.94 677 TRP A O 1
ATOM 5338 N N . ARG A 1 678 ? -23.736 -16.550 12.741 1.00 87.50 678 ARG A N 1
ATOM 5339 C CA . ARG A 1 678 ? -23.254 -15.187 12.955 1.00 87.50 678 ARG A CA 1
ATOM 5340 C C . ARG A 1 678 ? -23.086 -14.919 14.444 1.00 87.50 678 ARG A C 1
ATOM 5342 O O . ARG A 1 678 ? -24.002 -15.227 15.202 1.00 87.50 678 ARG A O 1
ATOM 5349 N N . ALA A 1 679 ? -21.964 -14.339 14.870 1.00 90.56 679 ALA A N 1
ATOM 5350 C CA . ALA A 1 679 ? -21.707 -14.040 16.280 1.00 90.56 679 ALA A CA 1
ATOM 5351 C C . ALA A 1 679 ? -21.310 -12.574 16.463 1.00 90.56 679 ALA A C 1
ATOM 5353 O O . ALA A 1 679 ? -20.287 -12.123 15.959 1.00 90.56 679 ALA A O 1
ATOM 5354 N N . THR A 1 680 ? -22.104 -11.825 17.223 1.00 91.19 680 THR A N 1
ATOM 5355 C CA . THR A 1 680 ? -21.942 -10.378 17.372 1.00 91.19 680 THR A CA 1
ATOM 5356 C C . THR A 1 680 ? -21.856 -9.996 18.852 1.00 91.19 680 THR A C 1
ATOM 5358 O O . THR A 1 680 ? -22.860 -10.090 19.561 1.00 91.19 680 THR A O 1
ATOM 5361 N N . PRO A 1 681 ? -20.686 -9.563 19.360 1.00 92.56 681 PRO A N 1
ATOM 5362 C CA . PRO A 1 681 ? -20.572 -9.055 20.719 1.00 92.56 681 PRO A CA 1
ATOM 5363 C C . PRO A 1 681 ? -21.098 -7.619 20.812 1.00 92.56 681 PRO A C 1
ATOM 5365 O O . PRO A 1 681 ? -20.700 -6.740 20.046 1.00 92.56 681 PRO A O 1
ATOM 5368 N N . VAL A 1 682 ? -21.968 -7.383 21.790 1.00 92.44 682 VAL A N 1
ATOM 5369 C CA . VAL A 1 682 ? -22.472 -6.063 22.167 1.00 92.44 682 VAL A CA 1
ATOM 5370 C C . VAL A 1 682 ? -21.933 -5.714 23.553 1.00 92.44 682 VAL A C 1
ATOM 5372 O O . VAL A 1 682 ? -22.121 -6.452 24.518 1.00 92.44 682 VAL A O 1
ATOM 5375 N N . PHE A 1 683 ? -21.246 -4.585 23.646 1.00 93.00 683 PHE A N 1
ATOM 5376 C CA . PHE A 1 683 ? -20.548 -4.103 24.830 1.00 93.00 683 PHE A CA 1
ATOM 5377 C C . PHE A 1 683 ? -21.411 -3.079 25.573 1.00 93.00 683 PHE A C 1
ATOM 5379 O O . PHE A 1 683 ? -21.773 -2.043 25.013 1.00 93.00 683 PHE A O 1
ATOM 5386 N N . TYR A 1 684 ? -21.726 -3.359 26.836 1.00 92.12 684 TYR A N 1
ATOM 5387 C CA . TYR A 1 684 ? -22.510 -2.495 27.719 1.00 92.12 684 TYR A CA 1
ATOM 5388 C C . TYR A 1 684 ? -21.600 -1.900 28.801 1.00 92.12 684 TYR A C 1
ATOM 5390 O O . TYR A 1 684 ? -21.123 -2.647 29.661 1.00 92.12 684 TYR A O 1
ATOM 5398 N N . PRO A 1 685 ? -21.336 -0.581 28.770 1.00 91.12 685 PRO A N 1
ATOM 5399 C CA . PRO A 1 685 ? -20.550 0.091 29.796 1.00 91.12 685 PRO A CA 1
ATOM 5400 C C . PRO A 1 685 ? -21.231 0.050 31.158 1.00 91.12 685 PRO A C 1
ATOM 5402 O O . PRO A 1 685 ? -22.429 0.314 31.278 1.00 91.12 685 PRO A O 1
ATOM 5405 N N . ILE A 1 686 ? -20.434 -0.241 32.181 1.00 92.25 686 ILE A N 1
ATOM 5406 C CA . ILE A 1 686 ? -20.850 -0.230 33.581 1.00 92.25 686 ILE A CA 1
ATOM 5407 C C . ILE A 1 686 ? -19.877 0.598 34.426 1.00 92.25 686 ILE A C 1
ATOM 5409 O O . ILE A 1 686 ? -18.684 0.655 34.126 1.00 92.25 686 ILE A O 1
ATOM 5413 N N . ILE A 1 687 ? -20.379 1.226 35.487 1.00 91.06 687 ILE A N 1
ATOM 5414 C CA . ILE A 1 687 ? -19.576 1.888 36.519 1.00 91.06 687 ILE A CA 1
ATOM 5415 C C . ILE A 1 687 ? -19.397 0.914 37.684 1.00 91.06 687 ILE A C 1
ATOM 5417 O O . ILE A 1 687 ? -20.372 0.358 38.192 1.00 91.06 687 ILE A O 1
ATOM 5421 N N . THR A 1 688 ? -18.146 0.710 38.095 1.00 90.69 688 THR A N 1
ATOM 5422 C CA . THR A 1 688 ? -17.749 -0.304 39.089 1.00 90.69 688 THR A CA 1
ATOM 5423 C C . THR A 1 688 ? -16.910 0.262 40.233 1.00 90.69 688 THR A C 1
ATOM 5425 O O . THR A 1 688 ? -16.284 -0.488 40.984 1.00 90.69 688 THR A O 1
ATOM 5428 N N . ASP A 1 689 ? -16.853 1.586 40.378 1.00 90.31 689 ASP A N 1
ATOM 5429 C CA . ASP A 1 689 ? -16.218 2.204 41.537 1.00 90.31 689 ASP A CA 1
ATOM 5430 C C . ASP A 1 689 ? -17.141 2.156 42.755 1.00 90.31 689 ASP A C 1
ATOM 5432 O O . ASP A 1 689 ? -18.098 2.920 42.885 1.00 90.31 689 ASP A O 1
ATOM 5436 N N . ASN A 1 690 ? -16.819 1.252 43.677 1.00 89.31 690 ASN A N 1
ATOM 5437 C CA . ASN A 1 690 ? -17.594 1.015 44.890 1.00 89.31 690 ASN A CA 1
ATOM 5438 C C . ASN A 1 690 ? -17.791 2.277 45.745 1.00 89.31 690 ASN A C 1
ATOM 5440 O O . ASN A 1 690 ? -18.797 2.379 46.445 1.00 89.31 690 ASN A O 1
ATOM 5444 N N . ALA A 1 691 ? -16.841 3.222 45.710 1.00 85.94 691 ALA A N 1
ATOM 5445 C CA . ALA A 1 691 ? -16.919 4.450 46.497 1.00 85.94 691 ALA A CA 1
ATOM 5446 C C . ALA A 1 691 ? -17.973 5.427 45.958 1.00 85.94 691 ALA A C 1
ATOM 5448 O O . ALA A 1 691 ? -18.703 6.014 46.752 1.00 85.94 691 ALA A O 1
ATOM 5449 N N . SER A 1 692 ? -18.073 5.579 44.635 1.00 84.88 692 SER A N 1
ATOM 5450 C CA . SER A 1 692 ? -19.042 6.479 43.991 1.00 84.88 692 SER A CA 1
ATOM 5451 C C . SER A 1 692 ? -20.425 5.860 43.795 1.00 84.88 692 SER A C 1
ATOM 5453 O O . SER A 1 692 ? -21.414 6.582 43.737 1.00 84.88 692 SER A O 1
ATOM 5455 N N . THR A 1 693 ? -20.514 4.532 43.724 1.00 87.25 693 THR A N 1
ATOM 5456 C CA . THR A 1 693 ? -21.764 3.816 43.407 1.00 87.25 693 THR A CA 1
ATOM 5457 C C . THR A 1 693 ? -22.446 3.161 44.611 1.00 87.25 693 THR A C 1
ATOM 5459 O O . THR A 1 693 ? -23.443 2.452 44.454 1.00 87.25 693 THR A O 1
ATOM 5462 N N . ASP A 1 694 ? -21.906 3.352 45.819 1.00 89.25 694 ASP A N 1
ATOM 5463 C CA . ASP A 1 694 ? -22.312 2.618 47.025 1.00 89.25 694 ASP A CA 1
ATOM 5464 C C . ASP A 1 694 ? -22.344 1.093 46.787 1.00 89.25 694 ASP A C 1
ATOM 5466 O O . ASP A 1 694 ? -23.301 0.403 47.138 1.00 89.25 694 ASP A O 1
ATOM 5470 N N . PHE A 1 695 ? -21.288 0.567 46.153 1.00 90.31 695 PHE A N 1
ATOM 5471 C CA . PHE A 1 695 ? -21.119 -0.857 45.821 1.00 90.31 695 PHE A CA 1
ATOM 5472 C C . PHE A 1 695 ? -22.184 -1.431 44.863 1.00 90.31 695 PHE A C 1
ATOM 5474 O O . PHE A 1 695 ? -22.315 -2.648 44.746 1.00 90.31 695 PHE A O 1
ATOM 5481 N N . HIS A 1 696 ? -22.945 -0.589 44.159 1.00 89.00 696 HIS A N 1
ATOM 5482 C CA . HIS A 1 696 ? -23.834 -1.043 43.092 1.00 89.00 696 HIS A CA 1
ATOM 5483 C C . HIS A 1 696 ? -23.114 -0.971 41.753 1.00 89.00 696 HIS A C 1
ATOM 5485 O O . HIS A 1 696 ? -22.636 0.086 41.360 1.00 89.00 696 HIS A O 1
ATOM 5491 N N . VAL A 1 697 ? -23.112 -2.055 40.987 1.00 90.25 697 VAL A N 1
ATOM 5492 C CA . VAL A 1 697 ? -22.689 -1.956 39.587 1.00 90.25 697 VAL A CA 1
ATOM 5493 C C . VAL A 1 697 ? -23.809 -1.299 38.801 1.00 90.25 697 VAL A C 1
ATOM 5495 O O . VAL A 1 697 ? -24.935 -1.787 38.838 1.00 90.25 697 VAL A O 1
ATOM 5498 N N . GLN A 1 698 ? -23.521 -0.202 38.105 1.00 88.88 698 GLN A N 1
ATOM 5499 C CA . GLN A 1 698 ? -24.530 0.594 37.396 1.00 88.88 698 GLN A CA 1
ATOM 5500 C C . GLN A 1 698 ? -24.282 0.572 35.889 1.00 88.88 698 GLN A C 1
ATOM 5502 O O . GLN A 1 698 ? -23.143 0.748 35.465 1.00 88.88 698 GLN A O 1
ATOM 5507 N N . LEU A 1 699 ? -25.327 0.382 35.076 1.00 88.31 699 LEU A N 1
ATOM 5508 C CA . LEU A 1 699 ? -25.251 0.618 33.629 1.00 88.31 699 LEU A CA 1
ATOM 5509 C C . LEU A 1 699 ? -25.101 2.115 33.356 1.00 88.31 699 LEU A C 1
ATOM 5511 O O . LEU A 1 699 ? -25.771 2.928 33.987 1.00 88.31 699 LEU A O 1
ATOM 5515 N N . LEU A 1 700 ? -24.259 2.468 32.390 1.00 83.38 700 LEU A N 1
ATOM 5516 C CA . LEU A 1 700 ? -24.145 3.848 31.928 1.00 83.38 700 LEU A CA 1
ATOM 5517 C C . LEU A 1 700 ? -25.356 4.202 31.039 1.00 83.38 700 LEU A C 1
ATOM 5519 O O . LEU A 1 700 ? -25.624 3.496 30.063 1.00 83.38 700 LEU A O 1
ATOM 5523 N N . ASP A 1 701 ? -26.083 5.278 31.354 1.00 65.88 701 ASP A N 1
ATOM 5524 C CA . ASP A 1 701 ? -27.204 5.783 30.543 1.00 65.88 701 ASP A CA 1
ATOM 5525 C C . ASP A 1 701 ? -26.803 6.994 29.670 1.00 65.88 701 ASP A C 1
ATOM 5527 O O . ASP A 1 701 ? -25.760 7.616 29.879 1.00 65.88 701 ASP A O 1
ATOM 5531 N N . ASP A 1 702 ? -27.613 7.324 28.651 1.00 56.00 702 ASP A N 1
ATOM 5532 C CA . ASP A 1 702 ? -27.318 8.412 27.697 1.00 56.00 702 ASP A CA 1
ATOM 5533 C C . ASP A 1 702 ? -27.184 9.798 28.399 1.00 56.00 702 ASP A C 1
ATOM 5535 O O . ASP A 1 702 ? -26.584 10.712 27.832 1.00 56.00 702 ASP A O 1
ATOM 5539 N N . SER A 1 703 ? -27.698 9.954 29.630 1.00 43.66 703 SER A N 1
ATOM 5540 C CA . SER A 1 703 ? -27.697 11.189 30.439 1.00 43.66 703 SER A CA 1
ATOM 5541 C C . SER A 1 703 ? -26.531 11.322 31.432 1.00 43.66 703 SER A C 1
ATOM 5543 O O . SER A 1 703 ? -26.184 12.439 31.808 1.00 43.66 703 SER A O 1
ATOM 5545 N N . SER A 1 704 ? -25.898 10.216 31.833 1.00 46.16 704 SER A N 1
ATOM 5546 C CA . SER A 1 704 ? -24.773 10.152 32.788 1.00 46.16 704 SER A CA 1
ATOM 5547 C C . SER A 1 704 ? -23.395 10.131 32.106 1.00 46.16 704 SER A C 1
ATOM 5549 O O . SER A 1 704 ? -22.360 9.989 32.758 1.00 46.16 704 SER A O 1
ATOM 5551 N N . ALA A 1 705 ? -23.357 10.323 30.784 1.00 48.91 705 ALA A N 1
ATOM 5552 C CA . ALA A 1 705 ? -22.176 10.216 29.924 1.00 48.91 705 ALA A CA 1
ATOM 5553 C C . ALA A 1 705 ? -21.125 11.342 30.076 1.00 48.91 705 ALA A C 1
ATOM 5555 O O . ALA A 1 705 ? -20.297 11.531 29.180 1.00 48.91 705 ALA A O 1
ATOM 5556 N N . SER A 1 706 ? -21.104 12.094 31.182 1.00 45.97 706 SER A N 1
ATOM 5557 C CA . SER A 1 706 ? -20.053 13.084 31.434 1.00 45.97 706 SER A CA 1
ATOM 5558 C C . SER A 1 706 ? -18.724 12.374 31.732 1.00 45.97 706 SER A C 1
ATOM 5560 O O . SER A 1 706 ? -18.403 12.076 32.879 1.00 45.97 706 SER A O 1
ATOM 5562 N N . GLY A 1 707 ? -17.951 12.069 30.686 1.00 55.03 707 GLY A N 1
ATOM 5563 C CA . GLY A 1 707 ? -16.577 11.563 30.794 1.00 55.03 707 GLY A CA 1
ATOM 5564 C C . GLY A 1 707 ? -16.346 10.117 30.343 1.00 55.03 707 GLY A C 1
ATOM 5565 O O . GLY A 1 707 ? -15.191 9.692 30.297 1.00 55.03 707 GLY A O 1
ATOM 5566 N N . PHE A 1 708 ? -17.381 9.358 29.968 1.00 66.56 708 PHE A N 1
ATOM 5567 C CA . PHE A 1 708 ? -17.176 8.103 29.236 1.00 66.56 708 PHE A CA 1
ATOM 5568 C C . PHE A 1 708 ? -16.867 8.422 27.773 1.00 66.56 708 PHE A C 1
ATOM 5570 O O . PHE A 1 708 ? -17.607 9.163 27.131 1.00 66.56 708 PHE A O 1
ATOM 5577 N N . ASN A 1 709 ? -15.783 7.860 27.236 1.00 69.06 709 ASN A N 1
ATOM 5578 C CA . ASN A 1 709 ? -15.413 8.028 25.836 1.00 69.06 709 ASN A CA 1
ATOM 5579 C C . ASN A 1 709 ? -15.814 6.775 25.034 1.00 69.06 709 ASN A C 1
ATOM 5581 O O . ASN A 1 709 ? -15.108 5.767 25.119 1.00 69.06 709 ASN A O 1
ATOM 5585 N N . PRO A 1 710 ? -16.881 6.822 24.208 1.00 63.78 710 PRO A N 1
ATOM 5586 C CA . PRO A 1 710 ? -17.283 5.696 23.365 1.00 63.78 710 PRO A CA 1
ATOM 5587 C C . PRO A 1 710 ? -16.192 5.211 22.406 1.00 63.78 710 PRO A C 1
ATOM 5589 O O . PRO A 1 710 ? -16.231 4.057 21.990 1.00 63.78 710 PRO A O 1
ATOM 5592 N N . ALA A 1 711 ? -15.187 6.040 22.092 1.00 57.62 711 ALA A N 1
ATOM 5593 C CA . ALA A 1 711 ? -14.042 5.624 21.284 1.00 57.62 711 ALA A CA 1
ATOM 5594 C C . ALA A 1 711 ? -13.226 4.490 21.934 1.00 57.62 711 ALA A C 1
ATOM 5596 O O . ALA A 1 711 ? -12.495 3.795 21.231 1.00 57.62 711 ALA A O 1
ATOM 5597 N N . LEU A 1 712 ? -13.372 4.257 23.247 1.00 63.50 712 LEU A N 1
ATOM 5598 C CA . LEU A 1 712 ? -12.802 3.092 23.932 1.00 63.50 712 LEU A CA 1
ATOM 5599 C C . LEU A 1 712 ? -13.403 1.766 23.441 1.00 63.50 712 LEU A C 1
ATOM 5601 O O . LEU A 1 712 ? -12.757 0.738 23.597 1.00 63.50 712 LEU A O 1
ATOM 5605 N N . ILE A 1 713 ? -14.593 1.771 22.830 1.00 66.56 713 ILE A N 1
ATOM 5606 C CA . ILE A 1 713 ? -15.224 0.574 22.243 1.00 66.56 713 ILE A CA 1
ATOM 5607 C C . ILE A 1 713 ? -14.896 0.436 20.731 1.00 66.56 713 ILE A C 1
ATOM 5609 O O . ILE A 1 713 ? -15.331 -0.500 20.065 1.00 66.56 713 ILE A O 1
ATOM 5613 N N . GLY A 1 714 ? -14.053 1.329 20.195 1.00 60.06 714 GLY A N 1
ATOM 5614 C CA . GLY A 1 714 ? -13.560 1.314 18.814 1.00 60.06 714 GLY A CA 1
ATOM 5615 C C . GLY A 1 714 ? -14.125 2.451 17.953 1.00 60.06 714 GLY A C 1
ATOM 5616 O O . GLY A 1 714 ? -15.274 2.870 18.110 1.00 60.06 714 GLY A O 1
ATOM 5617 N N . GLN A 1 715 ? -13.314 2.972 17.022 1.00 56.28 715 GLN A N 1
ATOM 5618 C CA . GLN A 1 715 ? -13.780 3.946 16.024 1.00 56.28 715 GLN A CA 1
ATOM 5619 C C . GLN A 1 715 ? -14.793 3.276 15.084 1.00 56.28 715 GLN A C 1
ATOM 5621 O O . GLN A 1 715 ? -14.520 2.209 14.547 1.00 56.28 715 GLN A O 1
ATOM 5626 N N . GLY A 1 716 ? -15.963 3.896 14.901 1.00 57.03 716 GLY A N 1
ATOM 5627 C CA . GLY A 1 716 ? -17.041 3.342 14.073 1.00 57.03 716 GLY A CA 1
ATOM 5628 C C . GLY A 1 716 ? -18.011 2.402 14.802 1.00 57.03 716 GLY A C 1
ATOM 5629 O O . GLY A 1 716 ? -18.881 1.830 14.152 1.00 57.03 716 GLY A O 1
ATOM 5630 N N . ALA A 1 717 ? -17.912 2.257 16.131 1.00 64.94 717 ALA A N 1
ATOM 5631 C CA . ALA A 1 717 ? -18.868 1.468 16.907 1.00 64.94 717 ALA A CA 1
ATOM 5632 C C . ALA A 1 717 ? -20.306 1.991 16.744 1.00 64.94 717 ALA A C 1
ATOM 5634 O O . ALA A 1 717 ? -20.603 3.166 16.987 1.00 64.94 717 ALA A O 1
ATOM 5635 N N . LYS A 1 718 ? -21.216 1.095 16.356 1.00 77.06 718 LYS A N 1
ATOM 5636 C CA . LYS A 1 718 ? -22.646 1.379 16.235 1.00 77.06 718 LYS A CA 1
ATOM 5637 C C . LYS A 1 718 ? -23.322 1.233 17.592 1.00 77.06 718 LYS A C 1
ATOM 5639 O O . LYS A 1 718 ? -22.936 0.406 18.418 1.00 77.06 718 LYS A O 1
ATOM 5644 N N . LYS A 1 719 ? -24.370 2.025 17.810 1.00 82.62 719 LYS A N 1
ATOM 5645 C CA . LYS A 1 719 ? -25.207 1.953 19.012 1.00 82.62 719 LYS A CA 1
ATOM 5646 C C . LYS A 1 719 ? -26.408 1.051 18.761 1.00 82.62 719 LYS A C 1
ATOM 5648 O O . LYS A 1 719 ? -27.021 1.113 17.697 1.00 82.62 719 LYS A O 1
ATOM 5653 N N . ARG A 1 720 ? -26.782 0.257 19.759 1.00 79.00 720 ARG A N 1
ATOM 5654 C CA . ARG A 1 720 ? -28.037 -0.500 19.774 1.00 79.00 720 ARG A CA 1
ATOM 5655 C C . ARG A 1 720 ? -28.650 -0.427 21.165 1.00 79.00 720 ARG A C 1
ATOM 5657 O O . ARG A 1 720 ? -27.927 -0.509 22.153 1.00 79.00 720 ARG A O 1
ATOM 5664 N N . LYS A 1 721 ? -29.973 -0.278 21.253 1.00 80.44 721 LYS A N 1
ATOM 5665 C CA . LYS A 1 721 ? -30.681 -0.276 22.539 1.00 80.44 721 LYS A CA 1
ATOM 5666 C C . LYS A 1 721 ? -31.182 -1.674 22.892 1.00 80.44 721 LYS A C 1
ATOM 5668 O O . LYS A 1 721 ? -31.705 -2.378 22.033 1.00 80.44 721 LYS A O 1
ATOM 5673 N N . HIS A 1 722 ? -31.042 -2.054 24.157 1.00 80.19 722 HIS A N 1
ATOM 5674 C CA . HIS A 1 722 ? -31.655 -3.248 24.738 1.00 80.19 722 HIS A CA 1
ATOM 5675 C C . HIS A 1 722 ? -32.208 -2.895 26.117 1.00 80.19 722 HIS A C 1
ATOM 5677 O O . HIS A 1 722 ? -31.475 -2.363 26.947 1.00 80.19 722 HIS A O 1
ATOM 5683 N N . ASN A 1 723 ? -33.505 -3.138 26.341 1.00 79.50 723 ASN A N 1
ATOM 5684 C CA . ASN A 1 723 ? -34.212 -2.771 27.576 1.00 79.50 723 ASN A CA 1
ATOM 5685 C C . ASN A 1 723 ? -33.969 -1.307 28.009 1.00 79.50 723 ASN A C 1
ATOM 5687 O O . ASN A 1 723 ? -33.785 -1.024 29.183 1.00 79.50 723 ASN A O 1
ATOM 5691 N N . GLY A 1 724 ? -33.926 -0.377 27.045 1.00 76.12 724 GLY A N 1
ATOM 5692 C CA . GLY A 1 724 ? -33.687 1.053 27.291 1.00 76.12 724 GLY A CA 1
ATOM 5693 C C . GLY A 1 724 ? -32.213 1.470 27.404 1.00 76.12 724 GLY A C 1
ATOM 5694 O O . GLY A 1 724 ? -31.927 2.660 27.308 1.00 76.12 724 GLY A O 1
ATOM 5695 N N . HIS A 1 725 ? -31.277 0.522 27.508 1.00 81.81 725 HIS A N 1
ATOM 5696 C CA . HIS A 1 725 ? -29.848 0.796 27.690 1.00 81.81 725 HIS A CA 1
ATOM 5697 C C . HIS A 1 725 ? -29.062 0.733 26.377 1.00 81.81 725 HIS A C 1
ATOM 5699 O O . HIS A 1 725 ? -29.286 -0.149 25.542 1.00 81.81 725 HIS A O 1
ATOM 5705 N N . THR A 1 726 ? -28.118 1.660 26.208 1.00 83.00 726 THR A N 1
ATOM 5706 C CA . THR A 1 726 ? -27.276 1.775 25.011 1.00 83.00 726 THR A CA 1
ATOM 5707 C C . THR A 1 726 ? -26.076 0.828 25.103 1.00 83.00 726 THR A C 1
ATOM 5709 O O . THR A 1 726 ? -25.170 1.028 25.907 1.00 83.00 726 THR A O 1
ATOM 5712 N N . GLY A 1 727 ? -26.062 -0.194 24.249 1.00 81.94 727 GLY A N 1
ATOM 5713 C CA . GLY A 1 727 ? -24.902 -1.038 23.981 1.00 81.94 727 GLY A CA 1
ATOM 5714 C C . GLY A 1 727 ? -24.182 -0.611 22.702 1.00 81.94 727 GLY A C 1
ATOM 5715 O O . GLY A 1 727 ? -24.766 0.020 21.814 1.00 81.94 727 GLY A O 1
ATOM 5716 N N . PHE A 1 728 ? -22.910 -0.975 22.599 1.00 84.00 728 PHE A N 1
ATOM 5717 C CA . PHE A 1 728 ? -22.035 -0.640 21.479 1.00 84.00 728 PHE A CA 1
ATOM 5718 C C . PHE A 1 728 ? -21.547 -1.917 20.801 1.00 84.00 728 PHE A C 1
ATOM 5720 O O . PHE A 1 728 ? -21.190 -2.873 21.481 1.00 84.00 728 PHE A O 1
ATOM 5727 N N . TRP A 1 729 ? -21.514 -1.956 19.473 1.00 80.19 729 TRP A N 1
ATOM 5728 C CA . TRP A 1 729 ? -21.043 -3.126 18.728 1.00 80.19 729 TRP A CA 1
ATOM 5729 C C . TRP A 1 729 ? -20.274 -2.715 17.469 1.00 80.19 729 TRP A C 1
ATOM 5731 O O . TRP A 1 729 ? -20.394 -1.583 16.996 1.00 80.19 729 TRP A O 1
ATOM 5741 N N . LEU A 1 730 ? -19.470 -3.638 16.945 1.00 69.31 730 LEU A N 1
ATOM 5742 C CA . LEU A 1 730 ? -18.677 -3.468 15.726 1.00 69.31 730 LEU A CA 1
ATOM 5743 C C . LEU A 1 730 ? -19.236 -4.411 14.649 1.00 69.31 730 LEU A C 1
ATOM 5745 O O . LEU A 1 730 ? -19.378 -5.603 14.929 1.00 69.31 730 LEU A O 1
ATOM 5749 N N . ASP A 1 731 ? -19.542 -3.901 13.446 1.00 56.75 731 ASP A N 1
ATOM 5750 C CA . ASP A 1 731 ? -20.019 -4.724 12.316 1.00 56.75 731 ASP A CA 1
ATOM 5751 C C . ASP A 1 731 ? -19.036 -5.851 11.991 1.00 56.75 731 ASP A C 1
ATOM 5753 O O . ASP A 1 731 ? -17.828 -5.661 12.147 1.00 56.75 731 ASP A O 1
ATOM 5757 N N . GLU A 1 732 ? -19.533 -7.003 11.528 1.00 47.31 732 GLU A N 1
ATOM 5758 C CA . GLU A 1 732 ? -18.688 -8.028 10.900 1.00 47.31 732 GLU A CA 1
ATOM 5759 C C . GLU A 1 732 ? -17.966 -7.453 9.677 1.00 47.31 732 GLU A C 1
ATOM 5761 O O . GLU A 1 732 ? -18.489 -6.570 8.998 1.00 47.31 732 GLU A O 1
ATOM 5766 N N . LEU A 1 733 ? -16.750 -7.944 9.418 1.00 44.06 733 LEU A N 1
ATOM 5767 C CA . LEU A 1 733 ? -16.068 -7.629 8.169 1.00 44.06 733 LEU A CA 1
ATOM 5768 C C . LEU A 1 733 ? -16.846 -8.273 7.027 1.00 44.06 733 LEU A C 1
ATOM 5770 O O . LEU A 1 733 ? -17.113 -9.475 7.058 1.00 44.06 733 LEU A O 1
ATOM 5774 N N . ASP A 1 734 ? -17.187 -7.458 6.037 1.00 34.25 734 ASP A N 1
ATOM 5775 C CA . ASP A 1 734 ? -17.513 -7.940 4.703 1.00 34.25 734 ASP A CA 1
ATOM 5776 C C . ASP A 1 734 ? -16.315 -8.764 4.189 1.00 34.25 734 ASP A C 1
ATOM 5778 O O . ASP A 1 734 ? -15.166 -8.427 4.490 1.00 34.25 734 ASP A O 1
ATOM 5782 N N . GLU A 1 735 ? -16.543 -9.840 3.429 1.00 32.66 735 GLU A N 1
ATOM 5783 C CA . GLU A 1 735 ? -15.477 -10.727 2.904 1.00 32.66 735 GLU A CA 1
ATOM 5784 C C . GLU A 1 735 ? -14.473 -9.992 1.987 1.00 32.66 735 GLU A C 1
ATOM 5786 O O . GLU A 1 735 ? -13.480 -10.562 1.536 1.00 32.66 735 GLU A O 1
ATOM 5791 N N . SER A 1 736 ? -14.673 -8.698 1.758 1.00 41.66 736 SER A N 1
ATOM 5792 C CA . SER A 1 736 ? -13.716 -7.796 1.146 1.00 41.66 736 SER A CA 1
ATOM 5793 C C . SER A 1 736 ? -13.090 -6.828 2.162 1.00 41.66 736 SER A C 1
ATOM 5795 O O . SER A 1 736 ? -13.577 -5.712 2.309 1.00 41.66 736 SER A O 1
ATOM 5797 N N . THR A 1 737 ? -11.950 -7.199 2.756 1.00 40.16 737 THR A N 1
ATOM 5798 C CA . THR A 1 737 ? -10.800 -6.282 2.940 1.00 40.16 737 THR A CA 1
ATOM 5799 C C . THR A 1 737 ? -9.531 -7.036 3.341 1.00 40.16 737 THR A C 1
ATOM 5801 O O . THR A 1 737 ? -9.245 -7.281 4.510 1.00 40.16 737 THR A O 1
ATOM 5804 N N . LEU A 1 738 ? -8.687 -7.301 2.338 1.00 37.53 738 LEU A N 1
ATOM 5805 C CA . LEU A 1 738 ? -7.295 -7.745 2.488 1.00 37.53 738 LEU A CA 1
ATOM 5806 C C . LEU A 1 738 ? -6.518 -6.869 3.495 1.00 37.53 738 LEU A C 1
ATOM 5808 O O . LEU A 1 738 ? -5.709 -7.367 4.266 1.00 37.53 738 LEU A O 1
ATOM 5812 N N . HIS A 1 739 ? -6.843 -5.571 3.528 1.00 40.28 739 HIS A N 1
ATOM 5813 C CA . HIS A 1 739 ? -6.249 -4.527 4.365 1.00 40.28 739 HIS A CA 1
ATOM 5814 C C . HIS A 1 739 ? -6.237 -4.840 5.872 1.00 40.28 739 HIS A C 1
ATOM 5816 O O . HIS A 1 739 ? -5.219 -4.638 6.533 1.00 40.28 739 HIS A O 1
ATOM 5822 N N . ASP A 1 740 ? -7.337 -5.361 6.421 1.00 42.78 740 ASP A N 1
ATOM 5823 C CA . ASP A 1 740 ? -7.461 -5.580 7.871 1.00 42.78 740 ASP A CA 1
ATOM 5824 C C . ASP A 1 740 ? -6.694 -6.824 8.334 1.00 42.78 740 ASP A C 1
ATOM 5826 O O . ASP A 1 740 ? -6.318 -6.932 9.504 1.00 42.78 740 ASP A O 1
ATOM 5830 N N . TYR A 1 741 ? -6.413 -7.726 7.390 1.00 43.09 741 TYR A N 1
ATOM 5831 C CA . TYR A 1 741 ? -5.613 -8.930 7.580 1.00 43.09 741 TYR A CA 1
ATOM 5832 C C . TYR A 1 741 ? -4.102 -8.639 7.536 1.00 43.09 741 TYR A C 1
ATOM 5834 O O . TYR A 1 741 ? -3.355 -9.263 8.282 1.00 43.09 741 TYR A O 1
ATOM 5842 N N . ILE A 1 742 ? -3.657 -7.672 6.716 1.00 41.34 742 ILE A N 1
ATOM 5843 C CA . ILE A 1 742 ? -2.234 -7.277 6.601 1.00 41.34 742 ILE A CA 1
ATOM 5844 C C . ILE A 1 742 ? -1.781 -6.461 7.815 1.00 41.34 742 ILE A C 1
ATOM 5846 O O . ILE A 1 742 ? -0.668 -6.621 8.298 1.00 41.34 742 ILE A O 1
ATOM 5850 N N . LEU A 1 743 ? -2.635 -5.552 8.287 1.00 48.25 743 LEU A N 1
ATOM 5851 C CA . LEU A 1 743 ? -2.219 -4.489 9.202 1.00 48.25 743 LEU A CA 1
ATOM 5852 C C . LEU A 1 743 ? -2.764 -4.636 10.626 1.00 48.25 743 LEU A C 1
ATOM 5854 O O . LEU A 1 743 ? -2.428 -3.823 11.486 1.00 48.25 743 LEU A O 1
ATOM 5858 N N . GLY A 1 744 ? -3.637 -5.618 10.886 1.00 43.75 744 GLY A N 1
ATOM 5859 C CA . GLY A 1 744 ? -4.230 -5.837 12.205 1.00 43.75 744 GLY A CA 1
ATOM 5860 C C . GLY A 1 744 ? -4.791 -4.547 12.812 1.00 43.75 744 GLY A C 1
ATOM 5861 O O . GLY A 1 744 ? -4.377 -4.103 13.868 1.00 43.75 744 GLY A O 1
ATOM 5862 N N . ASN A 1 745 ? -5.655 -3.808 12.123 1.00 45.09 745 ASN A N 1
ATOM 5863 C CA . ASN A 1 745 ? -6.162 -2.517 12.629 1.00 45.09 745 ASN A CA 1
ATOM 5864 C C . ASN A 1 745 ? -5.097 -1.450 13.009 1.00 45.09 745 ASN A C 1
ATOM 5866 O O . ASN A 1 745 ? -5.442 -0.384 13.533 1.00 45.09 745 ASN A O 1
ATOM 5870 N N . THR A 1 746 ? -3.814 -1.684 12.733 1.00 42.66 746 THR A N 1
ATOM 5871 C CA . THR A 1 746 ? -2.716 -0.758 12.984 1.00 42.66 746 THR A CA 1
ATOM 5872 C C . THR A 1 746 ? -2.467 -0.009 11.695 1.00 42.66 746 THR A C 1
ATOM 5874 O O . THR A 1 746 ? -1.985 -0.553 10.713 1.00 42.66 746 THR A O 1
ATOM 5877 N N . SER A 1 747 ? -2.817 1.271 11.672 1.00 46.88 747 SER A N 1
ATOM 5878 C CA . SER A 1 747 ? -2.432 2.123 10.550 1.00 46.88 747 SER A CA 1
ATOM 5879 C C . SER A 1 747 ? -0.910 2.067 10.373 1.00 46.88 747 SER A C 1
ATOM 5881 O O . SER A 1 747 ? -0.193 2.209 11.366 1.00 46.88 747 SER A O 1
ATOM 5883 N N . LEU A 1 748 ? -0.433 1.925 9.128 1.00 44.72 748 LEU A N 1
ATOM 5884 C CA . LEU A 1 748 ? 0.984 2.050 8.731 1.00 44.72 748 LEU A CA 1
ATOM 5885 C C . LEU A 1 748 ? 1.688 3.220 9.441 1.00 44.72 748 LEU A C 1
ATOM 5887 O O . LEU A 1 748 ? 2.850 3.140 9.811 1.00 44.72 748 LEU A O 1
ATOM 5891 N N . ASN A 1 749 ? 0.936 4.280 9.726 1.00 42.12 749 ASN A N 1
ATOM 5892 C CA . ASN A 1 749 ? 1.392 5.524 10.330 1.00 42.12 749 ASN A CA 1
ATOM 5893 C C . ASN A 1 749 ? 1.689 5.418 11.845 1.00 42.12 749 ASN A C 1
ATOM 5895 O O . ASN A 1 749 ? 2.149 6.385 12.444 1.00 42.12 749 ASN A O 1
ATOM 5899 N N . LYS A 1 750 ? 1.361 4.289 12.490 1.00 44.56 750 LYS A N 1
ATOM 5900 C CA . LYS A 1 750 ? 1.646 3.997 13.910 1.00 44.56 750 LYS A CA 1
ATOM 5901 C C . LYS A 1 750 ? 2.776 2.982 14.098 1.00 44.56 750 LYS A C 1
ATOM 5903 O O . LYS A 1 750 ? 3.174 2.739 15.236 1.00 44.56 750 LYS A O 1
ATOM 5908 N N . LEU A 1 751 ? 3.248 2.382 13.010 1.00 49.03 751 LEU A N 1
ATOM 5909 C CA . LEU A 1 751 ? 4.417 1.517 12.993 1.00 49.03 751 LEU A CA 1
ATOM 5910 C C . LEU A 1 751 ? 5.645 2.411 12.814 1.00 49.03 751 LEU A C 1
ATOM 5912 O O . LEU A 1 751 ? 5.706 3.218 11.887 1.00 49.03 751 LEU A O 1
ATOM 5916 N N . ASP A 1 752 ? 6.604 2.310 13.729 1.00 59.12 752 ASP A N 1
ATOM 5917 C CA . ASP A 1 752 ? 7.878 3.006 13.581 1.00 59.12 752 ASP A CA 1
ATOM 5918 C C . ASP A 1 752 ? 8.794 2.175 12.687 1.00 59.12 752 ASP A C 1
ATOM 5920 O O . ASP A 1 752 ? 9.532 1.320 13.158 1.00 59.12 752 ASP A O 1
ATOM 5924 N N . PHE A 1 753 ? 8.737 2.411 11.380 1.00 50.34 753 PHE A N 1
ATOM 5925 C CA . PHE A 1 753 ? 9.595 1.725 10.412 1.00 50.34 753 PHE A CA 1
ATOM 5926 C C . PHE A 1 753 ? 11.081 2.123 10.498 1.00 50.34 753 PHE A C 1
ATOM 5928 O O . PHE A 1 753 ? 11.884 1.605 9.726 1.00 50.34 753 PHE A O 1
ATOM 5935 N N . ASN A 1 754 ? 11.462 3.022 11.418 1.00 51.31 754 ASN A N 1
ATOM 5936 C CA . ASN A 1 754 ? 12.868 3.260 11.761 1.00 51.31 754 ASN A CA 1
ATOM 5937 C C . ASN A 1 754 ? 13.374 2.295 12.847 1.00 51.31 754 ASN A C 1
ATOM 5939 O O . ASN A 1 754 ? 14.581 2.216 13.069 1.00 51.31 754 ASN A O 1
ATOM 5943 N N . ASP A 1 755 ? 12.473 1.587 13.534 1.00 51.88 755 ASP A N 1
ATOM 5944 C CA . ASP A 1 755 ? 12.816 0.484 14.426 1.00 51.88 755 ASP A CA 1
ATOM 5945 C C . ASP A 1 755 ? 13.047 -0.769 13.569 1.00 51.88 755 ASP A C 1
ATOM 5947 O O . ASP A 1 755 ? 12.132 -1.279 12.920 1.00 51.88 755 ASP A O 1
ATOM 5951 N N . GLU A 1 756 ? 14.291 -1.251 13.555 1.00 49.66 756 GLU A N 1
ATOM 5952 C CA . GLU A 1 756 ? 14.728 -2.407 12.764 1.00 49.66 756 GLU A CA 1
ATOM 5953 C C . GLU A 1 756 ? 13.884 -3.658 13.059 1.00 49.66 756 GLU A C 1
ATOM 5955 O O . GLU A 1 756 ? 13.559 -4.409 12.145 1.00 49.66 756 GLU A O 1
ATOM 5960 N N . PHE A 1 757 ? 13.417 -3.832 14.301 1.00 44.59 757 PHE A N 1
ATOM 5961 C CA . PHE A 1 757 ? 12.586 -4.966 14.700 1.00 44.59 757 PHE A CA 1
ATOM 5962 C C . PHE A 1 757 ? 11.136 -4.817 14.224 1.00 44.59 757 PHE A C 1
ATOM 5964 O O . PHE A 1 757 ? 10.476 -5.813 13.938 1.00 44.59 757 PHE A O 1
ATOM 5971 N N . VAL A 1 758 ? 10.616 -3.587 14.134 1.00 53.69 758 VAL A N 1
ATOM 5972 C CA . VAL A 1 758 ? 9.295 -3.312 13.541 1.00 53.69 758 VAL A CA 1
ATOM 5973 C C . VAL A 1 758 ? 9.357 -3.496 12.030 1.00 53.69 758 VAL A C 1
ATOM 5975 O O . VAL A 1 758 ? 8.462 -4.114 11.462 1.00 53.69 758 VAL A O 1
ATOM 5978 N N . LEU A 1 759 ? 10.421 -3.024 11.382 1.00 51.88 759 LEU A N 1
ATOM 5979 C CA . LEU A 1 759 ? 10.629 -3.216 9.952 1.00 51.88 759 LEU A CA 1
ATOM 5980 C C . LEU A 1 759 ? 10.757 -4.708 9.607 1.00 51.88 759 LEU A C 1
ATOM 5982 O O . LEU A 1 759 ? 10.067 -5.183 8.711 1.00 51.88 759 LEU A O 1
ATOM 5986 N N . GLU A 1 760 ? 11.555 -5.463 10.363 1.00 49.72 760 GLU A N 1
ATOM 5987 C CA . GLU A 1 760 ? 11.722 -6.907 10.182 1.00 49.72 760 GLU A CA 1
ATOM 5988 C C . GLU A 1 760 ? 10.428 -7.690 10.500 1.00 49.72 760 GLU A C 1
ATOM 5990 O O . GLU A 1 760 ? 10.062 -8.599 9.759 1.00 49.72 760 GLU A O 1
ATOM 5995 N N . ASP A 1 761 ? 9.673 -7.328 11.547 1.00 55.16 761 ASP A N 1
ATOM 5996 C CA . ASP A 1 761 ? 8.369 -7.938 11.888 1.00 55.16 761 ASP A CA 1
ATOM 5997 C C . ASP A 1 761 ? 7.322 -7.682 10.791 1.00 55.16 761 ASP A C 1
ATOM 5999 O O . ASP A 1 761 ? 6.545 -8.580 10.471 1.00 55.16 761 ASP A O 1
ATOM 6003 N N . GLN A 1 762 ? 7.328 -6.498 10.172 1.00 62.12 762 GLN A N 1
ATOM 6004 C CA . GLN A 1 762 ? 6.425 -6.158 9.070 1.00 62.12 762 GLN A CA 1
ATOM 6005 C C . GLN A 1 762 ? 6.843 -6.802 7.742 1.00 62.12 762 GLN A C 1
ATOM 6007 O O . GLN A 1 762 ? 5.974 -7.277 7.018 1.00 62.12 762 GLN A O 1
ATOM 6012 N N . ILE A 1 763 ? 8.146 -6.896 7.446 1.00 56.88 763 ILE A N 1
ATOM 6013 C CA . ILE A 1 763 ? 8.660 -7.649 6.289 1.00 56.88 763 ILE A CA 1
ATOM 6014 C C . ILE A 1 763 ? 8.269 -9.122 6.417 1.00 56.88 763 ILE A C 1
ATOM 6016 O O . ILE A 1 763 ? 7.654 -9.666 5.507 1.00 56.88 763 ILE A O 1
ATOM 6020 N N . ASN A 1 764 ? 8.509 -9.738 7.577 1.00 52.88 764 ASN A N 1
ATOM 6021 C CA . ASN A 1 764 ? 8.137 -11.131 7.817 1.00 52.88 764 ASN A CA 1
ATOM 6022 C C . ASN A 1 764 ? 6.614 -11.352 7.777 1.00 52.88 764 ASN A C 1
ATOM 6024 O O . ASN A 1 764 ? 6.159 -12.404 7.331 1.00 52.88 764 ASN A O 1
ATOM 6028 N N . GLN A 1 765 ? 5.800 -10.405 8.259 1.00 53.44 765 GLN A N 1
ATOM 6029 C CA . GLN A 1 765 ? 4.334 -10.486 8.151 1.00 53.44 765 GLN A CA 1
ATOM 6030 C C . GLN A 1 765 ? 3.867 -10.376 6.701 1.00 53.44 765 GLN A C 1
ATOM 6032 O O . GLN A 1 765 ? 2.972 -11.116 6.297 1.00 53.44 765 GLN A O 1
ATOM 6037 N N . LEU A 1 766 ? 4.493 -9.498 5.918 1.00 50.97 766 LEU A N 1
ATOM 6038 C CA . LEU A 1 766 ? 4.197 -9.323 4.504 1.00 50.97 766 LEU A CA 1
ATOM 6039 C C . LEU A 1 766 ? 4.614 -10.553 3.687 1.00 50.97 766 LEU A C 1
ATOM 6041 O O . LEU A 1 766 ? 3.823 -11.025 2.879 1.00 50.97 766 LEU A O 1
ATOM 6045 N N . GLU A 1 767 ? 5.796 -11.117 3.945 1.00 49.00 767 GLU A N 1
ATOM 6046 C CA . GLU A 1 767 ? 6.255 -12.377 3.344 1.00 49.00 767 GLU A CA 1
ATOM 6047 C C . GLU A 1 767 ? 5.311 -13.529 3.693 1.00 49.00 767 GLU A C 1
ATOM 6049 O O . GLU A 1 767 ? 4.778 -14.174 2.797 1.00 49.00 767 GLU A O 1
ATOM 6054 N N . ASN A 1 768 ? 4.986 -13.722 4.977 1.00 49.38 768 ASN A N 1
ATOM 6055 C CA . ASN A 1 768 ? 4.048 -14.770 5.390 1.00 49.38 768 ASN A CA 1
ATOM 6056 C C . ASN A 1 768 ? 2.651 -14.587 4.785 1.00 49.38 768 ASN A C 1
ATOM 6058 O O . ASN A 1 768 ? 1.953 -15.572 4.542 1.00 49.38 768 ASN A O 1
ATOM 6062 N N . LEU A 1 769 ? 2.206 -13.346 4.589 1.00 50.28 769 LEU A N 1
ATOM 6063 C CA . LEU A 1 769 ? 0.920 -13.062 3.972 1.00 50.28 769 LEU A CA 1
ATOM 6064 C C . LEU A 1 769 ? 0.946 -13.331 2.468 1.00 50.28 769 LEU A C 1
ATOM 6066 O O . LEU A 1 769 ? 0.004 -13.937 1.964 1.00 50.28 769 LEU A O 1
ATOM 6070 N N . HIS A 1 770 ? 1.990 -12.895 1.762 1.00 50.69 770 HIS A N 1
ATOM 6071 C CA . HIS A 1 770 ? 2.176 -13.216 0.350 1.00 50.69 770 HIS A CA 1
ATOM 6072 C C . HIS A 1 770 ? 2.239 -14.729 0.161 1.00 50.69 770 HIS A C 1
ATOM 6074 O O . HIS A 1 770 ? 1.457 -15.257 -0.621 1.00 50.69 770 HIS A O 1
ATOM 6080 N N . ASP A 1 771 ? 3.015 -15.438 0.982 1.00 52.94 771 ASP A N 1
ATOM 6081 C CA . ASP A 1 771 ? 3.081 -16.898 0.965 1.00 52.94 771 ASP A CA 1
ATOM 6082 C C . ASP A 1 771 ? 1.705 -17.535 1.215 1.00 52.94 771 ASP A C 1
ATOM 6084 O O . ASP A 1 771 ? 1.311 -18.475 0.528 1.00 52.94 771 ASP A O 1
ATOM 6088 N N . GLN A 1 772 ? 0.927 -17.027 2.179 1.00 51.81 772 GLN A N 1
ATOM 6089 C CA . GLN A 1 772 ? -0.416 -17.543 2.472 1.00 51.81 772 GLN A CA 1
ATOM 6090 C C . GLN A 1 772 ? -1.415 -17.277 1.347 1.00 51.81 772 GLN A C 1
ATOM 6092 O O . GLN A 1 772 ? -2.185 -18.174 1.002 1.00 51.81 772 GLN A O 1
ATOM 6097 N N . LEU A 1 773 ? -1.427 -16.066 0.792 1.00 53.38 773 LEU A N 1
ATOM 6098 C CA . LEU A 1 773 ? -2.306 -15.695 -0.314 1.00 53.38 773 LEU A CA 1
ATOM 6099 C C . LEU A 1 773 ? -1.929 -16.463 -1.573 1.00 53.38 773 LEU A C 1
ATOM 6101 O O . LEU A 1 773 ? -2.813 -17.009 -2.227 1.00 53.38 773 LEU A O 1
ATOM 6105 N N . ASP A 1 774 ? -0.641 -16.591 -1.868 1.00 58.66 774 ASP A N 1
ATOM 6106 C CA . ASP A 1 774 ? -0.158 -17.355 -3.007 1.00 58.66 774 ASP A CA 1
ATOM 6107 C C . ASP A 1 774 ? -0.480 -18.837 -2.848 1.00 58.66 774 ASP A C 1
ATOM 6109 O O . ASP A 1 774 ? -0.971 -19.444 -3.798 1.00 58.66 774 ASP A O 1
ATOM 6113 N N . LEU A 1 775 ? -0.321 -19.419 -1.655 1.00 56.09 775 LEU A N 1
ATOM 6114 C CA . LEU A 1 775 ? -0.757 -20.790 -1.372 1.00 56.09 775 LEU A CA 1
ATOM 6115 C C . LEU A 1 775 ? -2.276 -20.957 -1.518 1.00 56.09 775 LEU A C 1
ATOM 6117 O O . LEU A 1 775 ? -2.730 -21.978 -2.037 1.00 56.09 775 LEU A O 1
ATOM 6121 N N . GLN A 1 776 ? -3.075 -19.977 -1.087 1.00 58.44 776 GLN A N 1
ATOM 6122 C CA . GLN A 1 776 ? -4.533 -20.016 -1.219 1.00 58.44 776 GLN A CA 1
ATOM 6123 C C . GLN A 1 776 ? -4.990 -19.862 -2.668 1.00 58.44 776 GLN A C 1
ATOM 6125 O O . GLN A 1 776 ? -5.861 -20.615 -3.099 1.00 58.44 776 GLN A O 1
ATOM 6130 N N . PHE A 1 777 ? -4.396 -18.949 -3.436 1.00 60.62 777 PHE A N 1
ATOM 6131 C CA . PHE A 1 777 ? -4.676 -18.801 -4.860 1.00 60.62 777 PHE A CA 1
ATOM 6132 C C . PHE A 1 777 ? -4.224 -20.038 -5.635 1.00 60.62 777 PHE A C 1
ATOM 6134 O O . PHE A 1 777 ? -5.010 -20.560 -6.424 1.00 60.62 777 PHE A O 1
ATOM 6141 N N . HIS A 1 778 ? -3.038 -20.587 -5.353 1.00 60.12 778 HIS A N 1
ATOM 6142 C CA . HIS A 1 778 ? -2.594 -21.864 -5.920 1.00 60.12 778 HIS A CA 1
ATOM 6143 C C . HIS A 1 778 ? -3.580 -22.991 -5.607 1.00 60.12 778 HIS A C 1
ATOM 6145 O O . HIS A 1 778 ? -4.019 -23.689 -6.519 1.00 60.12 778 HIS A O 1
ATOM 6151 N N . ALA A 1 779 ? -3.988 -23.149 -4.344 1.00 62.78 779 ALA A N 1
ATOM 6152 C CA . ALA A 1 779 ? -4.950 -24.171 -3.942 1.00 62.78 779 ALA A CA 1
ATOM 6153 C C . ALA A 1 779 ? -6.333 -23.957 -4.580 1.00 62.78 779 ALA A C 1
ATOM 6155 O O . ALA A 1 779 ? -6.979 -24.925 -4.986 1.00 62.78 779 ALA A O 1
ATOM 6156 N N . TYR A 1 780 ? -6.779 -22.705 -4.698 1.00 73.88 780 TYR A N 1
ATOM 6157 C CA . TYR A 1 780 ? -8.031 -22.334 -5.350 1.00 73.88 780 TYR A CA 1
ATOM 6158 C C . TYR A 1 780 ? -8.006 -22.684 -6.837 1.00 73.88 780 TYR A C 1
ATOM 6160 O O . TYR A 1 780 ? -8.914 -23.368 -7.308 1.00 73.88 780 TYR A O 1
ATOM 6168 N N . TYR A 1 781 ? -6.962 -22.285 -7.570 1.00 71.00 781 TYR A N 1
ATOM 6169 C CA . TYR A 1 781 ? -6.816 -22.630 -8.981 1.00 71.00 781 TYR A CA 1
ATOM 6170 C C . TYR A 1 781 ? -6.677 -24.142 -9.163 1.00 71.00 781 TYR A C 1
ATOM 6172 O O . TYR A 1 781 ? -7.396 -24.719 -9.975 1.00 71.00 781 TYR A O 1
ATOM 6180 N N . ASP A 1 782 ? -5.862 -24.828 -8.363 1.00 69.19 782 ASP A N 1
ATOM 6181 C CA . ASP A 1 782 ? -5.756 -26.287 -8.416 1.00 69.19 782 ASP A CA 1
ATOM 6182 C C . ASP A 1 782 ? -7.104 -26.976 -8.165 1.00 69.19 782 ASP A C 1
ATOM 6184 O O . ASP A 1 782 ? -7.449 -27.937 -8.859 1.00 69.19 782 ASP A O 1
ATOM 6188 N N . TYR A 1 783 ? -7.894 -26.492 -7.204 1.00 73.62 783 TYR A N 1
ATOM 6189 C CA . TYR A 1 783 ? -9.232 -27.012 -6.928 1.00 73.62 783 TYR A CA 1
ATOM 6190 C C . TYR A 1 783 ? -10.198 -26.734 -8.085 1.00 73.62 783 TYR A C 1
ATOM 6192 O O . TYR A 1 783 ? -10.885 -27.645 -8.559 1.00 73.62 783 TYR A O 1
ATOM 6200 N N . LEU A 1 784 ? -10.195 -25.504 -8.601 1.00 78.69 784 LEU A N 1
ATOM 6201 C CA . LEU A 1 784 ? -10.993 -25.078 -9.744 1.00 78.69 784 LEU A CA 1
ATOM 6202 C C . LEU A 1 784 ? -10.695 -25.956 -10.968 1.00 78.69 784 LEU A C 1
ATOM 6204 O O . LEU A 1 784 ? -11.607 -26.583 -11.507 1.00 78.69 784 LEU A O 1
ATOM 6208 N N . PHE A 1 785 ? -9.418 -26.130 -11.327 1.00 75.81 785 PHE A N 1
ATOM 6209 C CA . PHE A 1 785 ? -8.952 -26.963 -12.446 1.00 75.81 785 PHE A CA 1
ATOM 6210 C C . PHE A 1 785 ? -9.080 -28.484 -12.206 1.00 75.81 785 PHE A C 1
ATOM 6212 O O . PHE A 1 785 ? -8.858 -29.284 -13.125 1.00 75.81 785 PHE A O 1
ATOM 6219 N N . ARG A 1 786 ? -9.473 -28.927 -11.002 1.00 75.69 786 ARG A N 1
ATOM 6220 C CA . ARG A 1 786 ? -9.870 -30.321 -10.702 1.00 75.69 786 ARG A CA 1
ATOM 6221 C C . ARG A 1 786 ? -11.371 -30.571 -10.864 1.00 75.69 786 ARG A C 1
ATOM 6223 O O . ARG A 1 786 ? -11.770 -31.745 -10.880 1.00 75.69 786 ARG A O 1
ATOM 6230 N N . SER A 1 787 ? -12.174 -29.516 -11.022 1.00 79.56 787 SER A N 1
ATOM 6231 C CA . SER A 1 787 ? -13.621 -29.596 -11.234 1.00 79.56 787 SER A CA 1
ATOM 6232 C C . SER A 1 787 ? -13.981 -30.560 -12.364 1.00 79.56 787 SER A C 1
ATOM 6234 O O . SER A 1 787 ? -13.342 -30.591 -13.419 1.00 79.56 787 SER A O 1
ATOM 6236 N N . LYS A 1 788 ? -15.048 -31.345 -12.164 1.00 73.81 788 LYS A N 1
ATOM 6237 C CA . LYS A 1 788 ? -15.582 -32.252 -13.193 1.00 73.81 788 LYS A CA 1
ATOM 6238 C C . LYS A 1 788 ? -16.015 -31.493 -14.455 1.00 73.81 788 LYS A C 1
ATOM 6240 O O . LYS A 1 788 ? -15.856 -32.026 -15.548 1.00 73.81 788 LYS A O 1
ATOM 6245 N N . LEU A 1 789 ? -16.458 -30.241 -14.311 1.00 73.81 789 LEU A N 1
ATOM 6246 C CA . LEU A 1 789 ? -16.896 -29.386 -15.422 1.00 73.81 789 LEU A CA 1
ATOM 6247 C C . LEU A 1 789 ? -15.747 -28.995 -16.368 1.00 73.81 789 LEU A C 1
ATOM 6249 O O . LEU A 1 789 ? -15.969 -28.839 -17.563 1.00 73.81 789 LEU A O 1
ATOM 6253 N N . LEU A 1 790 ? -14.516 -28.905 -15.851 1.00 73.69 790 LEU A N 1
ATOM 6254 C CA . LEU A 1 790 ? -13.297 -28.658 -16.637 1.00 73.69 790 LEU A CA 1
ATOM 6255 C C . LEU A 1 790 ? -12.593 -29.960 -17.073 1.00 73.69 790 LEU A C 1
ATOM 6257 O O . LEU A 1 790 ? -11.526 -29.925 -17.688 1.00 73.69 790 LEU A O 1
ATOM 6261 N N . LYS A 1 791 ? -13.156 -31.132 -16.736 1.00 66.50 791 LYS A N 1
ATOM 6262 C CA . LYS A 1 791 ? -12.656 -32.452 -17.167 1.00 66.50 791 LYS A CA 1
ATOM 6263 C C . LYS A 1 791 ? -13.391 -32.985 -18.397 1.00 66.50 791 LYS A C 1
ATOM 6265 O O . LYS A 1 791 ? -12.769 -33.666 -19.208 1.00 66.50 791 LYS A O 1
ATOM 6270 N N . THR A 1 792 ? -14.686 -32.708 -18.525 1.00 66.94 792 THR A N 1
ATOM 6271 C CA . THR A 1 792 ? -15.510 -33.104 -19.677 1.00 66.94 792 THR A CA 1
ATOM 6272 C C . THR A 1 792 ? -15.106 -32.337 -20.931 1.00 66.94 792 THR A C 1
ATOM 6274 O O . THR A 1 792 ? -15.049 -31.120 -20.882 1.00 66.94 792 THR A O 1
ATOM 6277 N N . ARG A 1 793 ? -14.845 -33.025 -22.052 1.00 67.94 793 ARG A N 1
ATOM 6278 C CA . ARG A 1 793 ? -14.491 -32.399 -23.340 1.00 67.94 793 ARG A CA 1
ATOM 6279 C C . ARG A 1 793 ? -15.747 -32.057 -24.140 1.00 67.94 793 ARG A C 1
ATOM 6281 O O . ARG A 1 793 ? -16.198 -32.856 -24.951 1.00 67.94 793 ARG A O 1
ATOM 6288 N N . ASN A 1 794 ? -16.317 -30.886 -23.888 1.00 76.88 794 ASN A N 1
ATOM 6289 C CA . ASN A 1 794 ? -17.467 -30.355 -24.630 1.00 76.88 794 ASN A CA 1
ATOM 6290 C C . ASN A 1 794 ? -17.352 -28.832 -24.822 1.00 76.88 794 ASN A C 1
ATOM 6292 O O . ASN A 1 794 ? -16.516 -28.189 -24.188 1.00 76.88 794 ASN A O 1
ATOM 6296 N N . GLU A 1 795 ? -18.191 -28.239 -25.671 1.00 73.75 795 GLU A N 1
ATOM 6297 C CA . GLU A 1 795 ? -18.201 -26.784 -25.916 1.00 73.75 795 GLU A CA 1
ATOM 6298 C C . GLU A 1 795 ? -18.291 -25.953 -24.633 1.00 73.75 795 GLU A C 1
ATOM 6300 O O . GLU A 1 795 ? -17.582 -24.963 -24.475 1.00 73.75 795 GLU A O 1
ATOM 6305 N N . LYS A 1 796 ? -19.087 -26.409 -23.664 1.00 74.50 796 LYS A N 1
ATOM 6306 C CA . LYS A 1 796 ? -19.275 -25.716 -22.386 1.00 74.50 796 LYS A CA 1
ATOM 6307 C C . LYS A 1 796 ? -17.990 -25.660 -21.552 1.00 74.50 796 LYS A C 1
ATOM 6309 O O . LYS A 1 796 ? -17.693 -24.656 -20.918 1.00 74.50 796 LYS A O 1
ATOM 6314 N N . SER A 1 797 ? -17.193 -26.728 -21.570 1.00 77.88 797 SER A N 1
ATOM 6315 C CA . SER A 1 797 ? -15.866 -26.737 -20.944 1.00 77.88 797 SER A CA 1
ATOM 6316 C C . SER A 1 797 ? -14.910 -25.762 -21.628 1.00 77.88 797 SER A C 1
ATOM 6318 O O . SER A 1 797 ? -14.150 -25.076 -20.947 1.00 77.88 797 SER A O 1
ATOM 6320 N N . ARG A 1 798 ? -14.984 -25.651 -22.960 1.00 79.25 798 ARG A N 1
ATOM 6321 C CA . ARG A 1 798 ? -14.142 -24.752 -23.753 1.00 79.25 798 ARG A CA 1
ATOM 6322 C C . ARG A 1 798 ? -14.425 -23.288 -23.420 1.00 79.25 798 ARG A C 1
ATOM 6324 O O . ARG A 1 798 ? -13.473 -22.564 -23.155 1.00 79.25 798 ARG A O 1
ATOM 6331 N N . SER A 1 799 ? -15.695 -22.893 -23.307 1.00 80.00 799 SER A N 1
ATOM 6332 C CA . SER A 1 799 ? -16.069 -21.529 -22.908 1.00 80.00 799 SER A CA 1
ATOM 6333 C C . SER A 1 799 ? -15.592 -21.178 -21.493 1.00 80.00 799 SER A C 1
ATOM 6335 O O . SER A 1 799 ? -15.222 -20.037 -21.224 1.00 80.00 799 SER A O 1
ATOM 6337 N N . TYR A 1 800 ? -15.541 -22.153 -20.575 1.00 84.75 800 TYR A N 1
ATOM 6338 C CA . TYR A 1 800 ? -14.937 -21.938 -19.256 1.00 84.75 800 TYR A CA 1
ATOM 6339 C C . TYR A 1 800 ? -13.423 -21.760 -19.334 1.00 84.75 800 TYR A C 1
ATOM 6341 O O . TYR A 1 800 ? -12.894 -20.878 -18.667 1.00 84.75 800 TYR A O 1
ATOM 6349 N N . PHE A 1 801 ? -12.718 -22.554 -20.146 1.00 81.06 801 PHE A N 1
ATOM 6350 C CA . PHE A 1 801 ? -11.289 -22.337 -20.381 1.00 81.06 801 PHE A CA 1
ATOM 6351 C C . PHE A 1 801 ? -11.027 -20.974 -21.032 1.00 81.06 801 PHE A C 1
ATOM 6353 O O . PHE A 1 801 ? -10.098 -20.295 -20.622 1.00 81.06 801 PHE A O 1
ATOM 6360 N N . GLU A 1 802 ? -11.852 -20.526 -21.975 1.00 79.12 802 GLU A N 1
ATOM 6361 C CA . GLU A 1 802 ? -11.734 -19.195 -22.589 1.00 79.12 802 GLU A CA 1
ATOM 6362 C C . GLU A 1 802 ? -11.928 -18.074 -21.555 1.00 79.12 802 GLU A C 1
ATOM 6364 O O . GLU A 1 802 ? -11.088 -17.180 -21.468 1.00 79.12 802 GLU A O 1
ATOM 6369 N N . ALA A 1 803 ? -12.938 -18.167 -20.684 1.00 77.88 803 ALA A N 1
ATOM 6370 C CA . ALA A 1 803 ? -13.127 -17.215 -19.586 1.00 77.88 803 ALA A CA 1
ATOM 6371 C C . ALA A 1 803 ? -11.964 -17.242 -18.576 1.00 77.88 803 ALA A C 1
ATOM 6373 O O . ALA A 1 803 ? -11.466 -16.196 -18.158 1.00 77.88 803 ALA A O 1
ATOM 6374 N N . LEU A 1 804 ? -11.488 -18.437 -18.211 1.00 80.06 804 LEU A N 1
ATOM 6375 C CA . LEU A 1 804 ? -10.347 -18.601 -17.307 1.00 80.06 804 LEU A CA 1
ATOM 6376 C C . LEU A 1 804 ? -9.051 -18.074 -17.920 1.00 80.06 804 LEU A C 1
ATOM 6378 O O . LEU A 1 804 ? -8.205 -17.569 -17.190 1.00 80.06 804 LEU A O 1
ATOM 6382 N N . SER A 1 805 ? -8.900 -18.141 -19.241 1.00 70.81 805 SER A N 1
ATOM 6383 C CA . SER A 1 805 ? -7.695 -17.681 -19.927 1.00 70.81 805 SER A CA 1
ATOM 6384 C C . SER A 1 805 ? -7.437 -16.181 -19.749 1.00 70.81 805 SER A C 1
ATOM 6386 O O . SER A 1 805 ? -6.282 -15.770 -19.725 1.00 70.81 805 SER A O 1
ATOM 6388 N N . GLY A 1 806 ? -8.494 -15.382 -19.555 1.00 62.09 806 GLY A N 1
ATOM 6389 C CA . GLY A 1 806 ? -8.389 -13.958 -19.230 1.00 62.09 806 GLY A CA 1
ATOM 6390 C C . GLY A 1 806 ? -8.288 -13.654 -17.731 1.00 62.09 806 GLY A C 1
ATOM 6391 O O . GLY A 1 806 ? -7.928 -12.537 -17.371 1.00 62.09 806 GLY A O 1
ATOM 6392 N N . ALA A 1 807 ? -8.598 -14.619 -16.858 1.00 67.62 807 ALA A N 1
ATOM 6393 C CA . ALA A 1 807 ? -8.691 -14.414 -15.409 1.00 67.62 807 ALA A CA 1
ATOM 6394 C C . ALA A 1 807 ? -7.500 -14.984 -14.619 1.00 67.62 807 ALA A C 1
ATOM 6396 O O . ALA A 1 807 ? -7.151 -14.462 -13.561 1.00 67.62 807 ALA A O 1
ATOM 6397 N N . VAL A 1 808 ? -6.884 -16.064 -15.105 1.00 69.12 808 VAL A N 1
ATOM 6398 C CA . VAL A 1 808 ? -5.776 -16.740 -14.420 1.00 69.12 808 VAL A CA 1
ATOM 6399 C C . VAL A 1 808 ? -4.495 -15.921 -14.580 1.00 69.12 808 VAL A C 1
ATOM 6401 O O . VAL A 1 808 ? -4.039 -15.691 -15.697 1.00 69.12 808 VAL A O 1
ATOM 6404 N N . LYS A 1 809 ? -3.887 -15.506 -13.463 1.00 64.00 809 LYS A N 1
ATOM 6405 C CA . LYS A 1 809 ? -2.583 -14.823 -13.462 1.00 64.00 809 LYS A CA 1
ATOM 6406 C C . LYS A 1 809 ? -1.436 -15.814 -13.645 1.00 64.00 809 LYS A C 1
ATOM 6408 O O . LYS A 1 809 ? -1.495 -16.927 -13.128 1.00 64.00 809 LYS A O 1
ATOM 6413 N N . ARG A 1 810 ? -0.375 -15.366 -14.324 1.00 60.41 810 ARG A N 1
ATOM 6414 C CA . ARG A 1 810 ? 0.838 -16.141 -14.632 1.00 60.41 810 ARG A CA 1
ATOM 6415 C C . ARG A 1 810 ? 1.434 -16.848 -13.410 1.00 60.41 810 ARG A C 1
ATOM 6417 O O . ARG A 1 810 ? 1.740 -18.032 -13.507 1.00 60.41 810 ARG A O 1
ATOM 6424 N N . ASP A 1 811 ? 1.544 -16.144 -12.287 1.00 60.09 811 ASP A N 1
ATOM 6425 C CA . ASP A 1 811 ? 2.213 -16.630 -11.068 1.00 60.09 811 ASP A CA 1
ATOM 6426 C C . ASP A 1 811 ? 1.528 -17.854 -10.441 1.00 60.09 811 ASP A C 1
ATOM 6428 O O . ASP A 1 811 ? 2.124 -18.558 -9.635 1.00 60.09 811 ASP A O 1
ATOM 6432 N N . TYR A 1 812 ? 0.289 -18.145 -10.854 1.00 65.31 812 TYR A N 1
ATOM 6433 C CA . TYR A 1 812 ? -0.508 -19.274 -10.378 1.00 65.31 812 TYR A CA 1
ATOM 6434 C C . TYR A 1 812 ? -0.694 -20.375 -11.435 1.00 65.31 812 TYR A C 1
ATOM 6436 O O . TYR A 1 812 ? -1.434 -21.338 -11.215 1.00 65.31 812 TYR A O 1
ATOM 6444 N N . VAL A 1 813 ? -0.048 -20.252 -12.602 1.00 61.59 813 VAL A N 1
ATOM 6445 C CA . VAL A 1 813 ? -0.111 -21.250 -13.680 1.00 61.59 813 VAL A CA 1
ATOM 6446 C C . VAL A 1 813 ? 0.925 -22.342 -13.424 1.00 61.59 813 VAL A C 1
ATOM 6448 O O . VAL A 1 813 ? 2.069 -22.270 -13.867 1.00 61.59 813 VAL A O 1
ATOM 6451 N N . SER A 1 814 ? 0.510 -23.410 -12.744 1.00 57.97 814 SER A N 1
ATOM 6452 C CA . SER A 1 814 ? 1.326 -24.621 -12.627 1.00 57.97 814 SER A CA 1
ATOM 6453 C C . SER A 1 814 ? 1.416 -25.370 -13.966 1.00 57.97 814 SER A C 1
ATOM 6455 O O . SER A 1 814 ? 0.534 -25.265 -14.822 1.00 57.97 814 SER A O 1
ATOM 6457 N N . HIS A 1 815 ? 2.439 -26.215 -14.145 1.00 51.31 815 HIS A N 1
ATOM 6458 C CA . HIS A 1 815 ? 2.565 -27.079 -15.332 1.00 51.31 815 HIS A CA 1
ATOM 6459 C C . HIS A 1 815 ? 1.315 -27.964 -15.554 1.00 51.31 815 HIS A C 1
ATOM 6461 O O . HIS A 1 815 ? 0.923 -28.256 -16.685 1.00 51.31 815 HIS A O 1
ATOM 6467 N N . TYR A 1 816 ? 0.633 -28.358 -14.472 1.00 61.28 816 TYR A N 1
ATOM 6468 C CA . TYR A 1 816 ? -0.649 -29.065 -14.534 1.00 61.28 816 TYR A CA 1
ATOM 6469 C C . TYR A 1 816 ? -1.761 -28.213 -15.173 1.00 61.28 816 TYR A C 1
ATOM 6471 O O . TYR A 1 816 ? -2.507 -28.722 -16.014 1.00 61.28 816 TYR A O 1
ATOM 6479 N N . ILE A 1 817 ? -1.856 -26.932 -14.805 1.00 70.19 817 ILE A N 1
ATOM 6480 C CA . ILE A 1 817 ? -2.829 -25.974 -15.348 1.00 70.19 817 ILE A CA 1
ATOM 6481 C C . ILE A 1 817 ? -2.505 -25.658 -16.813 1.00 70.19 817 ILE A C 1
ATOM 6483 O O . ILE A 1 817 ? -3.395 -25.730 -17.661 1.00 70.19 817 ILE A O 1
ATOM 6487 N N . LEU A 1 818 ? -1.232 -25.413 -17.138 1.00 61.25 818 LEU A N 1
ATOM 6488 C CA . LEU A 1 818 ? -0.770 -25.154 -18.507 1.00 61.25 818 LEU A CA 1
ATOM 6489 C C . LEU A 1 818 ? -1.197 -26.278 -19.468 1.00 61.25 818 LEU A C 1
ATOM 6491 O O . LEU A 1 818 ? -1.869 -26.042 -20.473 1.00 61.25 818 LEU A O 1
ATOM 6495 N N . ARG A 1 819 ? -0.942 -27.534 -19.079 1.00 62.72 819 ARG A N 1
ATOM 6496 C CA . ARG A 1 819 ? -1.315 -28.725 -19.857 1.00 62.72 819 ARG A CA 1
ATOM 6497 C C . ARG A 1 819 ? -2.827 -28.850 -20.081 1.00 62.72 819 ARG A C 1
ATOM 6499 O O . ARG A 1 819 ? -3.265 -29.513 -21.023 1.00 62.72 819 ARG A O 1
ATOM 6506 N N . LYS A 1 820 ? -3.659 -28.274 -19.206 1.00 70.81 820 LYS A N 1
ATOM 6507 C CA . LYS A 1 820 ? -5.124 -28.264 -19.360 1.00 70.81 820 LYS A CA 1
ATOM 6508 C C . LYS A 1 820 ? -5.570 -27.259 -20.420 1.00 70.81 820 LYS A C 1
ATOM 6510 O O . LYS A 1 820 ? -6.405 -27.627 -21.242 1.00 70.81 820 LYS A O 1
ATOM 6515 N N . PHE A 1 821 ? -4.983 -26.063 -20.446 1.00 71.94 821 PHE A N 1
ATOM 6516 C CA . PHE A 1 821 ? -5.220 -25.075 -21.504 1.00 71.94 821 PHE A CA 1
ATOM 6517 C C . PHE A 1 821 ? -4.794 -25.603 -22.881 1.00 71.94 821 PHE A C 1
ATOM 6519 O O . PHE A 1 821 ? -5.591 -25.579 -23.822 1.00 71.94 821 PHE A O 1
ATOM 6526 N N . GLU A 1 822 ? -3.606 -26.210 -22.970 1.00 63.47 822 GLU A N 1
ATOM 6527 C CA . GLU A 1 822 ? -3.101 -26.840 -24.199 1.00 63.47 822 GLU A CA 1
ATOM 6528 C C . GLU A 1 822 ? -4.041 -27.935 -24.719 1.00 63.47 822 GLU A C 1
ATOM 6530 O O . GLU A 1 822 ? -4.435 -27.943 -25.887 1.00 63.47 822 GLU A O 1
ATOM 6535 N N . ARG A 1 823 ? -4.471 -28.847 -23.837 1.00 71.25 823 ARG A N 1
ATOM 6536 C CA . ARG A 1 823 ? -5.397 -29.938 -24.190 1.00 71.25 823 ARG A CA 1
ATOM 6537 C C . ARG A 1 823 ? -6.772 -29.442 -24.630 1.00 71.25 823 ARG A C 1
ATOM 6539 O O . ARG A 1 823 ? -7.443 -30.155 -25.376 1.00 71.25 823 ARG A O 1
ATOM 6546 N N . SER A 1 824 ? -7.185 -28.268 -24.164 1.00 72.25 824 SER A N 1
ATOM 6547 C CA . SER A 1 824 ? -8.437 -27.613 -24.552 1.00 72.25 824 SER A CA 1
ATOM 6548 C C . SER A 1 824 ? -8.287 -26.733 -25.800 1.00 72.25 824 SER A C 1
ATOM 6550 O O . SER A 1 824 ? -9.289 -26.222 -26.300 1.00 72.25 824 SER A O 1
ATOM 6552 N N . LYS A 1 825 ? -7.068 -26.598 -26.351 1.00 73.50 825 LYS A N 1
ATOM 6553 C CA . LYS A 1 825 ? -6.738 -25.726 -27.492 1.00 73.50 825 LYS A CA 1
ATOM 6554 C C . LYS A 1 825 ? -7.173 -24.270 -27.262 1.00 73.50 825 LYS A C 1
ATOM 6556 O O . LYS A 1 825 ? -7.733 -23.646 -28.165 1.00 73.50 825 LYS A O 1
ATOM 6561 N N . VAL A 1 826 ? -6.968 -23.768 -26.044 1.00 69.25 826 VAL A N 1
ATOM 6562 C CA . VAL A 1 826 ? -7.231 -22.376 -25.651 1.00 69.25 826 VAL A CA 1
ATOM 6563 C C . VAL A 1 826 ? -5.891 -21.743 -25.283 1.00 69.25 826 VAL A C 1
ATOM 6565 O O . VAL A 1 826 ? -5.207 -22.243 -24.391 1.00 69.25 826 VAL A O 1
ATOM 6568 N N . SER A 1 827 ? -5.503 -20.682 -25.997 1.00 57.53 827 SER A N 1
ATOM 6569 C CA . SER A 1 827 ? -4.307 -19.890 -25.672 1.00 57.53 827 SER A CA 1
ATOM 6570 C C . SER A 1 827 ? -4.583 -19.027 -24.441 1.00 57.53 827 SER A C 1
ATOM 6572 O O . SER A 1 827 ? -5.727 -18.640 -24.215 1.00 57.53 827 SER A O 1
ATOM 6574 N N . LEU A 1 828 ? -3.551 -18.741 -23.648 1.00 61.62 828 LEU A N 1
ATOM 6575 C CA . LEU A 1 828 ? -3.617 -17.813 -22.523 1.00 61.62 828 LEU A CA 1
ATOM 6576 C C . LEU A 1 828 ? -3.264 -16.399 -23.022 1.00 61.62 828 LEU A C 1
ATOM 6578 O O . LEU A 1 828 ? -2.082 -16.103 -23.203 1.00 61.62 828 LEU A O 1
ATOM 6582 N N . PRO A 1 829 ? -4.245 -15.509 -23.267 1.00 49.28 829 PRO A N 1
ATOM 6583 C CA . PRO A 1 829 ? -4.004 -14.253 -23.972 1.00 49.28 829 PRO A CA 1
ATOM 6584 C C . PRO A 1 829 ? -3.239 -13.223 -23.134 1.00 49.28 829 PRO A C 1
ATOM 6586 O O . PRO A 1 829 ? -2.630 -12.327 -23.707 1.00 49.28 829 PRO A O 1
ATOM 6589 N N . THR A 1 830 ? -3.288 -13.331 -21.801 1.00 51.62 830 THR A N 1
ATOM 6590 C CA . THR A 1 830 ? -2.822 -12.309 -20.845 1.00 51.62 830 THR A CA 1
ATOM 6591 C C . THR A 1 830 ? -1.635 -12.745 -19.984 1.00 51.62 830 THR A C 1
ATOM 6593 O O . THR A 1 830 ? -1.218 -11.992 -19.109 1.00 51.62 830 THR A O 1
ATOM 6596 N N . THR A 1 831 ? -1.082 -13.946 -20.185 1.00 54.38 831 THR A N 1
ATOM 6597 C CA . THR A 1 831 ? -0.095 -14.514 -19.243 1.00 54.38 831 THR A CA 1
ATOM 6598 C C . THR A 1 831 ? 1.306 -14.709 -19.818 1.00 54.38 831 THR A C 1
ATOM 6600 O O . THR A 1 831 ? 2.242 -14.923 -19.047 1.00 54.38 831 THR A O 1
ATOM 6603 N N . ILE A 1 832 ? 1.475 -14.639 -21.145 1.00 66.75 832 ILE A N 1
ATOM 6604 C CA . ILE A 1 832 ? 2.758 -14.880 -21.820 1.00 66.75 832 ILE A CA 1
ATOM 6605 C C . ILE A 1 832 ? 3.186 -13.615 -22.565 1.00 66.75 832 ILE A C 1
ATOM 6607 O O . ILE A 1 832 ? 2.734 -13.346 -23.676 1.00 66.75 832 ILE A O 1
ATOM 6611 N N . SER A 1 833 ? 4.093 -12.863 -21.944 1.00 76.12 833 SER A N 1
ATOM 6612 C CA . SER A 1 833 ? 4.737 -11.686 -22.526 1.00 76.12 833 SER A CA 1
ATOM 6613 C C . SER A 1 833 ? 6.219 -11.965 -22.765 1.00 76.12 833 SER A C 1
ATOM 6615 O O . SER A 1 833 ? 6.941 -12.372 -21.850 1.00 76.12 833 SER A O 1
ATOM 6617 N N . PHE A 1 834 ? 6.697 -11.737 -23.992 1.00 83.31 834 PHE A N 1
ATOM 6618 C CA . PHE A 1 834 ? 8.126 -11.833 -24.292 1.00 83.31 834 PHE A CA 1
ATOM 6619 C C . PHE A 1 834 ? 8.926 -10.795 -23.500 1.00 83.31 834 PHE A C 1
ATOM 6621 O O . PHE A 1 834 ? 10.004 -11.115 -22.997 1.00 83.31 834 PHE A O 1
ATOM 6628 N N . ARG A 1 835 ? 8.383 -9.582 -23.319 1.00 74.81 835 ARG A N 1
ATOM 6629 C CA . ARG A 1 835 ? 8.950 -8.543 -22.447 1.00 74.81 835 ARG A CA 1
ATOM 6630 C C . ARG A 1 835 ? 9.189 -9.060 -21.034 1.00 74.81 835 ARG A C 1
ATOM 6632 O O . ARG A 1 835 ? 10.315 -8.952 -20.549 1.00 74.81 835 ARG A O 1
ATOM 6639 N N . ASP A 1 836 ? 8.180 -9.661 -20.414 1.00 70.44 836 ASP A N 1
ATOM 6640 C CA . ASP A 1 836 ? 8.287 -10.142 -19.034 1.00 70.44 836 ASP A CA 1
ATOM 6641 C C . ASP A 1 836 ? 9.291 -11.290 -18.904 1.00 70.44 836 ASP A C 1
ATOM 6643 O O . ASP A 1 836 ? 10.095 -11.299 -17.974 1.00 70.44 836 ASP A O 1
ATOM 6647 N N . ILE A 1 837 ? 9.312 -12.221 -19.865 1.00 78.81 837 ILE A N 1
ATOM 6648 C CA . ILE A 1 837 ? 10.299 -13.316 -19.911 1.00 78.81 837 ILE A CA 1
ATOM 6649 C C . ILE A 1 837 ? 11.727 -12.754 -20.009 1.00 78.81 837 ILE A C 1
ATOM 6651 O O . ILE A 1 837 ? 12.633 -13.203 -19.306 1.00 78.81 837 ILE A O 1
ATOM 6655 N N . MET A 1 838 ? 11.951 -11.731 -20.840 1.00 79.94 838 MET A N 1
ATOM 6656 C CA . MET A 1 838 ? 13.266 -11.090 -20.968 1.00 79.94 838 MET A CA 1
ATOM 6657 C C . MET A 1 838 ? 13.683 -10.320 -19.704 1.00 79.94 838 MET A C 1
ATOM 6659 O O . MET A 1 838 ? 14.878 -10.280 -19.378 1.00 79.94 838 MET A O 1
ATOM 6663 N N . VAL A 1 839 ? 12.729 -9.708 -18.993 1.00 64.12 839 VAL A N 1
ATOM 6664 C CA . VAL A 1 839 ? 12.966 -9.029 -17.706 1.00 64.12 839 VAL A CA 1
ATOM 6665 C C . VAL A 1 839 ? 13.332 -10.045 -16.628 1.00 64.12 839 VAL A C 1
ATOM 6667 O O . VAL A 1 839 ? 14.351 -9.878 -15.961 1.00 64.12 839 VAL A O 1
ATOM 6670 N N . GLU A 1 840 ? 12.568 -11.125 -16.508 1.00 69.12 840 GLU A N 1
ATOM 6671 C CA . GLU A 1 840 ? 12.814 -12.210 -15.558 1.00 69.12 840 GLU A CA 1
ATOM 6672 C C . GLU A 1 840 ? 14.182 -12.865 -15.783 1.00 69.12 840 GLU A C 1
ATOM 6674 O O . GLU A 1 840 ? 14.991 -12.921 -14.858 1.00 69.12 840 GLU A O 1
ATOM 6679 N N . ASN A 1 841 ? 14.513 -13.243 -17.022 1.00 69.94 841 ASN A N 1
ATOM 6680 C CA . ASN A 1 841 ? 15.832 -13.789 -17.358 1.00 69.94 841 ASN A CA 1
ATOM 6681 C C . ASN A 1 841 ? 16.963 -12.799 -17.046 1.00 69.94 841 ASN A C 1
ATOM 6683 O O . ASN A 1 841 ? 18.054 -13.183 -16.617 1.00 69.94 841 ASN A O 1
ATOM 6687 N N . SER A 1 842 ? 16.715 -11.499 -17.235 1.00 61.81 842 SER A N 1
ATOM 6688 C CA . SER A 1 842 ? 17.680 -10.463 -16.863 1.00 61.81 842 SER A CA 1
ATOM 6689 C C . SER A 1 842 ? 17.862 -10.362 -15.345 1.00 61.81 842 SER A C 1
ATOM 6691 O O . SER A 1 842 ? 18.989 -10.131 -14.900 1.00 61.81 842 SER A O 1
ATOM 6693 N N . SER A 1 843 ? 16.801 -10.555 -14.559 1.00 57.53 843 SER A N 1
ATOM 6694 C CA . SER A 1 843 ? 16.837 -10.597 -13.091 1.00 57.53 843 SER A CA 1
ATOM 6695 C C . SER A 1 843 ? 17.541 -11.852 -12.570 1.00 57.53 843 SER A C 1
ATOM 6697 O O . SER A 1 843 ? 18.457 -11.732 -11.761 1.00 57.53 843 SER A O 1
ATOM 6699 N N . ILE A 1 844 ? 17.225 -13.035 -13.105 1.00 62.81 844 ILE A N 1
ATOM 6700 C CA . ILE A 1 844 ? 17.892 -14.308 -12.771 1.00 62.81 844 ILE A CA 1
ATOM 6701 C C . ILE A 1 844 ? 19.402 -14.222 -13.043 1.00 62.81 844 ILE A C 1
ATOM 6703 O O . ILE A 1 844 ? 20.225 -14.617 -12.215 1.00 62.81 844 ILE A O 1
ATOM 6707 N N . ARG A 1 845 ? 19.802 -13.595 -14.155 1.00 67.12 845 ARG A N 1
ATOM 6708 C CA . ARG A 1 845 ? 21.219 -13.348 -14.447 1.00 67.12 845 ARG A CA 1
ATOM 6709 C C . ARG A 1 845 ? 21.884 -12.424 -13.424 1.00 67.12 845 ARG A C 1
ATOM 6711 O O . ARG A 1 845 ? 23.046 -12.639 -13.087 1.00 67.12 845 ARG A O 1
ATOM 6718 N N . ARG A 1 846 ? 21.189 -11.385 -12.940 1.00 57.94 846 ARG A N 1
ATOM 6719 C CA . ARG A 1 846 ? 21.713 -10.490 -11.884 1.00 57.94 846 ARG A CA 1
ATOM 6720 C C . ARG A 1 846 ? 21.931 -11.229 -10.561 1.00 57.94 846 ARG A C 1
ATOM 6722 O O . ARG A 1 846 ? 22.801 -10.824 -9.802 1.00 57.94 846 ARG A O 1
ATOM 6729 N N . LEU A 1 847 ? 21.211 -12.329 -10.340 1.00 50.50 847 LEU A N 1
ATOM 6730 C CA . LEU A 1 847 ? 21.404 -13.252 -9.219 1.00 50.50 847 LEU A CA 1
ATOM 6731 C C . LEU A 1 847 ? 22.529 -14.281 -9.458 1.00 50.50 847 LEU A C 1
ATOM 6733 O O . LEU A 1 847 ? 22.712 -15.189 -8.656 1.00 50.50 847 LEU A O 1
ATOM 6737 N N . GLY A 1 848 ? 23.298 -14.152 -10.545 1.00 64.94 848 GLY A N 1
ATOM 6738 C CA . GLY A 1 848 ? 24.456 -15.006 -10.827 1.00 64.94 848 GLY A CA 1
ATOM 6739 C C . GLY A 1 848 ? 24.150 -16.274 -11.627 1.00 64.94 848 GLY A C 1
ATOM 6740 O O . GLY A 1 848 ? 25.046 -17.097 -11.792 1.00 64.94 848 GLY A O 1
ATOM 6741 N N . CYS A 1 849 ? 22.935 -16.426 -12.164 1.00 58.75 849 CYS A N 1
ATOM 6742 C CA . CYS A 1 849 ? 22.536 -17.569 -12.994 1.00 58.75 849 CYS A CA 1
ATOM 6743 C C . CYS A 1 849 ? 22.422 -17.159 -14.480 1.00 58.75 849 CYS A C 1
ATOM 6745 O O . CYS A 1 849 ? 21.330 -16.830 -14.944 1.00 58.75 849 CYS A O 1
ATOM 6747 N N . PRO A 1 850 ? 23.529 -17.082 -15.246 1.00 63.12 850 PRO A N 1
ATOM 6748 C CA . PRO A 1 850 ? 23.481 -16.667 -16.644 1.00 63.12 850 PRO A CA 1
ATOM 6749 C C . PRO A 1 850 ? 22.900 -17.756 -17.556 1.00 63.12 850 PRO A C 1
ATOM 6751 O O . PRO A 1 850 ? 23.343 -18.901 -17.526 1.00 63.12 850 PRO A O 1
ATOM 6754 N N . ASP A 1 851 ? 21.953 -17.364 -18.411 1.00 73.00 851 ASP A N 1
ATOM 6755 C CA . ASP A 1 851 ? 21.403 -18.196 -19.491 1.00 73.00 851 ASP A CA 1
ATOM 6756 C C . ASP A 1 851 ? 22.503 -18.598 -20.503 1.00 73.00 851 ASP A C 1
ATOM 6758 O O . ASP A 1 851 ? 23.463 -17.859 -20.738 1.00 73.00 851 ASP A O 1
ATOM 6762 N N . TYR A 1 852 ? 22.380 -19.787 -21.092 1.00 80.38 852 TYR A N 1
ATOM 6763 C CA . TYR A 1 852 ? 23.333 -20.410 -22.009 1.00 80.38 852 TYR A CA 1
ATOM 6764 C C . TYR A 1 852 ? 23.660 -19.532 -23.224 1.00 80.38 852 TYR A C 1
ATOM 6766 O O . TYR A 1 852 ? 24.826 -19.462 -23.630 1.00 80.38 852 TYR A O 1
ATOM 6774 N N . ALA A 1 853 ? 22.700 -18.779 -23.765 1.00 84.19 853 ALA A N 1
ATOM 6775 C CA . ALA A 1 853 ? 22.978 -17.876 -24.886 1.00 84.19 853 ALA A CA 1
ATOM 6776 C C . ALA A 1 853 ? 24.049 -16.814 -24.544 1.00 84.19 853 ALA A C 1
ATOM 6778 O O . ALA A 1 853 ? 24.836 -16.422 -25.404 1.00 84.19 853 ALA A O 1
ATOM 6779 N N . TRP A 1 854 ? 24.156 -16.389 -23.275 1.00 85.06 854 TRP A N 1
ATOM 6780 C CA . TRP A 1 854 ? 25.130 -15.375 -22.838 1.00 85.06 854 TRP A CA 1
ATOM 6781 C C . TRP A 1 854 ? 26.577 -15.816 -22.947 1.00 85.06 854 TRP A C 1
ATOM 6783 O O . TRP A 1 854 ? 27.474 -14.976 -23.017 1.00 85.06 854 TRP A O 1
ATOM 6793 N N . LYS A 1 855 ? 26.830 -17.123 -22.946 1.00 85.88 855 LYS A N 1
ATOM 6794 C CA . LYS A 1 855 ? 28.197 -17.620 -23.031 1.00 85.88 855 LYS A CA 1
ATOM 6795 C C . LYS A 1 855 ? 28.797 -17.426 -24.432 1.00 85.88 855 LYS A C 1
ATOM 6797 O O . LYS A 1 855 ? 30.017 -17.330 -24.545 1.00 85.88 855 LYS A O 1
ATOM 6802 N N . LEU A 1 856 ? 27.952 -17.300 -25.461 1.00 89.25 856 LEU A N 1
ATOM 6803 C CA . LEU A 1 856 ? 28.350 -17.027 -26.847 1.00 89.25 856 LEU A CA 1
ATOM 6804 C C . LEU A 1 856 ? 28.389 -15.531 -27.203 1.00 89.25 856 LEU A C 1
ATOM 6806 O O . LEU A 1 856 ? 28.877 -15.190 -28.270 1.00 89.25 856 LEU A O 1
ATOM 6810 N N . ASP A 1 857 ? 27.967 -14.629 -26.309 1.00 85.31 857 ASP A N 1
ATOM 6811 C CA . ASP A 1 857 ? 28.047 -13.164 -26.511 1.00 85.31 857 ASP A CA 1
ATOM 6812 C C . ASP A 1 857 ? 29.508 -12.675 -26.641 1.00 85.31 857 ASP A C 1
ATOM 6814 O O . ASP A 1 857 ? 29.808 -11.616 -27.189 1.00 85.31 857 ASP A O 1
ATOM 6818 N N . LYS A 1 858 ? 30.468 -13.477 -26.158 1.00 83.00 858 LYS A N 1
ATOM 6819 C CA . LYS A 1 858 ? 31.901 -13.222 -26.330 1.00 83.00 858 LYS A CA 1
ATOM 6820 C C . LYS A 1 858 ? 32.368 -13.689 -27.704 1.00 83.00 858 LYS A C 1
ATOM 6822 O O . LYS A 1 858 ? 32.411 -14.885 -27.981 1.00 83.00 858 LYS A O 1
ATOM 6827 N N . LYS A 1 859 ? 32.864 -12.747 -28.503 1.00 79.94 859 LYS A N 1
ATOM 6828 C CA . LYS A 1 859 ? 33.280 -12.963 -29.893 1.00 79.94 859 LYS A CA 1
ATOM 6829 C C . LYS A 1 859 ? 34.254 -14.129 -30.127 1.00 79.94 859 LYS A C 1
ATOM 6831 O O . LYS A 1 859 ? 34.028 -14.941 -31.015 1.00 79.94 859 LYS A O 1
ATOM 6836 N N . ASN A 1 860 ? 35.294 -14.271 -29.304 1.00 82.25 860 ASN A N 1
ATOM 6837 C CA . ASN A 1 860 ? 36.252 -15.377 -29.455 1.00 82.25 860 ASN A CA 1
ATOM 6838 C C . ASN A 1 860 ? 35.598 -16.746 -29.223 1.00 82.25 860 ASN A C 1
ATOM 6840 O O . ASN A 1 860 ? 35.918 -17.712 -29.907 1.00 82.25 860 ASN A O 1
ATOM 6844 N N . THR A 1 861 ? 34.678 -16.831 -28.262 1.00 87.56 861 THR A N 1
ATOM 6845 C CA . THR A 1 861 ? 33.906 -18.050 -28.009 1.00 87.56 861 THR A CA 1
ATOM 6846 C C . THR A 1 861 ? 32.927 -18.311 -29.153 1.00 87.56 861 THR A C 1
ATOM 6848 O O . THR A 1 861 ? 32.846 -19.438 -29.630 1.00 87.56 861 THR A O 1
ATOM 6851 N N . ALA A 1 862 ? 32.237 -17.270 -29.630 1.00 90.44 862 ALA A N 1
ATOM 6852 C CA . ALA A 1 862 ? 31.340 -17.347 -30.780 1.00 90.44 862 ALA A CA 1
ATOM 6853 C C . ALA A 1 862 ? 32.041 -17.899 -32.025 1.00 90.44 862 ALA A C 1
ATOM 6855 O O . ALA A 1 862 ? 31.489 -18.760 -32.695 1.00 90.44 862 ALA A O 1
ATOM 6856 N N . TYR A 1 863 ? 33.260 -17.436 -32.316 1.00 90.75 863 TYR A N 1
ATOM 6857 C CA . TYR A 1 863 ? 34.027 -17.878 -33.482 1.00 90.75 863 TYR A CA 1
ATOM 6858 C C . TYR A 1 863 ? 34.490 -19.330 -33.358 1.00 90.75 863 T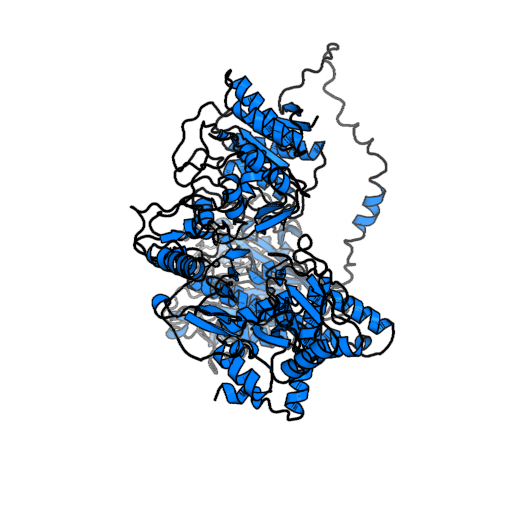YR A C 1
ATOM 6860 O O . TYR A 1 863 ? 34.335 -20.085 -34.307 1.00 90.75 863 TYR A O 1
ATOM 6868 N N . LYS A 1 864 ? 34.961 -19.755 -32.178 1.00 91.38 864 LYS A N 1
ATOM 6869 C CA . LYS A 1 864 ? 35.281 -21.172 -31.928 1.00 91.38 864 LYS A CA 1
ATOM 6870 C C . LYS A 1 864 ? 34.062 -22.079 -32.101 1.00 91.38 864 LYS A C 1
ATOM 6872 O O . LYS A 1 864 ? 34.188 -23.178 -32.627 1.00 91.38 864 LYS A O 1
ATOM 6877 N N . PHE A 1 865 ? 32.896 -21.619 -31.649 1.00 95.06 865 PHE A N 1
ATOM 6878 C CA . PHE A 1 865 ? 31.639 -22.343 -31.821 1.00 95.06 865 PHE A CA 1
ATOM 6879 C C . PHE A 1 865 ? 31.200 -22.371 -33.289 1.00 95.06 865 PHE A C 1
ATOM 6881 O O . PHE A 1 865 ? 30.783 -23.409 -33.779 1.00 95.06 865 PHE A O 1
ATOM 6888 N N . ALA A 1 866 ? 31.340 -21.258 -34.012 1.00 94.50 866 ALA A N 1
ATOM 6889 C CA . ALA A 1 866 ? 31.055 -21.196 -35.442 1.00 94.50 866 ALA A CA 1
ATOM 6890 C C . ALA A 1 866 ? 31.934 -22.177 -36.233 1.00 94.50 866 ALA A C 1
ATOM 6892 O O . ALA A 1 866 ? 31.413 -22.954 -37.029 1.00 94.50 866 ALA A O 1
ATOM 6893 N N . ASP A 1 867 ? 33.237 -22.206 -35.942 1.00 93.69 867 ASP A N 1
ATOM 6894 C CA . ASP A 1 867 ? 34.188 -23.123 -36.572 1.00 93.69 867 ASP A CA 1
ATOM 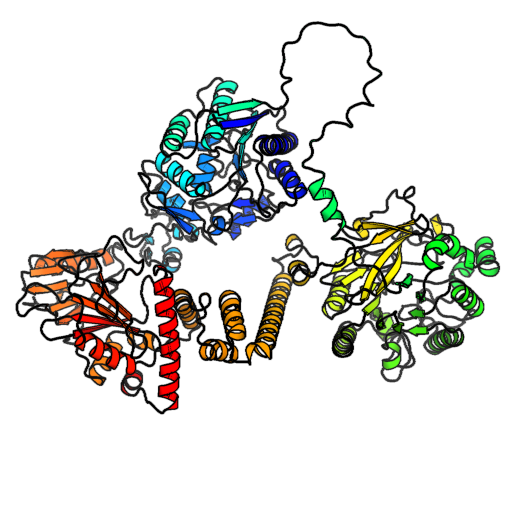6895 C C . ASP A 1 867 ? 33.827 -24.596 -36.284 1.00 93.69 867 ASP A C 1
ATOM 6897 O O . ASP A 1 867 ? 33.918 -25.432 -37.182 1.00 93.69 867 ASP A O 1
ATOM 6901 N N . SER A 1 868 ? 33.355 -24.926 -35.071 1.00 94.62 868 SER A N 1
ATOM 6902 C CA . SER A 1 868 ? 32.997 -26.307 -34.699 1.00 94.62 868 SER A CA 1
ATOM 6903 C C . SER A 1 868 ? 31.734 -26.836 -35.385 1.00 94.62 868 SER A C 1
ATOM 6905 O O . SER A 1 868 ? 31.603 -28.048 -35.552 1.00 94.62 868 SER A O 1
ATOM 6907 N N . ILE A 1 869 ? 30.831 -25.949 -35.816 1.00 94.81 869 ILE A N 1
ATOM 6908 C CA . ILE A 1 869 ? 29.611 -26.303 -36.563 1.00 94.81 869 ILE A CA 1
ATOM 6909 C C . ILE A 1 869 ? 29.710 -25.988 -38.064 1.00 94.81 869 ILE A C 1
ATOM 6911 O O . ILE A 1 869 ? 28.720 -26.115 -38.783 1.00 94.81 869 ILE A O 1
ATOM 6915 N N . GLY A 1 870 ? 30.879 -25.551 -38.546 1.00 93.44 870 GLY A N 1
ATOM 6916 C CA . GLY A 1 870 ? 31.096 -25.181 -39.948 1.00 93.44 870 GLY A CA 1
ATOM 6917 C C . GLY A 1 870 ? 30.351 -23.916 -40.396 1.00 93.44 870 GLY A C 1
ATOM 6918 O O . GLY A 1 870 ? 30.097 -23.744 -41.588 1.00 93.44 870 GLY A O 1
ATOM 6919 N N . LEU A 1 871 ? 29.978 -23.029 -39.469 1.00 94.94 871 LEU A N 1
ATOM 6920 C CA . LEU A 1 871 ? 29.339 -21.755 -39.788 1.00 94.94 871 LEU A CA 1
ATOM 6921 C C . LEU A 1 871 ? 30.393 -20.742 -40.243 1.00 94.94 871 LEU A C 1
ATOM 6923 O O . LEU A 1 871 ? 31.307 -20.397 -39.493 1.00 94.94 871 LEU A O 1
ATOM 6927 N N . ARG A 1 872 ? 30.235 -20.215 -41.461 1.00 94.06 872 ARG A N 1
ATOM 6928 C CA . ARG A 1 872 ? 31.138 -19.195 -41.996 1.00 94.06 872 ARG A CA 1
ATOM 6929 C C . ARG A 1 872 ? 31.154 -17.956 -41.098 1.00 94.06 872 ARG A C 1
ATOM 6931 O O . ARG A 1 872 ? 30.109 -17.422 -40.734 1.00 94.06 872 ARG A O 1
ATOM 6938 N N . ARG A 1 873 ? 32.350 -17.453 -40.809 1.00 93.19 873 ARG A N 1
ATOM 6939 C CA . ARG A 1 873 ? 32.615 -16.197 -40.090 1.00 93.19 873 ARG A CA 1
ATOM 6940 C C . ARG A 1 873 ? 33.689 -15.388 -40.832 1.00 93.19 873 ARG A C 1
ATOM 6942 O O . ARG A 1 873 ? 34.393 -15.974 -41.653 1.00 93.19 873 ARG A O 1
ATOM 6949 N N . PRO A 1 874 ? 33.863 -14.087 -40.537 1.00 92.00 874 PRO A N 1
ATOM 6950 C CA . PRO A 1 874 ? 34.937 -13.298 -41.119 1.00 92.00 874 PRO A CA 1
ATOM 6951 C C . PRO A 1 874 ? 36.301 -13.896 -40.772 1.00 92.00 874 PRO A C 1
ATOM 6953 O O . PRO A 1 874 ? 36.550 -14.322 -39.632 1.00 92.00 874 PRO A O 1
ATOM 6956 N N . THR A 1 875 ? 37.195 -13.899 -41.753 1.00 90.00 875 THR A N 1
ATOM 6957 C CA . THR A 1 875 ? 38.599 -14.250 -41.546 1.00 90.00 875 THR A CA 1
ATOM 6958 C C . THR A 1 875 ? 39.277 -13.170 -40.701 1.00 90.00 875 THR A C 1
ATOM 6960 O O . THR A 1 875 ? 39.019 -11.977 -40.871 1.00 90.00 875 THR A O 1
ATOM 6963 N N . THR A 1 876 ? 40.131 -13.576 -39.764 1.00 85.81 876 THR A N 1
ATOM 6964 C CA . THR A 1 876 ? 40.914 -12.671 -38.915 1.00 85.81 876 THR A CA 1
ATOM 6965 C C . THR A 1 876 ? 42.366 -13.134 -38.917 1.00 85.81 876 THR A C 1
ATOM 6967 O O . THR A 1 876 ? 42.641 -14.326 -39.057 1.00 85.81 876 THR A O 1
ATOM 6970 N N . ASP A 1 877 ? 43.301 -12.206 -38.737 1.00 80.19 877 ASP A N 1
ATOM 6971 C CA . ASP A 1 877 ? 44.723 -12.530 -38.562 1.00 80.19 877 ASP A CA 1
ATOM 6972 C C . ASP A 1 877 ? 45.089 -12.866 -37.102 1.00 80.19 877 ASP A C 1
ATOM 6974 O O . ASP A 1 877 ? 46.226 -13.228 -36.812 1.00 80.19 877 ASP A O 1
ATOM 6978 N N . ASN A 1 878 ? 44.114 -12.767 -36.186 1.00 77.50 878 ASN A N 1
ATOM 6979 C CA . ASN A 1 878 ? 44.240 -12.949 -34.734 1.00 77.50 878 ASN A CA 1
ATOM 6980 C C . ASN A 1 878 ? 45.289 -12.056 -34.046 1.00 77.50 878 ASN A C 1
ATOM 6982 O O . ASN A 1 878 ? 45.614 -12.286 -32.879 1.00 77.50 878 ASN A O 1
ATOM 6986 N N . ASN A 1 879 ? 45.769 -11.015 -34.722 1.00 84.19 879 ASN A N 1
ATOM 6987 C CA . ASN A 1 879 ? 46.739 -10.084 -34.172 1.00 84.19 879 ASN A CA 1
ATOM 6988 C C . ASN A 1 879 ? 46.039 -8.907 -33.485 1.00 84.19 879 ASN A C 1
ATOM 6990 O O . ASN A 1 879 ? 44.947 -8.477 -33.862 1.00 84.19 879 ASN A O 1
ATOM 6994 N N . VAL A 1 880 ? 46.696 -8.371 -32.457 1.00 87.88 880 VAL A N 1
ATOM 6995 C CA . VAL A 1 880 ? 46.303 -7.116 -31.813 1.00 87.88 880 VAL A CA 1
ATOM 6996 C C . VAL A 1 880 ? 47.349 -6.073 -32.159 1.00 87.88 880 VAL A C 1
ATOM 6998 O O . VAL A 1 880 ? 48.509 -6.205 -31.777 1.00 87.88 880 VAL A O 1
ATOM 7001 N N . TYR A 1 881 ? 46.924 -5.035 -32.863 1.00 90.12 881 TYR A N 1
ATOM 7002 C CA . TYR A 1 881 ? 47.779 -3.949 -33.317 1.00 90.12 881 TYR A CA 1
ATOM 7003 C C . TYR A 1 881 ? 47.570 -2.698 -32.468 1.00 90.12 881 TYR A C 1
ATOM 7005 O O . TYR A 1 881 ? 46.460 -2.432 -31.992 1.00 90.12 881 TYR A O 1
ATOM 7013 N N . ARG A 1 882 ? 48.616 -1.882 -32.342 1.00 89.19 882 ARG A N 1
ATOM 7014 C CA . ARG A 1 882 ? 48.438 -0.454 -32.057 1.00 89.19 882 ARG A CA 1
ATOM 7015 C C . ARG A 1 882 ? 48.108 0.257 -33.351 1.00 89.19 882 ARG A C 1
ATOM 7017 O O . ARG A 1 882 ? 48.602 -0.143 -34.400 1.00 89.19 882 ARG A O 1
ATOM 7024 N N . LEU A 1 883 ? 47.307 1.315 -33.287 1.00 86.56 883 LEU A N 1
ATOM 7025 C CA . LEU A 1 883 ? 46.835 1.999 -34.491 1.00 86.56 883 LEU A CA 1
ATOM 7026 C C . LEU A 1 883 ? 47.981 2.531 -35.373 1.00 86.56 883 LEU A C 1
ATOM 7028 O O . LEU A 1 883 ? 47.860 2.529 -36.593 1.00 86.56 883 LEU A O 1
ATOM 7032 N N . GLU A 1 884 ? 49.086 2.955 -34.753 1.00 85.25 884 GLU A N 1
ATOM 7033 C CA . GLU A 1 884 ? 50.293 3.456 -35.429 1.00 85.25 884 GLU A CA 1
ATOM 7034 C C . GLU A 1 884 ? 51.101 2.367 -36.154 1.00 85.25 884 GLU A C 1
ATOM 7036 O O . GLU A 1 884 ? 51.792 2.666 -37.125 1.00 85.25 884 GLU A O 1
ATOM 7041 N N . ASP A 1 885 ? 50.966 1.107 -35.730 1.00 87.56 885 ASP A N 1
ATOM 7042 C CA . ASP A 1 885 ? 51.709 -0.030 -36.283 1.00 87.56 885 ASP A CA 1
ATOM 7043 C C . ASP A 1 885 ? 50.991 -0.669 -37.489 1.00 87.56 885 ASP A C 1
ATOM 7045 O O . ASP A 1 885 ? 51.553 -1.522 -38.184 1.00 87.56 885 ASP A O 1
ATOM 7049 N N . ILE A 1 886 ? 49.739 -0.274 -37.761 1.00 88.81 886 ILE A N 1
ATOM 7050 C CA . ILE A 1 886 ? 48.929 -0.849 -38.840 1.00 88.81 886 ILE A CA 1
ATOM 7051 C C . ILE A 1 886 ? 49.352 -0.248 -40.179 1.00 88.81 886 ILE A C 1
ATOM 7053 O O . ILE A 1 886 ? 49.113 0.927 -40.467 1.00 88.81 886 ILE A O 1
ATOM 7057 N N . GLN A 1 887 ? 49.925 -1.087 -41.039 1.00 88.62 887 GLN A N 1
ATOM 7058 C CA . GLN A 1 887 ? 50.268 -0.695 -42.404 1.00 88.62 887 GLN A CA 1
ATOM 7059 C C . GLN A 1 887 ? 49.009 -0.411 -43.243 1.00 88.62 887 GLN A C 1
ATOM 7061 O O . GLN A 1 887 ? 47.982 -1.065 -43.028 1.00 88.62 887 GLN A O 1
ATOM 7066 N N . PRO A 1 888 ? 49.072 0.515 -44.223 1.00 88.94 888 PRO A N 1
ATOM 7067 C CA . PRO A 1 888 ? 47.956 0.816 -45.113 1.00 88.94 888 PRO A CA 1
ATOM 7068 C C . PRO A 1 888 ? 47.352 -0.422 -45.767 1.00 88.94 888 PRO A C 1
ATOM 7070 O O . PRO A 1 888 ? 48.038 -1.182 -46.450 1.00 88.94 888 PRO A O 1
ATOM 7073 N N . GLN A 1 889 ? 46.047 -0.607 -45.579 1.00 89.19 889 GLN A N 1
ATOM 7074 C CA . GLN A 1 889 ? 45.330 -1.753 -46.127 1.00 89.19 889 GLN A CA 1
ATOM 7075 C C . GLN A 1 889 ? 44.722 -1.401 -47.486 1.00 89.19 889 GLN A C 1
ATOM 7077 O O . GLN A 1 889 ? 43.999 -0.414 -47.617 1.00 89.19 889 GLN A O 1
ATOM 7082 N N . SER A 1 890 ? 44.980 -2.236 -48.496 1.00 85.69 890 SER A N 1
ATOM 7083 C CA . SER A 1 890 ? 44.399 -2.065 -49.839 1.00 85.69 890 SER A CA 1
ATOM 7084 C C . SER A 1 890 ? 42.938 -2.528 -49.934 1.00 85.69 890 SER A C 1
ATOM 7086 O O . SER A 1 890 ? 42.325 -2.330 -50.977 1.00 85.69 890 SER A O 1
ATOM 7088 N N . GLY A 1 891 ? 42.380 -3.081 -48.847 1.00 83.94 891 GLY A N 1
ATOM 7089 C CA . GLY A 1 891 ? 41.016 -3.612 -48.774 1.00 83.94 891 GLY A CA 1
ATOM 7090 C C . GLY A 1 891 ? 40.822 -4.937 -49.533 1.00 83.94 891 GLY A C 1
ATOM 7091 O O . GLY A 1 891 ? 41.741 -5.389 -50.218 1.00 83.94 891 GLY A O 1
ATOM 7092 N N . PRO A 1 892 ? 39.646 -5.583 -49.411 1.00 91.38 892 PRO A N 1
ATOM 7093 C CA . PRO A 1 892 ? 38.530 -5.224 -48.538 1.00 91.38 892 PRO A CA 1
ATOM 7094 C C . PRO A 1 892 ? 38.748 -5.733 -47.097 1.00 91.38 892 PRO A C 1
ATOM 7096 O O . PRO A 1 892 ? 38.769 -6.938 -46.850 1.00 91.38 892 PRO A O 1
ATOM 7099 N N . VAL A 1 893 ? 38.879 -4.827 -46.121 1.00 92.81 893 VAL A N 1
ATOM 7100 C CA . VAL A 1 893 ? 39.096 -5.183 -44.702 1.00 92.81 893 VAL A CA 1
ATOM 7101 C C . VAL A 1 893 ? 38.298 -4.291 -43.750 1.00 92.81 893 VAL A C 1
ATOM 7103 O O . VAL A 1 893 ? 37.961 -3.151 -44.063 1.00 92.81 893 VAL A O 1
ATOM 7106 N N . VAL A 1 894 ? 37.993 -4.799 -42.563 1.00 92.31 894 VAL A N 1
ATOM 7107 C CA . VAL A 1 894 ? 37.389 -4.058 -41.457 1.00 92.31 894 VAL A CA 1
ATOM 7108 C C . VAL A 1 894 ? 38.464 -3.757 -40.429 1.00 92.31 894 VAL A C 1
ATOM 7110 O O . VAL A 1 894 ? 39.012 -4.674 -39.822 1.00 92.31 894 VAL A O 1
ATOM 7113 N N . LEU A 1 895 ? 38.706 -2.475 -40.174 1.00 91.50 895 LEU A N 1
ATOM 7114 C CA . LEU A 1 895 ? 39.495 -2.028 -39.031 1.00 91.50 895 LEU A CA 1
ATOM 7115 C C . LEU A 1 895 ? 38.554 -1.740 -37.866 1.00 91.50 895 LEU A C 1
ATOM 7117 O O . LEU A 1 895 ? 37.608 -0.961 -38.005 1.00 91.50 895 LEU A O 1
ATOM 7121 N N . LYS A 1 896 ? 38.812 -2.339 -36.704 1.00 89.56 896 LYS A N 1
ATOM 7122 C CA . LYS A 1 896 ? 38.028 -2.054 -35.500 1.00 89.56 896 LYS A CA 1
ATOM 7123 C C . LYS A 1 896 ? 38.799 -2.279 -34.206 1.00 89.56 896 LYS A C 1
ATOM 7125 O O . LYS A 1 896 ? 39.769 -3.034 -34.194 1.00 89.56 896 LYS A O 1
ATOM 7130 N N . PRO A 1 897 ? 38.353 -1.681 -33.091 1.00 86.94 897 PRO A N 1
ATOM 7131 C CA . PRO A 1 897 ? 38.919 -1.986 -31.788 1.00 86.94 897 PRO A CA 1
ATOM 7132 C C . PRO A 1 897 ? 38.605 -3.416 -31.340 1.00 86.94 897 PRO A C 1
ATOM 7134 O O . PRO A 1 897 ? 37.484 -3.898 -31.510 1.00 86.94 897 PRO A O 1
ATOM 7137 N N . VAL A 1 898 ? 39.564 -4.042 -30.653 1.00 80.12 898 VAL A N 1
ATOM 7138 C CA . VAL A 1 898 ? 39.405 -5.351 -29.988 1.00 80.12 898 VAL A CA 1
ATOM 7139 C C . VAL A 1 898 ? 38.322 -5.287 -28.902 1.00 80.12 898 VAL A C 1
ATOM 7141 O O . VAL A 1 898 ? 37.605 -6.255 -28.656 1.00 80.12 898 VAL A O 1
ATOM 7144 N N . LYS A 1 899 ? 38.176 -4.126 -28.249 1.00 68.62 899 LYS A N 1
ATOM 7145 C CA . LYS A 1 899 ? 37.141 -3.845 -27.242 1.00 68.62 899 LYS A CA 1
ATOM 7146 C C . LYS A 1 899 ? 36.449 -2.518 -27.544 1.00 68.62 899 LYS A C 1
ATOM 7148 O O . LYS A 1 899 ? 36.916 -1.461 -27.114 1.00 68.62 899 LYS A O 1
ATOM 7153 N N . GLY A 1 900 ? 35.322 -2.578 -28.250 1.00 62.38 900 GLY A N 1
ATOM 7154 C CA . GLY A 1 900 ? 34.462 -1.427 -28.536 1.00 62.38 900 GLY A CA 1
ATOM 7155 C C . GLY A 1 900 ? 32.981 -1.806 -28.547 1.00 62.38 900 GLY A C 1
ATOM 7156 O O . GLY A 1 900 ? 32.633 -2.964 -28.757 1.00 62.38 900 GLY A O 1
ATOM 7157 N N . THR A 1 901 ? 32.101 -0.832 -28.307 1.00 59.09 901 THR A N 1
ATOM 7158 C CA . THR A 1 901 ? 30.639 -1.015 -28.347 1.00 59.09 901 THR A CA 1
ATOM 7159 C C . THR A 1 901 ? 29.987 -0.007 -29.297 1.00 59.09 901 THR A C 1
ATOM 7161 O O . THR A 1 901 ? 30.471 1.110 -29.481 1.00 59.09 901 THR A O 1
ATOM 7164 N N . GLY A 1 902 ? 28.882 -0.396 -29.944 1.00 60.16 902 GLY A N 1
ATOM 7165 C CA . GLY A 1 902 ? 28.064 0.512 -30.762 1.00 60.16 902 GLY A CA 1
ATOM 7166 C C . GLY A 1 902 ? 28.704 1.007 -32.067 1.00 60.16 902 GLY A C 1
ATOM 7167 O O . GLY A 1 902 ? 28.424 2.137 -32.467 1.00 60.16 902 GLY A O 1
ATOM 7168 N N . SER A 1 903 ? 29.551 0.192 -32.710 1.00 73.81 903 SER A N 1
ATOM 7169 C CA . SER A 1 903 ? 30.261 0.487 -33.977 1.00 73.81 903 SER A CA 1
ATOM 7170 C C . SER A 1 903 ? 31.293 1.625 -33.911 1.00 73.81 903 SER A C 1
ATOM 7172 O O . SER A 1 903 ? 31.798 2.072 -34.938 1.00 73.81 903 SER A O 1
ATOM 7174 N N . MET A 1 904 ? 31.625 2.097 -32.708 1.00 79.25 904 MET A N 1
ATOM 7175 C CA . MET A 1 904 ? 32.594 3.171 -32.485 1.00 79.25 904 MET A CA 1
ATOM 7176 C C . MET A 1 904 ? 34.008 2.730 -32.885 1.00 79.25 904 MET A C 1
ATOM 7178 O O . MET A 1 904 ? 34.515 1.737 -32.368 1.00 79.25 904 MET A O 1
ATOM 7182 N N . GLY A 1 905 ? 34.635 3.476 -33.799 1.00 83.50 905 GLY A N 1
ATOM 7183 C CA . GLY A 1 905 ? 35.946 3.126 -34.352 1.00 83.50 905 GLY A CA 1
ATOM 7184 C C . GLY A 1 905 ? 35.919 1.934 -35.315 1.00 83.50 905 GLY A C 1
ATOM 7185 O O . GLY A 1 905 ? 36.947 1.303 -35.500 1.00 83.50 905 GLY A O 1
ATOM 7186 N N . VAL A 1 906 ? 34.767 1.589 -35.897 1.00 89.44 906 VAL A N 1
ATOM 7187 C CA . VAL A 1 906 ? 34.684 0.560 -36.944 1.00 89.44 906 VAL A CA 1
ATOM 7188 C C . VAL A 1 906 ? 34.739 1.230 -38.315 1.00 89.44 906 VAL A C 1
ATOM 7190 O O . VAL A 1 906 ? 33.895 2.076 -38.622 1.00 89.44 906 VAL A O 1
ATOM 7193 N N . TYR A 1 907 ? 35.704 0.818 -39.132 1.00 91.50 907 TYR A N 1
ATOM 7194 C CA . TYR A 1 907 ? 35.930 1.317 -40.484 1.00 91.50 907 TYR A CA 1
ATOM 7195 C C . TYR A 1 907 ? 35.856 0.173 -41.485 1.00 91.50 907 TYR A C 1
ATOM 7197 O O . TYR A 1 907 ? 36.505 -0.855 -41.300 1.00 91.50 907 TYR A O 1
ATOM 7205 N N . LEU A 1 908 ? 35.080 0.364 -42.546 1.00 92.62 908 LEU A N 1
ATOM 7206 C CA . LEU A 1 908 ? 35.009 -0.555 -43.678 1.00 92.62 908 LEU A CA 1
ATOM 7207 C C . LEU A 1 908 ? 35.929 -0.005 -44.765 1.00 92.62 908 LEU A C 1
ATOM 7209 O O . LEU A 1 908 ? 35.655 1.056 -45.322 1.00 92.62 908 LEU A O 1
ATOM 7213 N N . ILE A 1 909 ? 37.045 -0.677 -45.016 1.00 92.19 909 ILE A N 1
ATOM 7214 C CA . ILE A 1 909 ? 38.073 -0.253 -45.967 1.00 92.19 909 ILE A CA 1
ATOM 7215 C C . ILE A 1 909 ? 37.874 -1.066 -47.241 1.00 92.19 909 ILE A C 1
ATOM 7217 O O . ILE A 1 909 ? 38.209 -2.247 -47.270 1.00 92.19 909 ILE A O 1
ATOM 7221 N N . PHE A 1 910 ? 37.312 -0.446 -48.278 1.00 90.62 910 PHE A N 1
ATOM 7222 C CA . PHE A 1 910 ? 37.108 -1.084 -49.584 1.00 90.62 910 PHE A CA 1
ATOM 7223 C C . PHE A 1 910 ? 38.378 -1.005 -50.423 1.00 90.62 910 PHE A C 1
ATOM 7225 O O . PHE A 1 910 ? 38.798 -1.996 -51.009 1.00 90.62 910 PHE A O 1
ATOM 7232 N N . THR A 1 911 ? 39.003 0.172 -50.425 1.00 88.06 911 THR A N 1
ATOM 7233 C CA . THR A 1 911 ? 40.343 0.425 -50.958 1.00 88.06 911 THR A CA 1
ATOM 7234 C C . THR A 1 911 ? 41.057 1.432 -50.057 1.00 88.06 911 THR A C 1
ATOM 7236 O O . THR A 1 911 ? 40.438 2.029 -49.173 1.00 88.06 911 THR A O 1
ATOM 7239 N N . LYS A 1 912 ? 42.348 1.688 -50.303 1.00 84.94 912 LYS A N 1
ATOM 7240 C CA . LYS A 1 912 ? 43.109 2.727 -49.584 1.00 84.94 912 LYS A CA 1
ATOM 7241 C C . LYS A 1 912 ? 42.501 4.139 -49.698 1.00 84.94 912 LYS A C 1
ATOM 7243 O O . LYS A 1 912 ? 42.820 4.982 -48.865 1.00 84.94 912 LYS A O 1
ATOM 7248 N N . ASP A 1 913 ? 41.637 4.368 -50.691 1.00 86.00 913 ASP A N 1
ATOM 7249 C CA . ASP A 1 913 ? 41.017 5.663 -51.006 1.00 86.00 913 ASP A CA 1
ATOM 7250 C C . ASP A 1 913 ? 39.485 5.665 -50.796 1.00 86.00 913 ASP A C 1
ATOM 7252 O O . ASP A 1 913 ? 38.830 6.695 -50.950 1.00 86.00 913 ASP A O 1
ATOM 7256 N N . ILE A 1 914 ? 38.890 4.515 -50.447 1.00 89.50 914 ILE A N 1
ATOM 7257 C CA . ILE A 1 914 ? 37.441 4.346 -50.269 1.00 89.50 914 ILE A CA 1
ATOM 7258 C C . ILE A 1 914 ? 37.191 3.651 -48.931 1.00 89.50 914 ILE A C 1
ATOM 7260 O O . ILE A 1 914 ? 37.270 2.424 -48.820 1.00 89.50 914 ILE A O 1
ATOM 7264 N N . ILE A 1 915 ? 36.899 4.448 -47.901 1.00 91.44 915 ILE A N 1
ATOM 7265 C CA . ILE A 1 915 ? 36.747 3.973 -46.522 1.00 91.44 915 ILE A CA 1
ATOM 7266 C C . ILE A 1 915 ? 35.450 4.524 -45.924 1.00 91.44 915 ILE A C 1
ATOM 7268 O O . ILE A 1 915 ? 35.131 5.693 -46.104 1.00 91.44 915 ILE A O 1
ATOM 7272 N N . PHE A 1 916 ? 34.701 3.711 -45.183 1.00 90.62 916 PHE A N 1
ATOM 7273 C CA . PHE A 1 916 ? 33.448 4.117 -44.545 1.00 90.62 916 PHE A CA 1
ATOM 7274 C C . PHE A 1 916 ? 33.529 4.016 -43.019 1.00 90.62 916 PHE A C 1
ATOM 7276 O O . PHE A 1 916 ? 33.812 2.946 -42.477 1.00 90.62 916 PHE A O 1
ATOM 7283 N N . SER A 1 917 ? 33.250 5.115 -42.312 1.00 90.25 917 SER A N 1
ATOM 7284 C CA . SER A 1 917 ? 33.123 5.131 -40.848 1.00 90.25 917 SER A CA 1
ATOM 7285 C C . SER A 1 917 ? 31.711 4.708 -40.444 1.00 90.25 917 SER A C 1
ATOM 7287 O O . SER A 1 917 ? 30.753 5.473 -40.582 1.00 90.25 917 SER A O 1
ATOM 7289 N N . VAL A 1 918 ? 31.575 3.500 -39.889 1.00 85.50 918 VAL A N 1
ATOM 7290 C CA . VAL A 1 918 ? 30.265 2.887 -39.598 1.00 85.50 918 VAL A CA 1
ATOM 7291 C C . VAL A 1 918 ? 29.483 3.654 -38.540 1.00 85.50 918 VAL A C 1
ATOM 7293 O O . VAL A 1 918 ? 28.258 3.663 -38.569 1.00 85.50 918 VAL A O 1
ATOM 7296 N N . ARG A 1 919 ? 30.158 4.279 -37.570 1.00 83.44 919 ARG A N 1
ATOM 7297 C CA . ARG A 1 919 ? 29.470 5.022 -36.505 1.00 83.44 919 ARG A CA 1
ATOM 7298 C C . ARG A 1 919 ? 28.886 6.336 -36.999 1.00 83.44 919 ARG A C 1
ATOM 7300 O O . ARG A 1 919 ? 27.807 6.712 -36.551 1.00 83.44 919 ARG A O 1
ATOM 7307 N N . ASP A 1 920 ? 29.631 7.034 -37.844 1.00 82.00 920 ASP A N 1
ATOM 7308 C CA . ASP A 1 920 ? 29.316 8.412 -38.221 1.00 82.00 920 ASP A CA 1
ATOM 7309 C C . ASP A 1 920 ? 28.543 8.484 -39.538 1.00 82.00 920 ASP A C 1
ATOM 7311 O O . ASP A 1 920 ? 27.996 9.533 -39.859 1.00 82.00 920 ASP A O 1
ATOM 7315 N N . GLY A 1 921 ? 28.495 7.384 -40.296 1.00 84.69 921 GLY A N 1
ATOM 7316 C CA . GLY A 1 921 ? 27.808 7.337 -41.582 1.00 84.69 921 GLY A CA 1
ATOM 7317 C C . GLY A 1 921 ? 28.508 8.162 -42.664 1.00 84.69 921 GLY A C 1
ATOM 7318 O O . GLY A 1 921 ? 27.842 8.672 -43.561 1.00 84.69 921 GLY A O 1
ATOM 7319 N N . ILE A 1 922 ? 29.834 8.334 -42.571 1.00 87.56 922 ILE A N 1
ATOM 7320 C CA . ILE A 1 922 ? 30.622 9.171 -43.490 1.00 87.56 922 ILE A CA 1
ATOM 7321 C C . ILE A 1 922 ? 31.649 8.356 -44.275 1.00 87.56 922 ILE A C 1
ATOM 7323 O O . ILE A 1 922 ? 32.243 7.406 -43.757 1.00 87.56 922 ILE A O 1
ATOM 7327 N N . TRP A 1 923 ? 31.894 8.788 -45.511 1.00 89.38 923 TRP A N 1
ATOM 7328 C CA . TRP A 1 923 ? 32.961 8.287 -46.373 1.00 89.38 923 TRP A CA 1
ATOM 7329 C C . TRP A 1 923 ? 34.237 9.114 -46.188 1.00 89.38 923 TRP A C 1
ATOM 7331 O O . TRP A 1 923 ? 34.190 10.344 -46.163 1.00 89.38 923 TRP A O 1
ATOM 7341 N N . LEU A 1 924 ? 35.368 8.428 -46.071 1.00 90.56 924 LEU A N 1
ATOM 7342 C CA . LEU A 1 924 ? 36.716 8.969 -45.933 1.00 90.56 924 LEU A CA 1
ATOM 7343 C C . LEU A 1 924 ? 37.513 8.630 -47.196 1.00 90.56 924 LEU A C 1
ATOM 7345 O O . LEU A 1 924 ? 37.352 7.545 -47.762 1.00 90.56 924 LEU A O 1
ATOM 7349 N N . LYS A 1 925 ? 38.357 9.565 -47.637 1.00 87.62 925 LYS A N 1
ATOM 7350 C CA . LYS A 1 925 ? 38.991 9.531 -48.966 1.00 87.62 925 LYS A CA 1
ATOM 7351 C C . LYS A 1 925 ? 40.403 8.951 -48.973 1.00 87.62 925 LYS A C 1
ATOM 7353 O O . LYS A 1 925 ? 41.016 8.875 -50.030 1.00 87.62 925 LYS A O 1
ATOM 7358 N N . SER A 1 926 ? 40.957 8.605 -47.811 1.00 88.75 926 SER A N 1
ATOM 7359 C CA . SER A 1 926 ? 42.294 8.013 -47.719 1.00 88.75 926 SER A CA 1
ATOM 7360 C C . SER A 1 926 ? 42.514 7.240 -46.419 1.00 88.75 926 SER A C 1
ATOM 7362 O O . SER A 1 926 ? 41.895 7.529 -45.391 1.00 88.75 926 SER A O 1
ATOM 7364 N N . TRP A 1 927 ? 43.469 6.306 -46.435 1.00 87.31 927 TRP A N 1
ATOM 7365 C CA . TRP A 1 927 ? 43.978 5.628 -45.236 1.00 87.31 927 TRP A CA 1
ATOM 7366 C C . TRP A 1 927 ? 44.410 6.622 -44.155 1.00 87.31 927 TRP A C 1
ATOM 7368 O O . TRP A 1 927 ? 44.071 6.463 -42.985 1.00 87.31 927 TRP A O 1
ATOM 7378 N N . THR A 1 928 ? 45.101 7.691 -44.552 1.00 88.06 928 THR A N 1
ATOM 7379 C CA . THR A 1 928 ? 45.541 8.752 -43.643 1.00 88.06 928 THR A CA 1
ATOM 7380 C C . THR A 1 928 ? 44.357 9.453 -42.980 1.00 88.06 928 THR A C 1
ATOM 7382 O O . THR A 1 928 ? 44.410 9.727 -41.785 1.00 88.06 928 THR A O 1
ATOM 7385 N N . GLU A 1 929 ? 43.263 9.708 -43.705 1.00 90.44 929 GLU A N 1
ATOM 7386 C CA . GLU A 1 929 ? 42.029 10.239 -43.111 1.00 90.44 929 GLU A CA 1
ATOM 7387 C C . GLU A 1 929 ? 41.398 9.258 -42.120 1.00 90.44 929 GLU A C 1
ATOM 7389 O O . GLU A 1 929 ? 40.978 9.681 -41.045 1.00 90.44 929 GLU A O 1
ATOM 7394 N N . ALA A 1 930 ? 41.373 7.961 -42.435 1.00 88.31 930 ALA A N 1
ATOM 7395 C CA . ALA A 1 930 ? 40.838 6.933 -41.544 1.00 88.31 930 ALA A CA 1
ATOM 7396 C C . ALA A 1 930 ? 41.663 6.775 -40.262 1.00 88.31 930 ALA A C 1
ATOM 7398 O O . ALA A 1 930 ? 41.091 6.752 -39.173 1.00 88.31 930 ALA A O 1
ATOM 7399 N N . ILE A 1 931 ? 42.994 6.743 -40.366 1.00 89.19 931 ILE A N 1
ATOM 7400 C CA . ILE A 1 931 ? 43.888 6.699 -39.205 1.00 89.19 931 ILE A CA 1
ATOM 7401 C C . ILE A 1 931 ? 43.812 7.998 -38.413 1.00 89.19 931 ILE A C 1
ATOM 7403 O O . ILE A 1 931 ? 43.717 7.936 -37.195 1.00 89.19 931 ILE A O 1
ATOM 7407 N N . ASN A 1 932 ? 43.766 9.166 -39.056 1.00 87.62 932 ASN A N 1
ATOM 7408 C CA . ASN A 1 932 ? 43.594 10.433 -38.347 1.00 87.62 932 ASN A CA 1
ATOM 7409 C C . ASN A 1 932 ? 42.246 10.504 -37.632 1.00 87.62 932 ASN A C 1
ATOM 7411 O O . ASN A 1 932 ? 42.183 10.993 -36.509 1.00 87.62 932 ASN A O 1
ATOM 7415 N N . ASP A 1 933 ? 41.172 10.012 -38.244 1.00 88.25 933 ASP A N 1
ATOM 7416 C CA . ASP A 1 933 ? 39.855 9.951 -37.622 1.00 88.25 933 ASP A CA 1
ATOM 7417 C C . ASP A 1 933 ? 39.830 8.948 -36.452 1.00 88.25 933 ASP A C 1
ATOM 7419 O O . ASP A 1 933 ? 39.354 9.278 -35.363 1.00 88.25 933 ASP A O 1
ATOM 7423 N N . ALA A 1 934 ? 40.437 7.769 -36.615 1.00 86.69 934 ALA A N 1
ATOM 7424 C CA . ALA A 1 934 ? 40.582 6.759 -35.567 1.00 86.69 934 ALA A CA 1
ATOM 7425 C C . ALA A 1 934 ? 41.467 7.253 -34.410 1.00 86.69 934 ALA A C 1
ATOM 7427 O O . ALA A 1 934 ? 41.072 7.164 -33.244 1.00 86.69 934 ALA A O 1
ATOM 7428 N N . MET A 1 935 ? 42.618 7.860 -34.718 1.00 83.88 935 MET A N 1
ATOM 7429 C CA . MET A 1 935 ? 43.526 8.503 -33.768 1.00 83.88 935 MET A CA 1
ATOM 7430 C C . MET A 1 935 ? 42.832 9.662 -33.082 1.00 83.88 935 MET A C 1
ATOM 7432 O O . MET A 1 935 ? 42.963 9.796 -31.876 1.00 83.88 935 MET A O 1
ATOM 7436 N N . LYS A 1 936 ? 42.059 10.483 -33.794 1.00 82.19 936 LYS A N 1
ATOM 7437 C CA . LYS A 1 936 ? 41.288 11.579 -33.203 1.00 82.19 936 LYS A CA 1
ATOM 7438 C C . LYS A 1 936 ? 40.243 11.033 -32.241 1.00 82.19 936 LYS A C 1
ATOM 7440 O O . LYS A 1 936 ? 40.143 11.548 -31.132 1.00 82.19 936 LYS A O 1
ATOM 7445 N N . LYS A 1 937 ? 39.512 9.975 -32.596 1.00 80.50 937 LYS A N 1
ATOM 7446 C CA . LYS A 1 937 ? 38.555 9.309 -31.693 1.00 80.50 937 LYS A CA 1
ATOM 7447 C C . LYS A 1 937 ? 39.248 8.683 -30.479 1.00 80.50 937 LYS A C 1
ATOM 7449 O O . LYS A 1 937 ? 38.728 8.768 -29.367 1.00 80.50 937 LYS A O 1
ATOM 7454 N N . TRP A 1 938 ? 40.446 8.130 -30.655 1.00 73.44 938 TRP A N 1
ATOM 7455 C CA . TRP A 1 938 ? 41.262 7.573 -29.573 1.00 73.44 938 TRP A CA 1
ATOM 7456 C C . TRP A 1 938 ? 41.950 8.647 -28.700 1.00 73.44 938 TRP A C 1
ATOM 7458 O O . TRP A 1 938 ? 42.023 8.527 -27.479 1.00 73.44 938 TRP A O 1
ATOM 7468 N N . GLN A 1 939 ? 42.392 9.763 -29.270 1.00 70.12 939 GLN A N 1
ATOM 7469 C CA . GLN A 1 939 ? 42.973 10.900 -28.551 1.00 70.12 939 GLN A CA 1
ATOM 7470 C C . GLN A 1 939 ? 41.895 11.717 -27.839 1.00 70.12 939 GLN A C 1
ATOM 7472 O O . GLN A 1 939 ? 42.112 12.178 -26.720 1.00 70.12 939 GLN A O 1
ATOM 7477 N N . GLN A 1 940 ? 40.695 11.829 -28.418 1.00 65.50 940 GLN A N 1
ATOM 7478 C CA . GLN A 1 940 ? 39.513 12.337 -27.721 1.00 65.50 940 GLN A CA 1
ATOM 7479 C C . GLN A 1 940 ? 39.242 11.539 -26.444 1.00 65.50 940 GLN A C 1
ATOM 7481 O O . GLN A 1 940 ? 38.783 12.118 -25.466 1.00 65.50 940 GLN A O 1
ATOM 7486 N N . ARG A 1 941 ? 39.606 10.251 -26.403 1.00 62.84 941 ARG A N 1
ATOM 7487 C CA . ARG A 1 941 ? 39.591 9.455 -25.175 1.00 62.84 941 ARG A CA 1
ATOM 7488 C C . ARG A 1 941 ? 40.700 9.836 -24.184 1.00 62.84 941 ARG A C 1
ATOM 7490 O O . ARG A 1 941 ? 40.405 9.945 -22.996 1.00 62.84 941 ARG A O 1
ATOM 7497 N N . LYS A 1 942 ? 41.940 10.109 -24.623 1.00 53.28 942 LYS A N 1
ATOM 7498 C CA . LYS A 1 942 ? 42.991 10.685 -23.743 1.00 53.28 942 LYS A CA 1
ATOM 7499 C C . LYS A 1 942 ? 42.568 12.039 -23.150 1.00 53.28 942 LYS A C 1
ATOM 7501 O O . LYS A 1 942 ? 42.913 12.337 -22.016 1.00 53.28 942 LYS A O 1
ATOM 7506 N N . LEU A 1 943 ? 41.758 12.800 -23.885 1.00 54.38 943 LEU A N 1
ATOM 7507 C CA . LEU A 1 943 ? 41.195 14.095 -23.487 1.00 54.38 943 LEU A CA 1
ATOM 7508 C C . LEU A 1 943 ? 39.836 14.010 -22.756 1.00 54.38 943 LEU A C 1
ATOM 7510 O O . LEU A 1 943 ? 39.202 15.048 -22.592 1.00 54.38 943 LEU A O 1
ATOM 7514 N N . GLY A 1 944 ? 39.344 12.814 -22.401 1.00 52.22 944 GLY A N 1
ATOM 7515 C CA . GLY A 1 944 ? 38.096 12.621 -21.631 1.00 52.22 944 GLY A CA 1
ATOM 7516 C C . GLY A 1 944 ? 36.789 12.673 -22.423 1.00 52.22 944 GLY A C 1
ATOM 7517 O O . GLY A 1 944 ? 35.756 12.196 -21.952 1.00 52.22 944 GLY A O 1
ATOM 7518 N N . LYS A 1 945 ? 36.859 13.125 -23.677 1.00 46.91 945 LYS A N 1
ATOM 7519 C CA . LYS A 1 945 ? 35.727 13.400 -24.571 1.00 46.91 945 LYS A CA 1
ATOM 7520 C C . LYS A 1 945 ? 35.082 12.172 -25.226 1.00 46.91 945 LYS A C 1
ATOM 7522 O O . LYS A 1 945 ? 33.981 12.307 -25.745 1.00 46.91 945 LYS A O 1
ATOM 7527 N N . ASN A 1 946 ? 35.730 11.002 -25.254 1.00 47.75 946 ASN A N 1
ATOM 7528 C CA . ASN A 1 946 ? 35.160 9.776 -25.838 1.00 47.75 946 ASN A CA 1
ATOM 7529 C C . ASN A 1 946 ? 35.516 8.541 -24.986 1.00 47.75 946 ASN A C 1
ATOM 7531 O O . ASN A 1 946 ? 36.684 8.295 -24.719 1.00 47.75 946 ASN A O 1
ATOM 7535 N N . THR A 1 947 ? 34.534 7.764 -24.519 1.00 51.94 947 THR A N 1
ATOM 7536 C CA . THR A 1 947 ? 34.747 6.681 -23.524 1.00 51.94 947 THR A CA 1
ATOM 7537 C C . THR A 1 947 ? 34.601 5.270 -24.086 1.00 51.94 947 THR A C 1
ATOM 7539 O O . THR A 1 947 ? 34.794 4.295 -23.364 1.00 51.94 947 THR A O 1
ATOM 7542 N N . LEU A 1 948 ? 34.256 5.148 -25.371 1.00 52.44 948 LEU A N 1
ATOM 7543 C CA . LEU A 1 948 ? 33.919 3.869 -26.010 1.00 52.44 948 LEU A CA 1
ATOM 7544 C C . LEU A 1 948 ? 35.142 3.112 -26.563 1.00 52.44 948 LEU A C 1
ATOM 7546 O O . LEU A 1 948 ? 35.079 1.895 -26.708 1.00 52.44 948 LEU A O 1
ATOM 7550 N N . LEU A 1 949 ? 36.257 3.802 -26.830 1.00 67.06 949 LEU A N 1
ATOM 7551 C CA . LEU A 1 949 ? 37.541 3.217 -27.252 1.00 67.06 949 LEU A CA 1
ATOM 7552 C C . LEU A 1 949 ? 38.465 3.047 -26.038 1.00 67.06 949 LEU A C 1
ATOM 7554 O O . LEU A 1 949 ? 39.171 3.973 -25.634 1.00 67.06 949 LEU A O 1
ATOM 7558 N N . THR A 1 950 ? 38.434 1.864 -25.417 1.00 62.44 950 THR A N 1
ATOM 7559 C CA . THR A 1 950 ? 39.015 1.631 -24.077 1.00 62.44 950 THR A CA 1
ATOM 7560 C C . THR A 1 950 ? 40.484 1.233 -24.058 1.00 62.44 950 THR A C 1
ATOM 7562 O O . THR A 1 950 ? 41.118 1.361 -23.009 1.00 62.44 950 THR A O 1
ATOM 7565 N N . LYS A 1 951 ? 41.102 0.903 -25.195 1.00 74.75 951 LYS A N 1
ATOM 7566 C CA . LYS A 1 951 ? 42.554 0.699 -25.342 1.00 74.75 951 LYS A CA 1
ATOM 7567 C C . LYS A 1 951 ? 42.992 0.963 -26.786 1.00 74.75 951 LYS A C 1
ATOM 7569 O O . LYS A 1 951 ? 42.142 0.984 -27.669 1.00 74.75 951 LYS A O 1
ATOM 7574 N N . ASP A 1 952 ? 44.286 1.199 -27.001 1.00 84.88 952 ASP A N 1
ATOM 7575 C CA . ASP A 1 952 ? 44.887 1.178 -28.347 1.00 84.88 952 ASP A CA 1
ATOM 7576 C C . ASP A 1 952 ? 45.162 -0.270 -28.768 1.00 84.88 952 ASP A C 1
ATOM 7578 O O . ASP A 1 952 ? 46.299 -0.718 -28.846 1.00 84.88 952 ASP A O 1
ATOM 7582 N N . GLU A 1 953 ? 44.085 -1.038 -28.878 1.00 88.06 953 GLU A N 1
ATOM 7583 C CA . GLU A 1 953 ? 44.105 -2.447 -29.252 1.00 88.06 953 GLU A CA 1
ATOM 7584 C C . GLU A 1 953 ? 43.124 -2.581 -30.417 1.00 88.06 953 GLU A C 1
ATOM 7586 O O . GLU A 1 953 ? 41.906 -2.488 -30.228 1.00 88.06 953 GLU A O 1
ATOM 7591 N N . TRP A 1 954 ? 43.658 -2.754 -31.620 1.00 89.00 954 TRP A N 1
ATOM 7592 C CA . TRP A 1 954 ? 42.916 -2.822 -32.874 1.00 89.00 954 TRP A CA 1
ATOM 7593 C C . TRP A 1 954 ? 43.131 -4.166 -33.545 1.00 89.00 954 TRP A C 1
ATOM 7595 O O . TRP A 1 954 ? 44.135 -4.836 -33.320 1.00 89.00 954 TRP A O 1
ATOM 7605 N N . MET A 1 955 ? 42.174 -4.558 -34.369 1.00 89.75 955 MET A N 1
ATOM 7606 C CA . MET A 1 955 ? 42.227 -5.791 -35.136 1.00 89.75 955 MET A CA 1
ATOM 7607 C C . MET A 1 955 ? 41.695 -5.566 -36.545 1.00 89.75 955 MET A C 1
ATOM 7609 O O . MET A 1 955 ? 40.862 -4.677 -36.776 1.00 89.75 955 MET A O 1
ATOM 7613 N N . LEU A 1 956 ? 42.174 -6.403 -37.460 1.00 90.69 956 LEU A N 1
ATOM 7614 C CA . LEU A 1 956 ? 41.720 -6.471 -38.839 1.00 90.69 956 LEU A CA 1
ATOM 7615 C C . LEU A 1 956 ? 40.858 -7.721 -39.027 1.00 90.69 956 LEU A C 1
ATOM 7617 O O . LEU A 1 956 ? 41.191 -8.812 -38.562 1.00 90.69 956 LEU A O 1
ATOM 7621 N N . GLU A 1 957 ? 39.727 -7.552 -39.699 1.00 91.12 957 GLU A N 1
ATOM 7622 C CA . GLU A 1 957 ? 38.861 -8.657 -40.111 1.00 91.12 957 GLU A CA 1
ATOM 7623 C C . GLU A 1 957 ? 38.494 -8.519 -41.588 1.00 91.12 957 GLU A C 1
ATOM 7625 O O . GLU A 1 957 ? 38.557 -7.433 -42.157 1.00 91.12 957 GLU A O 1
ATOM 7630 N N . GLU A 1 958 ? 38.088 -9.614 -42.215 1.00 92.44 958 GLU A N 1
ATOM 7631 C CA . GLU A 1 958 ? 37.524 -9.621 -43.565 1.00 92.44 958 GLU A CA 1
ATOM 7632 C C . GLU A 1 958 ? 36.316 -8.671 -43.669 1.00 92.44 958 GLU A C 1
ATOM 7634 O O . GLU A 1 958 ? 35.408 -8.697 -42.831 1.00 92.44 958 GLU A O 1
ATOM 7639 N N . LEU A 1 959 ? 36.291 -7.827 -44.707 1.00 92.38 959 LEU A N 1
ATOM 7640 C CA . LEU A 1 959 ? 35.113 -7.032 -45.049 1.00 92.38 959 LEU A CA 1
ATOM 7641 C C . LEU A 1 959 ? 34.230 -7.810 -46.018 1.00 92.38 959 LEU A C 1
ATOM 7643 O O . LEU A 1 959 ? 34.603 -8.046 -47.164 1.00 92.38 959 LEU A O 1
ATOM 7647 N N . ILE A 1 960 ? 33.028 -8.150 -45.557 1.00 93.06 960 ILE A N 1
ATOM 7648 C CA . ILE A 1 960 ? 32.042 -8.860 -46.368 1.00 93.06 960 ILE A CA 1
ATOM 7649 C C . ILE A 1 960 ? 31.347 -7.867 -47.301 1.00 93.06 960 ILE A C 1
ATOM 7651 O O . ILE A 1 960 ? 30.730 -6.894 -46.854 1.00 93.06 960 ILE A O 1
ATOM 7655 N N . LEU A 1 961 ? 31.469 -8.116 -48.603 1.00 91.38 961 LEU A N 1
ATOM 7656 C CA . LEU A 1 961 ? 30.911 -7.275 -49.657 1.00 91.38 961 LEU A CA 1
ATOM 7657 C C . LEU A 1 961 ? 29.572 -7.825 -50.136 1.00 91.38 961 LEU A C 1
ATOM 7659 O O . LEU A 1 961 ? 29.361 -9.037 -50.171 1.00 91.38 961 LEU A O 1
ATOM 7663 N N . LYS A 1 962 ? 28.680 -6.923 -50.546 1.00 86.69 962 LYS A N 1
ATOM 7664 C CA . LYS A 1 962 ? 27.383 -7.302 -51.119 1.00 86.69 962 LYS A CA 1
ATOM 7665 C C . LYS A 1 962 ? 27.526 -7.958 -52.495 1.00 86.69 962 LYS A C 1
ATOM 7667 O O . LYS A 1 962 ? 26.785 -8.875 -52.817 1.00 86.69 962 LYS A O 1
ATOM 7672 N N . GLU A 1 963 ? 28.499 -7.499 -53.279 1.00 85.88 963 GLU A N 1
ATOM 7673 C CA . GLU A 1 963 ? 28.835 -7.996 -54.616 1.00 85.88 963 GLU A CA 1
ATOM 7674 C C . GLU A 1 963 ? 30.362 -8.025 -54.785 1.00 85.88 963 GLU A C 1
ATOM 7676 O O . GLU A 1 963 ? 31.094 -7.254 -54.152 1.00 85.88 963 GLU A O 1
ATOM 7681 N N . LYS A 1 964 ? 30.869 -8.914 -55.644 1.00 81.75 964 LYS A N 1
ATOM 7682 C CA . LYS A 1 964 ? 32.311 -9.057 -55.875 1.00 81.75 964 LYS A CA 1
ATOM 7683 C C . LYS A 1 964 ? 32.880 -7.784 -56.515 1.00 81.75 964 LYS A C 1
ATOM 7685 O O . LYS A 1 964 ? 32.470 -7.399 -57.602 1.00 81.75 964 LYS A O 1
ATOM 7690 N N . GLY A 1 965 ? 33.847 -7.151 -55.850 1.00 75.38 965 GLY A N 1
ATOM 7691 C CA . GLY A 1 965 ? 34.464 -5.898 -56.310 1.00 75.38 965 GLY A CA 1
ATOM 7692 C C . GLY A 1 965 ? 33.635 -4.634 -56.043 1.00 75.38 965 GLY A C 1
ATOM 7693 O O . GLY A 1 965 ? 34.045 -3.551 -56.455 1.00 75.38 965 GLY A O 1
ATOM 7694 N N . ALA A 1 966 ? 32.498 -4.743 -55.347 1.00 74.06 966 ALA A N 1
ATOM 7695 C CA . ALA A 1 966 ? 31.674 -3.590 -55.011 1.00 74.06 966 ALA A CA 1
ATOM 7696 C C . ALA A 1 966 ? 32.271 -2.749 -53.876 1.00 74.06 966 ALA A C 1
ATOM 7698 O O . ALA A 1 966 ? 32.885 -3.254 -52.938 1.00 74.06 966 ALA A O 1
ATOM 7699 N N . THR A 1 967 ? 31.983 -1.451 -53.906 1.00 80.94 967 THR A N 1
ATOM 7700 C CA . THR A 1 967 ? 32.240 -0.506 -52.808 1.00 80.94 967 THR A CA 1
ATOM 7701 C C . THR A 1 967 ? 31.070 -0.456 -51.820 1.00 80.94 967 THR A C 1
ATOM 7703 O O . THR A 1 967 ? 30.819 0.565 -51.187 1.00 80.94 967 THR A O 1
ATOM 7706 N N . MET A 1 968 ? 30.324 -1.558 -51.694 1.00 83.19 968 MET A N 1
ATOM 7707 C CA . MET A 1 968 ? 29.165 -1.672 -50.812 1.00 83.19 968 MET A CA 1
ATOM 7708 C C . MET A 1 968 ? 29.317 -2.849 -49.846 1.00 83.19 968 MET A C 1
ATOM 7710 O O . MET A 1 968 ? 29.603 -3.970 -50.283 1.00 83.19 968 MET A O 1
ATOM 7714 N N . PRO A 1 969 ? 29.106 -2.628 -48.536 1.00 88.75 969 PRO A N 1
ATOM 7715 C CA . PRO A 1 969 ? 29.170 -3.703 -47.562 1.00 88.75 969 PRO A CA 1
ATOM 7716 C C . PRO A 1 969 ? 27.906 -4.566 -47.620 1.00 88.75 969 PRO A C 1
ATOM 7718 O O . PRO A 1 969 ? 26.849 -4.115 -48.063 1.00 88.75 969 PRO A O 1
ATOM 7721 N N . ALA A 1 970 ? 28.019 -5.801 -47.142 1.00 90.06 970 ALA A N 1
ATOM 7722 C CA . ALA A 1 970 ? 26.888 -6.701 -46.950 1.00 90.06 970 ALA A CA 1
ATOM 7723 C C . ALA A 1 970 ? 25.801 -6.106 -46.032 1.00 90.06 970 ALA A C 1
ATOM 7725 O O . ALA A 1 970 ? 26.100 -5.366 -45.087 1.00 90.06 970 ALA A O 1
ATOM 7726 N N . SER A 1 971 ? 24.539 -6.474 -46.281 1.00 89.12 971 SER A N 1
ATOM 7727 C CA . SER A 1 971 ? 23.420 -6.140 -45.388 1.00 89.12 971 SER A CA 1
ATOM 7728 C C . SER A 1 971 ? 23.527 -6.921 -44.072 1.00 89.12 971 SER A C 1
ATOM 7730 O O . SER A 1 971 ? 23.876 -8.100 -44.075 1.00 89.12 971 SER A O 1
ATOM 7732 N N . ASP A 1 972 ? 23.198 -6.284 -42.948 1.00 91.25 972 ASP A N 1
ATOM 7733 C CA . ASP A 1 972 ? 23.172 -6.900 -41.611 1.00 91.25 972 ASP A CA 1
ATOM 7734 C C . ASP A 1 972 ? 21.761 -7.448 -41.346 1.00 91.25 972 ASP A C 1
ATOM 7736 O O . ASP A 1 972 ? 20.801 -6.683 -41.238 1.00 91.25 972 ASP A O 1
ATOM 7740 N N . LEU A 1 973 ? 21.643 -8.776 -41.293 1.00 94.06 973 LEU A N 1
ATOM 7741 C CA . LEU A 1 973 ? 20.419 -9.527 -41.033 1.00 94.06 973 LEU A CA 1
ATOM 7742 C C . LEU A 1 973 ? 20.437 -10.090 -39.610 1.00 94.06 973 LEU A C 1
ATOM 7744 O O . LEU A 1 973 ? 21.289 -10.901 -39.263 1.00 94.06 973 LEU A O 1
ATOM 7748 N N . LYS A 1 974 ? 19.465 -9.712 -38.783 1.00 94.44 974 LYS A N 1
ATOM 7749 C CA . LYS A 1 974 ? 19.360 -10.153 -37.385 1.00 94.44 974 LYS A CA 1
ATOM 7750 C C . LYS A 1 974 ? 18.174 -11.078 -37.207 1.00 94.44 974 LYS A C 1
ATOM 7752 O O . LYS A 1 974 ? 17.034 -10.616 -37.152 1.00 94.44 974 LYS A O 1
ATOM 7757 N N . PHE A 1 975 ? 18.440 -12.369 -37.086 1.00 96.38 975 PHE A N 1
ATOM 7758 C CA . PHE A 1 975 ? 17.423 -13.409 -36.995 1.00 96.38 975 PHE A CA 1
ATOM 7759 C C . PHE A 1 975 ? 17.049 -13.687 -35.539 1.00 96.38 975 PHE A C 1
ATOM 7761 O O . PHE A 1 975 ? 17.904 -14.016 -34.719 1.00 96.38 975 PHE A O 1
ATOM 7768 N N . TYR A 1 976 ? 15.764 -13.582 -35.204 1.00 96.69 976 TYR A N 1
ATOM 7769 C CA . TYR A 1 976 ? 15.234 -13.877 -33.873 1.00 96.69 976 TYR A CA 1
ATOM 7770 C C . TYR A 1 976 ? 14.896 -15.361 -33.807 1.00 96.69 976 TYR A C 1
ATOM 7772 O O . TYR A 1 976 ? 13.841 -15.785 -34.291 1.00 96.69 976 TYR A O 1
ATOM 7780 N N . CYS A 1 977 ? 15.812 -16.136 -33.229 1.00 97.00 977 CYS A N 1
ATOM 7781 C CA . CYS A 1 977 ? 15.749 -17.588 -33.233 1.00 97.00 977 CYS A CA 1
ATOM 7782 C C . CYS A 1 977 ? 15.229 -18.108 -31.896 1.00 97.00 977 CYS A C 1
ATOM 7784 O O . CYS A 1 977 ? 15.690 -17.701 -30.830 1.00 97.00 977 CYS A O 1
ATOM 7786 N N . PHE A 1 978 ? 14.299 -19.049 -31.977 1.00 96.75 978 PHE A N 1
ATOM 7787 C CA . PHE A 1 978 ? 13.643 -19.718 -30.866 1.00 96.75 978 PHE A CA 1
ATOM 7788 C C . PHE A 1 978 ? 13.860 -21.225 -30.982 1.00 96.75 978 PHE A C 1
ATOM 7790 O O . PHE A 1 978 ? 12.909 -21.968 -31.176 1.00 96.75 978 PHE A O 1
ATOM 7797 N N . TYR A 1 979 ? 15.111 -21.687 -30.947 1.00 95.94 979 TYR A N 1
ATOM 7798 C CA . TYR A 1 979 ? 15.482 -23.108 -31.031 1.00 95.94 979 TYR A CA 1
ATOM 7799 C C . TYR A 1 979 ? 14.792 -23.891 -32.174 1.00 95.94 979 TYR A C 1
ATOM 7801 O O . TYR A 1 979 ? 13.765 -24.554 -31.981 1.00 95.94 979 TYR A O 1
ATOM 7809 N N . GLY A 1 980 ? 15.340 -23.776 -33.388 1.00 94.12 980 GLY A N 1
ATOM 7810 C CA . GLY A 1 980 ? 14.817 -24.401 -34.613 1.00 94.12 980 GLY A CA 1
ATOM 7811 C C . GLY A 1 980 ? 13.675 -23.637 -35.294 1.00 94.12 980 GLY A C 1
ATOM 7812 O O . GLY A 1 980 ? 13.175 -24.064 -36.331 1.00 94.12 980 GLY A O 1
ATOM 7813 N N . GLU A 1 981 ? 13.268 -22.496 -34.741 1.00 95.31 981 GLU A N 1
ATOM 7814 C CA . GLU A 1 981 ? 12.201 -21.639 -35.262 1.00 95.31 981 GLU A CA 1
ATOM 7815 C C . GLU A 1 981 ? 12.715 -20.200 -35.382 1.00 95.31 981 GLU A C 1
ATOM 7817 O O . GLU A 1 981 ? 13.425 -19.721 -34.502 1.00 95.31 981 GLU A O 1
ATOM 7822 N N . VAL A 1 982 ? 12.356 -19.498 -36.457 1.00 96.00 982 VAL A N 1
ATOM 7823 C CA . VAL A 1 982 ? 12.659 -18.073 -36.655 1.00 96.00 982 VAL A CA 1
ATOM 7824 C C . VAL A 1 982 ? 11.341 -17.374 -36.938 1.00 96.00 982 VAL A C 1
ATOM 7826 O O . VAL A 1 982 ? 10.580 -17.852 -37.771 1.00 96.00 982 VAL A O 1
ATOM 7829 N N . LEU A 1 983 ? 11.066 -16.268 -36.246 1.00 93.12 983 LEU A N 1
ATOM 7830 C CA . LEU A 1 983 ? 9.800 -15.533 -36.397 1.00 93.12 983 LEU A CA 1
ATOM 7831 C C . LEU A 1 983 ? 9.956 -14.104 -36.896 1.00 93.12 983 LEU A C 1
ATOM 7833 O O . LEU A 1 983 ? 8.993 -13.529 -37.399 1.00 93.12 983 LEU A O 1
ATOM 7837 N N . LEU A 1 984 ? 11.131 -13.518 -36.697 1.00 94.25 984 LEU A N 1
ATOM 7838 C CA . LEU A 1 984 ? 11.385 -12.126 -37.019 1.00 94.25 984 LEU A CA 1
ATOM 7839 C C . LEU A 1 984 ? 12.825 -11.969 -37.496 1.00 94.25 984 LEU A C 1
ATOM 7841 O O . LEU A 1 984 ? 13.745 -12.499 -36.870 1.00 94.25 984 LEU A O 1
ATOM 7845 N N . VAL A 1 985 ? 13.019 -11.217 -38.572 1.00 94.50 985 VAL A N 1
ATOM 7846 C CA . VAL A 1 985 ? 14.338 -10.864 -39.100 1.00 94.50 985 VAL A CA 1
ATOM 7847 C C . VAL A 1 985 ? 14.416 -9.355 -39.262 1.00 94.50 985 VAL A C 1
ATOM 7849 O O . VAL A 1 985 ? 13.485 -8.728 -39.761 1.00 94.50 985 VAL A O 1
ATOM 7852 N N . VAL A 1 986 ? 15.516 -8.758 -38.811 1.00 92.44 986 VAL A N 1
ATOM 7853 C CA . VAL A 1 986 ? 15.782 -7.326 -38.999 1.00 92.44 986 VAL A CA 1
ATOM 7854 C C . VAL A 1 986 ? 16.848 -7.161 -40.056 1.00 92.44 986 VAL A C 1
ATOM 7856 O O . VAL A 1 986 ? 17.926 -7.711 -39.898 1.00 92.44 986 VAL A O 1
ATOM 7859 N N . GLU A 1 987 ? 16.582 -6.367 -41.078 1.00 91.94 987 GLU A N 1
ATOM 7860 C CA . GLU A 1 987 ? 17.566 -5.983 -42.080 1.00 91.94 987 GLU A CA 1
ATOM 7861 C C . GLU A 1 987 ? 18.029 -4.544 -41.843 1.00 91.94 987 GLU A C 1
ATOM 7863 O O . GLU A 1 987 ? 17.224 -3.633 -41.615 1.00 91.94 987 GLU A O 1
ATOM 7868 N N . ILE A 1 988 ? 19.343 -4.345 -41.891 1.00 88.50 988 ILE A N 1
ATOM 7869 C CA . ILE A 1 988 ? 19.992 -3.047 -41.740 1.00 88.50 988 ILE A CA 1
ATOM 7870 C C . ILE A 1 988 ? 20.978 -2.853 -42.885 1.00 88.50 988 ILE A C 1
ATOM 7872 O O . ILE A 1 988 ? 21.935 -3.617 -43.026 1.00 88.50 988 ILE A O 1
ATOM 7876 N N . ASP A 1 989 ? 20.800 -1.770 -43.636 1.00 83.94 989 ASP A N 1
ATOM 7877 C CA . ASP A 1 989 ? 21.809 -1.278 -44.569 1.00 83.94 989 ASP A CA 1
ATOM 7878 C C . ASP A 1 989 ? 22.621 -0.163 -43.896 1.00 83.94 989 ASP A C 1
ATOM 7880 O O . ASP A 1 989 ? 22.111 0.901 -43.534 1.00 83.94 989 ASP A O 1
ATOM 7884 N N . ARG A 1 990 ? 23.912 -0.434 -43.687 1.00 76.94 990 ARG A N 1
ATOM 7885 C CA . ARG A 1 990 ? 24.819 0.455 -42.952 1.00 76.94 990 ARG A CA 1
ATOM 7886 C C . ARG A 1 990 ? 25.391 1.584 -43.805 1.00 76.94 990 ARG A C 1
ATOM 7888 O O . ARG A 1 990 ? 25.866 2.549 -43.215 1.00 76.94 990 ARG A O 1
ATOM 7895 N N . ALA A 1 991 ? 25.367 1.472 -45.132 1.00 72.31 991 ALA A N 1
ATOM 7896 C CA . ALA A 1 991 ? 26.042 2.405 -46.033 1.00 72.31 991 ALA A CA 1
ATOM 7897 C C . ALA A 1 991 ? 25.060 3.287 -46.814 1.00 72.31 991 ALA A C 1
ATOM 7899 O O . ALA A 1 991 ? 25.280 4.491 -46.917 1.00 72.31 991 ALA A O 1
ATOM 7900 N N . SER A 1 992 ? 23.973 2.712 -47.340 1.00 73.44 992 SER A N 1
ATOM 7901 C CA . SER A 1 992 ? 23.038 3.422 -48.225 1.00 73.44 992 SER A CA 1
ATOM 7902 C C . SER A 1 992 ? 21.805 3.979 -47.500 1.00 73.44 992 SER A C 1
ATOM 7904 O O . SER A 1 992 ? 21.287 5.029 -47.877 1.00 73.44 992 SER A O 1
ATOM 7906 N N . GLN A 1 993 ? 21.353 3.324 -46.424 1.00 71.94 993 GLN A N 1
ATOM 7907 C CA . GLN A 1 993 ? 20.172 3.720 -45.639 1.00 71.94 993 GLN A CA 1
ATOM 7908 C C . GLN A 1 993 ? 20.526 3.901 -44.159 1.00 71.94 993 GLN A C 1
ATOM 7910 O O . GLN A 1 993 ? 19.880 3.347 -43.266 1.00 71.94 993 GLN A O 1
ATOM 7915 N N . PHE A 1 994 ? 21.570 4.691 -43.893 1.00 74.50 994 PHE A N 1
ATOM 7916 C CA . PHE A 1 994 ? 22.090 4.907 -42.546 1.00 74.50 994 PHE A CA 1
ATOM 7917 C C . PHE A 1 994 ? 20.984 5.297 -41.547 1.00 74.50 994 PHE A C 1
ATOM 7919 O O . PHE A 1 994 ? 20.307 6.313 -41.702 1.00 74.50 994 PHE A O 1
ATOM 7926 N N . GLY A 1 995 ? 20.806 4.480 -40.504 1.00 67.31 995 GLY A N 1
ATOM 7927 C CA . GLY A 1 995 ? 19.823 4.713 -39.440 1.00 67.31 995 GLY A CA 1
ATOM 7928 C C . GLY A 1 995 ? 18.404 4.196 -39.713 1.00 67.31 995 GLY A C 1
ATOM 7929 O O . GLY A 1 995 ? 17.541 4.383 -38.852 1.00 67.31 995 GLY A O 1
ATOM 7930 N N . LYS A 1 996 ? 18.159 3.527 -40.847 1.00 78.88 996 LYS A N 1
ATOM 7931 C CA . LYS A 1 996 ? 16.882 2.862 -41.159 1.00 78.88 996 LYS A CA 1
ATOM 7932 C C . LYS A 1 996 ? 16.965 1.345 -40.967 1.00 78.88 996 LYS A C 1
ATOM 7934 O O . LYS A 1 996 ? 18.046 0.760 -40.998 1.00 78.88 996 LYS A O 1
ATOM 7939 N N . PHE A 1 997 ? 15.815 0.716 -40.737 1.00 84.12 997 PHE A N 1
ATOM 7940 C CA . PHE A 1 997 ? 15.700 -0.708 -40.403 1.00 84.12 997 PHE A CA 1
ATOM 7941 C C . PHE A 1 997 ? 14.467 -1.302 -41.070 1.00 84.12 997 PHE A C 1
ATOM 7943 O O . PHE A 1 997 ? 13.426 -0.660 -41.083 1.00 84.12 997 PHE A O 1
ATOM 7950 N N . CYS A 1 998 ? 14.540 -2.537 -41.544 1.00 87.00 998 CYS A N 1
ATOM 7951 C CA . CYS A 1 998 ? 13.390 -3.249 -42.091 1.00 87.00 998 CYS A CA 1
ATOM 7952 C C . CYS A 1 998 ? 13.107 -4.498 -41.248 1.00 87.00 998 CYS A C 1
ATOM 7954 O O . CYS A 1 998 ? 14.041 -5.194 -40.857 1.00 87.00 998 CYS A O 1
ATOM 7956 N N . TYR A 1 999 ? 11.840 -4.759 -40.922 1.00 90.75 999 TYR A N 1
ATOM 7957 C CA . TYR A 1 999 ? 11.428 -5.952 -40.180 1.00 90.75 999 TYR A CA 1
ATOM 7958 C C . TYR A 1 999 ? 10.679 -6.889 -41.112 1.00 90.75 999 TYR A C 1
ATOM 7960 O O . TYR A 1 999 ? 9.760 -6.468 -41.810 1.00 90.75 999 TYR A O 1
ATOM 7968 N N . TRP A 1 1000 ? 11.038 -8.161 -41.058 1.00 92.06 1000 TRP A N 1
ATOM 7969 C CA . TRP A 1 1000 ? 10.484 -9.217 -41.884 1.00 92.06 1000 TRP A CA 1
ATOM 7970 C C . TRP A 1 1000 ? 9.963 -10.344 -40.997 1.00 92.06 1000 TRP A C 1
ATOM 7972 O O . TRP A 1 1000 ? 10.607 -10.694 -40.003 1.00 92.06 1000 TRP A O 1
ATOM 7982 N N . ASP A 1 1001 ? 8.817 -10.920 -41.341 1.00 92.06 1001 ASP A N 1
ATOM 7983 C CA . ASP A 1 1001 ? 8.383 -12.189 -40.764 1.00 92.06 1001 ASP A CA 1
ATOM 7984 C C . ASP A 1 1001 ? 9.049 -13.385 -41.466 1.00 92.06 1001 ASP A C 1
ATOM 7986 O O . ASP A 1 1001 ? 9.790 -13.234 -42.437 1.00 92.06 1001 ASP A O 1
ATOM 7990 N N . SER A 1 1002 ? 8.821 -14.594 -40.951 1.00 87.62 1002 SER A N 1
ATOM 7991 C CA . SER A 1 1002 ? 9.400 -15.833 -41.490 1.00 87.62 1002 SER A CA 1
ATOM 7992 C C . SER A 1 1002 ? 8.957 -16.175 -42.913 1.00 87.62 1002 SER A C 1
ATOM 7994 O O . SER A 1 1002 ? 9.605 -16.991 -43.564 1.00 87.62 1002 SER A O 1
ATOM 7996 N N . ASP A 1 1003 ? 7.871 -15.564 -43.384 1.00 89.00 1003 ASP A N 1
ATOM 7997 C CA . ASP A 1 1003 ? 7.317 -15.760 -44.722 1.00 89.00 1003 ASP A CA 1
ATOM 7998 C C . ASP A 1 1003 ? 7.818 -14.682 -45.702 1.00 89.00 1003 ASP A C 1
ATOM 8000 O O . ASP A 1 1003 ? 7.334 -14.601 -46.829 1.00 89.00 1003 ASP A O 1
ATOM 8004 N N . MET A 1 1004 ? 8.817 -13.888 -45.286 1.00 90.69 1004 MET A N 1
ATOM 8005 C CA . MET A 1 1004 ? 9.432 -12.792 -46.045 1.00 90.69 1004 MET A CA 1
ATOM 8006 C C . MET A 1 1004 ? 8.459 -11.638 -46.336 1.00 90.69 1004 MET A C 1
ATOM 8008 O O . MET A 1 1004 ? 8.652 -10.884 -47.289 1.00 90.69 1004 MET A O 1
ATOM 8012 N N . ASN A 1 1005 ? 7.437 -11.447 -45.494 1.00 90.50 1005 ASN A N 1
ATOM 8013 C CA . ASN A 1 1005 ? 6.583 -10.261 -45.542 1.00 90.50 1005 ASN A CA 1
ATOM 8014 C C . ASN A 1 1005 ? 7.090 -9.188 -44.578 1.00 90.50 1005 ASN A C 1
ATOM 8016 O O . ASN A 1 1005 ? 7.640 -9.491 -43.517 1.00 90.50 1005 ASN A O 1
ATOM 8020 N N . LEU A 1 1006 ? 6.846 -7.920 -44.913 1.00 88.38 1006 LEU A N 1
ATOM 8021 C CA . LEU A 1 1006 ? 7.131 -6.811 -44.007 1.00 88.38 1006 LEU A CA 1
ATOM 8022 C C . LEU A 1 1006 ? 6.291 -6.928 -42.728 1.00 88.38 1006 LEU A C 1
ATOM 8024 O O . LEU A 1 1006 ? 5.064 -7.037 -42.763 1.00 88.38 1006 LEU A O 1
ATOM 8028 N N . ALA A 1 1007 ? 6.966 -6.876 -41.586 1.00 87.56 1007 ALA A N 1
ATOM 8029 C CA . ALA A 1 1007 ? 6.372 -7.024 -40.271 1.00 87.56 1007 ALA A CA 1
ATOM 8030 C C . ALA A 1 1007 ? 6.239 -5.666 -39.568 1.00 87.56 1007 ALA A C 1
ATOM 8032 O O . ALA A 1 1007 ? 7.233 -5.044 -39.190 1.00 87.56 1007 ALA A O 1
ATOM 8033 N N . ASP A 1 1008 ? 5.005 -5.235 -39.294 1.00 87.44 1008 ASP A N 1
ATOM 8034 C CA . ASP A 1 1008 ? 4.768 -4.127 -38.365 1.00 87.44 1008 ASP A CA 1
ATOM 8035 C C . ASP A 1 1008 ? 4.846 -4.626 -36.921 1.00 87.44 1008 ASP A C 1
ATOM 8037 O O . ASP A 1 1008 ? 3.895 -5.176 -36.349 1.00 87.44 1008 ASP A O 1
ATOM 8041 N N . THR A 1 1009 ? 6.021 -4.444 -36.331 1.00 84.62 1009 THR A N 1
ATOM 8042 C CA . THR A 1 1009 ? 6.284 -4.829 -34.950 1.00 84.62 1009 THR A CA 1
ATOM 8043 C C . THR A 1 1009 ? 5.969 -3.730 -33.936 1.00 84.62 1009 THR A C 1
ATOM 8045 O O . THR A 1 1009 ? 6.213 -3.937 -32.748 1.00 84.62 1009 THR A O 1
ATOM 8048 N N . GLY A 1 1010 ? 5.490 -2.555 -34.371 1.00 76.19 1010 GLY A N 1
ATOM 8049 C CA . GLY A 1 1010 ? 5.335 -1.357 -33.533 1.00 76.19 1010 GLY A CA 1
ATOM 8050 C C . GLY A 1 1010 ? 6.660 -0.692 -33.133 1.00 76.19 1010 GLY A C 1
ATOM 8051 O O . GLY A 1 1010 ? 6.684 0.282 -32.385 1.00 76.19 1010 GLY A O 1
ATOM 8052 N N . LYS A 1 1011 ? 7.790 -1.203 -33.633 1.00 71.81 1011 LYS A N 1
ATOM 8053 C CA . LYS A 1 1011 ? 9.136 -0.773 -33.252 1.00 71.81 1011 LYS A CA 1
ATOM 8054 C C . LYS A 1 1011 ? 9.743 0.055 -34.381 1.00 71.81 1011 LYS A C 1
ATOM 8056 O O . LYS A 1 1011 ? 9.964 -0.461 -35.468 1.00 71.81 1011 LYS A O 1
ATOM 8061 N N . PHE A 1 1012 ? 10.073 1.316 -34.090 1.00 64.75 1012 PHE A N 1
ATOM 8062 C CA . PHE A 1 1012 ? 10.705 2.252 -35.036 1.00 64.75 1012 PHE A CA 1
ATOM 8063 C C . PHE A 1 1012 ? 9.877 2.568 -36.298 1.00 64.75 1012 PHE A C 1
ATOM 8065 O O . PHE A 1 1012 ? 10.479 2.804 -37.339 1.00 64.75 1012 PHE A O 1
ATOM 8072 N N . GLY A 1 1013 ? 8.539 2.587 -36.203 1.00 60.66 1013 GLY A N 1
ATOM 8073 C CA . GLY A 1 1013 ? 7.604 2.677 -37.341 1.00 60.66 1013 GLY A CA 1
ATOM 8074 C C . GLY A 1 1013 ? 7.992 3.656 -38.460 1.00 60.66 1013 GLY A C 1
ATOM 8075 O O . GLY A 1 1013 ? 7.998 3.267 -39.621 1.00 60.66 1013 GLY A O 1
ATOM 8076 N N . ASP A 1 1014 ? 8.430 4.872 -38.123 1.00 57.97 1014 ASP A N 1
ATOM 8077 C CA . ASP A 1 1014 ? 8.783 5.909 -39.112 1.00 57.97 1014 ASP A CA 1
ATOM 8078 C C . ASP A 1 1014 ? 10.144 5.699 -39.820 1.00 57.97 1014 ASP A C 1
ATOM 8080 O O . ASP A 1 1014 ? 10.470 6.413 -40.766 1.00 57.97 1014 ASP A O 1
ATOM 8084 N N . ASN A 1 1015 ? 10.963 4.738 -39.374 1.00 63.19 1015 ASN A N 1
ATOM 8085 C CA . ASN A 1 1015 ? 12.325 4.484 -39.873 1.00 63.19 1015 ASN A CA 1
ATOM 8086 C C . ASN A 1 1015 ? 12.432 3.200 -40.719 1.00 63.19 1015 ASN A C 1
ATOM 8088 O O . ASN A 1 1015 ? 13.531 2.648 -40.857 1.00 63.19 1015 ASN A O 1
ATOM 8092 N N . GLN A 1 1016 ? 11.314 2.717 -41.273 1.00 68.44 1016 GLN A N 1
ATOM 8093 C CA . GLN A 1 1016 ? 11.319 1.593 -42.209 1.00 68.44 1016 GLN A CA 1
ATOM 8094 C C . GLN A 1 1016 ? 11.797 2.002 -43.607 1.00 68.44 1016 GLN A C 1
ATOM 8096 O O . GLN A 1 1016 ? 11.482 3.079 -44.111 1.00 68.44 1016 GLN A O 1
ATOM 8101 N N . PHE A 1 1017 ? 12.590 1.134 -44.235 1.00 81.38 1017 PHE A N 1
ATOM 8102 C CA . PHE A 1 1017 ? 12.929 1.217 -45.655 1.00 81.38 1017 PHE A CA 1
ATOM 8103 C C . PHE A 1 1017 ? 12.522 -0.086 -46.342 1.00 81.38 1017 PHE A C 1
ATOM 8105 O O . PHE A 1 1017 ? 12.407 -1.117 -45.684 1.00 81.38 1017 PHE A O 1
ATOM 8112 N N . ASN A 1 1018 ? 12.337 -0.046 -47.660 1.00 76.31 1018 ASN A N 1
ATOM 8113 C CA . ASN A 1 1018 ? 12.095 -1.253 -48.445 1.00 76.31 1018 ASN A CA 1
ATOM 8114 C C . ASN A 1 1018 ? 13.422 -2.001 -48.618 1.00 76.31 1018 ASN A C 1
ATOM 8116 O O . ASN A 1 1018 ? 14.244 -1.617 -49.452 1.00 76.31 1018 ASN A O 1
ATOM 8120 N N . GLY A 1 1019 ? 13.650 -3.004 -47.771 1.00 79.06 1019 GLY A N 1
ATOM 8121 C CA . GLY A 1 1019 ? 14.820 -3.876 -47.836 1.00 79.06 1019 GLY A CA 1
ATOM 8122 C C . GLY A 1 1019 ? 14.715 -4.956 -48.915 1.00 79.06 1019 GLY A C 1
ATOM 8123 O O . GLY A 1 1019 ? 13.680 -5.098 -49.565 1.00 79.06 1019 GLY A O 1
ATOM 8124 N N . VAL A 1 1020 ? 15.789 -5.727 -49.091 1.00 81.50 1020 VAL A N 1
ATOM 8125 C CA . VAL A 1 1020 ? 15.839 -6.868 -50.027 1.00 81.50 1020 VAL A CA 1
ATOM 8126 C C . VAL A 1 1020 ? 15.477 -8.181 -49.317 1.00 81.50 1020 VAL A C 1
ATOM 8128 O O . VAL A 1 1020 ? 15.066 -9.143 -49.960 1.00 81.50 1020 VAL A O 1
ATOM 8131 N N . GLY A 1 1021 ? 15.578 -8.209 -47.987 1.00 84.81 1021 GLY A N 1
ATOM 8132 C CA . GLY A 1 1021 ? 15.205 -9.338 -47.150 1.00 84.81 1021 GLY A CA 1
ATOM 8133 C C . GLY A 1 1021 ? 16.236 -10.464 -47.148 1.00 84.81 1021 GLY A C 1
ATOM 8134 O O . GLY A 1 1021 ? 17.450 -10.249 -47.124 1.00 84.81 1021 GLY A O 1
ATOM 8135 N N . PHE A 1 1022 ? 15.725 -11.687 -47.097 1.00 91.56 1022 PHE A N 1
ATOM 8136 C CA . PHE A 1 1022 ? 16.476 -12.935 -47.022 1.00 91.56 1022 PHE A CA 1
ATOM 8137 C C . PHE A 1 1022 ? 15.689 -14.025 -47.761 1.00 91.56 1022 PHE A C 1
ATOM 8139 O O . PHE A 1 1022 ? 14.512 -13.832 -48.057 1.00 91.56 1022 PHE A O 1
ATOM 8146 N N . ASP A 1 1023 ? 16.312 -15.169 -48.042 1.00 90.50 1023 ASP A N 1
ATOM 8147 C CA . ASP A 1 1023 ? 15.658 -16.295 -48.709 1.00 90.50 1023 ASP A CA 1
ATOM 8148 C C . ASP A 1 1023 ? 15.478 -17.512 -47.781 1.00 90.50 1023 ASP A C 1
ATOM 8150 O O . ASP A 1 1023 ? 15.805 -17.508 -46.589 1.00 90.50 1023 ASP A O 1
ATOM 8154 N N . LYS A 1 1024 ? 14.915 -18.591 -48.325 1.00 90.56 1024 LYS A N 1
ATOM 8155 C CA . LYS A 1 1024 ? 14.673 -19.818 -47.559 1.00 90.56 1024 LYS A CA 1
ATOM 8156 C C . LYS A 1 1024 ? 15.965 -20.521 -47.141 1.00 90.56 1024 LYS A C 1
ATOM 8158 O O . LYS A 1 1024 ? 15.981 -21.128 -46.073 1.00 90.56 1024 LYS A O 1
ATOM 8163 N N . GLU A 1 1025 ? 17.025 -20.446 -47.940 1.00 92.31 1025 GLU A N 1
ATOM 8164 C CA . GLU A 1 1025 ? 18.304 -21.081 -47.620 1.00 92.31 1025 GLU A CA 1
ATOM 8165 C C . GLU A 1 1025 ? 18.946 -20.401 -46.403 1.00 92.31 1025 GLU A C 1
ATOM 8167 O O . GLU A 1 1025 ? 19.376 -21.078 -45.466 1.00 92.31 1025 GLU A O 1
ATOM 8172 N N . HIS A 1 1026 ? 18.865 -19.069 -46.338 1.00 94.56 1026 HIS A N 1
ATOM 8173 C CA . HIS A 1 1026 ? 19.263 -18.274 -45.177 1.00 94.56 1026 HIS A CA 1
ATOM 8174 C C . HIS A 1 1026 ? 18.558 -18.716 -43.887 1.00 94.56 1026 HIS A C 1
ATOM 8176 O O . HIS A 1 1026 ? 19.212 -18.916 -42.859 1.00 94.56 1026 HIS A O 1
ATOM 8182 N N . LEU A 1 1027 ? 17.234 -18.914 -43.925 1.00 94.12 1027 LEU A N 1
ATOM 8183 C CA . LEU A 1 1027 ? 16.487 -19.395 -42.759 1.00 94.12 1027 LEU A CA 1
ATOM 8184 C C . LEU A 1 1027 ? 16.935 -20.785 -42.311 1.00 94.12 1027 LEU A C 1
ATOM 8186 O O . LEU A 1 1027 ? 17.058 -21.020 -41.110 1.00 94.12 1027 LEU A O 1
ATOM 8190 N N . GLU A 1 1028 ? 17.162 -21.707 -43.244 1.00 94.81 1028 GLU A N 1
ATOM 8191 C CA . GLU A 1 1028 ? 17.545 -23.079 -42.907 1.00 94.81 1028 GLU A CA 1
ATOM 8192 C C . GLU A 1 1028 ? 18.937 -23.152 -42.276 1.00 94.81 1028 GLU A C 1
ATOM 8194 O O . GLU A 1 1028 ? 19.123 -23.880 -41.296 1.00 94.81 1028 GLU A O 1
ATOM 8199 N N . VAL A 1 1029 ? 19.893 -22.348 -42.754 1.00 95.31 1029 VAL A N 1
ATOM 8200 C CA . VAL A 1 1029 ? 21.214 -22.216 -42.116 1.00 95.31 1029 VAL A CA 1
ATOM 8201 C C . VAL A 1 1029 ? 21.057 -21.759 -40.665 1.00 95.31 1029 VAL A C 1
ATOM 8203 O O . VAL A 1 1029 ? 21.554 -22.408 -39.744 1.00 95.31 1029 VAL A O 1
ATOM 8206 N N . VAL A 1 1030 ? 20.312 -20.679 -40.432 1.00 96.31 1030 VAL A N 1
ATOM 8207 C CA . VAL A 1 1030 ? 20.181 -20.083 -39.098 1.00 96.31 1030 VAL A CA 1
ATOM 8208 C C . VAL A 1 1030 ? 19.379 -20.975 -38.140 1.00 96.31 1030 VAL A C 1
ATOM 8210 O O . VAL A 1 1030 ? 19.736 -21.099 -36.965 1.00 96.31 1030 VAL A O 1
ATOM 8213 N N . LYS A 1 1031 ? 18.333 -21.661 -38.623 1.00 96.25 1031 LYS A N 1
ATOM 8214 C CA . LYS A 1 1031 ? 17.590 -22.650 -37.825 1.00 96.25 1031 LYS A CA 1
ATOM 8215 C C . LYS A 1 1031 ? 18.501 -23.784 -37.366 1.00 96.25 1031 LYS A C 1
ATOM 8217 O O . LYS A 1 1031 ? 18.483 -24.095 -36.174 1.00 96.25 1031 LYS A O 1
ATOM 8222 N N . LYS A 1 1032 ? 19.317 -24.352 -38.265 1.00 95.88 1032 LYS A N 1
ATOM 8223 C CA . LYS A 1 1032 ? 20.292 -25.405 -37.926 1.00 95.88 1032 LYS A CA 1
ATOM 8224 C C . LYS A 1 1032 ? 21.274 -24.931 -36.859 1.00 95.88 1032 LYS A C 1
ATOM 8226 O O . LYS A 1 1032 ? 21.431 -25.610 -35.853 1.00 95.88 1032 LYS A O 1
ATOM 8231 N N . VAL A 1 1033 ? 21.833 -23.728 -37.008 1.00 96.19 1033 VAL A N 1
ATOM 8232 C CA . VAL A 1 1033 ? 22.718 -23.132 -35.991 1.00 96.19 1033 VAL A CA 1
ATOM 8233 C C . VAL A 1 1033 ? 22.005 -22.991 -34.642 1.00 96.19 1033 VAL A C 1
ATOM 8235 O O . VAL A 1 1033 ? 22.566 -23.331 -33.604 1.00 96.19 1033 VAL A O 1
ATOM 8238 N N . SER A 1 1034 ? 20.752 -22.527 -34.630 1.00 96.19 1034 SER A N 1
ATOM 8239 C CA . SER A 1 1034 ? 20.002 -22.343 -33.381 1.00 96.19 1034 SER A CA 1
ATOM 8240 C C . SER A 1 1034 ? 19.705 -23.654 -32.637 1.00 96.19 1034 SER A C 1
ATOM 8242 O O . SER A 1 1034 ? 19.569 -23.629 -31.418 1.00 96.19 1034 SER A O 1
ATOM 8244 N N . LEU A 1 1035 ? 19.630 -24.792 -33.341 1.00 95.94 1035 LEU A N 1
ATOM 8245 C CA . LEU A 1 1035 ? 19.409 -26.117 -32.745 1.00 95.94 1035 LEU A CA 1
ATOM 8246 C C . LEU A 1 1035 ? 20.638 -26.660 -32.002 1.00 95.94 1035 LEU A C 1
ATOM 8248 O O . LEU A 1 1035 ? 20.483 -27.550 -31.162 1.00 95.94 1035 LEU A O 1
ATOM 8252 N N . GLU A 1 1036 ? 21.819 -26.107 -32.282 1.00 95.38 1036 GLU A N 1
ATOM 8253 C CA . GLU A 1 1036 ? 23.084 -26.431 -31.615 1.00 95.38 1036 GLU A CA 1
ATOM 8254 C C . GLU A 1 1036 ? 23.321 -25.585 -30.351 1.00 95.38 1036 GLU A C 1
ATOM 8256 O O . GLU A 1 1036 ? 24.265 -25.831 -29.602 1.00 95.38 1036 GLU A O 1
ATOM 8261 N N . ILE A 1 1037 ? 22.462 -24.596 -30.070 1.00 94.94 1037 ILE A N 1
ATOM 8262 C CA . ILE A 1 1037 ? 22.563 -23.719 -28.896 1.00 94.94 1037 ILE A CA 1
ATOM 8263 C C . ILE A 1 1037 ? 21.441 -24.087 -27.913 1.00 94.94 1037 ILE A C 1
ATOM 8265 O O . ILE A 1 1037 ? 20.273 -23.892 -28.244 1.00 94.94 1037 ILE A O 1
ATOM 8269 N N . PRO A 1 1038 ? 21.738 -24.565 -26.688 1.00 93.25 1038 PRO A N 1
ATOM 8270 C CA . PRO A 1 1038 ? 20.724 -24.988 -25.717 1.00 93.25 1038 PRO A CA 1
ATOM 8271 C C . PRO A 1 1038 ? 20.056 -23.791 -25.012 1.00 93.25 1038 PRO A C 1
ATOM 8273 O O . PRO A 1 1038 ? 20.058 -23.695 -23.786 1.00 93.25 1038 PRO A O 1
ATOM 8276 N N . ALA A 1 1039 ? 19.514 -22.846 -25.782 1.00 93.25 1039 ALA A N 1
ATOM 8277 C CA . ALA A 1 1039 ? 18.868 -21.639 -25.283 1.00 93.25 1039 ALA A CA 1
ATOM 8278 C C . ALA A 1 1039 ? 17.521 -21.405 -25.986 1.00 93.25 1039 ALA A C 1
ATOM 8280 O O . ALA A 1 1039 ? 17.454 -21.503 -27.215 1.00 93.25 1039 ALA A O 1
ATOM 8281 N N . PRO A 1 1040 ? 16.446 -21.050 -25.254 1.00 93.50 1040 PRO A N 1
ATOM 8282 C CA . PRO A 1 1040 ? 15.136 -20.845 -25.871 1.00 93.50 1040 PRO A CA 1
ATOM 8283 C C . PRO A 1 1040 ? 15.065 -19.614 -26.778 1.00 93.50 1040 PRO A C 1
ATOM 8285 O O . PRO A 1 1040 ? 14.176 -19.531 -27.620 1.00 93.50 1040 PRO A O 1
ATOM 8288 N N . PHE A 1 1041 ? 15.984 -18.659 -26.612 1.00 95.44 1041 PHE A N 1
ATOM 8289 C CA . PHE A 1 1041 ? 16.130 -17.518 -27.505 1.00 95.44 1041 PHE A CA 1
ATOM 8290 C C . PHE A 1 1041 ? 17.597 -17.156 -27.723 1.00 95.44 1041 PHE A C 1
ATOM 8292 O O . PHE A 1 1041 ? 18.372 -17.019 -26.777 1.00 95.44 1041 PHE A O 1
ATOM 8299 N N . VAL A 1 1042 ? 17.946 -16.905 -28.980 1.00 94.62 1042 VAL A N 1
ATOM 8300 C CA . VAL A 1 1042 ? 19.196 -16.257 -29.374 1.00 94.62 1042 VAL A CA 1
ATOM 8301 C C . VAL A 1 1042 ? 18.939 -15.450 -30.640 1.00 94.62 1042 VAL A C 1
ATOM 8303 O O . VAL A 1 1042 ? 18.295 -15.924 -31.577 1.00 94.62 1042 VAL A O 1
ATOM 8306 N N . ARG A 1 1043 ? 19.420 -14.208 -30.681 1.00 94.81 1043 ARG A N 1
ATOM 8307 C CA . ARG A 1 1043 ? 19.450 -13.440 -31.923 1.00 94.81 1043 ARG A CA 1
ATOM 8308 C C . ARG A 1 1043 ? 20.763 -13.740 -32.633 1.00 94.81 1043 ARG A C 1
ATOM 8310 O O . ARG A 1 1043 ? 21.824 -13.586 -32.032 1.00 94.81 1043 ARG A O 1
ATOM 8317 N N . ILE A 1 1044 ? 20.684 -14.201 -33.872 1.00 95.88 1044 ILE A N 1
ATOM 8318 C CA . ILE A 1 1044 ? 21.855 -14.528 -34.685 1.00 95.88 1044 ILE A CA 1
ATOM 8319 C C . ILE A 1 1044 ? 21.992 -13.425 -35.727 1.00 95.88 1044 ILE A C 1
ATOM 8321 O O . ILE A 1 1044 ? 21.125 -13.269 -36.587 1.00 95.88 1044 ILE A O 1
ATOM 8325 N N . ASP A 1 1045 ? 23.046 -12.629 -35.605 1.00 94.38 1045 ASP A N 1
ATOM 8326 C CA . ASP A 1 1045 ? 23.317 -11.505 -36.490 1.00 94.38 1045 ASP A CA 1
ATOM 8327 C C . ASP A 1 1045 ? 24.270 -11.990 -37.587 1.00 94.38 1045 ASP A C 1
ATOM 8329 O O . ASP A 1 1045 ? 25.378 -12.440 -37.295 1.00 94.38 1045 ASP A O 1
ATOM 8333 N N . MET A 1 1046 ? 23.833 -11.912 -38.841 1.00 95.12 1046 MET A N 1
ATOM 8334 C CA . MET A 1 1046 ? 24.530 -12.397 -40.029 1.00 95.12 1046 MET A CA 1
ATOM 8335 C C . MET A 1 1046 ? 24.754 -11.250 -41.017 1.00 95.12 1046 MET A C 1
ATOM 8337 O O . MET A 1 1046 ? 23.934 -10.345 -41.139 1.00 95.12 1046 MET A O 1
ATOM 8341 N N . LEU A 1 1047 ? 25.848 -11.307 -41.763 1.00 93.56 1047 LEU A N 1
ATOM 8342 C CA . LEU A 1 1047 ? 26.127 -10.444 -42.903 1.00 93.56 1047 LEU A CA 1
ATOM 8343 C C . LEU A 1 1047 ? 25.762 -11.202 -44.181 1.00 93.56 1047 LEU A C 1
ATOM 8345 O O . LEU A 1 1047 ? 26.261 -12.304 -44.399 1.00 93.56 1047 LEU A O 1
ATOM 8349 N N . ASN A 1 1048 ? 24.890 -10.623 -45.004 1.00 92.69 1048 ASN A N 1
ATOM 8350 C CA . ASN A 1 1048 ? 24.466 -11.196 -46.281 1.00 92.69 1048 ASN A CA 1
ATOM 8351 C C . ASN A 1 1048 ? 25.407 -10.743 -47.409 1.00 92.69 1048 ASN A C 1
ATOM 8353 O O . ASN A 1 1048 ? 25.225 -9.656 -47.971 1.00 92.69 1048 ASN A O 1
ATOM 8357 N N . GLY A 1 1049 ? 26.461 -11.527 -47.650 1.00 90.19 1049 GLY A N 1
ATOM 8358 C CA . GLY A 1 1049 ? 27.471 -11.265 -48.674 1.00 90.19 1049 GLY A CA 1
ATOM 8359 C C . GLY A 1 1049 ? 27.167 -11.940 -50.011 1.00 90.19 1049 GLY A C 1
ATOM 8360 O O . GLY A 1 1049 ? 26.266 -12.768 -50.117 1.00 90.19 1049 GLY A O 1
ATOM 8361 N N . TYR A 1 1050 ? 27.962 -11.619 -51.034 1.00 88.25 1050 TYR A N 1
ATOM 8362 C CA . TYR A 1 1050 ? 27.814 -12.192 -52.383 1.00 88.25 1050 TYR A CA 1
ATOM 8363 C C . TYR A 1 1050 ? 28.013 -13.716 -52.448 1.00 88.25 1050 TYR A C 1
ATOM 8365 O O . TYR A 1 1050 ? 27.649 -14.353 -53.432 1.00 88.25 1050 TYR A O 1
ATOM 8373 N N . ASP A 1 1051 ? 28.630 -14.290 -51.422 1.00 88.12 1051 ASP A N 1
ATOM 8374 C CA . ASP A 1 1051 ? 28.991 -15.696 -51.288 1.00 88.12 1051 ASP A CA 1
ATOM 8375 C C . ASP A 1 1051 ? 28.372 -16.337 -50.029 1.00 88.12 1051 ASP A C 1
ATOM 8377 O O . ASP A 1 1051 ? 28.905 -17.302 -49.471 1.00 88.12 1051 ASP A O 1
ATOM 8381 N N . GLY A 1 1052 ? 27.220 -15.803 -49.606 1.00 90.50 1052 GLY A N 1
ATOM 8382 C CA . GLY A 1 1052 ? 26.347 -16.368 -48.580 1.00 90.50 1052 GLY A CA 1
ATOM 8383 C C . GLY A 1 1052 ? 26.384 -15.637 -47.236 1.00 90.50 1052 GLY A C 1
ATOM 8384 O O . GLY A 1 1052 ? 26.971 -14.563 -47.079 1.00 90.50 1052 GLY A O 1
ATOM 8385 N N . LEU A 1 1053 ? 25.721 -16.235 -46.239 1.00 94.75 1053 LEU A N 1
ATOM 8386 C CA . LEU A 1 1053 ? 25.665 -15.684 -44.887 1.00 94.75 1053 LEU A CA 1
ATOM 8387 C C . LEU A 1 1053 ? 26.985 -15.872 -44.139 1.00 94.75 1053 LEU A C 1
ATOM 8389 O O . LEU A 1 1053 ? 27.531 -16.972 -44.055 1.00 94.75 1053 LEU A O 1
ATOM 8393 N N . VAL A 1 1054 ? 27.431 -14.798 -43.495 1.00 95.12 1054 VAL A N 1
ATOM 8394 C CA . VAL A 1 1054 ? 28.631 -14.775 -42.657 1.00 95.12 1054 VAL A CA 1
ATOM 8395 C C . VAL A 1 1054 ? 28.262 -14.334 -41.243 1.00 95.12 1054 VAL A C 1
ATOM 8397 O O . VAL A 1 1054 ? 27.594 -13.319 -41.070 1.00 95.12 1054 VAL A O 1
ATOM 8400 N N . LEU A 1 1055 ? 28.684 -15.070 -40.214 1.00 95.12 1055 LEU A N 1
ATOM 8401 C CA . LEU A 1 1055 ? 28.373 -14.752 -38.818 1.00 95.12 1055 LEU A CA 1
ATOM 8402 C C . LEU A 1 1055 ? 28.935 -13.384 -38.409 1.00 95.12 1055 LEU A C 1
ATOM 8404 O O . LEU A 1 1055 ? 30.144 -13.165 -38.427 1.00 95.12 1055 LEU A O 1
ATOM 8408 N N . GLY A 1 1056 ? 28.063 -12.491 -37.951 1.00 89.75 1056 GLY A N 1
ATOM 8409 C CA . GLY A 1 1056 ? 28.437 -11.261 -37.262 1.00 89.75 1056 GLY A CA 1
ATOM 8410 C C . GLY A 1 1056 ? 28.618 -11.491 -35.762 1.00 89.75 1056 GLY A C 1
ATOM 8411 O O . GLY A 1 1056 ? 29.727 -11.361 -35.239 1.00 89.75 1056 GLY A O 1
ATOM 8412 N N . GLU A 1 1057 ? 27.528 -11.833 -35.066 1.00 90.56 1057 GLU A N 1
ATOM 8413 C CA . GLU A 1 1057 ? 27.522 -12.072 -33.616 1.00 90.56 1057 GLU A CA 1
ATOM 8414 C C . GLU A 1 1057 ? 26.330 -12.925 -33.147 1.00 90.56 1057 GLU A C 1
ATOM 8416 O O . GLU A 1 1057 ? 25.252 -12.910 -33.743 1.00 90.56 1057 GLU A O 1
ATOM 8421 N N . PHE A 1 1058 ? 26.501 -13.632 -32.024 1.00 92.88 1058 PHE A N 1
ATOM 8422 C CA . PHE A 1 1058 ? 25.387 -14.197 -31.260 1.00 92.88 1058 PHE A CA 1
ATOM 8423 C C . PHE A 1 1058 ? 24.984 -13.205 -30.176 1.00 92.88 1058 PHE A C 1
ATOM 8425 O O . PHE A 1 1058 ? 25.772 -12.919 -29.280 1.00 92.88 1058 PHE A O 1
ATOM 8432 N N . THR A 1 1059 ? 23.753 -12.704 -30.229 1.00 89.31 1059 THR A N 1
ATOM 8433 C CA . THR A 1 1059 ? 23.233 -11.767 -29.232 1.00 89.31 1059 THR A CA 1
ATOM 8434 C C . THR A 1 1059 ? 22.132 -12.437 -28.402 1.00 89.31 1059 THR A C 1
ATOM 8436 O O . THR A 1 1059 ? 21.037 -12.690 -28.906 1.00 89.31 1059 THR A O 1
ATOM 8439 N N . PRO A 1 1060 ? 22.326 -12.649 -27.090 1.00 83.19 1060 PRO A N 1
ATOM 8440 C CA . PRO A 1 1060 ? 21.328 -13.267 -26.207 1.00 83.19 1060 PRO A CA 1
ATOM 8441 C C . PRO A 1 1060 ? 20.143 -12.337 -25.887 1.00 83.19 1060 PRO A C 1
ATOM 8443 O O . PRO A 1 1060 ? 19.296 -12.653 -25.054 1.00 83.19 1060 PRO A O 1
ATOM 8446 N N . ARG A 1 1061 ? 20.090 -11.144 -26.496 1.00 81.94 1061 ARG A N 1
ATOM 8447 C CA . ARG A 1 1061 ? 19.065 -10.127 -26.255 1.00 81.94 1061 ARG A CA 1
ATOM 8448 C C . ARG A 1 1061 ? 18.370 -9.676 -27.539 1.00 81.94 1061 ARG A C 1
ATOM 8450 O O . ARG A 1 1061 ? 19.032 -9.279 -28.495 1.00 81.94 1061 ARG A O 1
ATOM 8457 N N . PRO A 1 1062 ? 17.036 -9.554 -27.513 1.00 75.50 1062 PRO A N 1
ATOM 8458 C CA . PRO A 1 1062 ? 16.256 -9.087 -28.656 1.00 75.50 1062 PRO A CA 1
ATOM 8459 C C . PRO A 1 1062 ? 16.415 -7.587 -28.969 1.00 75.50 1062 PRO A C 1
ATOM 8461 O O . PRO A 1 1062 ? 16.030 -7.162 -30.050 1.00 75.50 1062 PRO A O 1
ATOM 8464 N N . GLY A 1 1063 ? 16.992 -6.768 -28.078 1.00 69.94 1063 GLY A N 1
ATOM 8465 C CA . GLY A 1 1063 ? 17.211 -5.319 -28.268 1.00 69.94 1063 GLY A CA 1
ATOM 8466 C C . GLY A 1 1063 ? 15.918 -4.482 -28.318 1.00 69.94 1063 GLY A C 1
ATOM 8467 O O . GLY A 1 1063 ? 15.016 -4.794 -29.082 1.00 69.94 1063 GLY A O 1
ATOM 8468 N N . LYS A 1 1064 ? 15.811 -3.401 -27.523 1.00 71.25 1064 LYS A N 1
ATOM 8469 C CA . LYS A 1 1064 ? 14.583 -2.575 -27.342 1.00 71.25 1064 LYS A CA 1
ATOM 8470 C C . LYS A 1 1064 ? 13.269 -3.387 -27.396 1.00 71.25 1064 LYS A C 1
ATOM 8472 O O . LYS A 1 1064 ? 12.340 -3.031 -28.115 1.00 71.25 1064 LYS A O 1
ATOM 8477 N N . PHE A 1 1065 ? 13.231 -4.524 -26.705 1.00 71.38 1065 PHE A N 1
ATOM 8478 C CA . PHE A 1 1065 ? 12.118 -5.475 -26.764 1.00 71.38 1065 PHE A CA 1
ATOM 8479 C C . PHE A 1 1065 ? 10.849 -4.952 -26.089 1.00 71.38 1065 PHE A C 1
ATOM 8481 O O . PHE A 1 1065 ? 9.757 -5.407 -26.399 1.00 71.38 1065 PHE A O 1
ATOM 8488 N N . GLN A 1 1066 ? 10.981 -3.937 -25.235 1.00 59.44 1066 GLN A N 1
ATOM 8489 C CA . GLN A 1 1066 ? 9.862 -3.205 -24.653 1.00 59.44 1066 GLN A CA 1
ATOM 8490 C C . GLN A 1 1066 ? 9.027 -2.426 -25.680 1.00 59.44 1066 GLN A C 1
ATOM 8492 O O . GLN A 1 1066 ? 7.911 -2.034 -25.374 1.00 59.44 1066 GLN A O 1
ATOM 8497 N N . ASN A 1 1067 ? 9.554 -2.226 -26.892 1.00 71.25 1067 ASN A N 1
ATOM 8498 C CA . ASN A 1 1067 ? 8.884 -1.486 -27.960 1.00 71.25 1067 ASN A CA 1
ATOM 8499 C C . ASN A 1 1067 ? 8.102 -2.396 -28.923 1.00 71.25 1067 ASN A C 1
ATOM 8501 O O . ASN A 1 1067 ? 7.619 -1.914 -29.944 1.00 71.25 1067 ASN A O 1
ATOM 8505 N N . PHE A 1 1068 ? 8.037 -3.708 -28.677 1.00 79.50 1068 PHE A N 1
ATOM 8506 C CA . PHE A 1 1068 ? 7.169 -4.573 -29.472 1.00 79.50 1068 PHE A CA 1
ATOM 8507 C C . PHE A 1 1068 ? 5.711 -4.277 -29.139 1.00 79.50 1068 PHE A C 1
ATOM 8509 O O . PHE A 1 1068 ? 5.354 -4.275 -27.964 1.00 79.50 1068 PHE A O 1
ATOM 8516 N N . ASN A 1 1069 ? 4.863 -4.085 -30.151 1.00 82.88 1069 ASN A N 1
ATOM 8517 C CA . ASN A 1 1069 ? 3.416 -4.052 -29.940 1.00 82.88 1069 ASN A CA 1
ATOM 8518 C C . ASN A 1 1069 ? 2.921 -5.390 -29.355 1.00 82.88 1069 ASN A C 1
ATOM 8520 O O . ASN A 1 1069 ? 3.610 -6.412 -29.421 1.00 82.88 1069 ASN A O 1
ATOM 8524 N N . ASP A 1 1070 ? 1.726 -5.400 -28.771 1.00 74.88 1070 ASP A N 1
ATOM 8525 C CA . ASP A 1 1070 ? 1.231 -6.563 -28.017 1.00 74.88 1070 ASP A CA 1
ATOM 8526 C C . ASP A 1 1070 ? 1.087 -7.823 -28.881 1.00 74.88 1070 ASP A C 1
ATOM 8528 O O . ASP A 1 1070 ? 1.320 -8.941 -28.420 1.00 74.88 1070 ASP A O 1
ATOM 8532 N N . LYS A 1 1071 ? 0.785 -7.653 -30.176 1.00 84.50 1071 LYS A N 1
ATOM 8533 C CA . LYS A 1 1071 ? 0.703 -8.761 -31.136 1.00 84.50 1071 LYS A CA 1
ATOM 8534 C C . LYS A 1 1071 ? 2.044 -9.486 -31.266 1.00 84.50 1071 LYS A C 1
ATOM 8536 O O . LYS A 1 1071 ? 2.074 -10.718 -31.221 1.00 84.50 1071 LYS A O 1
ATOM 8541 N N . TRP A 1 1072 ? 3.135 -8.746 -31.454 1.00 88.19 1072 TRP A N 1
ATOM 8542 C CA . TRP A 1 1072 ? 4.468 -9.328 -31.609 1.00 88.19 1072 TRP A CA 1
ATOM 8543 C C . TRP A 1 1072 ? 5.083 -9.755 -30.282 1.00 88.19 1072 TRP A C 1
ATOM 8545 O O . TRP A 1 1072 ? 5.714 -10.808 -30.239 1.00 88.19 1072 TRP A O 1
ATOM 8555 N N . ASP A 1 1073 ? 4.836 -9.019 -29.199 1.00 83.25 1073 ASP A N 1
ATOM 8556 C CA . ASP A 1 1073 ? 5.248 -9.426 -27.854 1.00 83.25 1073 ASP A CA 1
ATOM 8557 C C . ASP A 1 1073 ? 4.691 -10.807 -27.485 1.00 83.25 1073 ASP A C 1
ATOM 8559 O O . ASP A 1 1073 ? 5.434 -11.691 -27.057 1.00 83.25 1073 ASP A O 1
ATOM 8563 N N . ARG A 1 1074 ? 3.404 -11.040 -27.763 1.00 79.69 1074 ARG A N 1
ATOM 8564 C CA . ARG A 1 1074 ? 2.781 -12.350 -27.562 1.00 79.69 1074 ARG A CA 1
ATOM 8565 C C . ARG A 1 1074 ? 3.378 -13.421 -28.474 1.00 79.69 1074 ARG A C 1
ATOM 8567 O O . ARG A 1 1074 ? 3.766 -14.479 -27.987 1.00 79.69 1074 ARG A O 1
ATOM 8574 N N . LYS A 1 1075 ? 3.476 -13.163 -29.788 1.00 86.06 1075 LYS A N 1
ATOM 8575 C CA . LYS A 1 1075 ? 4.007 -14.142 -30.763 1.00 86.06 1075 LYS A CA 1
ATOM 8576 C C . LYS A 1 1075 ? 5.407 -14.632 -30.380 1.00 86.06 1075 LYS A C 1
ATOM 8578 O O . LYS A 1 1075 ? 5.671 -15.831 -30.437 1.00 86.06 1075 LYS A O 1
ATOM 8583 N N . LEU A 1 1076 ? 6.286 -13.712 -29.982 1.00 91.00 1076 LEU A N 1
ATOM 8584 C CA . LEU A 1 1076 ? 7.650 -14.028 -29.557 1.00 91.00 1076 LEU A CA 1
ATOM 8585 C C . LEU A 1 1076 ? 7.664 -14.764 -28.203 1.00 91.00 1076 LEU A C 1
ATOM 8587 O O . LEU A 1 1076 ? 8.463 -15.677 -28.007 1.00 91.00 1076 LEU A O 1
ATOM 8591 N N . GLY A 1 1077 ? 6.751 -14.426 -27.288 1.00 85.44 1077 GLY A N 1
ATOM 8592 C CA . GLY A 1 1077 ? 6.638 -15.076 -25.980 1.00 85.44 1077 GLY A CA 1
ATOM 8593 C C . GLY A 1 1077 ? 6.165 -16.527 -26.088 1.00 85.44 1077 GLY A C 1
ATOM 8594 O O . GLY A 1 1077 ? 6.733 -17.419 -25.460 1.00 85.44 1077 GLY A O 1
ATOM 8595 N N . GLU A 1 1078 ? 5.174 -16.789 -26.940 1.00 83.69 1078 GLU A N 1
ATOM 8596 C CA . GLU A 1 1078 ? 4.707 -18.148 -27.234 1.00 83.69 1078 GLU A CA 1
ATOM 8597 C C . GLU A 1 1078 ? 5.811 -18.995 -27.888 1.00 83.69 1078 GLU A C 1
ATOM 8599 O O . GLU A 1 1078 ? 5.971 -20.170 -27.558 1.00 83.69 1078 GLU A O 1
ATOM 8604 N N . ALA A 1 1079 ? 6.603 -18.403 -28.786 1.00 88.12 1079 ALA A N 1
ATOM 8605 C CA . ALA A 1 1079 ? 7.728 -19.077 -29.431 1.00 88.12 1079 ALA A CA 1
ATOM 8606 C C . ALA A 1 1079 ? 8.826 -19.465 -28.442 1.00 88.12 1079 ALA A C 1
ATOM 8608 O O . ALA A 1 1079 ? 9.329 -20.584 -28.495 1.00 88.12 1079 ALA A O 1
ATOM 8609 N N . TYR A 1 1080 ? 9.130 -18.578 -27.492 1.00 92.56 1080 TYR A N 1
ATOM 8610 C CA . TYR A 1 1080 ? 10.063 -18.852 -26.403 1.00 92.56 1080 TYR A CA 1
ATOM 8611 C C . TYR A 1 1080 ? 9.640 -20.084 -25.592 1.00 92.56 1080 TYR A C 1
ATOM 8613 O O . TYR A 1 1080 ? 10.447 -20.979 -25.350 1.00 92.56 1080 TYR A O 1
ATOM 8621 N N . ARG A 1 1081 ? 8.357 -20.184 -25.219 1.00 84.94 1081 ARG A N 1
ATOM 8622 C CA . ARG A 1 1081 ? 7.844 -21.340 -24.462 1.00 84.94 1081 ARG A CA 1
ATOM 8623 C C . ARG A 1 1081 ? 7.834 -22.628 -25.284 1.00 84.94 1081 ARG A C 1
ATOM 8625 O O . ARG A 1 1081 ? 8.178 -23.687 -24.763 1.00 84.94 1081 ARG A O 1
ATOM 8632 N N . ARG A 1 1082 ? 7.518 -22.555 -26.583 1.00 90.31 1082 ARG A N 1
ATOM 8633 C CA . ARG A 1 1082 ? 7.668 -23.712 -27.485 1.00 90.31 1082 ARG A CA 1
ATOM 8634 C C . ARG A 1 1082 ? 9.125 -24.170 -27.584 1.00 90.31 1082 ARG A C 1
ATOM 8636 O O . ARG A 1 1082 ? 9.374 -25.373 -27.575 1.00 90.31 1082 ARG A O 1
ATOM 8643 N N . ALA A 1 1083 ? 10.070 -23.234 -27.649 1.00 92.88 1083 ALA A N 1
ATOM 8644 C CA . ALA A 1 1083 ? 11.497 -23.526 -27.691 1.00 92.88 1083 ALA A CA 1
ATOM 8645 C C . ALA A 1 1083 ? 11.976 -24.250 -26.424 1.00 92.88 1083 ALA A C 1
ATOM 8647 O O . ALA A 1 1083 ? 12.668 -25.257 -26.539 1.00 92.88 1083 ALA A O 1
ATOM 8648 N N . GLU A 1 1084 ? 11.547 -23.820 -25.232 1.00 90.69 1084 GLU A N 1
ATOM 8649 C CA . GLU A 1 1084 ? 11.834 -24.535 -23.976 1.00 90.69 1084 GLU A CA 1
ATOM 8650 C C . GLU A 1 1084 ? 11.349 -25.989 -24.017 1.00 90.69 1084 GLU A C 1
ATOM 8652 O O . GLU A 1 1084 ? 12.102 -26.902 -23.678 1.00 90.69 1084 GLU A O 1
ATOM 8657 N N . GLY A 1 1085 ? 10.115 -26.214 -24.479 1.00 83.31 1085 GLY A N 1
ATOM 8658 C CA . GLY A 1 1085 ? 9.559 -27.561 -24.614 1.00 83.31 1085 GLY A CA 1
ATOM 8659 C C . GLY A 1 1085 ? 10.338 -28.433 -25.605 1.00 83.31 1085 GLY A C 1
ATOM 8660 O O . GLY A 1 1085 ? 10.586 -29.610 -25.329 1.00 83.31 1085 GLY A O 1
ATOM 8661 N N . ARG A 1 1086 ? 10.776 -27.860 -26.736 1.00 93.56 1086 ARG A N 1
ATOM 8662 C CA . ARG A 1 1086 ? 11.633 -28.557 -27.711 1.00 93.56 1086 ARG A CA 1
ATOM 8663 C C . ARG A 1 1086 ? 12.993 -28.914 -27.115 1.00 93.56 1086 ARG A C 1
ATOM 8665 O O . ARG A 1 1086 ? 13.386 -30.068 -27.206 1.00 93.56 1086 ARG A O 1
ATOM 8672 N N . ILE A 1 1087 ? 13.659 -27.977 -26.438 1.00 93.56 1087 ILE A N 1
ATOM 8673 C CA . ILE A 1 1087 ? 14.956 -28.219 -25.781 1.00 93.56 1087 ILE A CA 1
ATOM 8674 C C . ILE A 1 1087 ? 14.838 -29.333 -24.739 1.00 93.56 1087 ILE A C 1
ATOM 8676 O O . ILE A 1 1087 ? 15.672 -30.233 -24.704 1.00 93.56 1087 ILE A O 1
ATOM 8680 N N . GLN A 1 1088 ? 13.794 -29.304 -23.904 1.00 88.88 1088 GLN A N 1
ATOM 8681 C CA . GLN A 1 1088 ? 13.547 -30.362 -22.922 1.00 88.88 1088 GLN A CA 1
ATOM 8682 C C . GLN A 1 1088 ? 13.331 -31.720 -23.591 1.00 88.88 1088 GLN A C 1
ATOM 8684 O O . GLN A 1 1088 ? 13.871 -32.718 -23.124 1.00 88.88 1088 GLN A O 1
ATOM 8689 N N . THR A 1 1089 ? 12.567 -31.762 -24.683 1.00 89.38 1089 THR A N 1
ATOM 8690 C CA . THR A 1 1089 ? 12.322 -32.998 -25.438 1.00 89.38 1089 THR A CA 1
ATOM 8691 C C . THR A 1 1089 ? 13.619 -33.547 -26.033 1.00 89.38 1089 THR A C 1
ATOM 8693 O O . THR A 1 1089 ? 13.915 -34.724 -25.840 1.00 89.38 1089 THR A O 1
ATOM 8696 N N . ASP A 1 1090 ? 14.422 -32.695 -26.672 1.00 92.81 1090 ASP A N 1
ATOM 8697 C CA . ASP A 1 1090 ? 15.718 -33.059 -27.250 1.00 92.81 1090 ASP A CA 1
ATOM 8698 C C . ASP A 1 1090 ? 16.672 -33.599 -26.169 1.00 92.81 1090 ASP A C 1
ATOM 8700 O O . ASP A 1 1090 ? 17.236 -34.683 -26.330 1.00 92.81 1090 ASP A O 1
ATOM 8704 N N . LEU A 1 1091 ? 16.781 -32.914 -25.025 1.00 89.00 1091 LEU A N 1
ATOM 8705 C CA . LEU A 1 1091 ? 17.586 -33.367 -23.882 1.00 89.00 1091 LEU A CA 1
ATOM 8706 C C . LEU A 1 1091 ? 17.110 -34.718 -23.330 1.00 89.00 1091 LEU A C 1
ATOM 8708 O O . LEU A 1 1091 ? 17.925 -35.606 -23.090 1.00 89.00 1091 LEU A O 1
ATOM 8712 N N . LEU A 1 1092 ? 15.797 -34.902 -23.151 1.00 89.19 1092 LEU A N 1
ATOM 8713 C CA . LEU A 1 1092 ? 15.216 -36.163 -22.672 1.00 89.19 1092 LEU A CA 1
ATOM 8714 C C . LEU A 1 1092 ? 15.384 -37.308 -23.680 1.00 89.19 1092 LEU A C 1
ATOM 8716 O O . LEU A 1 1092 ? 15.464 -38.465 -23.276 1.00 89.19 1092 LEU A O 1
ATOM 8720 N N . SER A 1 1093 ? 15.461 -36.993 -24.974 1.00 92.44 1093 SER A N 1
ATOM 8721 C CA . SER A 1 1093 ? 15.760 -37.955 -26.040 1.00 92.44 1093 SER A CA 1
ATOM 8722 C C . SER A 1 1093 ? 17.252 -38.291 -26.171 1.00 92.44 1093 SER A C 1
ATOM 8724 O O . SER A 1 1093 ? 17.619 -39.129 -26.990 1.00 92.44 1093 SER A O 1
ATOM 8726 N N . GLY A 1 1094 ? 18.109 -37.673 -25.349 1.00 92.06 1094 GLY A N 1
ATOM 8727 C CA . GLY A 1 1094 ? 19.545 -37.940 -25.303 1.00 92.06 1094 GLY A CA 1
ATOM 8728 C C . GLY A 1 1094 ? 20.394 -37.070 -26.230 1.00 92.06 1094 GLY A C 1
ATOM 8729 O O . GLY A 1 1094 ? 21.566 -37.385 -26.424 1.00 92.06 1094 GLY A O 1
ATOM 8730 N N . LYS A 1 1095 ? 19.855 -35.981 -26.797 1.00 94.19 1095 LYS A N 1
ATOM 8731 C CA . LYS A 1 1095 ? 20.650 -35.046 -27.605 1.00 94.19 1095 LYS A CA 1
ATOM 8732 C C . LYS A 1 1095 ? 21.742 -34.403 -26.752 1.00 94.19 1095 LYS A C 1
ATOM 8734 O O . LYS A 1 1095 ? 21.459 -33.772 -25.730 1.00 94.19 1095 LYS A O 1
ATOM 8739 N N . THR A 1 1096 ? 22.985 -34.522 -27.202 1.00 89.38 1096 THR A N 1
ATOM 8740 C CA . THR A 1 1096 ? 24.140 -33.845 -26.613 1.00 89.38 1096 THR A CA 1
ATOM 8741 C C . THR A 1 1096 ? 24.449 -32.569 -27.393 1.00 89.38 1096 THR A C 1
ATOM 8743 O O . THR A 1 1096 ? 24.380 -32.528 -28.617 1.00 89.38 1096 THR A O 1
ATOM 8746 N N . PHE A 1 1097 ? 24.778 -31.490 -26.680 1.00 92.75 1097 PHE A N 1
ATOM 8747 C CA . PHE A 1 1097 ? 25.169 -30.206 -27.273 1.00 92.75 1097 PHE A CA 1
ATOM 8748 C C . PHE A 1 1097 ? 26.697 -30.103 -27.331 1.00 92.75 1097 PHE A C 1
ATOM 8750 O O . PHE A 1 1097 ? 27.302 -29.225 -26.712 1.00 92.75 1097 PHE A O 1
ATOM 8757 N N . ASP A 1 1098 ? 27.352 -31.053 -27.997 1.00 90.56 1098 ASP A N 1
ATOM 8758 C CA . ASP A 1 1098 ? 28.810 -31.223 -27.916 1.00 90.56 1098 ASP A CA 1
ATOM 8759 C C . ASP A 1 1098 ? 29.578 -30.059 -28.554 1.00 90.56 1098 ASP A C 1
ATOM 8761 O O . ASP A 1 1098 ? 30.530 -29.538 -27.962 1.00 90.56 1098 ASP A O 1
ATOM 8765 N N . ALA A 1 1099 ? 29.111 -29.565 -29.704 1.00 88.81 1099 ALA A N 1
ATOM 8766 C CA . ALA A 1 1099 ? 29.696 -28.400 -30.364 1.00 88.81 1099 ALA A CA 1
ATOM 8767 C C . ALA A 1 1099 ? 29.653 -27.150 -29.466 1.00 88.81 1099 ALA A C 1
ATOM 8769 O O . ALA A 1 1099 ? 30.639 -26.421 -29.368 1.00 88.81 1099 ALA A O 1
ATOM 8770 N N . TYR A 1 1100 ? 28.547 -26.944 -28.743 1.00 92.25 1100 TYR A N 1
ATOM 8771 C CA . TYR A 1 1100 ? 28.389 -25.839 -27.796 1.00 92.25 1100 TYR A CA 1
ATOM 8772 C C . TYR A 1 1100 ? 29.177 -26.055 -26.502 1.00 92.25 1100 TYR A C 1
ATOM 8774 O O . TYR A 1 1100 ? 29.822 -25.139 -26.007 1.00 92.25 1100 TYR A O 1
ATOM 8782 N N . THR A 1 1101 ? 29.144 -27.247 -25.910 1.00 88.81 1101 THR A N 1
ATOM 8783 C CA . THR A 1 1101 ? 29.802 -27.489 -24.615 1.00 88.81 1101 THR A CA 1
ATOM 8784 C C . THR A 1 1101 ? 31.323 -27.547 -24.725 1.00 88.81 1101 THR A C 1
ATOM 8786 O O . THR A 1 1101 ? 32.009 -27.140 -23.786 1.00 88.81 1101 THR A O 1
ATOM 8789 N N . SER A 1 1102 ? 31.863 -28.000 -25.858 1.00 87.75 1102 SER A N 1
ATOM 8790 C CA . SER A 1 1102 ? 33.309 -28.116 -26.083 1.00 87.75 1102 SER A CA 1
ATOM 8791 C C . SER A 1 1102 ? 34.049 -26.778 -26.044 1.00 87.75 1102 SER A C 1
ATOM 8793 O O . SER A 1 1102 ? 35.194 -26.747 -25.608 1.00 87.75 1102 SER A O 1
ATOM 8795 N N . VAL A 1 1103 ? 33.404 -25.661 -26.401 1.00 88.69 1103 VAL A N 1
ATOM 8796 C CA . VAL A 1 1103 ? 34.045 -24.332 -26.382 1.00 88.69 1103 VAL A CA 1
ATOM 8797 C C . VAL A 1 1103 ? 34.144 -23.702 -24.984 1.00 88.69 1103 VAL A C 1
ATOM 8799 O O . VAL A 1 1103 ? 34.708 -22.613 -24.843 1.00 88.69 1103 VAL A O 1
ATOM 8802 N N . PHE A 1 1104 ? 33.593 -24.365 -23.959 1.00 81.88 1104 PHE A N 1
ATOM 8803 C CA . PHE A 1 1104 ? 33.622 -23.935 -22.552 1.00 81.88 1104 PHE A CA 1
ATOM 8804 C C . PHE A 1 1104 ? 34.406 -24.868 -21.625 1.00 81.88 1104 PHE A C 1
ATOM 8806 O O . PHE A 1 1104 ? 34.504 -24.571 -20.432 1.00 81.88 1104 PHE A O 1
ATOM 8813 N N . LYS A 1 1105 ? 34.903 -25.988 -22.155 1.00 65.81 1105 LYS A N 1
ATOM 8814 C CA . LYS A 1 1105 ? 35.912 -26.826 -21.504 1.00 65.81 1105 LYS A CA 1
ATOM 8815 C C . LYS A 1 1105 ? 37.280 -26.186 -21.717 1.00 65.81 1105 LYS A C 1
ATOM 8817 O O . LYS A 1 1105 ? 38.092 -26.271 -20.774 1.00 65.81 1105 LYS A O 1
#

Sequence (1105 aa):
MSKVYFKRVSNNSIDEVSLSAKLVLKKLIEVERCIFSHFTPIKVTFGEKGNKTFVPPSGYDGIIDYLHKQNVRTAYIETNVLYRGSRTTTENHIKLALEHGFSRIPVIIADGQVGEEYEQIEINKAFYKHCKIAKGFSDYNQFIVASHFKGHHRTGFGGAIKQLGMGFASRPGKMEQHTDFTPLIRKNRCTACGVCAKQCDFDAISIQDVAEIDPIKCVGCAGCIAFCPTKAIRNSWKGSNFIEKLSEYAFAAQLNKDNVYINFLINITEHCDCKGRKLPLVMDDIGVLASLDPVAIDAASLDIVQKESGKQLFDKGRKTLQYSESIGLGSSKYDLVELGVKQTSKFAGLPKRCASKLIEKTSSLISPFEKFHETQINKASSTTESGRKFIITFAGDTSLGDNYIRKMKKPSLSNRLEKNPLSFFNNVHPVIKDSDYFILNFESVLADKPKKYLEGKQFPNWDSPERTLDVFKRLGVKAVSMANNHAMDFGPSVMLETKRRFEEAGISCFGAGADHLEASKPLKITLTGKTSSVNVYVFTGMRASKRYRDDYGFFAGSNTPGVNWLGVKQIIHSIKRLRRKDPKSLIIVCPHWQGVDYRPVKPKMKKKCQQLVEAGANFVFASGTHMLSNVERWGTGIICYSIGNFVFNSSGRYAKFNAPPYSLLVRMEILETDKGWRATPVFYPIITDNASTDFHVQLLDDSSASGFNPALIGQGAKKRKHNGHTGFWLDELDESTLHDYILGNTSLNKLDFNDEFVLEDQINQLENLHDQLDLQFHAYYDYLFRSKLLKTRNEKSRSYFEALSGAVKRDYVSHYILRKFERSKVSLPTTISFRDIMVENSSIRRLGCPDYAWKLDKKNTAYKFADSIGLRRPTTDNNVYRLEDIQPQSGPVVLKPVKGTGSMGVYLIFTKDIIFSVRDGIWLKSWTEAINDAMKKWQQRKLGKNTLLTKDEWMLEELILKEKGATMPASDLKFYCFYGEVLLVVEIDRASQFGKFCYWDSDMNLADTGKFGDNQFNGVGFDKEHLEVVKKVSLEIPAPFVRIDMLNGYDGLVLGEFTPRPGKFQNFNDKWDRKLGEAYRRAEGRIQTDLLSGKTFDAYTSVFK